Protein AF-A0A803M7Q8-F1 (afdb_monomer)

InterPro domains:
  IPR001441 Decaprenyl diphosphate synthase-like [MF_01139] (688-940)
  IPR001441 Decaprenyl diphosphate synthase-like [PF01255] (695-935)
  IPR001441 Decaprenyl diphosphate synthase-like [TIGR00055] (688-836)
  IPR001441 Decaprenyl diphosphate synthase-like [cd00475] (691-933)
  IPR005123 Oxoglutarate/iron-dependent dioxygenase domain [PS51471] (189-289)
  IPR005123 Oxoglutarate/iron-dependent dioxygenase domain [PS51471] (523-618)
  IPR018520 Di-trans-poly-cis-decaprenylcistransferase-like, conserved site [PS01066] (885-902)
  IPR026992 Non-haem dioxygenase, N-terminal domain [PF14226] (37-145)
  IPR026992 Non-haem dioxygenase, N-terminal domain [PF14226] (371-480)
  IPR027443 Isopenicillin N synthase-like superfamily [G3DSA:2.60.120.330] (3-326)
  IPR027443 Isopenicillin N synthase-like superfamily [G3DSA:2.60.120.330] (332-654)
  IPR036424 Decaprenyl diphosphate synthase-like superfamily [G3DSA:3.40.1180.10] (655-933)
  IPR036424 Decaprenyl diphosphate synthase-like superfamily [SSF64005] (685-934)
  IPR044861 Isopenicillin N synthase-like, Fe(2+) 2OG dioxygenase domain [PF03171] (192-289)
  IPR044861 Isopenicillin N synthase-like, Fe(2+) 2OG dioxygenase domain [PF03171] (525-618)
  IPR050295 Plant 2-oxoglutarate-dependent oxidoreductases [PTHR47991] (31-316)

Nearest PDB structures (foldseek):
  8cvc-assembly1_A  TM=9.267E-01  e=3.039E-37  Atropa belladonna
  8cv8-assembly1_A  TM=9.254E-01  e=3.594E-37  Atropa belladonna
  8x7c-assembly2_A  TM=8.999E-01  e=3.831E-28  Zea mays
  5o9w-assembly1_A  TM=8.622E-01  e=1.120E-28  Papaver somniferum
  6w2l-assembly1_A  TM=9.285E-01  e=3.058E-23  Homo sapiens

Foldseek 3Di:
DQVFACLRPPDLDDDDPQQFDPPVQFPADPDFAADPQAEAECVCCVDPCVVVRLVSLLVSLQQFLKHKYAPLPQDPVLLVVQQVQLVQVSVDHCVLQVVQDALDPPQQWHKGFQHSPVVPRSHGAQKIKIKHWPPVPVVTLVSDRCPVVCNSVSVNSVLVSVLVSVLVSVQSNCVSLVHDGCPCPDFQQRIKMKMKMKGFADSDLRRHFNWGKFFALHAKKKKDWDQDWWKWWQGPNGTHTHHDDPNMIMMGGGPLNCFQLLNSGDRTIMTTTHHRPDMIIMMMMGGHGDQQDKGHHNPSNADDPHDRQFAIDGSVVLVVLCVVPRVPHNPVSRVVGTDPDDPPLADDDPLQFDPPVQFPAPDDFDADPPAAEAECVQCDDPSVVVRLVSLLVSQAQFLKHKYDPLPDDLVLLVVQVVQVVQVVVDDVVLVVVQDALQPVQQKHKDFQDSPSVPRSHGAQKIKIKGWCVVPVVRLVRDRCPVVCNSVSVNSVQVSVLVSVLVVVQSNCVSLVHDGCPCPDQFFRTKMKMKIKRDAHQDLRGGFNWGKDFDLFQKKWKQWFQDWWKWWQHPNDTHTHHHDRPMTMMRGHDALSSGDRTIITGTHHNPDMIMMMMMGGGGHQADWDFHDPSQDDPVRHGLDDTDGRVCSRVVCCVQPVPPPDDPPASVCRVVVVVVVLLVLLVVLVVFDFWLEEEEDQFCLVVVCVVSVHPDCVSVVLLVVLVLQVVVSCVSSQRAEYEYELAELVNVVDDPVSVVSSLVVLLVVLVVCPDCPHPCNVSLEQEAEFADLVPHDPSSSVSRVVSNVSSVPRRSHYYYYYHNDFLVVQQVQLVVVLLVVLVVVVVVCVVVPVPPPPPDDDPDPPPVVVSDRDPVSSCVRGSCVVDAQGQEYEYEQQDDDPRRPCPVSCPNHHYHYYNHRSSPDHDVSVSVRSVVSSVVVVVVPD

Mean predicted aligned error: 19.52 Å

pLDDT: mean 84.94, std 14.08, range [25.78, 98.69]

Organism: Chenopodium quinoa (NCBI:txid63459)

Structure (mmCIF, N/CA/C/O backbone):
data_AF-A0A803M7Q8-F1
#
_entry.id   AF-A0A803M7Q8-F1
#
loop_
_atom_site.group_PDB
_atom_site.id
_atom_site.type_symbol
_atom_site.label_atom_id
_atom_site.label_alt_id
_atom_site.label_comp_id
_atom_site.label_asym_id
_atom_site.label_entity_id
_atom_site.label_seq_id
_atom_site.pdbx_PDB_ins_code
_atom_site.Cartn_x
_atom_site.Cartn_y
_atom_site.Cartn_z
_atom_site.occupancy
_atom_site.B_iso_or_equiv
_atom_site.auth_seq_id
_atom_site.auth_comp_id
_atom_site.auth_asym_id
_atom_site.auth_atom_id
_atom_site.pdbx_PDB_model_num
ATOM 1 N N . MET A 1 1 ? 32.923 -6.312 -6.133 1.00 54.25 1 MET A N 1
ATOM 2 C CA . MET A 1 1 ? 31.967 -5.897 -7.184 1.00 54.25 1 MET A CA 1
ATOM 3 C C . MET A 1 1 ? 32.131 -6.717 -8.457 1.00 54.25 1 MET A C 1
ATOM 5 O O . MET A 1 1 ? 31.116 -7.124 -8.995 1.00 54.25 1 MET A O 1
ATOM 9 N N . GLU A 1 2 ? 33.354 -7.052 -8.882 1.00 54.78 2 GLU A N 1
ATOM 10 C CA . GLU A 1 2 ? 33.611 -7.921 -10.050 1.00 54.78 2 GLU A CA 1
ATOM 11 C C . GLU A 1 2 ? 32.810 -9.237 -10.033 1.00 54.78 2 GLU A C 1
ATOM 13 O O . GLU A 1 2 ? 32.186 -9.596 -11.022 1.00 54.78 2 GLU A O 1
ATOM 18 N N . LYS A 1 3 ? 32.696 -9.885 -8.862 1.00 64.06 3 LYS A N 1
ATOM 19 C CA . LYS A 1 3 ? 31.884 -11.101 -8.646 1.00 64.06 3 LYS A CA 1
ATOM 20 C C . LYS A 1 3 ? 30.356 -10.919 -8.770 1.00 64.06 3 LYS A C 1
ATOM 22 O O . LYS A 1 3 ? 29.634 -11.883 -8.545 1.00 64.06 3 LYS A O 1
ATOM 27 N N . LYS A 1 4 ? 29.851 -9.708 -9.044 1.00 74.44 4 LYS A N 1
ATOM 28 C CA . LYS A 1 4 ? 28.411 -9.443 -9.234 1.00 74.44 4 LYS A CA 1
ATOM 29 C C . LYS A 1 4 ? 28.019 -9.404 -10.718 1.00 74.44 4 LYS A C 1
ATOM 31 O O . LYS A 1 4 ? 27.004 -9.986 -11.078 1.00 74.44 4 LYS A O 1
ATOM 36 N N . ILE A 1 5 ? 28.830 -8.795 -11.586 1.00 84.81 5 ILE A N 1
ATOM 37 C CA . ILE A 1 5 ? 28.529 -8.667 -13.027 1.00 84.81 5 ILE A CA 1
ATOM 38 C C . ILE A 1 5 ? 28.652 -10.028 -13.712 1.00 84.81 5 ILE A C 1
ATOM 40 O O . ILE A 1 5 ? 29.758 -10.562 -13.800 1.00 84.81 5 ILE A O 1
ATOM 44 N N . VAL A 1 6 ? 27.543 -10.586 -14.202 1.00 87.31 6 VAL A N 1
ATOM 45 C CA . VAL A 1 6 ? 27.484 -11.971 -14.711 1.00 87.31 6 VAL A CA 1
ATOM 46 C C . VAL A 1 6 ? 28.498 -12.176 -15.834 1.00 87.31 6 VAL A C 1
ATOM 48 O O . VAL A 1 6 ? 29.240 -13.159 -15.822 1.00 87.31 6 VAL A O 1
ATOM 51 N N . SER A 1 7 ? 28.611 -11.218 -16.754 1.00 85.62 7 SER A N 1
ATOM 52 C CA . SER A 1 7 ? 29.546 -11.261 -17.881 1.00 85.62 7 SER A CA 1
ATOM 53 C C . SER A 1 7 ? 31.020 -11.283 -17.464 1.00 85.62 7 SER A C 1
ATOM 55 O O . SER A 1 7 ? 31.861 -11.649 -18.274 1.00 85.62 7 SER A O 1
ATOM 57 N N . SER A 1 8 ? 31.351 -10.858 -16.240 1.00 83.44 8 SER A N 1
ATOM 58 C CA . SER A 1 8 ? 32.738 -10.727 -15.769 1.00 83.44 8 SER A CA 1
ATOM 59 C C . SER A 1 8 ? 33.269 -11.971 -15.053 1.00 83.44 8 SER A C 1
ATOM 61 O O . SER A 1 8 ? 34.474 -12.191 -15.063 1.00 83.44 8 SER A O 1
ATOM 63 N N . TRP A 1 9 ? 32.411 -12.799 -14.446 1.00 83.62 9 TRP A N 1
ATOM 64 C CA . TRP A 1 9 ? 32.848 -13.992 -13.694 1.00 83.62 9 TRP A CA 1
ATOM 65 C C . TRP A 1 9 ? 32.319 -15.319 -14.248 1.00 83.62 9 TRP A C 1
ATOM 67 O O . TRP A 1 9 ? 32.753 -16.387 -13.802 1.00 83.62 9 TRP A O 1
ATOM 77 N N . PHE A 1 10 ? 31.377 -15.292 -15.193 1.00 81.00 10 PHE A N 1
ATOM 78 C CA . PHE A 1 10 ? 30.800 -16.506 -15.753 1.00 81.00 10 PHE A CA 1
ATOM 79 C C . PHE A 1 10 ? 31.849 -17.400 -16.438 1.00 81.00 10 PHE A C 1
ATOM 81 O O . PHE A 1 10 ? 32.621 -16.946 -17.276 1.00 81.00 10 PHE A O 1
ATOM 88 N N . ASN A 1 11 ? 31.844 -18.700 -16.117 1.00 76.31 11 ASN A N 1
ATOM 89 C CA . ASN A 1 11 ? 32.848 -19.663 -16.590 1.00 76.31 11 ASN A CA 1
ATOM 90 C C . ASN A 1 11 ? 32.276 -20.896 -17.320 1.00 76.31 11 ASN A C 1
ATOM 92 O O . ASN A 1 11 ? 33.004 -21.867 -17.527 1.00 76.31 11 ASN A O 1
ATOM 96 N N . GLY A 1 12 ? 30.984 -20.910 -17.664 1.00 73.19 12 GLY A N 1
ATOM 97 C CA . GLY A 1 12 ? 30.380 -22.010 -18.431 1.00 73.19 12 GLY A CA 1
ATOM 98 C C . GLY A 1 12 ? 29.966 -23.257 -17.646 1.00 73.19 12 GLY A C 1
ATOM 99 O O . GLY A 1 12 ? 29.289 -24.106 -18.215 1.00 73.19 12 GLY A O 1
ATOM 100 N N . LYS A 1 13 ? 30.351 -23.411 -16.371 1.00 77.69 13 LYS A N 1
ATOM 101 C CA . LYS A 1 13 ? 30.309 -24.731 -15.706 1.00 77.69 13 LYS A CA 1
ATOM 102 C C . LYS A 1 13 ? 28.999 -25.065 -14.993 1.00 77.69 13 LYS A C 1
ATOM 104 O O . LYS A 1 13 ? 28.551 -26.204 -15.059 1.00 77.69 13 LYS A O 1
ATOM 109 N N . SER A 1 14 ? 28.404 -24.112 -14.278 1.00 82.94 14 SER A N 1
ATOM 110 C CA . SER A 1 14 ? 27.200 -24.363 -13.472 1.00 82.94 14 SER A CA 1
ATOM 111 C C . SER A 1 14 ? 26.464 -23.075 -13.125 1.00 82.94 14 SER A C 1
ATOM 113 O O . SER A 1 14 ? 27.099 -22.044 -12.903 1.00 82.94 14 SER A O 1
ATOM 115 N N . LEU A 1 15 ? 25.138 -23.157 -13.015 1.00 88.62 15 LEU A N 1
ATOM 116 C CA . LEU A 1 15 ? 24.295 -22.057 -12.557 1.00 88.62 15 LEU A CA 1
ATOM 117 C C . LEU A 1 15 ? 24.351 -21.952 -11.015 1.00 88.62 15 LEU A C 1
ATOM 119 O O . LEU A 1 15 ? 24.063 -22.948 -10.345 1.00 88.62 15 LEU A O 1
ATOM 123 N N . PRO A 1 16 ? 24.726 -20.802 -10.419 1.00 90.69 16 PRO A N 1
ATOM 124 C CA . PRO A 1 16 ? 24.736 -20.648 -8.963 1.00 90.69 16 PRO A CA 1
ATOM 125 C C . PRO A 1 16 ? 23.325 -20.746 -8.365 1.00 90.69 16 PRO A C 1
ATOM 127 O O . PRO A 1 16 ? 22.347 -20.380 -9.011 1.00 90.69 16 PRO A O 1
ATOM 130 N N . LYS A 1 17 ? 23.212 -21.207 -7.109 1.00 90.06 17 LYS A N 1
ATOM 131 C CA . LYS A 1 17 ? 21.913 -21.467 -6.452 1.00 90.06 17 LYS A CA 1
ATOM 132 C C . LYS A 1 17 ? 20.976 -20.256 -6.441 1.00 90.06 17 LYS A C 1
ATOM 134 O O . LYS A 1 17 ? 19.788 -20.417 -6.672 1.00 90.06 17 LYS A O 1
ATOM 139 N N . ASN A 1 18 ? 21.518 -19.062 -6.225 1.00 90.44 18 ASN A N 1
ATOM 140 C CA . ASN A 1 18 ? 20.781 -17.799 -6.224 1.00 90.44 18 ASN A CA 1
ATOM 141 C C . ASN A 1 18 ? 20.334 -17.329 -7.619 1.00 90.44 18 ASN A C 1
ATOM 143 O O . ASN A 1 18 ? 19.663 -16.317 -7.703 1.00 90.44 18 ASN A O 1
ATOM 147 N N . TYR A 1 19 ? 20.659 -18.041 -8.702 1.00 92.25 19 TYR A N 1
ATOM 148 C CA . TYR A 1 19 ? 20.106 -17.803 -10.045 1.00 92.25 19 TYR A CA 1
ATOM 149 C C . TYR A 1 19 ? 19.089 -18.880 -10.462 1.00 92.25 19 TYR A C 1
ATOM 151 O O . TYR A 1 19 ? 18.541 -18.818 -11.566 1.00 92.25 19 TYR A O 1
ATOM 159 N N . ILE A 1 20 ? 18.846 -19.882 -9.605 1.00 93.12 20 ILE A N 1
ATOM 160 C CA . ILE A 1 20 ? 17.886 -20.962 -9.848 1.00 93.12 20 ILE A CA 1
ATOM 161 C C . ILE A 1 20 ? 16.509 -20.515 -9.360 1.00 93.12 20 ILE A C 1
ATOM 163 O O . ILE A 1 20 ? 16.257 -20.410 -8.163 1.00 93.12 20 ILE A O 1
ATOM 167 N N . ILE A 1 21 ? 15.594 -20.314 -10.301 1.00 91.44 21 ILE A N 1
ATOM 168 C CA . ILE A 1 21 ? 14.206 -19.937 -10.037 1.00 91.44 21 ILE A CA 1
ATOM 169 C C . ILE A 1 21 ? 13.440 -21.142 -9.437 1.00 91.44 21 ILE A C 1
ATOM 171 O O . ILE A 1 21 ? 13.696 -22.288 -9.831 1.00 91.44 21 ILE A O 1
ATOM 175 N N . PRO A 1 22 ? 12.499 -20.933 -8.497 1.00 88.44 22 PRO A N 1
ATOM 176 C CA . PRO A 1 22 ? 11.612 -21.961 -7.958 1.00 88.44 22 PRO A CA 1
ATOM 177 C C . PRO A 1 22 ? 10.813 -22.690 -9.046 1.00 88.44 22 PRO A C 1
ATOM 179 O O . PRO A 1 22 ? 10.448 -22.057 -10.040 1.00 88.44 22 PRO A O 1
ATOM 182 N N . PRO A 1 23 ? 10.538 -24.002 -8.896 1.00 86.81 23 PRO A N 1
ATOM 183 C CA . PRO A 1 23 ? 9.892 -24.828 -9.920 1.00 86.81 23 PRO A CA 1
ATOM 184 C C . PRO A 1 23 ? 8.658 -24.201 -10.584 1.00 86.81 23 PRO A C 1
ATOM 186 O O . PRO A 1 23 ? 8.547 -24.229 -11.805 1.00 86.81 23 PRO A O 1
ATOM 189 N N . GLU A 1 24 ? 7.783 -23.586 -9.797 1.00 82.56 24 GLU A N 1
ATOM 190 C CA . GLU A 1 24 ? 6.523 -22.965 -10.210 1.00 82.56 24 GLU A CA 1
ATOM 191 C C . GLU A 1 24 ? 6.688 -21.658 -11.005 1.00 82.56 24 GLU A C 1
ATOM 193 O O . GLU A 1 24 ? 5.774 -21.252 -11.720 1.00 82.56 24 GLU A O 1
ATOM 198 N N . LYS A 1 25 ? 7.856 -21.007 -10.918 1.00 82.12 25 LYS A N 1
ATOM 199 C CA . LYS A 1 25 ? 8.185 -19.759 -11.635 1.00 82.12 25 LYS A CA 1
ATOM 200 C C . LYS A 1 25 ? 9.162 -19.974 -12.795 1.00 82.12 25 LYS A C 1
ATOM 202 O O . LYS A 1 25 ? 9.469 -19.024 -13.520 1.00 82.12 25 LYS A O 1
ATOM 207 N N . ARG A 1 26 ? 9.688 -21.192 -12.968 1.00 87.56 26 ARG A N 1
ATOM 208 C CA . ARG A 1 26 ? 10.638 -21.506 -14.044 1.00 87.56 26 ARG A CA 1
ATOM 209 C C . ARG A 1 26 ? 9.991 -21.290 -15.409 1.00 87.56 26 ARG A C 1
ATOM 211 O O . ARG A 1 26 ? 8.787 -21.491 -15.555 1.00 87.56 26 ARG A O 1
ATOM 218 N N . PRO A 1 27 ? 10.785 -20.939 -16.436 1.00 79.88 27 PRO A N 1
ATOM 219 C CA . PRO A 1 27 ? 10.273 -20.883 -17.794 1.00 79.88 27 PRO A CA 1
ATOM 220 C C . PRO A 1 27 ? 9.604 -22.204 -18.201 1.00 79.88 27 PRO A C 1
ATOM 222 O O . PRO A 1 27 ? 8.525 -22.159 -18.786 1.00 79.88 27 PRO A O 1
ATOM 225 N N . GLY A 1 28 ? 10.178 -23.345 -17.800 1.00 69.50 28 GLY A N 1
ATOM 226 C CA . GLY A 1 28 ? 9.691 -24.679 -18.146 1.00 69.50 28 GLY A CA 1
ATOM 227 C C . GLY A 1 28 ? 10.482 -25.258 -19.318 1.00 69.50 28 GLY A C 1
ATOM 228 O O . GLY A 1 28 ? 11.701 -25.414 -19.219 1.00 69.50 28 GLY A O 1
ATOM 229 N N . GLU A 1 29 ? 9.796 -25.589 -20.416 1.00 63.00 29 GLU A N 1
ATOM 230 C CA . GLU A 1 29 ? 10.398 -26.149 -21.635 1.00 63.00 29 GLU A CA 1
ATOM 231 C C . GLU A 1 29 ? 11.389 -25.177 -22.307 1.00 63.00 29 GLU A C 1
ATOM 233 O O . GLU A 1 29 ? 11.318 -23.964 -22.123 1.00 63.00 29 GLU A O 1
ATOM 238 N N . ILE A 1 30 ? 12.338 -25.713 -23.087 1.00 58.66 30 ILE A N 1
ATOM 239 C CA . ILE A 1 30 ? 13.309 -24.920 -23.875 1.00 58.66 30 ILE A CA 1
ATOM 240 C C . ILE A 1 30 ? 12.688 -24.462 -25.208 1.00 58.66 30 ILE A C 1
ATOM 242 O O . ILE A 1 30 ? 13.087 -23.441 -25.766 1.00 58.66 30 ILE A O 1
ATOM 246 N N . SER A 1 31 ? 11.710 -25.211 -25.724 1.00 64.75 31 SER A N 1
ATOM 247 C CA . SER A 1 31 ? 11.050 -24.929 -26.997 1.00 64.75 31 SER A CA 1
ATOM 248 C C . SER A 1 31 ? 9.697 -24.283 -26.742 1.00 64.75 31 SER A C 1
ATOM 250 O O . SER A 1 31 ? 8.859 -24.852 -26.056 1.00 64.75 31 SER A O 1
ATOM 252 N N . TYR A 1 32 ? 9.492 -23.091 -27.295 1.00 70.50 32 TYR A N 1
ATOM 253 C CA . TYR A 1 32 ? 8.205 -22.404 -27.256 1.00 70.50 32 TYR A CA 1
ATOM 254 C C . TYR A 1 32 ? 7.696 -22.238 -28.678 1.00 70.50 32 TYR A C 1
ATOM 256 O O . TYR A 1 32 ? 8.505 -21.998 -29.585 1.00 70.50 32 TYR A O 1
ATOM 264 N N . PRO A 1 33 ? 6.372 -22.307 -28.888 1.00 75.94 33 PRO A N 1
ATOM 265 C CA . PRO A 1 33 ? 5.798 -21.949 -30.169 1.00 75.94 33 PRO A CA 1
ATOM 266 C C . PRO A 1 33 ? 6.206 -20.517 -30.529 1.00 75.94 33 PRO A C 1
ATOM 268 O O . PRO A 1 33 ? 6.230 -19.609 -29.689 1.00 75.94 33 PRO A O 1
ATOM 271 N N . ALA A 1 34 ? 6.569 -20.331 -31.794 1.00 78.62 34 ALA A N 1
ATOM 272 C CA . ALA A 1 34 ? 6.925 -19.023 -32.306 1.00 78.62 34 ALA A CA 1
ATOM 273 C C . ALA A 1 34 ? 5.702 -18.099 -32.298 1.00 78.62 34 ALA A C 1
ATOM 275 O O . ALA A 1 34 ? 4.632 -18.476 -32.773 1.00 78.62 34 ALA A O 1
ATOM 276 N N . CYS A 1 35 ? 5.884 -16.881 -31.797 1.00 75.88 35 CYS A N 1
ATOM 277 C CA . CYS A 1 35 ? 4.942 -15.791 -31.968 1.00 75.88 35 CYS A CA 1
ATOM 278 C C . CYS A 1 35 ? 5.242 -15.082 -33.287 1.00 75.88 35 CYS A C 1
ATOM 280 O O . CYS A 1 35 ? 6.312 -14.487 -33.444 1.00 75.88 35 CYS A O 1
ATOM 282 N N . GLU A 1 36 ? 4.294 -15.102 -34.216 1.00 80.00 36 GLU A N 1
ATOM 283 C CA . GLU A 1 36 ? 4.310 -14.208 -35.373 1.00 80.00 36 GLU A CA 1
ATOM 284 C C . GLU A 1 36 ? 3.542 -12.936 -35.016 1.00 80.00 36 GLU A C 1
ATOM 286 O O . GLU A 1 36 ? 2.417 -12.716 -35.464 1.00 80.00 36 GLU A O 1
ATOM 291 N N . ILE A 1 37 ? 4.141 -12.105 -34.151 1.00 90.69 37 ILE A N 1
ATOM 292 C CA . ILE A 1 37 ? 3.615 -10.753 -33.936 1.00 90.69 37 ILE A CA 1
ATOM 293 C C . ILE A 1 37 ? 3.635 -9.985 -35.269 1.00 90.69 37 ILE A C 1
ATOM 295 O O . ILE A 1 37 ? 4.550 -10.200 -36.074 1.00 90.69 37 ILE A O 1
ATOM 299 N N . PRO A 1 38 ? 2.665 -9.088 -35.524 1.00 95.25 38 PRO A N 1
ATOM 300 C CA . PRO A 1 38 ? 2.561 -8.399 -36.807 1.00 95.25 38 PRO A CA 1
ATOM 301 C C . PRO A 1 38 ? 3.842 -7.642 -37.174 1.00 95.25 38 PRO A C 1
ATOM 303 O O . PRO A 1 38 ? 4.389 -6.927 -36.339 1.00 95.25 38 PRO A O 1
ATOM 306 N N . VAL A 1 39 ? 4.300 -7.775 -38.422 1.00 97.12 39 VAL A N 1
ATOM 307 C CA . VAL A 1 39 ? 5.398 -6.977 -38.992 1.00 97.12 39 VAL A CA 1
ATOM 308 C C . VAL A 1 39 ? 4.788 -5.896 -39.880 1.00 97.12 39 VAL A C 1
ATOM 310 O O . VAL A 1 39 ? 4.078 -6.204 -40.836 1.00 97.12 39 VAL A O 1
ATOM 313 N N . ILE A 1 40 ? 5.043 -4.636 -39.547 1.00 97.94 40 ILE A N 1
ATOM 314 C CA . ILE A 1 40 ? 4.397 -3.469 -40.146 1.00 97.94 40 ILE A CA 1
ATOM 315 C C . ILE A 1 40 ? 5.429 -2.656 -40.927 1.00 97.94 40 ILE A C 1
ATOM 317 O O . ILE A 1 40 ? 6.457 -2.236 -40.397 1.00 97.94 40 ILE A O 1
ATOM 321 N N . ASP A 1 41 ? 5.138 -2.417 -42.202 1.00 97.31 41 ASP A N 1
ATOM 322 C CA . ASP A 1 41 ? 5.958 -1.597 -43.090 1.00 97.31 41 ASP A CA 1
ATOM 323 C C . ASP A 1 41 ? 5.577 -0.118 -42.955 1.00 97.31 41 ASP A C 1
ATOM 325 O O . ASP A 1 41 ? 4.555 0.331 -43.483 1.00 97.31 41 ASP A O 1
ATOM 329 N N . LEU A 1 42 ? 6.403 0.651 -42.241 1.00 97.00 42 LEU A N 1
ATOM 330 C CA . LEU A 1 42 ? 6.129 2.064 -41.974 1.00 97.00 42 LEU A CA 1
ATOM 331 C C . LEU A 1 42 ? 6.390 2.978 -43.173 1.00 97.00 42 LEU A C 1
ATOM 333 O O . LEU A 1 42 ? 5.973 4.139 -43.136 1.00 97.00 42 LEU A O 1
ATOM 337 N N . PHE A 1 43 ? 7.033 2.511 -44.245 1.00 94.69 43 PHE A N 1
ATOM 338 C CA . PHE A 1 43 ? 7.175 3.323 -45.456 1.00 94.69 43 PHE A CA 1
ATOM 339 C C . PHE A 1 43 ? 5.810 3.578 -46.105 1.00 94.69 43 PHE A C 1
ATOM 341 O O . PHE A 1 43 ? 5.528 4.686 -46.563 1.00 94.69 43 PHE A O 1
ATOM 348 N N . LYS A 1 44 ? 4.911 2.588 -46.042 1.00 93.25 44 LYS A N 1
ATOM 349 C CA . LYS A 1 44 ? 3.541 2.678 -46.572 1.00 93.25 44 LYS A CA 1
ATOM 350 C C . LYS A 1 44 ? 2.689 3.748 -45.883 1.00 93.25 44 LYS A C 1
ATOM 352 O O . LYS A 1 44 ? 1.754 4.264 -46.490 1.00 93.25 44 LYS A O 1
ATOM 357 N N . ALA A 1 45 ? 3.052 4.155 -44.663 1.00 92.00 45 ALA A N 1
ATOM 358 C CA . ALA A 1 45 ? 2.372 5.234 -43.944 1.00 92.00 45 ALA A CA 1
ATOM 359 C C . ALA A 1 45 ? 2.604 6.637 -44.538 1.00 92.00 45 ALA A C 1
ATOM 361 O O . ALA A 1 45 ? 1.934 7.588 -44.129 1.00 92.00 45 ALA A O 1
ATOM 362 N N . ASN A 1 46 ? 3.542 6.774 -45.484 1.00 88.19 46 ASN A N 1
ATOM 363 C CA . ASN A 1 46 ? 3.845 8.033 -46.173 1.00 88.19 46 ASN A CA 1
ATOM 364 C C . ASN A 1 46 ? 3.030 8.236 -47.463 1.00 88.19 46 ASN A C 1
ATOM 366 O O . ASN A 1 46 ? 3.154 9.281 -48.094 1.00 88.19 46 ASN A O 1
ATOM 370 N N . GLY A 1 47 ? 2.237 7.244 -47.880 1.00 85.12 47 GLY A N 1
ATOM 371 C CA . GLY A 1 47 ? 1.457 7.281 -49.119 1.00 85.12 47 GLY A CA 1
ATOM 372 C C . GLY A 1 47 ? -0.029 6.997 -48.903 1.00 85.12 47 GLY A C 1
ATOM 373 O O . GLY A 1 47 ? -0.561 7.156 -47.806 1.00 85.12 47 GLY A O 1
ATOM 374 N N . ASN A 1 48 ? -0.700 6.527 -49.958 1.00 86.38 48 ASN A N 1
ATOM 375 C CA . ASN A 1 48 ? -2.145 6.257 -49.949 1.00 86.38 48 ASN A CA 1
ATOM 376 C C . ASN A 1 48 ? -2.564 5.127 -48.984 1.00 86.38 48 ASN A C 1
ATOM 378 O O . ASN A 1 48 ? -3.734 5.037 -48.621 1.00 86.38 48 ASN A O 1
ATOM 382 N N . ASP A 1 49 ? -1.615 4.303 -48.532 1.00 92.69 49 ASP A N 1
ATOM 383 C CA . ASP A 1 49 ? -1.859 3.166 -47.637 1.00 92.69 49 ASP A CA 1
ATOM 384 C C . ASP A 1 49 ? -1.824 3.541 -46.144 1.00 92.69 49 ASP A C 1
ATOM 386 O O . ASP A 1 49 ? -1.934 2.665 -45.284 1.00 92.69 49 ASP A O 1
ATOM 390 N N . ARG A 1 50 ? -1.694 4.831 -45.797 1.00 95.38 50 ARG A N 1
ATOM 391 C CA . ARG A 1 50 ? -1.571 5.291 -44.402 1.00 95.38 50 ARG A CA 1
ATOM 392 C C . ARG A 1 50 ? -2.644 4.730 -43.476 1.00 95.38 50 ARG A C 1
ATOM 394 O O . ARG A 1 50 ? -2.306 4.183 -42.430 1.00 95.38 50 ARG A O 1
ATOM 401 N N . LYS A 1 51 ? -3.912 4.791 -43.886 1.00 94.62 51 LYS A N 1
ATOM 402 C CA . LYS A 1 51 ? -5.033 4.265 -43.096 1.00 94.62 51 LYS A CA 1
ATOM 403 C C . LYS A 1 51 ? -4.889 2.765 -42.815 1.00 94.62 51 LYS A C 1
ATOM 405 O O . LYS A 1 51 ? -5.118 2.327 -41.695 1.00 94.62 51 LYS A O 1
ATOM 410 N N . VAL A 1 52 ? -4.441 1.990 -43.806 1.00 96.62 52 VAL A N 1
ATOM 411 C CA . VAL A 1 52 ? -4.209 0.544 -43.654 1.00 96.62 52 VAL A CA 1
ATOM 412 C C . VAL A 1 52 ? -3.109 0.281 -42.626 1.00 96.62 52 VAL A C 1
ATOM 414 O O . VAL A 1 52 ? -3.249 -0.617 -41.798 1.00 96.62 52 VAL A O 1
ATOM 417 N N . VAL A 1 53 ? -2.032 1.071 -42.648 1.00 97.69 53 VAL A N 1
ATOM 418 C CA . VAL A 1 53 ? -0.945 0.956 -41.665 1.00 97.69 53 VAL A CA 1
ATOM 419 C C . VAL A 1 53 ? -1.427 1.320 -40.258 1.00 97.69 53 VAL A C 1
ATOM 421 O O . VAL A 1 53 ? -1.137 0.589 -39.313 1.00 97.69 53 VAL A O 1
ATOM 424 N N . VAL A 1 54 ? -2.199 2.399 -40.112 1.00 97.81 54 VAL A N 1
ATOM 425 C CA . VAL A 1 54 ? -2.803 2.801 -38.829 1.00 97.81 54 VAL A CA 1
ATOM 426 C C . VAL A 1 54 ? -3.696 1.686 -38.272 1.00 97.81 54 VAL A C 1
ATOM 428 O O . VAL A 1 54 ? -3.525 1.275 -37.123 1.00 97.81 54 VAL A O 1
ATOM 431 N N . ASP A 1 55 ? -4.570 1.110 -39.100 1.00 97.44 55 ASP A N 1
ATOM 432 C CA . ASP A 1 55 ? -5.442 -0.001 -38.704 1.00 97.44 55 ASP A CA 1
ATOM 433 C C . ASP A 1 55 ? -4.638 -1.244 -38.280 1.00 97.44 55 ASP A C 1
ATOM 435 O O . ASP A 1 55 ? -4.984 -1.917 -37.302 1.00 97.44 55 ASP A O 1
ATOM 439 N N . GLN A 1 56 ? -3.536 -1.548 -38.978 1.00 98.06 56 GLN A N 1
ATOM 440 C CA . GLN A 1 56 ? -2.624 -2.637 -38.610 1.00 98.06 56 GLN A CA 1
ATOM 441 C C . GLN A 1 56 ? -1.970 -2.403 -37.246 1.00 98.06 56 GLN A C 1
ATOM 443 O O . GLN A 1 56 ? -1.933 -3.332 -36.436 1.00 98.06 56 GLN A O 1
ATOM 448 N N . ILE A 1 57 ? -1.503 -1.180 -36.975 1.00 98.31 57 ILE A N 1
ATOM 449 C CA . ILE A 1 57 ? -0.902 -0.803 -35.688 1.00 98.31 57 ILE A CA 1
ATOM 450 C C . ILE A 1 57 ? -1.926 -0.982 -34.566 1.00 98.31 57 ILE A C 1
ATOM 452 O O . ILE A 1 57 ? -1.668 -1.713 -33.609 1.00 98.31 57 ILE A O 1
ATOM 456 N N . ILE A 1 58 ? -3.121 -0.397 -34.697 1.00 97.94 58 ILE A N 1
ATOM 457 C CA . ILE A 1 58 ? -4.165 -0.490 -33.665 1.00 97.94 58 ILE A CA 1
ATOM 458 C C . ILE A 1 58 ? -4.586 -1.939 -33.423 1.00 97.94 58 ILE A C 1
ATOM 460 O O . ILE A 1 58 ? -4.753 -2.355 -32.273 1.00 97.94 58 ILE A O 1
ATOM 464 N N . LYS A 1 59 ? -4.729 -2.739 -34.485 1.00 97.31 59 LYS A N 1
ATOM 465 C CA . LYS A 1 59 ? -5.054 -4.165 -34.366 1.00 97.31 59 LYS A CA 1
ATOM 466 C C . LYS A 1 59 ? -3.952 -4.938 -33.642 1.00 97.31 59 LYS A C 1
ATOM 468 O O . LYS A 1 59 ? -4.262 -5.780 -32.799 1.00 97.31 59 LYS A O 1
ATOM 473 N N . ALA A 1 60 ? -2.685 -4.651 -33.928 1.00 96.81 60 ALA A N 1
ATOM 474 C CA . ALA A 1 60 ? -1.567 -5.289 -33.244 1.00 96.81 60 ALA A CA 1
ATOM 475 C C . ALA A 1 60 ? -1.511 -4.909 -31.755 1.00 96.81 60 ALA A C 1
ATOM 477 O O . ALA A 1 60 ? -1.411 -5.793 -30.902 1.00 96.81 60 ALA A O 1
ATOM 478 N N . CYS A 1 61 ? -1.690 -3.626 -31.427 1.00 96.69 61 CYS A N 1
ATOM 479 C CA . CYS A 1 61 ? -1.757 -3.138 -30.046 1.00 96.69 61 CYS A CA 1
ATOM 480 C C . CYS A 1 61 ? -2.921 -3.755 -29.248 1.00 96.69 61 CYS A C 1
ATOM 482 O O . CYS A 1 61 ? -2.764 -4.056 -28.067 1.00 96.69 61 CYS A O 1
ATOM 484 N N . LYS A 1 62 ? -4.082 -3.977 -29.877 1.00 94.69 62 LYS A N 1
ATOM 485 C CA . LYS A 1 62 ? -5.252 -4.629 -29.254 1.00 94.69 62 LYS A CA 1
ATOM 486 C C . LYS A 1 62 ? -5.046 -6.119 -29.004 1.00 94.69 62 LYS A C 1
ATOM 488 O O . LYS A 1 62 ? -5.419 -6.631 -27.950 1.00 94.69 62 LYS A O 1
ATOM 493 N N . ASN A 1 63 ? -4.495 -6.818 -29.991 1.00 91.44 63 ASN A N 1
ATOM 494 C CA . ASN A 1 63 ? -4.439 -8.277 -29.968 1.00 91.44 63 ASN A CA 1
ATOM 495 C C . ASN A 1 63 ? -3.221 -8.792 -29.201 1.00 91.44 63 ASN A C 1
ATOM 497 O O . ASN A 1 63 ? -3.344 -9.741 -28.434 1.00 91.44 63 ASN A O 1
ATOM 501 N N . PHE A 1 64 ? -2.070 -8.149 -29.393 1.00 92.44 64 PHE A N 1
ATOM 502 C CA . PHE A 1 64 ? -0.786 -8.612 -28.872 1.00 92.44 64 PHE A CA 1
ATOM 503 C C . PHE A 1 64 ? -0.150 -7.636 -27.883 1.00 92.44 64 PHE A C 1
ATOM 505 O O . PHE A 1 64 ? 0.704 -8.049 -27.111 1.00 92.44 64 PHE A O 1
ATOM 512 N N . GLY A 1 65 ? -0.483 -6.341 -27.950 1.00 94.62 65 GLY A N 1
ATOM 513 C CA . GLY A 1 65 ? 0.287 -5.288 -27.269 1.00 94.62 65 GLY A CA 1
ATOM 514 C C . GLY A 1 65 ? 1.707 -5.101 -27.829 1.00 94.62 65 GLY A C 1
ATOM 515 O O . GLY A 1 65 ? 2.471 -4.297 -27.301 1.00 94.62 65 GLY A O 1
ATOM 516 N N . PHE A 1 66 ? 2.046 -5.835 -28.897 1.00 96.25 66 PHE A N 1
ATOM 517 C CA . PHE A 1 66 ? 3.362 -5.934 -29.526 1.00 96.25 66 PHE A CA 1
ATOM 518 C C . PHE A 1 66 ? 3.235 -5.969 -31.054 1.00 96.25 66 PHE A C 1
ATOM 520 O O . PHE A 1 66 ? 2.307 -6.569 -31.602 1.00 96.25 66 PHE A O 1
ATOM 527 N N . PHE A 1 67 ? 4.212 -5.391 -31.747 1.00 97.44 67 PHE A N 1
ATOM 528 C CA . PHE A 1 67 ? 4.424 -5.545 -33.189 1.00 97.44 67 PHE A CA 1
ATOM 529 C C . PHE A 1 67 ? 5.889 -5.291 -33.545 1.00 97.44 67 PHE A C 1
ATOM 531 O O . PHE A 1 67 ? 6.674 -4.844 -32.714 1.00 97.44 67 PHE A O 1
ATOM 538 N N . GLN A 1 68 ? 6.274 -5.595 -34.778 1.00 97.75 68 GLN A N 1
ATOM 539 C CA . GLN A 1 68 ? 7.563 -5.221 -35.350 1.00 97.75 68 GLN A CA 1
ATOM 540 C C . GLN A 1 68 ? 7.356 -4.164 -36.423 1.00 97.75 68 GLN A C 1
ATOM 542 O O . GLN A 1 68 ? 6.351 -4.194 -37.132 1.00 97.75 68 GLN A O 1
ATOM 547 N N . VAL A 1 69 ? 8.311 -3.253 -36.567 1.00 98.25 69 VAL A N 1
ATOM 548 C CA . VAL A 1 69 ? 8.311 -2.253 -37.639 1.00 98.25 69 VAL A CA 1
ATOM 549 C C . VAL A 1 69 ? 9.543 -2.406 -38.512 1.00 98.25 69 VAL A C 1
ATOM 551 O O . VAL A 1 69 ? 10.644 -2.549 -37.990 1.00 98.25 69 VAL A O 1
ATOM 554 N N . ILE A 1 70 ? 9.346 -2.346 -39.828 1.00 97.50 70 ILE A N 1
ATOM 555 C CA . ILE A 1 70 ? 10.391 -2.307 -40.863 1.00 97.50 70 ILE A CA 1
ATOM 556 C C . ILE A 1 70 ? 10.228 -1.044 -41.709 1.00 97.50 70 ILE A C 1
ATOM 558 O O . ILE A 1 70 ? 9.182 -0.389 -41.662 1.00 97.50 70 ILE A O 1
ATOM 562 N N . ASN A 1 71 ? 11.266 -0.690 -42.472 1.00 96.88 71 ASN A N 1
ATOM 563 C CA . ASN A 1 71 ? 11.312 0.540 -43.276 1.00 96.88 71 ASN A CA 1
ATOM 564 C C . ASN A 1 71 ? 10.903 1.784 -42.459 1.00 96.88 71 ASN A C 1
ATOM 566 O O . ASN A 1 71 ? 10.178 2.671 -42.913 1.00 96.88 71 ASN A O 1
ATOM 570 N N . HIS A 1 72 ? 11.343 1.816 -41.203 1.00 97.06 72 HIS A N 1
ATOM 571 C CA . HIS A 1 72 ? 10.913 2.778 -40.190 1.00 97.06 72 HIS A CA 1
ATOM 572 C C . HIS A 1 72 ? 11.600 4.147 -40.309 1.00 97.06 72 HIS A C 1
ATOM 574 O O . HIS A 1 72 ? 11.133 5.110 -39.706 1.00 97.06 72 HIS A O 1
ATOM 580 N N . GLY A 1 73 ? 12.659 4.254 -41.118 1.00 95.38 73 GLY A N 1
ATOM 581 C CA . GLY A 1 73 ? 13.369 5.509 -41.400 1.00 95.38 73 GLY A CA 1
ATOM 582 C C . GLY A 1 73 ? 14.617 5.758 -40.546 1.00 95.38 73 GLY A C 1
ATOM 583 O O . GLY A 1 73 ? 15.324 6.728 -40.789 1.00 95.38 73 GLY A O 1
ATOM 584 N N . VAL A 1 74 ? 14.928 4.868 -39.598 1.00 97.69 74 VAL A N 1
ATOM 585 C CA . VAL A 1 74 ? 16.220 4.872 -38.886 1.00 97.69 74 VAL A CA 1
ATOM 586 C C . VAL A 1 74 ? 17.239 4.172 -39.779 1.00 97.69 74 VAL A C 1
ATOM 588 O O . VAL A 1 74 ? 16.965 3.073 -40.264 1.00 97.69 74 VAL A O 1
ATOM 591 N N . ALA A 1 75 ? 18.386 4.806 -40.017 1.00 96.56 75 ALA A N 1
ATOM 592 C CA . ALA A 1 75 ? 19.402 4.267 -40.918 1.00 96.56 75 ALA A CA 1
ATOM 593 C C . ALA A 1 75 ? 19.990 2.954 -40.376 1.00 96.56 75 ALA A C 1
ATOM 595 O O . ALA A 1 75 ? 20.303 2.845 -39.186 1.00 96.56 75 ALA A O 1
ATOM 596 N N . LYS A 1 76 ? 20.178 1.967 -41.258 1.00 95.62 76 LYS A N 1
ATOM 597 C CA . LYS A 1 76 ? 20.691 0.640 -40.891 1.00 95.62 76 LYS A CA 1
ATOM 598 C C . LYS A 1 76 ? 22.059 0.729 -40.220 1.00 95.62 76 LYS A C 1
ATOM 600 O O . LYS A 1 76 ? 22.278 0.119 -39.178 1.00 95.62 76 LYS A O 1
ATOM 605 N N . GLU A 1 77 ? 22.935 1.572 -40.755 1.00 97.00 77 GLU A N 1
ATOM 606 C CA . GLU A 1 77 ? 24.284 1.784 -40.234 1.00 97.00 77 GLU A CA 1
ATOM 607 C C . GLU A 1 77 ? 24.250 2.340 -38.803 1.00 97.00 77 GLU A C 1
ATOM 609 O O . GLU A 1 77 ? 25.102 2.004 -37.990 1.00 97.00 77 GLU A O 1
ATOM 614 N N . VAL A 1 78 ? 23.239 3.150 -38.457 1.00 97.75 78 VAL A N 1
ATOM 615 C CA . VAL A 1 78 ? 23.067 3.694 -37.097 1.00 97.75 78 VAL A CA 1
ATOM 616 C C . VAL A 1 78 ? 22.684 2.595 -36.108 1.00 97.75 78 VAL A C 1
ATOM 618 O O . VAL A 1 78 ? 23.196 2.575 -34.991 1.00 97.75 78 VAL A O 1
ATOM 621 N N . MET A 1 79 ? 21.807 1.671 -36.506 1.00 97.56 79 MET A N 1
ATOM 622 C CA . MET A 1 79 ? 21.431 0.517 -35.681 1.00 97.56 79 MET A CA 1
ATOM 623 C C . MET A 1 79 ? 22.599 -0.455 -35.495 1.00 97.56 79 MET A C 1
ATOM 625 O O . MET A 1 79 ? 22.832 -0.931 -34.382 1.00 97.56 79 MET A O 1
ATOM 629 N N . GLU A 1 80 ? 23.337 -0.738 -36.569 1.00 96.88 80 GLU A N 1
ATOM 630 C CA . GLU A 1 80 ? 24.503 -1.623 -36.549 1.00 96.88 80 GLU A CA 1
ATOM 631 C C . GLU A 1 80 ? 25.636 -1.048 -35.691 1.00 96.88 80 GLU A C 1
ATOM 633 O O . GLU A 1 80 ? 26.134 -1.747 -34.804 1.00 96.88 80 GLU A O 1
ATOM 638 N N . ASP A 1 81 ? 25.988 0.229 -35.883 1.00 97.88 81 ASP A N 1
ATOM 639 C CA . ASP A 1 81 ? 27.000 0.918 -35.074 1.00 97.88 81 ASP A CA 1
ATOM 640 C C . ASP A 1 81 ? 26.586 0.968 -33.597 1.00 97.88 81 ASP A C 1
ATOM 642 O O . ASP A 1 81 ? 27.409 0.692 -32.721 1.00 97.88 81 ASP A O 1
ATOM 646 N N . ALA A 1 82 ? 25.312 1.261 -33.299 1.00 97.62 82 ALA A N 1
ATOM 647 C CA . ALA A 1 82 ? 24.805 1.254 -31.929 1.00 97.62 82 ALA A CA 1
ATOM 648 C C . ALA A 1 82 ? 24.935 -0.137 -31.296 1.00 97.62 82 ALA A C 1
ATOM 650 O O . ALA A 1 82 ? 25.503 -0.282 -30.214 1.00 97.62 82 ALA A O 1
ATOM 651 N N . MET A 1 83 ? 24.480 -1.194 -31.974 1.00 97.38 83 MET A N 1
ATOM 652 C CA . MET A 1 83 ? 24.622 -2.550 -31.437 1.00 97.38 83 MET A CA 1
ATOM 653 C C . MET A 1 83 ? 26.071 -2.975 -31.257 1.00 97.38 83 MET A C 1
ATOM 655 O O . MET A 1 83 ? 26.391 -3.635 -30.265 1.00 97.38 83 MET A O 1
ATOM 659 N N . LYS A 1 84 ? 26.953 -2.577 -32.171 1.00 97.12 84 LYS A N 1
ATOM 660 C CA . LYS A 1 84 ? 28.387 -2.821 -32.055 1.00 97.12 84 LYS A CA 1
ATOM 661 C C . LYS A 1 84 ? 28.971 -2.136 -30.819 1.00 97.12 84 LYS A C 1
ATOM 663 O O . LYS A 1 84 ? 29.571 -2.818 -29.995 1.00 97.12 84 LYS A O 1
ATOM 668 N N . VAL A 1 85 ? 28.727 -0.838 -30.635 1.00 97.81 85 VAL A N 1
ATOM 669 C CA . VAL A 1 85 ? 29.305 -0.069 -29.518 1.00 97.81 85 VAL A CA 1
ATOM 670 C C . VAL A 1 85 ? 28.771 -0.521 -28.155 1.00 97.81 85 VAL A C 1
ATOM 672 O O . VAL A 1 85 ? 29.495 -0.531 -27.161 1.00 97.81 85 VAL A O 1
ATOM 675 N N . PHE A 1 86 ? 27.514 -0.970 -28.105 1.00 97.31 86 PHE A N 1
ATOM 676 C CA . PHE A 1 86 ? 26.943 -1.586 -26.911 1.00 97.31 86 PHE A CA 1
ATOM 677 C C . PHE A 1 86 ? 27.616 -2.921 -26.568 1.00 97.31 86 PHE A C 1
ATOM 679 O O . PHE A 1 86 ? 27.899 -3.161 -25.398 1.00 97.31 86 PHE A O 1
ATOM 686 N N . ARG A 1 87 ? 27.901 -3.785 -27.554 1.00 95.31 87 ARG A N 1
ATOM 687 C CA . ARG A 1 87 ? 28.650 -5.036 -27.319 1.00 95.31 87 ARG A CA 1
ATOM 688 C C . ARG A 1 87 ? 30.074 -4.751 -26.852 1.00 95.31 87 ARG A C 1
ATOM 690 O O . ARG A 1 87 ? 30.472 -5.296 -25.829 1.00 95.31 87 ARG A O 1
ATOM 697 N N . GLU A 1 88 ? 30.772 -3.836 -27.526 1.00 96.06 88 GLU A N 1
ATOM 698 C CA . GLU A 1 88 ? 32.120 -3.395 -27.144 1.00 96.06 88 GLU A CA 1
ATOM 699 C C . GLU A 1 88 ? 32.163 -2.937 -25.678 1.00 96.06 88 GLU A C 1
ATOM 701 O O . GLU A 1 88 ? 33.056 -3.338 -24.940 1.00 96.06 88 GLU A O 1
ATOM 706 N N . PHE A 1 89 ? 31.164 -2.173 -25.213 1.00 96.31 89 PHE A N 1
ATOM 707 C CA . PHE A 1 89 ? 31.063 -1.774 -23.805 1.00 96.31 89 PHE A CA 1
ATOM 708 C C . PHE A 1 89 ? 30.992 -2.970 -22.839 1.00 96.31 89 PHE A C 1
ATOM 710 O O . PHE A 1 89 ? 31.667 -2.976 -21.808 1.00 96.31 89 PHE A O 1
ATOM 717 N N . PHE A 1 90 ? 30.177 -3.988 -23.137 1.00 94.06 90 PHE A N 1
ATOM 718 C CA . PHE A 1 90 ? 30.065 -5.167 -22.269 1.00 94.06 90 PHE A CA 1
ATOM 719 C C . PHE A 1 90 ? 31.298 -6.077 -22.336 1.00 94.06 90 PHE A C 1
ATOM 721 O O . PHE A 1 90 ? 31.581 -6.759 -21.351 1.00 94.06 90 PHE A O 1
ATOM 728 N N . GLU A 1 91 ? 32.059 -6.034 -23.428 1.00 92.19 91 GLU A N 1
ATOM 729 C CA . GLU A 1 91 ? 33.337 -6.740 -23.591 1.00 92.19 91 GLU A CA 1
ATOM 730 C C . GLU A 1 91 ? 34.506 -6.066 -22.852 1.00 92.19 91 GLU A C 1
ATOM 732 O O . GLU A 1 91 ? 35.527 -6.715 -22.622 1.00 92.19 91 GLU A O 1
ATOM 737 N N . LEU A 1 92 ? 34.365 -4.802 -22.423 1.00 92.88 92 LEU A N 1
ATOM 738 C CA . LEU A 1 92 ? 35.401 -4.115 -21.644 1.00 92.88 92 LEU A CA 1
ATOM 739 C C . LEU A 1 92 ? 35.733 -4.859 -20.334 1.00 92.88 92 LEU A C 1
ATOM 741 O O . LEU A 1 92 ? 34.818 -5.399 -19.683 1.00 92.88 92 LEU A O 1
ATOM 745 N N . PRO A 1 93 ? 37.010 -4.812 -19.891 1.00 89.88 93 PRO A N 1
ATOM 746 C CA . PRO A 1 93 ? 37.417 -5.280 -18.570 1.00 89.88 93 PRO A CA 1
ATOM 747 C C . PRO A 1 93 ? 36.559 -4.667 -17.461 1.00 89.88 93 PRO A C 1
ATOM 749 O O . PRO A 1 93 ? 36.077 -3.535 -17.574 1.00 89.88 93 PRO A O 1
ATOM 752 N N . PHE A 1 94 ? 36.358 -5.414 -16.373 1.00 85.81 94 PHE A N 1
ATOM 753 C CA . PHE A 1 94 ? 35.508 -4.964 -15.270 1.00 85.81 94 PHE A CA 1
ATOM 754 C C . PHE A 1 94 ? 35.981 -3.620 -14.705 1.00 85.81 94 PHE A C 1
ATOM 756 O O . PHE A 1 94 ? 35.157 -2.749 -14.437 1.00 85.81 94 PHE A O 1
ATOM 763 N N . GLU A 1 95 ? 37.291 -3.424 -14.586 1.00 87.44 95 GLU A N 1
ATOM 764 C CA . GLU A 1 95 ? 37.933 -2.222 -14.057 1.00 87.44 95 GLU A CA 1
ATOM 765 C C . GLU A 1 95 ? 37.470 -0.967 -14.802 1.00 87.44 95 GLU A C 1
ATOM 767 O O . GLU A 1 95 ? 37.116 0.028 -14.166 1.00 87.44 95 GLU A O 1
ATOM 772 N N . GLU A 1 96 ? 37.368 -1.038 -16.132 1.00 87.94 96 GLU A N 1
ATOM 773 C CA . GLU A 1 96 ? 36.980 0.094 -16.977 1.00 87.94 96 GLU A CA 1
ATOM 774 C C . GLU A 1 96 ? 35.511 0.486 -16.824 1.00 87.94 96 GLU A C 1
ATOM 776 O O . GLU A 1 96 ? 35.180 1.666 -16.916 1.00 87.94 96 GLU A O 1
ATOM 781 N N . LYS A 1 97 ? 34.623 -0.472 -16.542 1.00 89.94 97 LYS A N 1
ATOM 782 C CA . LYS A 1 97 ? 33.178 -0.227 -16.376 1.00 89.94 97 LYS A CA 1
ATOM 783 C C . LYS A 1 97 ? 32.712 -0.183 -14.916 1.00 89.94 97 LYS A C 1
ATOM 785 O O . LYS A 1 97 ? 31.573 0.195 -14.649 1.00 89.94 97 LYS A O 1
ATOM 790 N N . SER A 1 98 ? 33.588 -0.511 -13.965 1.00 87.56 98 SER A N 1
ATOM 791 C CA . SER A 1 98 ? 33.281 -0.613 -12.530 1.00 87.56 98 SER A CA 1
ATOM 792 C C . SER A 1 98 ? 32.760 0.689 -11.920 1.00 87.56 98 SER A C 1
ATOM 794 O O . SER A 1 98 ? 31.852 0.656 -11.095 1.00 87.56 98 SER A O 1
ATOM 796 N N . HIS A 1 99 ? 33.274 1.836 -12.372 1.00 89.00 99 HIS A N 1
ATOM 797 C CA . HIS A 1 99 ? 32.872 3.165 -11.900 1.00 89.00 99 HIS A CA 1
ATOM 798 C C . HIS A 1 99 ? 31.416 3.530 -12.236 1.00 89.00 99 HIS A C 1
ATOM 800 O O . HIS A 1 99 ? 30.863 4.447 -11.636 1.00 89.00 99 HIS A O 1
ATOM 806 N N . LEU A 1 100 ? 30.794 2.823 -13.188 1.00 90.69 100 LEU A N 1
ATOM 807 C CA . LEU A 1 100 ? 29.380 2.983 -13.531 1.00 90.69 100 LEU A CA 1
ATOM 808 C C . LEU A 1 100 ? 28.478 2.048 -12.722 1.00 90.69 100 LEU A C 1
ATOM 810 O O . LEU A 1 100 ? 27.257 2.177 -12.808 1.00 90.69 100 LEU A O 1
ATOM 814 N N . TYR A 1 101 ? 29.037 1.090 -11.976 1.00 90.50 101 TYR A N 1
ATOM 815 C CA . TYR A 1 101 ? 28.231 0.139 -11.224 1.00 90.50 101 TYR A CA 1
ATOM 816 C C . TYR A 1 101 ? 27.490 0.843 -10.082 1.00 90.50 101 TYR A C 1
ATOM 818 O O . TYR A 1 101 ? 28.116 1.446 -9.212 1.00 90.50 101 TYR A O 1
ATOM 826 N N . SER A 1 102 ? 26.159 0.745 -10.058 1.00 87.75 102 SER A N 1
ATOM 827 C CA . SER A 1 102 ? 25.349 1.283 -8.964 1.00 87.75 102 SER A CA 1
ATOM 828 C C . SER A 1 102 ? 24.001 0.575 -8.834 1.00 87.75 102 SER A C 1
ATOM 830 O O . SER A 1 102 ? 23.294 0.360 -9.820 1.00 87.75 102 SER A O 1
ATOM 832 N N . GLU A 1 103 ? 23.629 0.270 -7.590 1.00 81.75 103 GLU A N 1
ATOM 833 C CA . GLU A 1 103 ? 22.310 -0.254 -7.203 1.00 81.75 103 GLU A CA 1
ATOM 834 C C . GLU A 1 103 ? 21.320 0.902 -6.901 1.00 81.75 103 GLU A C 1
ATOM 836 O O . GLU A 1 103 ? 20.105 0.718 -6.861 1.00 81.75 103 GLU A O 1
ATOM 841 N N . GLU A 1 104 ? 21.799 2.149 -6.799 1.00 78.44 104 GLU A N 1
ATOM 842 C CA . GLU A 1 104 ? 20.950 3.309 -6.511 1.00 78.44 104 GLU A CA 1
ATOM 843 C C . GLU A 1 104 ? 20.106 3.738 -7.727 1.00 78.44 104 GLU A C 1
ATOM 845 O O . GLU A 1 104 ? 20.571 3.817 -8.870 1.00 78.44 104 GLU A O 1
ATOM 850 N N . SER A 1 105 ? 18.820 4.030 -7.493 1.00 70.81 105 SER A N 1
ATOM 851 C CA . SER A 1 105 ? 17.846 4.333 -8.561 1.00 70.81 105 SER A CA 1
ATOM 852 C C . SER A 1 105 ? 17.855 5.771 -9.087 1.00 70.81 105 SER A C 1
ATOM 854 O O . SER A 1 105 ? 17.243 6.042 -10.119 1.00 70.81 105 SER A O 1
ATOM 856 N N . ASN A 1 106 ? 18.547 6.682 -8.407 1.00 75.62 106 ASN A N 1
ATOM 857 C CA . ASN A 1 106 ? 18.687 8.101 -8.758 1.00 75.62 106 ASN A CA 1
ATOM 858 C C . ASN A 1 106 ? 19.909 8.398 -9.653 1.00 75.62 106 ASN A C 1
ATOM 860 O O . ASN A 1 106 ? 20.048 9.527 -10.123 1.00 75.62 106 ASN A O 1
ATOM 864 N N . VAL A 1 107 ? 20.780 7.417 -9.912 1.00 83.88 107 VAL A N 1
ATOM 865 C CA . VAL A 1 107 ? 21.975 7.596 -10.751 1.00 83.88 107 VAL A CA 1
ATOM 866 C C . VAL A 1 107 ? 21.592 7.667 -12.236 1.00 83.88 107 VAL A C 1
ATOM 868 O O . VAL A 1 107 ? 20.940 6.766 -12.764 1.00 83.88 107 VAL A O 1
ATOM 871 N N . LYS A 1 108 ? 22.019 8.743 -12.918 1.00 85.31 108 LYS A N 1
ATOM 872 C CA . LYS A 1 108 ? 21.646 9.065 -14.314 1.00 85.31 108 LYS A CA 1
ATOM 873 C C . LYS A 1 108 ? 22.139 8.053 -15.355 1.00 85.31 108 LYS A C 1
ATOM 875 O O . LYS A 1 108 ? 21.444 7.824 -16.342 1.00 85.31 108 LYS A O 1
ATOM 880 N N . CYS A 1 109 ? 23.324 7.482 -15.150 1.00 93.62 109 CYS A N 1
ATOM 881 C CA . CYS A 1 109 ? 23.921 6.445 -15.987 1.00 93.62 109 CYS A CA 1
ATOM 882 C C . CYS A 1 109 ? 24.508 5.370 -15.080 1.00 93.62 109 CYS A C 1
ATOM 884 O O . CYS A 1 109 ? 25.393 5.665 -14.280 1.00 93.62 109 CYS A O 1
ATOM 886 N N . ARG A 1 110 ? 24.005 4.142 -15.182 1.00 93.31 110 ARG A N 1
ATOM 887 C CA . ARG A 1 110 ? 24.370 3.065 -14.262 1.00 93.31 110 ARG A CA 1
ATOM 888 C C . ARG A 1 110 ? 24.440 1.706 -14.935 1.00 93.31 110 ARG A C 1
ATOM 890 O O . ARG A 1 110 ? 23.601 1.367 -15.770 1.00 93.31 110 ARG A O 1
ATOM 897 N N . LEU A 1 111 ? 25.416 0.928 -14.501 1.00 94.25 111 LEU A N 1
ATOM 898 C CA . LEU A 1 111 ? 25.581 -0.489 -14.772 1.00 94.25 111 LEU A CA 1
ATOM 899 C C . LEU A 1 111 ? 25.087 -1.276 -13.552 1.00 94.25 111 LEU A C 1
ATOM 901 O O . LEU A 1 111 ? 25.426 -0.951 -12.419 1.00 94.25 111 LEU A O 1
ATOM 905 N N . TYR A 1 112 ? 24.280 -2.303 -13.764 1.00 92.81 112 TYR A N 1
ATOM 906 C CA . TYR A 1 112 ? 23.844 -3.218 -12.709 1.00 92.81 112 TYR A CA 1
ATOM 907 C C . TYR A 1 112 ? 23.646 -4.622 -13.284 1.00 92.81 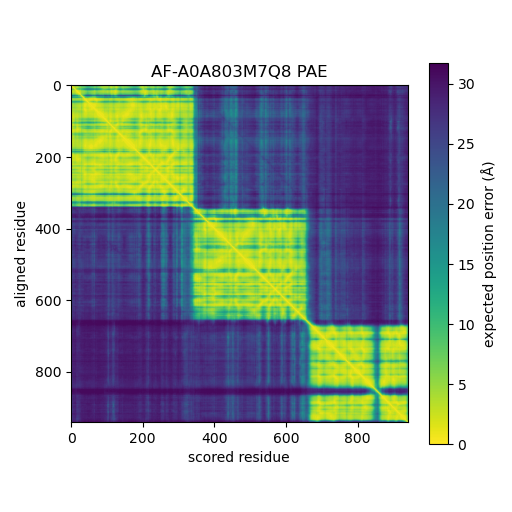112 TYR A C 1
ATOM 909 O O . TYR A 1 112 ? 23.625 -4.808 -14.500 1.00 92.81 112 TYR A O 1
ATOM 917 N N . THR A 1 113 ? 23.514 -5.610 -12.409 1.00 92.12 113 THR A N 1
ATOM 918 C CA . THR A 1 113 ? 23.282 -7.020 -12.755 1.00 92.12 113 THR A CA 1
ATOM 919 C C . THR A 1 113 ? 21.912 -7.445 -12.235 1.00 92.12 113 THR A C 1
ATOM 921 O O . THR A 1 113 ? 21.454 -6.887 -11.242 1.00 92.12 113 THR A O 1
ATOM 924 N N . SER A 1 114 ? 21.244 -8.396 -12.889 1.00 91.56 114 SER A N 1
ATOM 925 C CA . SER A 1 114 ? 19.885 -8.844 -12.548 1.00 91.56 114 SER A CA 1
ATOM 926 C C . SER A 1 114 ? 18.839 -7.711 -12.590 1.00 91.56 114 SER A C 1
ATOM 928 O O . SER A 1 114 ? 18.323 -7.383 -13.671 1.00 91.56 114 SER A O 1
ATOM 930 N N . SER A 1 115 ? 18.536 -7.084 -11.449 1.00 86.06 115 SER A N 1
ATOM 931 C CA . SER A 1 115 ? 17.748 -5.859 -11.314 1.00 86.06 115 SER A CA 1
ATOM 932 C C . SER A 1 115 ? 18.491 -4.796 -10.493 1.00 86.06 115 SER A C 1
ATOM 934 O O . SER A 1 115 ? 19.610 -4.983 -10.022 1.00 86.06 115 SER A O 1
ATOM 936 N N . PHE A 1 116 ? 17.870 -3.628 -10.338 1.00 75.25 116 PHE A N 1
ATOM 937 C CA . PHE A 1 116 ? 18.449 -2.556 -9.533 1.00 75.25 116 PHE A CA 1
ATOM 938 C C . PHE A 1 116 ? 18.457 -2.856 -8.028 1.00 75.25 116 PHE A C 1
ATOM 940 O O . PHE A 1 116 ? 19.126 -2.137 -7.298 1.00 75.25 116 PHE A O 1
ATOM 947 N N . ASP A 1 117 ? 17.735 -3.883 -7.574 1.00 78.44 117 ASP A N 1
ATOM 948 C CA . ASP A 1 117 ? 17.612 -4.263 -6.163 1.00 78.44 117 ASP A CA 1
ATOM 949 C C . ASP A 1 117 ? 18.358 -5.570 -5.845 1.00 78.44 117 ASP A C 1
ATOM 951 O O . ASP A 1 117 ? 17.920 -6.389 -5.041 1.00 78.44 117 ASP A O 1
ATOM 955 N N . TYR A 1 118 ? 19.506 -5.780 -6.502 1.00 84.12 118 TYR A N 1
ATOM 956 C CA . TYR A 1 118 ? 20.297 -7.013 -6.417 1.00 84.12 118 TYR A CA 1
ATOM 957 C C . TYR A 1 118 ? 20.518 -7.508 -4.977 1.00 84.12 118 TYR A C 1
ATOM 959 O O . TYR A 1 118 ? 20.512 -8.709 -4.732 1.00 84.12 118 TYR A O 1
ATOM 967 N N . ALA A 1 119 ? 20.727 -6.605 -4.012 1.00 81.25 119 ALA A N 1
ATOM 968 C CA . ALA A 1 119 ? 20.998 -6.970 -2.621 1.00 81.25 119 ALA A CA 1
ATOM 969 C C . ALA A 1 119 ? 19.800 -7.600 -1.886 1.00 81.25 119 ALA A C 1
ATOM 971 O O . ALA A 1 119 ? 20.021 -8.398 -0.975 1.00 81.25 119 ALA A O 1
ATOM 972 N N . ASN A 1 120 ? 18.567 -7.256 -2.270 1.00 80.88 120 ASN A N 1
ATOM 973 C CA . ASN A 1 120 ? 17.339 -7.748 -1.636 1.00 80.88 120 ASN A CA 1
ATOM 974 C C . ASN A 1 120 ? 16.620 -8.815 -2.479 1.00 80.88 120 ASN A C 1
ATOM 976 O O . ASN A 1 120 ? 15.581 -9.336 -2.074 1.00 80.88 120 ASN A O 1
ATOM 980 N N . GLU A 1 121 ? 17.162 -9.158 -3.648 1.00 84.44 121 GLU A N 1
ATOM 981 C CA . GLU A 1 121 ? 16.651 -10.237 -4.483 1.00 84.44 121 GLU A CA 1
ATOM 982 C C . GLU A 1 121 ? 16.854 -11.601 -3.822 1.00 84.44 121 GLU A C 1
ATOM 984 O O . GLU A 1 121 ? 17.977 -12.035 -3.568 1.00 84.44 121 GLU A O 1
ATOM 989 N N . GLU A 1 122 ? 15.755 -12.330 -3.637 1.00 83.81 122 GLU A N 1
ATOM 990 C CA . GLU A 1 122 ? 15.811 -13.746 -3.270 1.00 83.81 122 GLU A CA 1
ATOM 991 C C . GLU A 1 122 ? 16.459 -14.586 -4.388 1.00 83.81 122 GLU A C 1
ATOM 993 O O . GLU A 1 122 ? 17.192 -15.541 -4.121 1.00 83.81 122 GLU A O 1
ATOM 998 N N . ILE A 1 123 ? 16.199 -14.213 -5.650 1.00 88.56 123 ILE A N 1
ATOM 999 C CA . ILE A 1 123 ? 16.709 -14.870 -6.858 1.00 88.56 123 ILE A CA 1
ATOM 1000 C C . ILE A 1 123 ? 17.171 -13.806 -7.856 1.00 88.56 123 ILE A C 1
ATOM 1002 O O . ILE A 1 123 ? 16.412 -12.897 -8.195 1.00 88.56 123 ILE A O 1
ATOM 1006 N N . HIS A 1 124 ? 18.382 -13.971 -8.376 1.00 92.69 124 HIS A N 1
ATOM 1007 C CA . HIS A 1 124 ? 18.964 -13.136 -9.417 1.00 92.69 124 HIS A CA 1
ATOM 1008 C C . HIS A 1 124 ? 18.630 -13.643 -10.824 1.00 92.69 124 HIS A C 1
ATOM 1010 O O . HIS A 1 124 ? 18.523 -14.843 -11.091 1.00 92.69 124 HIS A O 1
ATOM 1016 N N . TYR A 1 125 ? 18.541 -12.702 -11.755 1.00 93.75 125 TYR A N 1
ATOM 1017 C CA . TYR A 1 125 ? 18.304 -12.914 -13.173 1.00 93.75 125 TYR A CA 1
ATOM 1018 C C . TYR A 1 125 ? 19.605 -12.844 -13.974 1.00 93.75 125 TYR A C 1
ATOM 1020 O O . TYR A 1 125 ? 20.513 -12.064 -13.687 1.00 93.75 125 TYR A O 1
ATOM 1028 N N . TRP A 1 126 ? 19.693 -13.669 -15.013 1.00 95.06 126 TRP A N 1
ATOM 1029 C CA . TRP A 1 126 ? 20.900 -13.915 -15.800 1.00 95.06 126 TRP A CA 1
ATOM 1030 C C . TRP A 1 126 ? 21.156 -12.819 -16.846 1.00 95.06 126 TRP A C 1
ATOM 1032 O O . TRP A 1 126 ? 21.053 -13.053 -18.055 1.00 95.06 126 TRP A O 1
ATOM 1042 N N . ARG A 1 127 ? 21.443 -11.597 -16.383 1.00 94.81 127 ARG A N 1
ATOM 1043 C CA . ARG A 1 127 ? 21.737 -10.437 -17.236 1.00 94.81 127 ARG A CA 1
ATOM 1044 C C . ARG A 1 127 ? 22.601 -9.391 -16.548 1.00 94.81 127 ARG A C 1
ATOM 1046 O O . ARG A 1 127 ? 22.496 -9.198 -15.342 1.00 94.81 127 ARG A O 1
ATOM 1053 N N . ASP A 1 128 ? 23.300 -8.617 -17.365 1.00 95.31 128 ASP A N 1
ATOM 1054 C CA . ASP A 1 128 ? 23.840 -7.310 -17.005 1.00 95.31 128 ASP A CA 1
ATOM 1055 C C . ASP A 1 128 ? 23.104 -6.212 -17.783 1.00 95.31 128 ASP A C 1
ATOM 1057 O O . ASP A 1 128 ? 22.603 -6.432 -18.890 1.00 95.31 128 ASP A O 1
ATOM 1061 N N . CYS A 1 129 ? 23.000 -5.020 -17.201 1.00 96.12 129 CYS A N 1
ATOM 1062 C CA . CYS A 1 129 ? 22.253 -3.911 -17.773 1.00 96.12 129 CYS A CA 1
ATOM 1063 C C . CYS A 1 129 ? 22.981 -2.580 -17.601 1.00 96.12 129 CYS A C 1
ATOM 1065 O O . CYS A 1 129 ? 23.239 -2.149 -16.479 1.00 96.12 129 CYS A O 1
ATOM 1067 N N . LEU A 1 130 ? 23.197 -1.874 -18.709 1.00 96.62 130 LEU A N 1
ATOM 1068 C CA . LEU A 1 130 ? 23.583 -0.468 -18.725 1.00 96.62 130 LEU A CA 1
ATOM 1069 C C . LEU A 1 130 ? 22.335 0.372 -19.002 1.00 96.62 130 LEU A C 1
ATOM 1071 O O . LEU A 1 130 ? 21.694 0.218 -20.039 1.00 96.62 130 LEU A O 1
ATOM 1075 N N . LYS A 1 131 ? 21.972 1.256 -18.076 1.00 96.19 131 LYS A N 1
ATOM 1076 C CA . LYS A 1 131 ? 20.821 2.153 -18.207 1.00 96.19 131 LYS A CA 1
ATOM 1077 C C . LYS A 1 131 ? 21.270 3.600 -18.100 1.00 96.19 131 LYS A C 1
ATOM 1079 O O . LYS A 1 131 ? 21.923 3.956 -17.121 1.00 96.19 131 LYS A O 1
ATOM 1084 N N . HIS A 1 132 ? 20.857 4.439 -19.044 1.00 95.75 132 HIS A N 1
ATOM 1085 C CA . HIS A 1 132 ? 21.071 5.881 -18.956 1.00 95.75 132 HIS A CA 1
ATOM 1086 C C . HIS A 1 132 ? 19.962 6.687 -19.633 1.00 95.75 132 HIS A C 1
ATOM 1088 O O . HIS A 1 132 ? 19.378 6.257 -20.630 1.00 95.75 132 HIS A O 1
ATOM 1094 N N . ASN A 1 133 ? 19.686 7.877 -19.099 1.00 93.94 133 ASN A N 1
ATOM 1095 C CA . ASN A 1 133 ? 18.780 8.834 -19.738 1.00 93.94 133 ASN A CA 1
ATOM 1096 C C . ASN A 1 133 ? 19.331 9.275 -21.101 1.00 93.94 133 ASN A C 1
ATOM 1098 O O . ASN A 1 133 ? 20.545 9.243 -21.325 1.00 93.94 133 ASN A O 1
ATOM 1102 N N . CYS A 1 134 ? 18.442 9.659 -22.015 1.00 92.31 134 CYS A N 1
ATOM 1103 C CA . CYS A 1 134 ? 18.818 10.053 -23.373 1.00 92.31 134 CYS A CA 1
ATOM 1104 C C . CYS A 1 134 ? 17.984 11.160 -24.020 1.00 92.31 134 CYS A C 1
ATOM 1106 O O . CYS A 1 134 ? 18.328 11.592 -25.117 1.00 92.31 134 CYS A O 1
ATOM 1108 N N . ALA A 1 135 ? 16.940 11.638 -23.345 1.00 88.44 135 ALA A N 1
ATOM 1109 C CA . ALA A 1 135 ? 16.229 12.852 -23.719 1.00 88.44 135 ALA A CA 1
ATOM 1110 C C . ALA A 1 135 ? 15.853 13.638 -22.445 1.00 88.44 135 ALA A C 1
ATOM 1112 O O . ALA A 1 135 ? 15.369 12.994 -21.503 1.00 88.44 135 ALA A O 1
ATOM 1113 N N . PRO A 1 136 ? 16.059 14.972 -22.413 1.00 87.00 136 PRO A N 1
ATOM 1114 C CA . PRO A 1 136 ? 16.788 15.784 -23.405 1.00 87.00 136 PRO A CA 1
ATOM 1115 C C . PRO A 1 136 ? 18.268 15.375 -23.518 1.00 87.00 136 PRO A C 1
ATOM 1117 O O . PRO A 1 136 ? 18.879 14.947 -22.537 1.00 87.00 136 PRO A O 1
ATOM 1120 N N . LEU A 1 137 ? 18.835 15.411 -24.726 1.00 89.06 137 LEU A N 1
ATOM 1121 C CA . LEU A 1 137 ? 20.152 14.822 -25.008 1.00 89.06 137 LEU A CA 1
ATOM 1122 C C . LEU A 1 137 ? 21.283 15.623 -24.344 1.00 89.06 137 LEU A C 1
ATOM 1124 O O . LEU A 1 137 ? 22.207 15.047 -23.763 1.00 89.06 137 LEU A O 1
ATOM 1128 N N . GLU A 1 138 ? 21.164 16.944 -24.401 1.00 87.94 138 GLU A N 1
ATOM 1129 C CA . GLU A 1 138 ? 22.056 17.951 -23.830 1.00 87.94 138 GLU A CA 1
ATOM 1130 C C . GLU A 1 138 ? 22.294 17.756 -22.325 1.00 87.94 138 GLU A C 1
ATOM 1132 O O . GLU A 1 138 ? 23.419 17.903 -21.856 1.00 87.94 138 GLU A O 1
ATOM 1137 N N . ASP A 1 139 ? 21.278 17.307 -21.586 1.00 87.12 139 ASP A N 1
ATOM 1138 C CA . ASP A 1 139 ? 21.346 17.102 -20.133 1.00 87.12 139 ASP A CA 1
ATOM 1139 C C . ASP A 1 139 ? 21.958 15.749 -19.731 1.00 87.12 139 ASP A C 1
ATOM 1141 O O . ASP A 1 139 ? 22.214 15.482 -18.544 1.00 87.12 139 ASP A O 1
ATOM 1145 N N . CYS A 1 140 ? 22.128 14.855 -20.708 1.00 89.69 140 CYS A N 1
ATOM 1146 C CA . CYS A 1 140 ? 22.401 13.441 -20.477 1.00 89.69 140 CYS A CA 1
ATOM 1147 C C . CYS A 1 140 ? 23.778 13.003 -20.979 1.00 89.69 140 CYS A C 1
ATOM 1149 O O . CYS A 1 140 ? 24.431 12.205 -20.298 1.00 89.69 140 CYS A O 1
ATOM 1151 N N . ILE A 1 141 ? 24.222 13.508 -22.135 1.00 92.56 141 ILE A N 1
ATOM 1152 C CA . ILE A 1 141 ? 25.370 12.970 -22.887 1.00 92.56 141 ILE A CA 1
ATOM 1153 C C . ILE A 1 141 ? 26.673 12.917 -22.074 1.00 92.56 141 ILE A C 1
ATOM 1155 O O . ILE A 1 141 ? 27.460 11.977 -22.204 1.00 92.56 141 ILE A O 1
ATOM 1159 N N . ASP A 1 142 ? 26.877 13.873 -21.168 1.00 91.25 142 ASP A N 1
ATOM 1160 C CA . ASP A 1 142 ? 28.082 13.946 -20.339 1.00 91.25 142 ASP A CA 1
ATOM 1161 C C . ASP A 1 142 ? 28.169 12.862 -19.268 1.00 91.25 142 ASP A C 1
ATOM 1163 O O . ASP A 1 142 ? 29.273 12.515 -18.837 1.00 91.25 142 ASP A O 1
ATOM 1167 N N . SER A 1 143 ? 27.029 12.291 -18.877 1.00 91.12 143 SER A N 1
ATOM 1168 C CA . SER A 1 143 ? 26.958 11.202 -17.897 1.00 91.12 143 SER A CA 1
ATOM 1169 C C . SER A 1 143 ? 27.220 9.819 -18.498 1.00 91.12 143 SER A C 1
ATOM 1171 O O . SER A 1 143 ? 27.426 8.863 -17.757 1.00 91.12 143 SER A O 1
ATOM 1173 N N . TRP A 1 144 ? 27.209 9.693 -19.827 1.00 94.94 144 TRP A N 1
ATOM 1174 C CA . TRP A 1 144 ? 27.335 8.412 -20.522 1.00 94.94 144 TRP A CA 1
ATOM 1175 C C . TRP A 1 144 ? 28.774 7.871 -20.518 1.00 94.94 144 TRP A C 1
ATOM 1177 O O . TRP A 1 144 ? 29.720 8.655 -20.347 1.00 94.94 144 TRP A O 1
ATOM 1187 N N . PRO A 1 145 ? 28.973 6.562 -20.781 1.00 95.12 145 PRO A N 1
ATOM 1188 C CA . PRO A 1 145 ? 30.301 5.973 -20.923 1.00 95.12 145 PRO A CA 1
ATOM 1189 C C . PRO A 1 145 ? 31.201 6.764 -21.878 1.00 95.12 145 PRO A C 1
ATOM 1191 O O . PRO A 1 145 ? 30.763 7.238 -22.928 1.00 95.12 145 PRO A O 1
ATOM 1194 N N . ARG A 1 146 ? 32.471 6.918 -21.492 1.00 91.94 146 ARG A N 1
ATOM 1195 C CA . ARG A 1 146 ? 33.528 7.455 -22.369 1.00 91.94 146 ARG A CA 1
ATOM 1196 C C . ARG A 1 146 ? 34.221 6.362 -23.175 1.00 91.94 146 ARG A C 1
ATOM 1198 O O . ARG A 1 146 ? 34.688 6.639 -24.271 1.00 91.94 146 ARG A O 1
ATOM 1205 N N . ASN A 1 147 ? 34.257 5.148 -22.630 1.00 93.00 147 ASN A N 1
ATOM 1206 C CA . ASN A 1 147 ? 34.761 3.959 -23.298 1.00 93.00 147 ASN A CA 1
ATOM 1207 C C . ASN A 1 147 ? 33.576 3.037 -23.614 1.00 93.00 147 ASN A C 1
ATOM 1209 O O . ASN A 1 147 ? 32.737 2.831 -22.731 1.00 93.00 147 ASN A O 1
ATOM 1213 N N . PRO A 1 148 ? 33.491 2.488 -24.835 1.00 96.00 148 PRO A N 1
ATOM 1214 C CA . PRO A 1 148 ? 34.388 2.714 -25.981 1.00 96.00 148 PRO A CA 1
ATOM 1215 C C . PRO A 1 148 ? 34.336 4.170 -26.524 1.00 96.00 148 PRO A C 1
ATOM 1217 O O . PRO A 1 148 ? 33.300 4.820 -26.394 1.00 96.00 148 PRO A O 1
ATOM 1220 N N . PRO A 1 149 ? 35.410 4.704 -27.153 1.00 94.06 149 PRO A N 1
ATOM 1221 C CA . PRO A 1 149 ? 35.528 6.135 -27.494 1.00 94.06 149 PRO A CA 1
ATOM 1222 C C . PRO A 1 149 ? 34.395 6.716 -28.352 1.00 94.06 149 PRO A C 1
ATOM 1224 O O . PRO A 1 149 ? 34.053 7.889 -28.224 1.00 94.06 149 PRO A O 1
ATOM 1227 N N . ARG A 1 150 ? 33.787 5.893 -29.219 1.00 96.19 150 ARG A N 1
ATOM 1228 C CA . ARG A 1 150 ? 32.673 6.295 -30.096 1.00 96.19 150 ARG A CA 1
ATOM 1229 C C . ARG A 1 150 ? 31.293 6.175 -29.436 1.00 96.19 150 ARG A C 1
ATOM 1231 O O . ARG A 1 150 ? 30.302 6.510 -30.079 1.00 96.19 150 ARG A O 1
ATOM 1238 N N . TYR A 1 151 ? 31.204 5.728 -28.177 1.00 97.25 151 TYR A N 1
ATOM 1239 C CA . TYR A 1 151 ? 29.928 5.459 -27.498 1.00 97.25 151 TYR A CA 1
ATOM 1240 C C . TYR A 1 151 ? 28.990 6.664 -27.550 1.00 97.25 151 TYR A C 1
ATOM 1242 O O . TYR A 1 151 ? 27.864 6.550 -28.022 1.00 97.25 151 TYR A O 1
ATOM 1250 N N . ARG A 1 152 ? 29.453 7.840 -27.113 1.00 96.62 152 ARG A N 1
ATOM 1251 C CA . ARG A 1 152 ? 28.591 9.027 -27.010 1.00 96.62 152 ARG A CA 1
ATOM 1252 C C . ARG A 1 152 ? 28.082 9.505 -28.362 1.00 96.62 152 ARG A C 1
ATOM 1254 O O . ARG A 1 152 ? 26.895 9.772 -28.493 1.00 96.62 152 ARG A O 1
ATOM 1261 N N . GLU A 1 153 ? 28.962 9.569 -29.357 1.00 96.38 153 GLU A N 1
ATOM 1262 C CA . GLU A 1 153 ? 28.625 9.986 -30.721 1.00 96.38 153 GLU A CA 1
ATOM 1263 C C . GLU A 1 153 ? 27.573 9.056 -31.344 1.00 96.38 153 GLU A C 1
ATOM 1265 O O . GLU A 1 153 ? 26.519 9.503 -31.802 1.00 96.38 153 GLU A O 1
ATOM 1270 N N . VAL A 1 154 ? 27.835 7.747 -31.308 1.00 97.94 154 VAL A N 1
ATOM 1271 C CA . VAL A 1 154 ? 26.969 6.730 -31.915 1.00 97.94 154 VAL A CA 1
ATOM 1272 C C . VAL A 1 154 ? 25.623 6.657 -31.197 1.00 97.94 154 VAL A C 1
ATOM 1274 O O . VAL A 1 154 ? 24.572 6.688 -31.840 1.00 97.94 154 VAL A O 1
ATOM 1277 N N . VAL A 1 155 ? 25.633 6.604 -29.862 1.00 97.75 155 VAL A N 1
ATOM 1278 C CA . VAL A 1 155 ? 24.409 6.466 -29.061 1.00 97.75 155 VAL A CA 1
ATOM 1279 C C . VAL A 1 155 ? 23.570 7.743 -29.093 1.00 97.75 155 VAL A C 1
ATOM 1281 O O . VAL A 1 155 ? 22.344 7.647 -29.055 1.00 97.75 155 VAL A O 1
ATOM 1284 N N . ALA A 1 156 ? 24.175 8.926 -29.246 1.00 97.06 156 ALA A N 1
ATOM 1285 C CA . ALA A 1 156 ? 23.445 10.179 -29.450 1.00 97.06 156 ALA A CA 1
ATOM 1286 C C . ALA A 1 156 ? 22.681 10.171 -30.780 1.00 97.06 156 ALA A C 1
ATOM 1288 O O . ALA A 1 156 ? 21.479 10.455 -30.811 1.00 97.06 156 ALA A O 1
ATOM 1289 N N . LYS A 1 157 ? 23.351 9.773 -31.871 1.00 97.38 157 LYS A N 1
ATOM 1290 C CA . LYS A 1 157 ? 22.728 9.655 -33.197 1.00 97.38 157 LYS A CA 1
ATOM 1291 C C . LYS A 1 157 ? 21.597 8.626 -33.200 1.00 97.38 157 LYS A C 1
ATOM 1293 O O . LYS A 1 157 ? 20.510 8.915 -33.696 1.00 97.38 157 LYS A O 1
ATOM 1298 N N . TYR A 1 158 ? 21.831 7.462 -32.593 1.00 98.06 158 TYR A N 1
ATOM 1299 C CA . TYR A 1 158 ? 20.817 6.423 -32.409 1.00 98.06 158 TYR A CA 1
ATOM 1300 C C . TYR A 1 158 ? 19.615 6.930 -31.604 1.00 98.06 158 TYR A C 1
ATOM 1302 O O . TYR A 1 158 ? 18.482 6.836 -32.065 1.00 98.06 158 TYR A O 1
ATOM 1310 N N . SER A 1 159 ? 19.856 7.525 -30.432 1.00 96.81 159 SER A N 1
ATOM 1311 C CA . SER A 1 159 ? 18.793 7.995 -29.535 1.00 96.81 159 SER A CA 1
ATOM 1312 C C . SER A 1 159 ? 17.918 9.066 -30.183 1.00 96.81 159 SER A C 1
ATOM 1314 O O . SER A 1 159 ? 16.710 9.071 -29.968 1.00 96.81 159 SER A O 1
ATOM 1316 N N . THR A 1 160 ? 18.512 9.937 -31.005 1.00 95.81 160 THR A N 1
ATOM 1317 C CA . THR A 1 160 ? 17.787 10.986 -31.738 1.00 95.81 160 THR A CA 1
ATOM 1318 C C . THR A 1 160 ? 16.837 10.379 -32.772 1.00 95.81 160 THR A C 1
ATOM 1320 O O . THR A 1 160 ? 15.636 10.632 -32.723 1.00 95.81 160 THR A O 1
ATOM 1323 N N . GLN A 1 161 ? 17.336 9.499 -33.649 1.00 97.69 161 GLN A N 1
ATOM 1324 C CA . GLN A 1 161 ? 16.504 8.889 -34.698 1.00 97.69 161 GLN A CA 1
ATOM 1325 C C . GLN A 1 161 ? 15.429 7.950 -34.130 1.00 97.69 161 GLN A C 1
ATOM 1327 O O . GLN A 1 161 ? 14.312 7.890 -34.643 1.00 97.69 161 GLN A O 1
ATOM 1332 N N . VAL A 1 162 ? 15.732 7.219 -33.051 1.00 97.81 162 VAL A N 1
ATOM 1333 C CA . VAL A 1 162 ? 14.744 6.348 -32.394 1.00 97.81 162 VAL A CA 1
ATOM 1334 C C . VAL A 1 162 ? 13.678 7.165 -31.666 1.00 97.81 162 VAL A C 1
ATOM 1336 O O . VAL A 1 162 ? 12.514 6.762 -31.666 1.00 97.81 162 VAL A O 1
ATOM 1339 N N . ARG A 1 163 ? 14.027 8.335 -31.110 1.00 95.75 163 ARG A N 1
ATOM 1340 C CA . ARG A 1 163 ? 13.033 9.260 -30.554 1.00 95.75 163 ARG A CA 1
ATOM 1341 C C . ARG A 1 163 ? 12.056 9.728 -31.626 1.00 95.75 163 ARG A C 1
ATOM 1343 O O . ARG A 1 163 ? 10.852 9.632 -31.415 1.00 95.75 163 ARG A O 1
ATOM 1350 N N . GLU A 1 164 ? 12.562 10.184 -32.769 1.00 96.00 164 GLU A N 1
ATOM 1351 C CA . GLU A 1 164 ? 11.734 10.618 -33.903 1.00 96.00 164 GLU A CA 1
ATOM 1352 C C . GLU A 1 164 ? 10.793 9.501 -34.377 1.00 96.00 164 GLU A C 1
ATOM 1354 O O . GLU A 1 164 ? 9.601 9.736 -34.589 1.00 96.00 164 GLU A O 1
ATOM 1359 N N . LEU A 1 165 ? 11.295 8.264 -34.466 1.00 97.88 165 LEU A N 1
ATOM 1360 C CA . LEU A 1 165 ? 10.472 7.093 -34.773 1.00 97.88 165 LEU A CA 1
ATOM 1361 C C . LEU A 1 165 ? 9.377 6.862 -33.719 1.00 97.88 165 LEU A C 1
ATOM 1363 O O . LEU A 1 165 ? 8.225 6.617 -34.075 1.00 97.88 165 LEU A O 1
ATOM 1367 N N . GLY A 1 166 ? 9.719 6.939 -32.432 1.00 97.00 166 GLY A N 1
ATOM 1368 C CA . GLY A 1 166 ? 8.762 6.766 -31.341 1.00 97.00 166 GLY A CA 1
ATOM 1369 C C . GLY A 1 166 ? 7.646 7.812 -31.361 1.00 97.00 166 GLY A C 1
ATOM 1370 O O . GLY A 1 166 ? 6.480 7.449 -31.234 1.00 97.00 166 GLY A O 1
ATOM 1371 N N . LEU A 1 167 ? 7.978 9.082 -31.609 1.00 95.44 167 LEU A N 1
ATOM 1372 C CA . LEU A 1 167 ? 6.992 10.160 -31.755 1.00 95.44 167 LEU A CA 1
ATOM 1373 C C . LEU A 1 167 ? 6.081 9.943 -32.967 1.00 95.44 167 LEU A C 1
ATOM 1375 O O . LEU A 1 167 ? 4.861 10.010 -32.840 1.00 95.44 167 LEU A O 1
ATOM 1379 N N . ARG A 1 168 ? 6.650 9.565 -34.118 1.00 96.25 168 ARG A N 1
ATOM 1380 C CA . ARG A 1 168 ? 5.872 9.234 -35.322 1.00 96.25 168 ARG A CA 1
ATOM 1381 C C . ARG A 1 168 ? 4.903 8.070 -35.087 1.00 96.25 168 ARG A C 1
ATOM 1383 O O . ARG A 1 168 ? 3.796 8.076 -35.621 1.00 96.25 168 ARG A O 1
ATOM 1390 N N . LEU A 1 169 ? 5.304 7.063 -34.310 1.00 97.69 169 LEU A N 1
ATOM 1391 C CA . LEU A 1 169 ? 4.429 5.952 -33.926 1.00 97.69 169 LEU A CA 1
ATOM 1392 C C . LEU A 1 169 ? 3.308 6.401 -32.985 1.00 97.69 169 LEU A C 1
ATOM 1394 O O . LEU A 1 169 ? 2.174 5.965 -33.165 1.00 97.69 169 LEU A O 1
ATOM 1398 N N . LEU A 1 170 ? 3.601 7.277 -32.020 1.00 97.19 170 LEU A N 1
ATOM 1399 C CA . LEU A 1 170 ? 2.583 7.858 -31.143 1.00 97.19 170 LEU A CA 1
ATOM 1400 C C . LEU A 1 170 ? 1.543 8.654 -31.941 1.00 97.19 170 LEU A C 1
ATOM 1402 O O . LEU A 1 170 ? 0.355 8.480 -31.692 1.00 97.19 170 LEU A O 1
ATOM 1406 N N . ASP A 1 171 ? 1.955 9.424 -32.951 1.00 95.25 171 ASP A N 1
ATOM 1407 C CA . ASP A 1 171 ? 1.028 10.143 -33.838 1.00 95.25 171 ASP A CA 1
ATOM 1408 C C . ASP A 1 171 ? 0.125 9.194 -34.643 1.00 95.25 171 ASP A C 1
ATOM 1410 O O . ASP A 1 171 ? -1.079 9.424 -34.753 1.00 95.25 171 ASP A O 1
ATOM 1414 N N . LEU A 1 172 ? 0.672 8.093 -35.171 1.00 96.88 172 LEU A N 1
ATOM 1415 C CA . LEU A 1 172 ? -0.122 7.069 -35.867 1.00 96.88 172 LEU A CA 1
ATOM 1416 C C . LEU A 1 172 ? -1.110 6.364 -34.922 1.00 96.88 172 LEU A C 1
ATOM 1418 O O . LEU A 1 172 ? -2.223 6.029 -35.326 1.00 96.88 172 LEU A O 1
ATOM 1422 N N . ILE A 1 173 ? -0.721 6.142 -33.662 1.00 96.81 173 ILE A N 1
ATOM 1423 C CA . ILE A 1 173 ? -1.604 5.576 -32.634 1.00 96.81 173 ILE A CA 1
ATOM 1424 C C . ILE A 1 173 ? -2.702 6.578 -32.256 1.00 96.81 173 ILE A C 1
ATOM 1426 O O . ILE A 1 173 ? -3.853 6.168 -32.127 1.00 96.81 173 ILE A O 1
ATOM 1430 N N . CYS A 1 174 ? -2.385 7.870 -32.125 1.00 95.56 174 CYS A N 1
ATOM 1431 C CA . CYS A 1 174 ? -3.382 8.926 -31.924 1.00 95.56 174 CYS A CA 1
ATOM 1432 C C . CYS A 1 174 ? -4.415 8.930 -33.047 1.00 95.56 174 CYS A C 1
ATOM 1434 O O . CYS A 1 174 ? -5.608 8.887 -32.764 1.00 95.56 174 CYS A O 1
ATOM 1436 N N . GLU A 1 175 ? -3.960 8.910 -34.303 1.00 95.31 175 GLU A N 1
ATOM 1437 C CA . GLU A 1 175 ? -4.834 8.855 -35.480 1.00 95.31 175 GLU A CA 1
ATOM 1438 C C . GLU A 1 175 ? -5.769 7.641 -35.420 1.00 95.31 175 GLU A C 1
ATOM 1440 O O . GLU A 1 175 ? -6.979 7.780 -35.574 1.00 95.31 175 GLU A O 1
ATOM 1445 N N . GLY A 1 176 ? -5.232 6.457 -35.115 1.00 95.81 176 GLY A N 1
ATOM 1446 C CA . GLY A 1 176 ? -6.022 5.228 -35.019 1.00 95.81 176 GLY A CA 1
ATOM 1447 C C . GLY A 1 176 ? -6.936 5.131 -33.792 1.00 95.81 176 GLY A C 1
ATOM 1448 O O . GLY A 1 176 ? -7.842 4.296 -33.762 1.00 95.81 176 GLY A O 1
ATOM 1449 N N . LEU A 1 177 ? -6.707 5.961 -32.773 1.00 95.44 177 LEU A N 1
ATOM 1450 C CA . LEU A 1 177 ? -7.593 6.132 -31.621 1.00 95.44 177 LEU A CA 1
ATOM 1451 C C . LEU A 1 177 ? -8.555 7.315 -31.788 1.00 95.44 177 LEU A C 1
ATOM 1453 O O . LEU A 1 177 ? -9.374 7.525 -30.899 1.00 95.44 177 LEU A O 1
ATOM 1457 N N . GLU A 1 178 ? -8.479 8.062 -32.892 1.00 94.25 178 GLU A N 1
ATOM 1458 C CA . GLU A 1 178 ? -9.249 9.294 -33.115 1.00 94.25 178 GLU A CA 1
ATOM 1459 C C . GLU A 1 178 ? -8.975 10.371 -32.042 1.00 94.25 178 GLU A C 1
ATOM 1461 O O . GLU A 1 178 ? -9.853 11.139 -31.652 1.00 94.25 178 GLU A O 1
ATOM 1466 N N . LEU A 1 179 ? -7.737 10.422 -31.541 1.00 93.56 179 LEU A N 1
ATOM 1467 C CA . LEU A 1 179 ? -7.250 11.482 -30.658 1.00 93.56 179 LEU A CA 1
ATOM 1468 C C . LEU A 1 179 ? -6.711 12.666 -31.468 1.00 93.56 179 LEU A C 1
ATOM 1470 O O . LEU A 1 179 ? -6.287 12.520 -32.615 1.00 93.56 179 LEU A O 1
ATOM 1474 N N . GLU A 1 180 ? -6.684 13.846 -30.847 1.00 89.94 180 GLU A N 1
ATOM 1475 C CA . GLU A 1 180 ? -6.080 15.035 -31.451 1.00 89.94 180 GLU A CA 1
ATOM 1476 C C . GLU A 1 180 ? -4.586 14.819 -31.749 1.00 89.94 180 GLU A C 1
ATOM 1478 O O . GLU A 1 180 ? -3.851 14.192 -30.979 1.00 89.94 180 GLU A O 1
ATOM 1483 N N . SER A 1 181 ? -4.122 15.358 -32.879 1.00 86.38 181 SER A N 1
ATOM 1484 C CA . SER A 1 181 ? -2.707 15.312 -33.256 1.00 86.38 181 SER A CA 1
ATOM 1485 C C . SER A 1 181 ? -1.844 15.953 -32.167 1.00 86.38 181 SER A C 1
ATOM 1487 O O . SER A 1 181 ? -2.164 17.036 -31.680 1.00 86.38 181 SER A O 1
ATOM 1489 N N . GLY A 1 182 ? -0.735 15.307 -31.801 1.00 85.25 182 GLY A N 1
ATOM 1490 C CA . GLY A 1 182 ? 0.133 15.789 -30.726 1.00 85.25 182 GLY A CA 1
ATOM 1491 C C . GLY A 1 182 ? -0.415 15.579 -29.308 1.00 85.25 182 GLY A C 1
ATOM 1492 O O . GLY A 1 182 ? 0.128 16.164 -28.376 1.00 85.25 182 GLY A O 1
ATOM 1493 N N . PHE A 1 183 ? -1.443 14.738 -29.110 1.00 91.19 183 PHE A N 1
ATOM 1494 C CA . PHE A 1 183 ? -2.000 14.423 -27.782 1.00 91.19 183 PHE A CA 1
ATOM 1495 C C . PHE A 1 183 ? -0.941 14.000 -26.749 1.00 91.19 183 PHE A C 1
ATOM 1497 O O . PHE A 1 183 ? -1.014 14.414 -25.596 1.00 91.19 183 PHE A O 1
ATOM 1504 N N . PHE A 1 184 ? 0.046 13.190 -27.155 1.00 89.94 184 PHE A N 1
ATOM 1505 C CA . PHE A 1 184 ? 1.141 12.753 -26.276 1.00 89.94 184 PHE A CA 1
ATOM 1506 C C . PHE A 1 184 ? 2.221 13.825 -26.052 1.00 89.94 184 PHE A C 1
ATOM 1508 O O . PHE A 1 184 ? 3.165 13.587 -25.303 1.00 89.94 184 PHE A O 1
ATOM 1515 N N . GLY A 1 185 ? 2.081 15.009 -26.651 1.00 77.75 185 GLY A N 1
ATOM 1516 C CA . GLY A 1 185 ? 2.785 16.200 -26.185 1.00 77.75 185 GLY A CA 1
ATOM 1517 C C . GLY A 1 185 ? 2.272 16.645 -24.808 1.00 77.75 185 GLY A C 1
ATOM 1518 O O . GLY A 1 185 ? 1.337 16.071 -24.253 1.00 77.75 185 GLY A O 1
ATOM 1519 N N . ASN A 1 186 ? 2.859 17.700 -24.237 1.00 71.62 186 ASN A N 1
ATOM 1520 C CA . ASN A 1 186 ? 2.477 18.248 -22.921 1.00 71.62 186 ASN A CA 1
ATOM 1521 C C . ASN A 1 186 ? 2.739 17.303 -21.733 1.00 71.62 186 ASN A C 1
ATOM 1523 O O . ASN A 1 186 ? 1.926 17.189 -20.813 1.00 71.62 186 ASN A O 1
ATOM 1527 N N . GLY A 1 187 ? 3.888 16.631 -21.739 1.00 83.00 187 GLY A N 1
ATOM 1528 C CA . GLY A 1 187 ? 4.372 15.906 -20.570 1.00 83.00 187 GLY A CA 1
ATOM 1529 C C . GLY A 1 187 ? 4.323 14.390 -20.662 1.00 83.00 187 GLY A C 1
ATOM 1530 O O . GLY A 1 187 ? 4.934 13.768 -19.804 1.00 83.00 187 GLY A O 1
ATOM 1531 N N . TYR A 1 188 ? 3.680 13.770 -21.660 1.00 86.31 188 TYR A N 1
ATOM 1532 C CA . TYR A 1 188 ? 3.679 12.300 -21.795 1.00 86.31 188 TYR A CA 1
ATOM 1533 C C . TYR A 1 188 ? 4.949 11.738 -22.451 1.00 86.31 188 TYR A C 1
ATOM 1535 O O . TYR A 1 188 ? 5.248 10.555 -22.279 1.00 86.31 188 TYR A O 1
ATOM 1543 N N . ASP A 1 189 ? 5.703 12.567 -23.170 1.00 84.94 189 ASP A N 1
ATOM 1544 C CA . ASP A 1 189 ? 6.870 12.168 -23.959 1.00 84.94 189 ASP A CA 1
ATOM 1545 C C . ASP A 1 189 ? 8.168 12.919 -23.594 1.00 84.94 189 ASP A C 1
ATOM 1547 O O . ASP A 1 189 ? 9.163 12.810 -24.314 1.00 84.94 189 ASP A O 1
ATOM 1551 N N . GLU A 1 190 ? 8.169 13.670 -22.485 1.00 84.44 190 GLU A N 1
ATOM 1552 C CA . GLU A 1 190 ? 9.263 14.574 -22.088 1.00 84.44 190 GLU A CA 1
ATOM 1553 C C . GLU A 1 190 ? 10.570 13.855 -21.739 1.00 84.44 190 GLU A C 1
ATOM 1555 O O . GLU A 1 190 ? 11.651 14.409 -21.932 1.00 84.44 190 GLU A O 1
ATOM 1560 N N . ASN A 1 191 ? 10.492 12.637 -21.196 1.00 90.25 191 ASN A N 1
ATOM 1561 C CA . ASN A 1 191 ? 11.666 11.909 -20.727 1.00 90.25 191 ASN A CA 1
ATOM 1562 C C . ASN A 1 191 ? 11.877 10.643 -21.547 1.00 90.25 191 ASN A C 1
ATOM 1564 O O . ASN A 1 191 ? 10.934 9.930 -21.896 1.00 90.25 191 ASN A O 1
ATOM 1568 N N . SER A 1 192 ? 13.136 10.309 -21.821 1.00 94.62 192 SER A N 1
ATOM 1569 C CA . SER A 1 192 ? 13.479 9.021 -22.423 1.00 94.62 192 SER A CA 1
ATOM 1570 C C . SER A 1 192 ? 14.776 8.460 -21.867 1.00 94.62 192 SER A C 1
ATOM 1572 O O . SER A 1 192 ? 15.709 9.200 -21.544 1.00 94.62 192 SER A O 1
ATOM 1574 N N . PHE A 1 193 ? 14.864 7.137 -21.775 1.00 95.69 193 PHE A N 1
ATOM 1575 C CA . PHE A 1 193 ? 16.101 6.444 -21.418 1.00 95.69 193 PHE A CA 1
ATOM 1576 C C . PHE A 1 193 ? 16.315 5.213 -22.290 1.00 95.69 193 PHE A C 1
ATOM 1578 O O . PHE A 1 193 ? 15.362 4.609 -22.785 1.00 95.69 193 PHE A O 1
ATOM 1585 N N . VAL A 1 194 ? 17.580 4.816 -22.419 1.00 97.31 194 VAL A N 1
ATOM 1586 C CA . VAL A 1 194 ? 17.973 3.548 -23.032 1.00 97.31 194 VAL A CA 1
ATOM 1587 C C . VAL A 1 194 ? 18.345 2.562 -21.931 1.00 97.31 194 VAL A C 1
ATOM 1589 O O . VAL A 1 194 ? 19.062 2.902 -20.987 1.00 97.31 194 VAL A O 1
ATOM 1592 N N . SER A 1 195 ? 17.845 1.334 -22.045 1.00 97.38 195 SER A N 1
ATOM 1593 C CA . SER A 1 195 ? 18.273 0.183 -21.251 1.00 97.38 195 SER A CA 1
ATOM 1594 C C . SER A 1 195 ? 18.910 -0.842 -22.178 1.00 97.38 195 SER A C 1
ATOM 1596 O O . SER A 1 195 ? 18.226 -1.496 -22.968 1.00 97.38 195 SER A O 1
ATOM 1598 N N . VAL A 1 196 ? 20.225 -0.983 -22.078 1.00 98.12 196 VAL A N 1
ATOM 1599 C CA . VAL A 1 196 ? 21.006 -1.949 -22.841 1.00 98.12 196 VAL A CA 1
ATOM 1600 C C . VAL A 1 196 ? 21.202 -3.187 -21.983 1.00 98.12 196 VAL A C 1
ATOM 1602 O O . VAL A 1 196 ? 21.835 -3.120 -20.933 1.00 98.12 196 VAL A O 1
ATOM 1605 N N . ASN A 1 197 ? 20.650 -4.310 -22.423 1.00 97.69 197 ASN A N 1
ATOM 1606 C CA . ASN A 1 197 ? 20.713 -5.577 -21.704 1.00 97.69 197 ASN A CA 1
ATOM 1607 C C . ASN A 1 197 ? 21.669 -6.524 -22.408 1.00 97.69 197 ASN A C 1
ATOM 1609 O O . ASN A 1 197 ? 21.547 -6.722 -23.619 1.00 97.69 197 ASN A O 1
ATOM 1613 N N . HIS A 1 198 ? 22.560 -7.137 -21.640 1.00 96.56 198 HIS A N 1
ATOM 1614 C CA . HIS A 1 198 ? 23.464 -8.173 -22.101 1.00 96.56 198 HIS A CA 1
ATOM 1615 C C . HIS A 1 198 ? 23.200 -9.465 -21.331 1.00 96.56 198 HIS A C 1
ATOM 1617 O O . HIS A 1 198 ? 23.218 -9.491 -20.102 1.00 96.56 198 HIS A O 1
ATOM 1623 N N . TYR A 1 199 ? 22.936 -10.535 -22.069 1.00 95.81 199 TYR A N 1
ATOM 1624 C CA . TYR A 1 199 ? 22.638 -11.861 -21.543 1.00 95.81 199 TYR A CA 1
ATOM 1625 C C . TYR A 1 199 ? 23.770 -12.802 -21.967 1.00 95.81 199 TYR A C 1
ATOM 1627 O O . TYR A 1 199 ? 23.770 -13.249 -23.119 1.00 95.81 199 TYR A O 1
ATOM 1635 N N . PRO A 1 200 ? 24.744 -13.099 -21.090 1.00 93.75 200 PRO A N 1
ATOM 1636 C CA . PRO A 1 200 ? 25.784 -14.082 -21.379 1.00 93.75 200 PRO A CA 1
ATOM 1637 C C . PRO A 1 200 ? 25.191 -15.483 -21.614 1.00 93.75 200 PRO A C 1
ATOM 1639 O O . PRO A 1 200 ? 24.083 -15.762 -21.136 1.00 93.75 200 PRO A O 1
ATOM 1642 N N . PRO A 1 201 ? 25.913 -16.401 -22.289 1.00 93.25 201 PRO A N 1
ATOM 1643 C CA . PRO A 1 201 ? 25.506 -17.801 -22.367 1.00 93.25 201 PRO A CA 1
ATOM 1644 C C . PRO A 1 201 ? 25.221 -18.369 -20.969 1.00 93.25 201 PRO A C 1
ATOM 1646 O O . PRO A 1 201 ? 25.928 -18.073 -20.009 1.00 93.25 201 PRO A O 1
ATOM 1649 N N . CYS A 1 202 ? 24.162 -19.160 -20.833 1.00 92.88 202 CYS A N 1
ATOM 1650 C CA . CYS A 1 202 ? 23.707 -19.716 -19.562 1.00 92.88 202 CYS A CA 1
ATOM 1651 C C . CYS A 1 202 ? 23.929 -21.238 -19.530 1.00 92.88 202 CYS A C 1
ATOM 1653 O O . CYS A 1 202 ? 23.494 -21.901 -20.467 1.00 92.88 202 CYS A O 1
ATOM 1655 N N . PRO A 1 203 ? 24.528 -21.836 -18.478 1.00 91.62 203 PRO A N 1
ATOM 1656 C CA . PRO A 1 203 ? 24.753 -23.285 -18.416 1.00 91.62 203 PRO A CA 1
ATOM 1657 C C . PRO A 1 203 ? 23.463 -24.101 -18.446 1.00 91.62 203 PRO A C 1
ATOM 1659 O O . PRO A 1 203 ? 23.436 -25.187 -19.019 1.00 91.62 203 PRO A O 1
ATOM 1662 N N . ASP A 1 204 ? 22.399 -23.580 -17.829 1.00 91.56 204 ASP A N 1
ATOM 1663 C CA . ASP A 1 204 ? 21.086 -24.216 -17.827 1.00 91.56 204 ASP A CA 1
ATOM 1664 C C . ASP A 1 204 ? 19.958 -23.167 -17.913 1.00 91.56 204 ASP A C 1
ATOM 1666 O O . ASP A 1 204 ? 19.456 -22.697 -16.886 1.00 91.56 204 ASP A O 1
ATOM 1670 N N . PRO A 1 205 ? 19.528 -22.791 -19.132 1.00 91.88 205 PRO A N 1
ATOM 1671 C CA . PRO A 1 205 ? 18.494 -21.777 -19.338 1.00 91.88 205 PRO A CA 1
ATOM 1672 C C . PRO A 1 205 ? 17.094 -22.222 -18.884 1.00 91.88 205 PRO A C 1
ATOM 1674 O O . PRO A 1 205 ? 16.185 -21.400 -18.841 1.00 91.88 205 PRO A O 1
ATOM 1677 N N . ARG A 1 206 ? 16.890 -23.498 -18.518 1.00 91.06 206 ARG A N 1
ATOM 1678 C CA . ARG A 1 206 ? 15.604 -23.981 -17.972 1.00 91.06 206 ARG A CA 1
ATOM 1679 C C . ARG A 1 206 ? 15.367 -23.515 -16.540 1.00 91.06 206 ARG A C 1
ATOM 1681 O O . ARG A 1 206 ? 14.233 -23.510 -16.065 1.00 91.06 206 ARG A O 1
ATOM 1688 N N . LEU A 1 207 ? 16.448 -23.194 -15.832 1.00 92.56 207 LEU A N 1
ATOM 1689 C CA . LEU A 1 207 ? 16.435 -22.913 -14.401 1.00 92.56 207 LEU A CA 1
ATOM 1690 C C . LEU A 1 207 ? 16.461 -21.418 -14.080 1.00 92.56 207 LEU A C 1
ATOM 1692 O O . LEU A 1 207 ? 16.278 -21.064 -12.922 1.00 92.56 207 LEU A O 1
ATOM 1696 N N . THR A 1 208 ? 16.671 -20.546 -15.067 1.00 93.25 208 THR A N 1
ATOM 1697 C CA . THR A 1 208 ? 16.800 -19.098 -14.858 1.00 93.25 208 THR A CA 1
ATOM 1698 C C . THR A 1 208 ? 16.079 -18.300 -15.943 1.00 93.25 208 THR A C 1
ATOM 1700 O O . THR A 1 208 ? 15.581 -18.854 -16.921 1.00 93.25 208 THR A O 1
ATOM 1703 N N . LEU A 1 209 ? 16.024 -16.983 -15.770 1.00 94.19 209 LEU A N 1
ATOM 1704 C CA . LEU A 1 209 ? 15.508 -16.028 -16.744 1.00 94.19 209 LEU A CA 1
ATOM 1705 C C . LEU A 1 209 ? 16.496 -14.876 -16.877 1.00 94.19 209 LEU A C 1
ATOM 1707 O O . LEU A 1 209 ? 17.171 -14.516 -15.918 1.00 94.19 209 LEU A O 1
ATOM 1711 N N . GLY A 1 210 ? 16.546 -14.272 -18.060 1.00 94.31 210 GLY A N 1
ATOM 1712 C CA . GLY A 1 210 ? 17.236 -13.004 -18.255 1.00 94.31 210 GLY A CA 1
ATOM 1713 C C . GLY A 1 210 ? 16.443 -11.852 -17.642 1.00 94.31 210 GLY A C 1
ATOM 1714 O O . GLY A 1 210 ? 17.015 -10.992 -16.993 1.00 94.31 210 GLY A O 1
ATOM 1715 N N . LEU A 1 211 ? 15.123 -11.842 -17.825 1.00 93.00 211 LEU A N 1
ATOM 1716 C CA . LEU A 1 211 ? 14.194 -10.896 -17.201 1.00 93.00 211 LEU A CA 1
ATOM 1717 C C . LEU A 1 211 ? 12.930 -11.649 -16.771 1.00 93.00 211 LEU A C 1
ATOM 1719 O O . LEU A 1 211 ? 12.454 -12.480 -17.557 1.00 93.00 211 LEU A O 1
ATOM 1723 N N . PRO A 1 212 ? 12.367 -11.364 -15.583 1.00 91.25 212 PRO A N 1
ATOM 1724 C CA . PRO A 1 212 ? 11.103 -11.952 -15.159 1.00 91.25 212 PRO A CA 1
ATOM 1725 C C . PRO A 1 212 ? 9.933 -11.459 -16.014 1.00 91.25 212 PRO A C 1
ATOM 1727 O O . PRO A 1 212 ? 10.066 -10.531 -16.818 1.00 91.25 212 PRO A O 1
ATOM 1730 N N . LYS A 1 213 ? 8.766 -12.083 -15.816 1.00 90.12 213 LYS A N 1
ATOM 1731 C CA . LYS A 1 213 ? 7.514 -11.562 -16.368 1.00 90.12 213 LYS A CA 1
ATOM 1732 C C . LYS A 1 213 ? 7.233 -10.167 -15.808 1.00 90.12 213 LYS A C 1
ATOM 1734 O O . LYS A 1 213 ? 7.340 -9.961 -14.602 1.00 90.12 213 LYS A O 1
ATOM 1739 N N . HIS A 1 214 ? 6.906 -9.225 -16.680 1.00 91.56 214 HIS A N 1
ATOM 1740 C CA . HIS A 1 214 ? 6.542 -7.862 -16.314 1.00 91.56 214 HIS A CA 1
ATOM 1741 C C . HIS A 1 214 ? 5.772 -7.188 -17.451 1.00 91.56 214 HIS A C 1
ATOM 1743 O O . HIS A 1 214 ? 5.737 -7.688 -18.576 1.00 91.56 214 HIS A O 1
ATOM 1749 N N . CYS A 1 215 ? 5.206 -6.027 -17.140 1.00 93.00 215 CYS A N 1
ATOM 1750 C CA . CYS A 1 215 ? 4.746 -5.050 -18.113 1.00 93.00 215 CYS A CA 1
ATOM 1751 C C . CYS A 1 215 ? 5.553 -3.762 -17.949 1.00 93.00 215 CYS A C 1
ATOM 1753 O O . CYS A 1 215 ? 6.070 -3.454 -16.870 1.00 93.00 215 CYS A O 1
ATOM 1755 N N . ASP A 1 216 ? 5.628 -3.002 -19.028 1.00 94.69 216 ASP A N 1
ATOM 1756 C CA . ASP A 1 216 ? 6.432 -1.793 -19.107 1.00 94.69 216 ASP A CA 1
ATOM 1757 C C . ASP A 1 216 ? 5.723 -0.602 -18.432 1.00 94.69 216 ASP A C 1
ATOM 1759 O O . ASP A 1 216 ? 4.535 -0.386 -18.673 1.00 94.69 216 ASP A O 1
ATOM 1763 N N . PRO A 1 217 ? 6.395 0.204 -17.584 1.00 94.00 217 PRO A N 1
ATOM 1764 C CA . PRO A 1 217 ? 5.746 1.285 -16.834 1.00 94.00 217 PRO A CA 1
ATOM 1765 C C . PRO A 1 217 ? 5.514 2.566 -17.649 1.00 94.00 217 PRO A C 1
ATOM 1767 O O . PRO A 1 217 ? 4.913 3.505 -17.139 1.00 94.00 217 PRO A O 1
ATOM 1770 N N . ASN A 1 218 ? 6.023 2.638 -18.875 1.00 95.12 218 ASN A N 1
ATOM 1771 C CA . ASN A 1 218 ? 6.096 3.825 -19.731 1.00 95.12 218 ASN A CA 1
ATOM 1772 C C . ASN A 1 218 ? 4.919 3.930 -20.725 1.00 95.12 218 ASN A C 1
ATOM 1774 O O . ASN A 1 218 ? 3.931 3.205 -20.609 1.00 95.12 218 ASN A O 1
ATOM 1778 N N . VAL A 1 219 ? 4.996 4.861 -21.685 1.00 96.69 219 VAL A N 1
ATOM 1779 C CA . VAL A 1 219 ? 3.988 5.002 -22.755 1.00 96.69 219 VAL A CA 1
ATOM 1780 C C . VAL A 1 219 ? 4.232 3.965 -23.852 1.00 96.69 219 VAL A C 1
ATOM 1782 O O . VAL A 1 219 ? 3.378 3.123 -24.120 1.00 96.69 219 VAL A O 1
ATOM 1785 N N . ILE A 1 220 ? 5.417 4.009 -24.463 1.00 98.00 220 ILE A N 1
ATOM 1786 C CA . ILE A 1 220 ? 5.812 3.151 -25.587 1.00 98.00 220 ILE A CA 1
ATOM 1787 C C . ILE A 1 220 ? 7.291 2.770 -25.480 1.00 98.00 220 ILE A C 1
ATOM 1789 O O . ILE A 1 220 ? 8.118 3.588 -25.054 1.00 98.00 220 ILE A O 1
ATOM 1793 N N . THR A 1 221 ? 7.609 1.531 -25.848 1.00 98.56 221 THR A N 1
ATOM 1794 C CA . THR A 1 221 ? 8.967 0.975 -25.869 1.00 98.56 221 THR A CA 1
ATOM 1795 C C . THR A 1 221 ? 9.344 0.586 -27.295 1.00 98.56 221 THR A C 1
ATOM 1797 O O . THR A 1 221 ? 8.542 -0.019 -28.007 1.00 98.56 221 THR A O 1
ATOM 1800 N N . LEU A 1 222 ? 10.568 0.924 -27.709 1.00 98.69 222 LEU A N 1
ATOM 1801 C CA . LEU A 1 222 ? 11.170 0.520 -28.979 1.00 98.69 222 LEU A CA 1
ATOM 1802 C C . LEU A 1 222 ? 12.424 -0.306 -28.691 1.00 98.69 222 LEU A C 1
ATOM 1804 O O . LEU A 1 222 ? 13.418 0.200 -28.172 1.00 98.69 222 LEU A O 1
ATOM 1808 N N . LEU A 1 223 ? 12.380 -1.591 -29.015 1.00 98.50 223 LEU A N 1
ATOM 1809 C CA . LEU A 1 223 ? 13.434 -2.555 -28.738 1.00 98.50 223 LEU A CA 1
ATOM 1810 C C . LEU A 1 223 ? 14.205 -2.889 -30.016 1.00 98.50 223 LEU A C 1
ATOM 1812 O O . LEU A 1 223 ? 13.683 -3.548 -30.919 1.00 98.50 223 LEU A O 1
ATOM 1816 N N . LEU A 1 224 ? 15.481 -2.506 -30.037 1.00 98.12 224 LEU A N 1
ATOM 1817 C CA . LEU A 1 224 ? 16.477 -3.061 -30.946 1.00 98.12 224 LEU A CA 1
ATOM 1818 C C . LEU A 1 224 ? 17.040 -4.345 -30.331 1.00 98.12 224 LEU A C 1
ATOM 1820 O O . LEU A 1 224 ? 17.481 -4.347 -29.177 1.00 98.12 224 LEU A O 1
ATOM 1824 N N . GLN A 1 225 ? 17.036 -5.445 -31.080 1.00 93.25 225 GLN A N 1
ATOM 1825 C CA . GLN A 1 225 ? 17.495 -6.740 -30.579 1.00 93.25 225 GLN A CA 1
ATOM 1826 C C . GLN A 1 225 ? 18.421 -7.466 -31.550 1.00 93.25 225 GLN A C 1
ATOM 1828 O O . GLN A 1 225 ? 18.362 -7.263 -32.759 1.00 93.25 225 GLN A O 1
ATOM 1833 N N . ASP A 1 226 ? 19.253 -8.345 -30.992 1.00 86.88 226 ASP A N 1
ATOM 1834 C CA . ASP A 1 226 ? 20.071 -9.276 -31.763 1.00 86.88 226 ASP A CA 1
ATOM 1835 C C . ASP A 1 226 ? 19.225 -10.264 -32.588 1.00 86.88 226 ASP A C 1
ATOM 1837 O O . ASP A 1 226 ? 18.049 -10.514 -32.317 1.00 86.88 226 ASP A O 1
ATOM 1841 N N . THR A 1 227 ? 19.883 -10.923 -33.537 1.00 88.19 227 THR A N 1
ATOM 1842 C CA . THR A 1 227 ? 19.363 -12.071 -34.298 1.00 88.19 227 THR A CA 1
ATOM 1843 C C . THR A 1 227 ? 19.090 -13.301 -33.424 1.00 88.19 227 THR A C 1
ATOM 1845 O O . THR A 1 227 ? 18.418 -14.238 -33.854 1.00 88.19 227 THR A O 1
ATOM 1848 N N . ILE A 1 228 ? 19.596 -13.308 -32.186 1.00 91.06 228 ILE A N 1
ATOM 1849 C CA . ILE A 1 228 ? 19.374 -14.372 -31.207 1.00 91.06 228 ILE A CA 1
ATOM 1850 C C . ILE A 1 228 ? 18.011 -14.166 -30.521 1.00 91.06 228 ILE A C 1
ATOM 1852 O O . ILE A 1 228 ? 17.813 -13.142 -29.854 1.00 91.06 228 ILE A O 1
ATOM 1856 N N . PRO A 1 229 ? 17.065 -15.119 -30.635 1.00 90.06 229 PRO A N 1
ATOM 1857 C CA . PRO A 1 229 ? 15.764 -15.005 -29.987 1.00 90.06 229 PRO A CA 1
ATOM 1858 C C . PRO A 1 229 ? 15.895 -15.105 -28.461 1.00 90.06 229 PRO A C 1
ATOM 1860 O O . PRO A 1 229 ? 16.832 -15.701 -27.931 1.00 90.06 229 PRO A O 1
ATOM 1863 N N . GLY A 1 230 ? 14.931 -14.528 -27.745 1.00 92.88 230 GLY A N 1
ATOM 1864 C CA . GLY A 1 230 ? 14.900 -14.588 -26.280 1.00 92.88 230 GLY A CA 1
ATOM 1865 C C . GLY A 1 230 ? 13.730 -13.841 -25.645 1.00 92.88 230 GLY A C 1
ATOM 1866 O O . GLY A 1 230 ? 13.308 -14.193 -24.549 1.00 92.88 230 GLY A O 1
ATOM 1867 N N . LEU A 1 231 ? 13.169 -12.843 -26.334 1.00 95.44 231 LEU A N 1
ATOM 1868 C CA . LEU A 1 231 ? 11.944 -12.174 -25.901 1.00 95.44 231 LEU A CA 1
ATOM 1869 C C . LEU A 1 231 ? 10.745 -13.124 -26.017 1.00 95.44 231 LEU A C 1
ATOM 1871 O O . LEU A 1 231 ? 10.519 -13.719 -27.072 1.00 95.44 231 LEU A O 1
ATOM 1875 N N . GLN A 1 232 ? 9.961 -13.225 -24.948 1.00 94.19 232 GLN A N 1
ATOM 1876 C CA . GLN A 1 232 ? 8.688 -13.934 -24.936 1.00 94.19 232 GLN A CA 1
ATOM 1877 C C . GLN A 1 232 ? 7.565 -12.994 -24.523 1.00 94.19 232 GLN A C 1
ATOM 1879 O O . GLN A 1 232 ? 7.714 -12.259 -23.550 1.00 94.19 232 GLN A O 1
ATOM 1884 N N . VAL A 1 233 ? 6.440 -13.069 -25.227 1.00 93.38 233 VAL A N 1
ATOM 1885 C CA . VAL A 1 233 ? 5.206 -12.340 -24.913 1.00 93.38 233 VAL A CA 1
ATOM 1886 C C . VAL A 1 233 ? 4.140 -13.330 -24.450 1.00 93.38 233 VAL A C 1
ATOM 1888 O O . VAL A 1 233 ? 4.055 -14.442 -24.976 1.00 93.38 233 VAL A O 1
ATOM 1891 N N . CYS A 1 234 ? 3.357 -12.952 -23.446 1.00 90.44 234 CYS A N 1
ATOM 1892 C CA . CYS A 1 234 ? 2.217 -13.725 -22.976 1.00 90.44 234 CYS A CA 1
ATOM 1893 C C . CYS A 1 234 ? 0.966 -13.306 -23.757 1.00 90.44 234 CYS A C 1
ATOM 1895 O O . CYS A 1 234 ? 0.511 -12.169 -23.652 1.00 90.44 234 CYS A O 1
ATOM 1897 N N . VAL A 1 235 ? 0.412 -14.222 -24.550 1.00 86.69 235 VAL A N 1
ATOM 1898 C CA . VAL A 1 235 ? -0.827 -14.019 -25.315 1.00 86.69 235 VAL A CA 1
ATOM 1899 C C . VAL A 1 235 ? -1.789 -15.133 -24.930 1.00 86.69 235 VAL A C 1
ATOM 1901 O O . VAL A 1 235 ? -1.426 -16.305 -25.006 1.00 86.69 235 VAL A O 1
ATOM 1904 N N . ASP A 1 236 ? -2.992 -14.778 -24.476 1.00 84.00 236 ASP A N 1
ATOM 1905 C CA . ASP A 1 236 ? -4.017 -15.724 -24.010 1.00 84.00 236 ASP A CA 1
ATOM 1906 C C . ASP A 1 236 ? -3.471 -16.756 -23.000 1.00 84.00 236 ASP A C 1
ATOM 1908 O O . ASP A 1 236 ? -3.676 -17.965 -23.131 1.00 84.00 236 ASP A O 1
ATOM 1912 N N . ASN A 1 237 ? -2.725 -16.266 -22.001 1.00 83.69 237 ASN A N 1
ATOM 1913 C CA . ASN A 1 237 ? -2.051 -17.057 -20.960 1.00 83.69 237 ASN A CA 1
ATOM 1914 C C . ASN A 1 237 ? -1.001 -18.058 -21.481 1.00 83.69 237 ASN A C 1
ATOM 1916 O O . ASN A 1 237 ? -0.625 -18.997 -20.774 1.00 83.69 237 ASN A O 1
ATOM 1920 N N . LYS A 1 238 ? -0.501 -17.868 -22.707 1.00 86.88 238 LYS A N 1
ATOM 1921 C CA . LYS A 1 238 ? 0.562 -18.684 -23.304 1.00 86.88 238 LYS A CA 1
ATOM 1922 C C . LYS A 1 238 ? 1.786 -17.836 -23.611 1.00 86.88 238 LYS A C 1
ATOM 1924 O O . LYS A 1 238 ? 1.695 -16.798 -24.259 1.00 86.88 238 LYS A O 1
ATOM 1929 N N . TRP A 1 239 ? 2.951 -18.325 -23.198 1.00 90.50 239 TRP A N 1
ATOM 1930 C CA . TRP A 1 239 ? 4.238 -17.718 -23.525 1.00 90.50 239 TRP A CA 1
ATOM 1931 C C . TRP A 1 239 ? 4.656 -18.084 -24.949 1.00 90.50 239 TRP A C 1
ATOM 1933 O O . TRP A 1 239 ? 4.860 -19.258 -25.256 1.00 90.50 239 TRP A O 1
ATOM 1943 N N . LEU A 1 240 ? 4.805 -17.078 -25.809 1.00 89.88 240 LEU A N 1
ATOM 1944 C CA . LEU A 1 240 ? 5.185 -17.236 -27.211 1.00 89.88 240 LEU A CA 1
ATOM 1945 C C . LEU A 1 240 ? 6.527 -16.545 -27.478 1.00 89.88 240 LEU A C 1
ATOM 1947 O O . LEU A 1 240 ? 6.749 -15.415 -27.042 1.00 89.88 240 LEU A O 1
ATOM 1951 N N . LEU A 1 241 ? 7.428 -17.207 -28.209 1.00 92.12 241 LEU A N 1
ATOM 1952 C CA . LEU A 1 241 ? 8.763 -16.677 -28.514 1.00 92.12 241 LEU A CA 1
ATOM 1953 C C . LEU A 1 241 ? 8.712 -15.709 -29.699 1.00 92.12 241 LEU A C 1
ATOM 1955 O O . LEU A 1 241 ? 8.365 -16.112 -30.808 1.00 92.12 241 LEU A O 1
ATOM 1959 N N . VAL A 1 242 ? 9.107 -14.454 -29.497 1.00 93.06 242 VAL A N 1
ATOM 1960 C CA . VAL A 1 242 ? 9.160 -13.455 -30.573 1.00 93.06 242 VAL A CA 1
ATOM 1961 C C . VAL A 1 242 ? 10.369 -13.733 -31.465 1.00 93.06 242 VAL A C 1
ATOM 1963 O O . VAL A 1 242 ? 11.514 -13.673 -31.011 1.00 93.06 242 VAL A O 1
ATOM 1966 N N . LYS A 1 243 ? 10.121 -14.038 -32.743 1.00 91.12 243 LYS A N 1
ATOM 1967 C CA . LYS A 1 243 ? 11.181 -14.219 -33.746 1.00 91.12 243 LYS A CA 1
ATOM 1968 C C . LYS A 1 243 ? 11.775 -12.857 -34.137 1.00 91.12 243 LYS A C 1
ATOM 1970 O O . LYS A 1 243 ? 11.013 -12.003 -34.597 1.00 91.12 243 LYS A O 1
ATOM 1975 N N . PRO A 1 244 ? 13.100 -12.651 -34.005 1.00 91.00 244 PRO A N 1
ATOM 1976 C CA . PRO A 1 244 ? 13.746 -11.434 -34.484 1.00 91.00 244 PRO A CA 1
ATOM 1977 C C . PRO A 1 244 ? 13.554 -11.257 -35.995 1.00 91.00 244 PRO A C 1
ATOM 1979 O O . PRO A 1 244 ? 13.873 -12.161 -36.770 1.00 91.00 244 PRO A O 1
ATOM 1982 N N . CYS A 1 245 ? 13.048 -10.097 -36.411 1.00 92.62 245 CYS A N 1
ATOM 1983 C CA . CYS A 1 245 ? 13.044 -9.668 -37.806 1.00 92.62 245 CYS A CA 1
ATOM 1984 C C . CYS A 1 245 ? 14.310 -8.836 -38.091 1.00 92.62 245 CYS A C 1
ATOM 1986 O O . CYS A 1 245 ? 14.616 -7.934 -37.307 1.00 92.62 245 CYS A O 1
ATOM 1988 N N . PRO A 1 246 ? 15.056 -9.111 -39.179 1.00 91.50 246 PRO A N 1
ATOM 1989 C CA . PRO A 1 246 ? 16.171 -8.263 -39.594 1.00 91.50 246 PRO A CA 1
ATOM 1990 C C . PRO A 1 246 ? 15.729 -6.818 -39.824 1.00 91.50 246 PRO A C 1
ATOM 1992 O O . PRO A 1 246 ? 14.620 -6.586 -40.304 1.00 91.50 246 PRO A O 1
ATOM 1995 N N . ASP A 1 247 ? 16.616 -5.873 -39.503 1.00 93.50 247 ASP A N 1
ATOM 1996 C CA . ASP A 1 247 ? 16.429 -4.438 -39.743 1.00 93.50 247 ASP A CA 1
ATOM 1997 C C . ASP A 1 247 ? 15.092 -3.890 -39.189 1.00 93.50 247 ASP A C 1
ATOM 1999 O O . ASP A 1 247 ? 14.457 -3.032 -39.798 1.00 93.50 247 ASP A O 1
ATOM 2003 N N . ALA A 1 248 ? 14.650 -4.422 -38.042 1.00 96.94 248 ALA A N 1
ATOM 2004 C CA . ALA A 1 248 ? 13.379 -4.082 -37.415 1.00 96.94 248 ALA A CA 1
ATOM 2005 C C . ALA A 1 248 ? 13.536 -3.660 -35.949 1.00 96.94 248 ALA A C 1
ATOM 2007 O O . ALA A 1 248 ? 14.427 -4.129 -35.235 1.00 96.94 248 ALA A O 1
ATOM 2008 N N . PHE A 1 249 ? 12.586 -2.853 -35.475 1.00 98.50 249 PHE A N 1
ATOM 2009 C CA . PHE A 1 249 ? 12.347 -2.644 -34.045 1.00 98.50 249 PHE A CA 1
ATOM 2010 C C . PHE A 1 249 ? 11.126 -3.447 -33.605 1.00 98.50 249 PHE A C 1
ATOM 2012 O O . PHE A 1 249 ? 10.112 -3.466 -34.304 1.00 98.50 249 PHE A O 1
ATOM 2019 N N . VAL A 1 250 ? 11.193 -4.064 -32.426 1.00 98.19 250 VAL A N 1
ATOM 2020 C CA . VAL A 1 250 ? 9.987 -4.526 -31.724 1.00 98.19 250 VAL A CA 1
ATOM 2021 C C . VAL A 1 250 ? 9.412 -3.342 -30.958 1.00 98.19 250 VAL A C 1
ATOM 2023 O O . VAL A 1 250 ? 10.144 -2.641 -30.267 1.00 98.19 250 VAL A O 1
ATOM 2026 N N . VAL A 1 251 ? 8.111 -3.121 -31.072 1.00 98.50 251 VAL A N 1
ATOM 2027 C CA . VAL A 1 251 ? 7.389 -2.039 -30.408 1.00 98.50 251 VAL A CA 1
ATOM 2028 C C . VAL A 1 251 ? 6.351 -2.641 -29.475 1.00 98.50 251 VAL A C 1
ATOM 2030 O O . VAL A 1 251 ? 5.611 -3.539 -29.884 1.00 98.50 251 VAL A O 1
ATOM 2033 N N . ASN A 1 252 ? 6.269 -2.135 -28.246 1.00 97.75 252 ASN A N 1
ATOM 2034 C CA . ASN A 1 252 ? 5.226 -2.520 -27.300 1.00 97.75 252 ASN A CA 1
ATOM 2035 C C . ASN A 1 252 ? 4.696 -1.345 -26.490 1.00 97.75 252 ASN A C 1
ATOM 2037 O O . ASN A 1 252 ? 5.381 -0.341 -26.274 1.00 97.75 252 ASN A O 1
ATOM 2041 N N . MET A 1 253 ? 3.442 -1.484 -26.070 1.00 96.44 253 MET A N 1
ATOM 2042 C CA . MET A 1 253 ? 2.757 -0.495 -25.245 1.00 96.44 253 MET A CA 1
ATOM 2043 C C . MET A 1 253 ? 3.071 -0.757 -23.774 1.00 96.44 253 MET A C 1
ATOM 2045 O O . MET A 1 253 ? 3.095 -1.911 -23.344 1.00 96.44 253 MET A O 1
ATOM 2049 N N . GLY A 1 254 ? 3.301 0.310 -23.011 1.00 95.62 254 GLY A N 1
ATOM 2050 C CA . GLY A 1 254 ? 3.391 0.228 -21.557 1.00 95.62 254 GLY A CA 1
ATOM 2051 C C . GLY A 1 254 ? 2.059 0.545 -20.874 1.00 95.62 254 GLY A C 1
ATOM 2052 O O . GLY A 1 254 ? 1.053 0.869 -21.516 1.00 95.62 254 GLY A O 1
ATOM 2053 N N . TYR A 1 255 ? 2.052 0.475 -19.545 1.00 95.69 255 TYR A N 1
ATOM 2054 C CA . TYR A 1 255 ? 0.868 0.700 -18.720 1.00 95.69 255 TYR A CA 1
ATOM 2055 C C . TYR A 1 255 ? 0.221 2.063 -18.957 1.00 95.69 255 TYR A C 1
ATOM 2057 O O . TYR A 1 255 ? -1.005 2.148 -18.985 1.00 95.69 255 TYR A O 1
ATOM 2065 N N . GLN A 1 256 ? 1.012 3.111 -19.206 1.00 95.94 256 GLN A N 1
ATOM 2066 C CA . GLN A 1 256 ? 0.448 4.448 -19.405 1.00 95.94 256 GLN A CA 1
ATOM 2067 C C . GLN A 1 256 ? -0.426 4.493 -20.660 1.00 95.94 256 GLN A C 1
ATOM 2069 O O . GLN A 1 256 ? -1.509 5.063 -20.627 1.00 95.94 256 GLN A O 1
ATOM 2074 N N . MET A 1 257 ? -0.020 3.825 -21.743 1.00 96.50 257 MET A N 1
ATOM 2075 C CA . MET A 1 257 ? -0.832 3.744 -22.960 1.00 96.50 257 MET A CA 1
ATOM 2076 C C . MET A 1 257 ? -2.128 2.953 -22.737 1.00 96.50 257 MET A C 1
ATOM 2078 O O . MET A 1 257 ? -3.186 3.345 -23.233 1.00 96.50 257 MET A O 1
ATOM 2082 N N . GLN A 1 258 ? -2.085 1.859 -21.972 1.00 95.88 258 GLN A N 1
ATOM 2083 C CA . GLN A 1 258 ? -3.298 1.106 -21.635 1.00 95.88 258 GLN A CA 1
ATOM 2084 C C . GLN A 1 258 ? -4.290 1.965 -20.841 1.00 95.88 258 GLN A C 1
ATOM 2086 O O . GLN A 1 258 ? -5.478 1.992 -21.165 1.00 95.88 258 GLN A O 1
ATOM 2091 N N . ILE A 1 259 ? -3.800 2.724 -19.863 1.00 95.06 259 ILE A N 1
ATOM 2092 C CA . ILE A 1 259 ? -4.623 3.610 -19.033 1.00 95.06 259 ILE A CA 1
ATOM 2093 C C . ILE A 1 259 ? -5.202 4.758 -19.865 1.00 95.06 259 ILE A C 1
ATOM 2095 O O . ILE A 1 259 ? -6.414 4.971 -19.867 1.00 95.06 259 ILE A O 1
ATOM 2099 N N . ILE A 1 260 ? -4.361 5.449 -20.639 1.00 95.50 260 ILE A N 1
ATOM 2100 C CA . ILE A 1 260 ? -4.764 6.561 -21.517 1.00 95.50 260 ILE A CA 1
ATOM 2101 C C . ILE A 1 260 ? -5.799 6.099 -22.543 1.00 95.50 260 ILE A C 1
ATOM 2103 O O . ILE A 1 260 ? -6.784 6.792 -22.793 1.00 95.50 260 ILE A O 1
ATOM 2107 N N . SER A 1 261 ? -5.623 4.903 -23.106 1.00 95.12 261 SER A N 1
ATOM 2108 C CA . SER A 1 261 ? -6.567 4.328 -24.065 1.00 95.12 261 SER A CA 1
ATOM 2109 C C . SER A 1 261 ? -7.841 3.760 -23.426 1.00 95.12 261 SER A C 1
ATOM 2111 O O . SER A 1 261 ? -8.685 3.217 -24.141 1.00 95.12 261 SER A O 1
ATOM 2113 N N . ASN A 1 262 ? -8.000 3.886 -22.103 1.00 93.00 262 ASN A N 1
ATOM 2114 C CA . ASN A 1 262 ? -9.098 3.321 -21.321 1.00 93.00 262 ASN A CA 1
ATOM 2115 C C . ASN A 1 262 ? -9.270 1.809 -21.561 1.00 93.00 262 ASN A C 1
ATOM 2117 O O . ASN A 1 262 ? -10.369 1.335 -21.839 1.00 93.00 262 ASN A O 1
ATOM 2121 N N . GLY A 1 263 ? -8.160 1.065 -21.565 1.00 91.50 263 GLY A N 1
ATOM 2122 C CA . GLY A 1 263 ? -8.131 -0.386 -21.770 1.00 91.50 263 GLY A CA 1
ATOM 2123 C C . GLY A 1 263 ? -8.258 -0.832 -23.230 1.00 91.50 263 GLY A C 1
ATOM 2124 O O . GLY A 1 263 ? -8.219 -2.030 -23.508 1.00 91.50 263 GLY A O 1
ATOM 2125 N N . LYS A 1 264 ? -8.392 0.097 -24.190 1.00 93.38 264 LYS A N 1
ATOM 2126 C CA . LYS A 1 264 ? -8.514 -0.253 -25.616 1.00 93.38 264 LYS A CA 1
ATOM 2127 C C . LYS A 1 264 ? -7.228 -0.844 -26.186 1.00 93.38 264 LYS A C 1
ATOM 2129 O O . LYS A 1 264 ? -7.322 -1.685 -27.074 1.00 93.38 264 LYS A O 1
ATOM 2134 N N . LEU A 1 265 ? -6.053 -0.398 -25.743 1.00 95.44 265 LEU A N 1
ATOM 2135 C CA . LEU A 1 265 ? -4.754 -0.953 -26.136 1.00 95.44 265 LEU A CA 1
ATOM 2136 C C . LEU A 1 265 ? -4.143 -1.710 -24.955 1.00 95.44 265 LEU A C 1
ATOM 2138 O O . LEU A 1 265 ? -4.257 -1.263 -23.816 1.00 95.44 265 LEU A O 1
ATOM 2142 N N . LYS A 1 266 ? -3.490 -2.848 -25.215 1.00 90.88 266 LYS A N 1
ATOM 2143 C CA . LYS A 1 266 ? -2.969 -3.721 -24.155 1.00 90.88 266 LYS A CA 1
ATOM 2144 C C . LYS A 1 266 ? -1.494 -3.453 -23.871 1.00 90.88 266 LYS A C 1
ATOM 2146 O O . LYS A 1 266 ? -0.685 -3.436 -24.795 1.00 90.88 266 LYS A O 1
ATOM 2151 N N . SER A 1 267 ? -1.151 -3.336 -22.593 1.00 94.19 267 SER A N 1
ATOM 2152 C CA . SER A 1 267 ? 0.207 -3.501 -22.073 1.00 94.19 267 SER A CA 1
ATOM 2153 C C . SER A 1 267 ? 0.423 -4.988 -21.805 1.00 94.19 267 SER A C 1
ATOM 2155 O O . SER A 1 267 ? -0.164 -5.550 -20.881 1.00 94.19 267 SER A O 1
ATOM 2157 N N . ALA A 1 268 ? 1.178 -5.657 -22.673 1.00 91.88 268 ALA A N 1
ATOM 2158 C CA . ALA A 1 268 ? 1.301 -7.109 -22.625 1.00 91.88 268 ALA A CA 1
ATOM 2159 C C . ALA A 1 268 ? 2.445 -7.570 -21.713 1.00 91.88 268 ALA A C 1
ATOM 2161 O O . ALA A 1 268 ? 3.574 -7.068 -21.787 1.00 91.88 268 ALA A O 1
ATOM 2162 N N . GLU A 1 269 ? 2.151 -8.586 -20.895 1.00 92.94 269 GLU A N 1
ATOM 2163 C CA . GLU A 1 269 ? 3.156 -9.254 -20.076 1.00 92.94 269 GLU A CA 1
ATOM 2164 C C . GLU A 1 269 ? 4.207 -9.909 -20.971 1.00 92.94 269 GLU A C 1
ATOM 2166 O O . GLU A 1 269 ? 3.898 -10.652 -21.908 1.00 92.94 269 GLU A O 1
ATOM 2171 N N . HIS A 1 270 ? 5.473 -9.663 -20.663 1.00 94.19 270 HIS A N 1
ATOM 2172 C CA . HIS A 1 270 ? 6.594 -10.213 -21.406 1.00 94.19 270 HIS A CA 1
ATOM 2173 C C . HIS A 1 270 ? 7.756 -10.576 -20.470 1.00 94.19 270 HIS A C 1
ATOM 2175 O O . HIS A 1 270 ? 7.854 -10.096 -19.341 1.00 94.19 270 HIS A O 1
ATOM 2181 N N . ARG A 1 271 ? 8.630 -11.482 -20.918 1.00 94.00 271 ARG A N 1
ATOM 2182 C CA . ARG A 1 271 ? 9.822 -11.948 -20.186 1.00 94.00 271 ARG A CA 1
ATOM 2183 C C . ARG A 1 271 ? 10.972 -12.223 -21.150 1.00 94.00 271 ARG A C 1
ATOM 2185 O O . ARG A 1 271 ? 10.768 -12.260 -22.365 1.00 94.00 271 ARG A O 1
ATOM 2192 N N . VAL A 1 272 ? 12.177 -12.459 -20.630 1.00 94.94 272 VAL A N 1
ATOM 2193 C CA . VAL A 1 272 ? 13.334 -12.825 -21.468 1.00 94.94 272 VAL A CA 1
ATOM 2194 C C . VAL A 1 272 ? 13.949 -14.132 -20.993 1.00 94.94 272 VAL A C 1
ATOM 2196 O O . VAL A 1 272 ? 14.393 -14.234 -19.850 1.00 94.94 272 VAL A O 1
ATOM 2199 N N . VAL A 1 273 ? 14.007 -15.118 -21.886 1.00 94.00 273 VAL A N 1
ATOM 2200 C CA . VAL A 1 273 ? 14.721 -16.386 -21.677 1.00 94.00 273 VAL A CA 1
ATOM 2201 C C . VAL A 1 273 ? 16.165 -16.286 -22.171 1.00 94.00 273 VAL A C 1
ATOM 2203 O O . VAL A 1 273 ? 16.489 -15.464 -23.030 1.00 94.00 273 VAL A O 1
ATOM 2206 N N . THR A 1 274 ? 17.042 -17.123 -21.620 1.00 92.00 274 THR A N 1
ATOM 2207 C CA . THR A 1 274 ? 18.457 -17.209 -22.014 1.00 92.00 274 THR A CA 1
ATOM 2208 C C . THR A 1 274 ? 18.723 -18.461 -22.851 1.00 92.00 274 THR A C 1
ATOM 2210 O O . THR A 1 274 ? 17.817 -19.243 -23.137 1.00 92.00 274 THR A O 1
ATOM 2213 N N . ASN A 1 275 ? 19.965 -18.649 -23.302 1.00 91.12 275 ASN A N 1
ATOM 2214 C CA . ASN A 1 275 ? 20.368 -19.815 -24.087 1.00 91.12 275 ASN A CA 1
ATOM 2215 C C . ASN A 1 275 ? 21.792 -20.261 -23.713 1.00 91.12 275 ASN A C 1
ATOM 2217 O O . ASN A 1 275 ? 22.541 -19.495 -23.113 1.00 91.12 275 ASN A O 1
ATOM 2221 N N . THR A 1 276 ? 22.167 -21.488 -24.081 1.00 90.56 276 THR A N 1
ATOM 2222 C CA . THR A 1 276 ? 23.463 -22.086 -23.714 1.00 90.56 276 THR A CA 1
ATOM 2223 C C . THR A 1 276 ? 24.637 -21.689 -24.604 1.00 90.56 276 THR A C 1
ATOM 2225 O O . THR A 1 276 ? 25.779 -21.910 -24.214 1.00 90.56 276 THR A O 1
ATOM 2228 N N . GLN A 1 277 ? 24.397 -21.139 -25.798 1.00 88.81 277 GLN A N 1
ATOM 2229 C CA . GLN A 1 277 ? 25.416 -21.087 -26.854 1.00 88.81 277 GLN A CA 1
ATOM 2230 C C . GLN A 1 277 ? 25.965 -19.687 -27.121 1.00 88.81 277 GLN A C 1
ATOM 2232 O O . GLN A 1 277 ? 27.161 -19.532 -27.352 1.00 88.81 277 GLN A O 1
ATOM 2237 N N . LYS A 1 278 ? 25.099 -18.672 -27.154 1.00 91.31 278 LYS A N 1
ATOM 2238 C CA . LYS A 1 278 ? 25.438 -17.333 -27.644 1.00 91.31 278 LYS A CA 1
ATOM 2239 C C . LYS A 1 278 ? 24.967 -16.262 -26.675 1.00 91.31 278 LYS A C 1
ATOM 2241 O O . LYS A 1 278 ? 23.846 -16.322 -26.170 1.00 91.31 278 LYS A O 1
ATOM 2246 N N . ALA A 1 279 ? 25.813 -15.258 -26.468 1.00 92.88 279 ALA A N 1
ATOM 2247 C CA . ALA A 1 279 ? 25.393 -14.044 -25.792 1.00 92.88 279 ALA A CA 1
ATOM 2248 C C . ALA A 1 279 ? 24.318 -13.326 -26.623 1.00 92.88 279 ALA A C 1
ATOM 2250 O O . ALA A 1 279 ? 24.310 -13.414 -27.853 1.00 92.88 279 ALA A O 1
ATOM 2251 N N . ARG A 1 280 ? 23.416 -12.609 -25.954 1.00 95.19 280 ARG A N 1
ATOM 2252 C CA . ARG A 1 280 ? 22.390 -11.778 -26.594 1.00 95.19 280 ARG A CA 1
ATOM 2253 C C . ARG A 1 280 ? 22.488 -10.361 -26.051 1.00 95.19 280 ARG A C 1
ATOM 2255 O O . ARG A 1 280 ? 22.509 -10.184 -24.838 1.00 95.19 280 ARG A O 1
ATOM 2262 N N . THR A 1 281 ? 22.485 -9.364 -26.932 1.00 96.62 281 THR A N 1
ATOM 2263 C CA . THR A 1 281 ? 22.421 -7.947 -26.542 1.00 96.62 281 THR A CA 1
ATOM 2264 C C . THR A 1 281 ? 21.158 -7.305 -27.107 1.00 96.62 281 THR A C 1
ATOM 2266 O O . THR A 1 281 ? 20.733 -7.615 -28.219 1.00 96.62 281 THR A O 1
ATOM 2269 N N . THR A 1 282 ? 20.535 -6.417 -26.339 1.00 97.88 282 THR A N 1
ATOM 2270 C CA . THR A 1 282 ? 19.386 -5.617 -26.789 1.00 97.88 282 THR A CA 1
ATOM 2271 C C . THR A 1 282 ? 19.482 -4.194 -26.277 1.00 97.88 282 THR A C 1
ATOM 2273 O O . THR A 1 282 ? 19.966 -4.000 -25.165 1.00 97.88 282 THR A O 1
ATOM 2276 N N . ALA A 1 283 ? 18.933 -3.231 -27.009 1.00 98.31 283 ALA A N 1
ATOM 2277 C CA . ALA A 1 283 ? 18.774 -1.852 -26.564 1.00 98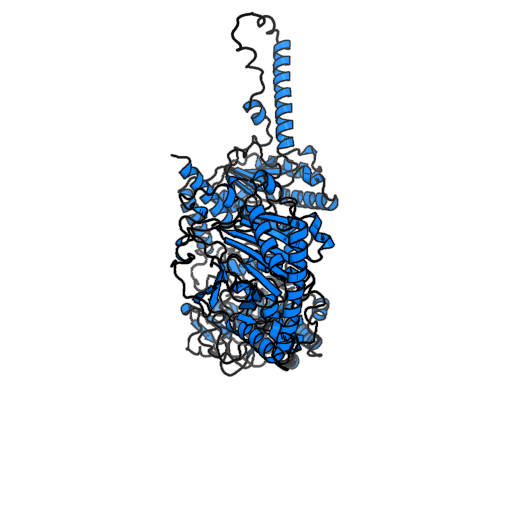.31 283 ALA A CA 1
ATOM 2278 C C . ALA A 1 283 ? 17.292 -1.459 -26.608 1.00 98.31 283 ALA A C 1
ATOM 2280 O O . ALA A 1 283 ? 16.712 -1.312 -27.682 1.00 98.31 283 ALA A O 1
ATOM 2281 N N . ALA A 1 284 ? 16.681 -1.305 -25.434 1.00 98.25 284 ALA A N 1
ATOM 2282 C CA . ALA A 1 284 ? 15.305 -0.843 -25.292 1.00 98.25 284 ALA A CA 1
ATOM 2283 C C . ALA A 1 284 ? 15.284 0.671 -25.055 1.00 98.25 284 ALA A C 1
ATOM 2285 O O . ALA A 1 284 ? 15.910 1.157 -24.110 1.00 98.25 284 ALA A O 1
ATOM 2286 N N . TYR A 1 285 ? 14.582 1.403 -25.915 1.00 98.44 285 TYR A N 1
ATOM 2287 C CA . TYR A 1 285 ? 14.344 2.839 -25.811 1.00 98.44 285 TYR A CA 1
ATOM 2288 C C . TYR A 1 285 ? 12.940 3.076 -25.253 1.00 98.44 285 TYR A C 1
ATOM 2290 O O . TYR A 1 285 ? 11.958 2.620 -25.838 1.00 98.44 285 TYR A O 1
ATOM 2298 N N . PHE A 1 286 ? 12.840 3.789 -24.134 1.00 98.00 286 PHE A N 1
ATOM 2299 C CA . PHE A 1 286 ? 11.579 4.023 -23.430 1.00 98.00 286 PHE A CA 1
ATOM 2300 C C . PHE A 1 286 ? 11.188 5.495 -23.515 1.00 98.00 286 PHE A C 1
ATOM 2302 O O . PHE A 1 286 ? 11.998 6.346 -23.152 1.00 98.00 286 PHE A O 1
ATOM 2309 N N . ILE A 1 287 ? 9.948 5.785 -23.921 1.00 97.19 287 ILE A N 1
ATOM 2310 C CA . ILE A 1 287 ? 9.354 7.132 -23.861 1.00 97.19 287 ILE A CA 1
ATOM 2311 C C . ILE A 1 287 ? 8.417 7.204 -22.659 1.00 97.19 287 ILE A C 1
ATOM 2313 O O . ILE A 1 287 ? 7.469 6.416 -22.563 1.00 97.19 287 ILE A O 1
ATOM 2317 N N . LEU A 1 288 ? 8.699 8.121 -21.732 1.00 94.62 288 LEU A N 1
ATOM 2318 C CA . LEU A 1 288 ? 8.038 8.206 -20.433 1.00 94.62 288 LEU A CA 1
ATOM 2319 C C . LEU A 1 288 ? 7.420 9.583 -20.193 1.00 94.62 288 LEU A C 1
ATOM 2321 O O . LEU A 1 288 ? 8.015 10.596 -20.581 1.00 94.62 288 LEU A O 1
ATOM 2325 N N . PRO A 1 289 ? 6.323 9.630 -19.418 1.00 95.44 289 PRO A N 1
ATOM 2326 C CA . PRO A 1 289 ? 5.800 10.888 -18.934 1.00 95.44 289 PRO A CA 1
ATOM 2327 C C . PRO A 1 289 ? 6.767 11.580 -17.967 1.00 95.44 289 PRO A C 1
ATOM 2329 O O . PRO A 1 289 ? 7.621 10.957 -17.322 1.00 95.44 289 PRO A O 1
ATOM 2332 N N . SER A 1 290 ? 6.607 12.888 -17.822 1.00 92.75 290 SER A N 1
ATOM 2333 C CA . SER A 1 290 ? 7.205 13.664 -16.747 1.00 92.75 290 SER A CA 1
ATOM 2334 C C . SER A 1 290 ? 6.613 13.244 -15.405 1.00 92.75 290 SER A C 1
ATOM 2336 O O . SER A 1 290 ? 5.476 12.786 -15.317 1.00 92.75 290 SER A O 1
ATOM 2338 N N . LYS A 1 291 ? 7.382 13.383 -14.320 1.00 88.50 291 LYS A N 1
ATOM 2339 C CA . LYS A 1 291 ? 6.933 12.960 -12.980 1.00 88.50 291 LYS A CA 1
ATOM 2340 C C . LYS A 1 291 ? 5.627 13.633 -12.545 1.00 88.50 291 LYS A C 1
ATOM 2342 O O . LYS A 1 291 ? 4.823 13.009 -11.862 1.00 88.50 291 LYS A O 1
ATOM 2347 N N . ASN A 1 292 ? 5.427 14.879 -12.969 1.00 89.62 292 ASN A N 1
ATOM 2348 C CA . ASN A 1 292 ? 4.251 15.679 -12.636 1.00 89.62 292 ASN A CA 1
ATOM 2349 C C . ASN A 1 292 ? 3.121 15.519 -13.666 1.00 89.62 292 ASN A C 1
ATOM 2351 O O . ASN A 1 292 ? 2.066 16.128 -13.500 1.00 89.62 292 ASN A O 1
ATOM 2355 N N . CYS A 1 293 ? 3.338 14.741 -14.733 1.00 92.06 293 CYS A N 1
ATOM 2356 C CA . CYS A 1 293 ? 2.317 14.473 -15.733 1.00 92.06 293 CYS A CA 1
ATOM 2357 C C . CYS A 1 293 ? 1.133 13.763 -15.073 1.00 92.06 293 CYS A C 1
ATOM 2359 O O . CYS A 1 293 ? 1.304 12.812 -14.302 1.00 92.06 293 CYS A O 1
ATOM 2361 N N . ILE A 1 294 ? -0.067 14.253 -15.373 1.00 91.12 294 ILE A N 1
ATOM 2362 C CA . ILE A 1 294 ? -1.307 13.669 -14.889 1.00 91.12 294 ILE A CA 1
ATOM 2363 C C . ILE A 1 294 ? -1.772 12.616 -15.884 1.00 91.12 294 ILE A C 1
ATOM 2365 O O . ILE A 1 294 ? -2.159 12.950 -17.002 1.00 91.12 294 ILE A O 1
ATOM 2369 N N . ILE A 1 295 ? -1.769 11.359 -15.456 1.00 94.50 295 ILE A N 1
ATOM 2370 C CA . ILE A 1 295 ? -2.217 10.226 -16.255 1.00 94.50 295 ILE A CA 1
ATOM 2371 C C . ILE A 1 295 ? -3.698 9.980 -15.979 1.00 94.50 295 ILE A C 1
ATOM 2373 O O . ILE A 1 295 ? -4.140 9.976 -14.830 1.00 94.50 295 ILE A O 1
ATOM 2377 N N . GLN A 1 296 ? -4.469 9.797 -17.048 1.00 92.00 296 GLN A N 1
ATOM 2378 C CA . GLN A 1 296 ? -5.895 9.481 -17.002 1.00 92.00 296 GLN A CA 1
ATOM 2379 C C . GLN A 1 296 ? -6.359 8.925 -18.355 1.00 92.00 296 GLN A C 1
ATOM 2381 O O . GLN A 1 296 ? -5.716 9.205 -19.374 1.00 92.00 296 GLN A O 1
ATOM 2386 N N . PRO A 1 297 ? -7.499 8.214 -18.403 1.00 93.50 297 PRO A N 1
ATOM 2387 C CA . PRO A 1 297 ? -8.182 7.914 -19.655 1.00 93.50 297 PRO A CA 1
ATOM 2388 C C . PRO A 1 297 ? -8.426 9.173 -20.493 1.00 93.50 297 PRO A C 1
ATOM 2390 O O . PRO A 1 297 ? -8.949 10.177 -20.000 1.00 93.50 297 PRO A O 1
ATOM 2393 N N . ALA A 1 298 ? -8.061 9.128 -21.774 1.00 91.94 298 ALA A N 1
ATOM 2394 C CA . ALA A 1 298 ? -8.324 10.226 -22.690 1.00 91.94 298 ALA A CA 1
ATOM 2395 C C . ALA A 1 298 ? -9.839 10.418 -22.823 1.00 91.94 298 ALA A C 1
ATOM 2397 O O . ALA A 1 298 ? -10.568 9.481 -23.149 1.00 91.94 298 ALA A O 1
ATOM 2398 N N . LYS A 1 299 ? -10.315 11.647 -22.594 1.00 87.56 299 LYS A N 1
ATOM 2399 C CA . LYS A 1 299 ? -11.754 11.958 -22.538 1.00 87.56 299 LYS A CA 1
ATOM 2400 C C . LYS A 1 299 ? -12.509 11.518 -23.794 1.00 87.56 299 LYS A C 1
ATOM 2402 O O . LYS A 1 299 ? -13.603 10.989 -23.678 1.00 87.56 299 LYS A O 1
ATOM 2407 N N . ALA A 1 300 ? -11.900 11.669 -24.971 1.00 88.56 300 ALA A N 1
ATOM 2408 C CA . ALA A 1 300 ? -12.478 11.246 -26.248 1.00 88.56 300 ALA A CA 1
ATOM 2409 C C . ALA A 1 300 ? -12.681 9.719 -26.365 1.00 88.56 300 ALA A C 1
ATOM 2411 O O . ALA A 1 300 ? -13.455 9.253 -27.196 1.00 88.56 300 ALA A O 1
ATOM 2412 N N . LEU A 1 301 ? -12.001 8.920 -25.534 1.00 87.62 301 LEU A N 1
ATOM 2413 C CA . LEU A 1 301 ? -12.071 7.457 -25.563 1.00 87.62 301 LEU A CA 1
ATOM 2414 C C . LEU A 1 301 ? -13.053 6.869 -24.550 1.00 87.62 301 LEU A C 1
ATOM 2416 O O . LEU A 1 301 ? -13.334 5.669 -24.642 1.00 87.62 301 LEU A O 1
ATOM 2420 N N . VAL A 1 302 ? -13.580 7.691 -23.641 1.00 83.12 302 VAL A N 1
ATOM 2421 C CA . VAL A 1 302 ? -14.636 7.337 -22.687 1.00 83.12 302 VAL A CA 1
ATOM 2422 C C . VAL A 1 302 ? -15.978 7.735 -23.304 1.00 83.12 302 VAL A C 1
ATOM 2424 O O . VAL A 1 302 ? -16.160 8.884 -23.701 1.00 83.12 302 VAL A O 1
ATOM 2427 N N . LYS A 1 303 ? -16.917 6.791 -23.444 1.00 73.06 303 LYS A N 1
ATOM 2428 C CA . LYS A 1 303 ? -18.222 7.104 -24.045 1.00 73.06 303 LYS A CA 1
ATOM 2429 C C . LYS A 1 303 ? -19.033 8.001 -23.113 1.00 73.06 303 LYS A C 1
ATOM 2431 O O . LYS A 1 303 ? -18.918 7.922 -21.893 1.00 73.06 303 LYS A O 1
ATOM 2436 N N . MET A 1 304 ? -19.894 8.830 -23.696 1.00 53.78 304 MET A N 1
ATOM 2437 C CA . MET A 1 304 ? -20.794 9.692 -22.935 1.00 53.78 304 MET A CA 1
ATOM 2438 C C . MET A 1 304 ? -21.743 8.835 -22.080 1.00 53.78 304 MET A C 1
ATOM 2440 O O . MET A 1 304 ? -22.535 8.072 -22.627 1.00 53.78 304 MET A O 1
ATOM 2444 N N . GLY A 1 305 ? -21.641 8.957 -20.754 1.00 47.97 305 GLY A N 1
ATOM 2445 C CA . GLY A 1 305 ? -22.410 8.163 -19.787 1.00 47.97 305 GLY A CA 1
ATOM 2446 C C . GLY A 1 305 ? -21.673 6.949 -19.205 1.00 47.97 305 GLY A C 1
ATOM 2447 O O . GLY A 1 305 ? -22.124 6.421 -18.191 1.00 47.97 305 GLY A O 1
ATOM 2448 N N . ASP A 1 306 ? -20.528 6.548 -19.770 1.00 57.41 306 ASP A N 1
ATOM 2449 C CA . ASP A 1 306 ? -19.694 5.480 -19.208 1.00 57.41 306 ASP A CA 1
ATOM 2450 C C . ASP A 1 306 ? -18.738 6.044 -18.146 1.00 57.41 306 ASP A C 1
ATOM 2452 O O . ASP A 1 306 ? -18.178 7.133 -18.292 1.00 57.41 306 ASP A O 1
ATOM 2456 N N . SER A 1 307 ? -18.498 5.272 -17.084 1.00 65.81 307 SER A N 1
ATOM 2457 C CA . SER A 1 307 ? -17.403 5.561 -16.152 1.00 65.81 307 SER A CA 1
ATOM 2458 C C . SER A 1 307 ? -16.063 5.115 -16.761 1.00 65.81 307 SER A C 1
ATOM 2460 O O . SER A 1 307 ? -16.005 4.039 -17.363 1.00 65.81 307 SER A O 1
ATOM 2462 N N . PRO A 1 308 ? -14.977 5.898 -16.616 1.00 78.75 308 PRO A N 1
ATOM 2463 C CA . PRO A 1 308 ? -13.652 5.461 -17.048 1.00 78.75 308 PRO A CA 1
ATOM 2464 C C . PRO A 1 308 ? -13.237 4.184 -16.302 1.00 78.75 308 PRO A C 1
ATOM 2466 O O . PRO A 1 308 ? -13.582 4.037 -15.134 1.00 78.75 308 PRO A O 1
ATOM 2469 N N . LEU A 1 309 ? -12.462 3.298 -16.934 1.00 81.38 309 LEU A N 1
ATOM 2470 C CA . LEU A 1 309 ? -11.931 2.088 -16.287 1.00 81.38 309 LEU A CA 1
ATOM 2471 C C . LEU A 1 309 ? -10.833 2.416 -15.269 1.00 81.38 309 LEU A C 1
ATOM 2473 O O . LEU A 1 309 ? -10.613 1.654 -14.340 1.00 81.38 309 LEU A O 1
ATOM 2477 N N . TYR A 1 310 ? -10.138 3.543 -15.445 1.00 85.69 310 TYR A N 1
ATOM 2478 C CA . TYR A 1 310 ? -8.993 3.941 -14.625 1.00 85.69 310 TYR A CA 1
ATOM 2479 C C . TYR A 1 310 ? -9.178 5.336 -14.025 1.00 85.69 310 TYR A C 1
ATOM 2481 O O . TYR A 1 310 ? -9.753 6.230 -14.657 1.00 85.69 310 TYR A O 1
ATOM 2489 N N . LYS A 1 311 ? -8.664 5.535 -12.809 1.00 85.25 311 LYS A N 1
ATOM 2490 C CA . LYS A 1 311 ? -8.670 6.826 -12.113 1.00 85.25 311 LYS A CA 1
ATOM 2491 C C . LYS A 1 311 ? -7.579 7.757 -12.643 1.00 85.25 311 LYS A C 1
ATOM 2493 O O . LYS A 1 311 ? -6.646 7.336 -13.323 1.00 85.25 311 LYS A O 1
ATOM 2498 N N . GLN A 1 312 ? -7.696 9.038 -12.312 1.00 87.25 312 GLN A N 1
ATOM 2499 C CA . GLN A 1 312 ? -6.665 10.041 -12.578 1.00 87.25 312 GLN A CA 1
ATOM 2500 C C . GLN A 1 312 ? -5.598 10.020 -11.470 1.00 87.25 312 GLN A C 1
ATOM 2502 O O . GLN A 1 312 ? -5.951 9.961 -10.293 1.00 87.25 312 GLN A O 1
ATOM 2507 N N . PHE A 1 313 ? -4.313 10.106 -11.828 1.00 89.56 313 PHE A N 1
ATOM 2508 C CA . PHE A 1 313 ? -3.190 10.111 -10.872 1.00 89.56 313 PHE A CA 1
ATOM 2509 C C . PHE A 1 313 ? -1.942 10.810 -11.440 1.00 89.56 313 PHE A C 1
ATOM 2511 O O . PHE A 1 313 ? -1.861 11.092 -12.638 1.00 89.56 313 PHE A O 1
ATOM 2518 N N . GLN A 1 314 ? -0.952 11.103 -10.590 1.00 91.50 314 GLN A N 1
ATOM 2519 C CA . GLN A 1 314 ? 0.348 11.625 -11.042 1.00 91.50 314 GLN A CA 1
ATOM 2520 C C . GLN A 1 314 ? 1.291 10.486 -11.441 1.00 91.50 314 GLN A C 1
ATOM 2522 O O . GLN A 1 314 ? 1.386 9.481 -10.741 1.00 91.50 314 GLN A O 1
ATOM 2527 N N . TYR A 1 315 ? 2.075 10.651 -12.508 1.00 93.81 315 TYR A N 1
ATOM 2528 C CA . TYR A 1 315 ? 3.018 9.607 -12.928 1.00 93.81 315 TYR A CA 1
ATOM 2529 C C . TYR A 1 315 ? 4.065 9.257 -11.849 1.00 93.81 315 TYR A C 1
ATOM 2531 O O . TYR A 1 315 ? 4.493 8.107 -11.745 1.00 93.81 315 TYR A O 1
ATOM 2539 N N . ALA A 1 316 ? 4.451 10.211 -10.993 1.00 90.56 316 ALA A N 1
ATOM 2540 C CA . ALA A 1 316 ? 5.304 9.941 -9.834 1.00 90.56 316 ALA A CA 1
ATOM 2541 C C . ALA A 1 316 ? 4.699 8.900 -8.871 1.00 90.56 316 ALA A C 1
ATOM 2543 O O . ALA A 1 316 ? 5.401 7.970 -8.473 1.00 90.56 316 ALA A O 1
ATOM 2544 N N . GLU A 1 317 ? 3.402 9.012 -8.568 1.00 89.62 317 GLU A N 1
ATOM 2545 C CA . GLU A 1 317 ? 2.651 8.075 -7.716 1.00 89.62 317 GLU A CA 1
ATOM 2546 C C . GLU A 1 317 ? 2.621 6.670 -8.333 1.00 89.62 317 GLU A C 1
ATOM 2548 O O . GLU A 1 317 ? 2.846 5.663 -7.652 1.00 89.62 317 GLU A O 1
ATOM 2553 N N . PHE A 1 318 ? 2.431 6.602 -9.655 1.00 92.12 318 PHE A N 1
ATOM 2554 C CA . PHE A 1 318 ? 2.495 5.345 -10.392 1.00 92.12 318 PHE A CA 1
ATOM 2555 C C . PHE A 1 318 ? 3.863 4.681 -10.264 1.00 92.12 318 PHE A C 1
ATOM 2557 O O . PHE A 1 318 ? 3.949 3.486 -10.002 1.00 92.12 318 PHE A O 1
ATOM 2564 N N . ILE A 1 319 ? 4.949 5.440 -10.422 1.00 89.62 319 ILE A N 1
ATOM 2565 C CA . ILE A 1 319 ? 6.308 4.892 -10.360 1.00 89.62 319 ILE A CA 1
ATOM 2566 C C . ILE A 1 319 ? 6.672 4.414 -8.954 1.00 89.62 319 ILE A C 1
ATOM 2568 O O . ILE A 1 319 ? 7.371 3.408 -8.824 1.00 89.62 319 ILE A O 1
ATOM 2572 N N . GLU A 1 320 ? 6.212 5.097 -7.908 1.00 86.38 320 GLU A N 1
ATOM 2573 C CA . GLU A 1 320 ? 6.370 4.634 -6.525 1.00 86.38 320 GLU A CA 1
ATOM 2574 C C . GLU A 1 320 ? 5.637 3.308 -6.299 1.00 86.38 320 GLU A C 1
ATOM 2576 O O . GLU A 1 320 ? 6.234 2.345 -5.812 1.00 86.38 320 GLU A O 1
ATOM 2581 N N . THR A 1 321 ? 4.390 3.218 -6.763 1.00 84.12 321 THR A N 1
ATOM 2582 C CA . THR A 1 321 ? 3.573 1.999 -6.680 1.00 84.12 321 THR A CA 1
ATOM 2583 C C . THR A 1 321 ? 4.175 0.849 -7.486 1.00 84.12 321 THR A C 1
ATOM 2585 O O . THR A 1 321 ? 4.298 -0.266 -6.974 1.00 84.12 321 THR A O 1
ATOM 2588 N N . PHE A 1 322 ? 4.611 1.124 -8.719 1.00 85.75 322 PHE A N 1
ATOM 2589 C CA . PHE A 1 322 ? 5.272 0.164 -9.597 1.00 85.75 322 PHE A CA 1
ATOM 2590 C C . PHE A 1 322 ? 6.523 -0.395 -8.920 1.00 85.75 322 PHE A C 1
ATOM 2592 O O . PHE A 1 322 ? 6.663 -1.605 -8.826 1.00 85.75 322 PHE A O 1
ATOM 2599 N N . LYS A 1 323 ? 7.393 0.452 -8.357 1.00 80.56 323 LYS A N 1
ATOM 2600 C CA . LYS A 1 323 ? 8.601 -0.011 -7.649 1.00 80.56 323 LYS A CA 1
ATOM 2601 C C . LYS A 1 323 ? 8.296 -0.897 -6.441 1.00 80.56 323 LYS A C 1
ATOM 2603 O O . LYS A 1 323 ? 9.082 -1.795 -6.161 1.00 80.56 323 LYS A O 1
ATOM 2608 N N . ALA A 1 324 ? 7.193 -0.647 -5.738 1.00 74.69 324 ALA A N 1
ATOM 2609 C CA . ALA A 1 324 ? 6.808 -1.428 -4.566 1.00 74.69 324 ALA A CA 1
ATOM 2610 C C . ALA A 1 324 ? 6.222 -2.812 -4.917 1.00 74.69 324 ALA A C 1
ATOM 2612 O O . ALA A 1 324 ? 6.398 -3.746 -4.140 1.00 74.69 324 ALA A O 1
ATOM 2613 N N . HIS A 1 325 ? 5.562 -2.963 -6.075 1.00 70.38 325 HIS A N 1
ATOM 2614 C CA . HIS A 1 325 ? 4.760 -4.162 -6.383 1.00 70.38 325 HIS A CA 1
ATOM 2615 C C . HIS A 1 325 ? 5.173 -4.916 -7.660 1.00 70.38 325 HIS A C 1
ATOM 2617 O O . HIS A 1 325 ? 4.881 -6.107 -7.780 1.00 70.38 325 HIS A O 1
ATOM 2623 N N . SER A 1 326 ? 5.869 -4.284 -8.615 1.00 62.19 326 SER A N 1
ATOM 2624 C CA . SER A 1 326 ? 6.107 -4.850 -9.958 1.00 62.19 326 SER A CA 1
ATOM 2625 C C . SER A 1 326 ? 6.928 -6.138 -9.961 1.00 62.19 326 SER A C 1
ATOM 2627 O O . SER A 1 326 ? 6.846 -6.919 -10.903 1.00 62.19 326 SER A O 1
ATOM 2629 N N . THR A 1 327 ? 7.762 -6.345 -8.944 1.00 56.12 327 THR A N 1
ATOM 2630 C CA . THR A 1 327 ? 8.640 -7.516 -8.814 1.00 56.12 327 THR A CA 1
ATOM 2631 C C . THR A 1 327 ? 7.912 -8.758 -8.301 1.00 56.12 327 THR A C 1
ATOM 2633 O O . THR A 1 327 ? 8.369 -9.870 -8.565 1.00 56.12 327 THR A O 1
ATOM 2636 N N . TRP A 1 328 ? 6.772 -8.592 -7.623 1.00 54.47 328 TRP A N 1
ATOM 2637 C CA . TRP A 1 328 ? 6.065 -9.686 -6.950 1.00 54.47 328 TRP A CA 1
ATOM 2638 C C . TRP A 1 328 ? 4.668 -9.923 -7.529 1.00 54.47 328 TRP A C 1
ATOM 2640 O O . TRP A 1 328 ? 4.283 -11.075 -7.728 1.00 54.47 328 TRP A O 1
ATOM 2650 N N . GLU A 1 329 ? 3.933 -8.856 -7.860 1.00 64.12 329 GLU A N 1
ATOM 2651 C CA . GLU A 1 329 ? 2.527 -8.918 -8.277 1.00 64.12 329 GLU A CA 1
ATOM 2652 C C . GLU A 1 329 ? 2.218 -7.879 -9.380 1.00 64.12 329 GLU A C 1
ATOM 2654 O O . GLU A 1 329 ? 1.554 -6.875 -9.120 1.00 64.12 329 GLU A O 1
ATOM 2659 N N . PRO A 1 330 ? 2.664 -8.098 -10.638 1.00 62.19 330 PRO A N 1
ATOM 2660 C CA . PRO A 1 330 ? 2.426 -7.158 -11.739 1.00 62.19 330 PRO A CA 1
ATOM 2661 C C . PRO A 1 330 ? 0.950 -6.802 -11.958 1.00 62.19 330 PRO A C 1
ATOM 2663 O O . PRO A 1 330 ? 0.666 -5.667 -12.335 1.00 62.19 330 PRO A O 1
ATOM 2666 N N . ALA A 1 331 ? 0.034 -7.742 -11.690 1.00 64.62 331 ALA A N 1
ATOM 2667 C CA . ALA A 1 331 ? -1.411 -7.554 -11.844 1.00 64.62 331 ALA A CA 1
ATOM 2668 C C . ALA A 1 331 ? -1.957 -6.467 -10.898 1.00 64.62 331 ALA A C 1
ATOM 2670 O O . ALA A 1 331 ? -2.683 -5.578 -11.335 1.00 64.62 331 ALA A O 1
ATOM 2671 N N . LYS A 1 332 ? -1.481 -6.446 -9.643 1.00 68.94 332 LYS A N 1
ATOM 2672 C CA . LYS A 1 332 ? -1.901 -5.459 -8.637 1.00 68.94 332 LYS A CA 1
ATOM 2673 C C . LYS A 1 332 ? -1.508 -4.029 -8.982 1.00 68.94 332 LYS A C 1
ATOM 2675 O O . LYS A 1 332 ? -2.127 -3.088 -8.497 1.00 68.94 332 LYS A O 1
ATOM 2680 N N . VAL A 1 333 ? -0.476 -3.843 -9.813 1.00 78.25 333 VAL A N 1
ATOM 2681 C CA . VAL A 1 333 ? -0.036 -2.499 -10.203 1.00 78.25 333 VAL A CA 1
ATOM 2682 C C . VAL A 1 333 ? -1.164 -1.751 -10.903 1.00 78.25 333 VAL A C 1
ATOM 2684 O O . VAL A 1 333 ? -1.371 -0.593 -10.576 1.00 78.25 333 VAL A O 1
ATOM 2687 N N . LEU A 1 334 ? -1.881 -2.380 -11.842 1.00 81.81 334 LEU A N 1
ATOM 2688 C CA . LEU A 1 334 ? -2.986 -1.724 -12.549 1.00 81.81 334 LEU A CA 1
ATOM 2689 C C . LEU A 1 334 ? -4.248 -1.620 -11.696 1.00 81.81 334 LEU A C 1
ATOM 2691 O O . LEU A 1 334 ? -4.874 -0.565 -11.725 1.00 81.81 334 LEU A O 1
ATOM 2695 N N . GLU A 1 335 ? -4.577 -2.656 -10.919 1.00 79.81 335 GLU A N 1
ATOM 2696 C CA . GLU A 1 335 ? -5.767 -2.698 -10.050 1.00 79.81 335 GLU A CA 1
ATOM 2697 C C . GLU A 1 335 ? -5.843 -1.477 -9.120 1.00 79.81 335 GLU A C 1
ATOM 2699 O O . GLU A 1 335 ? -6.898 -0.868 -8.960 1.00 79.81 335 GLU A O 1
ATOM 2704 N N . LEU A 1 336 ? -4.703 -1.036 -8.575 1.00 77.62 336 LEU A N 1
ATOM 2705 C CA . LEU A 1 336 ? -4.635 0.153 -7.718 1.00 77.62 336 LEU A CA 1
ATOM 2706 C C . LEU A 1 336 ? -5.027 1.454 -8.433 1.00 77.62 336 LEU A C 1
ATOM 2708 O O . LEU A 1 336 ? -5.376 2.433 -7.768 1.00 77.62 336 LEU A O 1
ATOM 2712 N N . PHE A 1 337 ? -4.972 1.488 -9.763 1.00 83.31 337 PHE A N 1
ATOM 2713 C CA . PHE A 1 337 ? -5.351 2.634 -10.590 1.00 83.31 337 PHE A CA 1
ATOM 2714 C C . PHE A 1 337 ? -6.652 2.416 -11.364 1.00 83.31 337 PHE A C 1
ATOM 2716 O O . PHE A 1 337 ? -7.064 3.312 -12.102 1.00 83.31 337 PHE A O 1
ATOM 2723 N N . GLU A 1 338 ? -7.325 1.281 -11.192 1.00 80.44 338 GLU A N 1
ATOM 2724 C CA . GLU A 1 338 ? -8.664 1.064 -11.732 1.00 80.44 338 GLU A CA 1
ATOM 2725 C C . GLU A 1 338 ? -9.690 1.902 -10.956 1.00 80.44 338 GLU A C 1
ATOM 2727 O O . GLU A 1 338 ? -9.590 2.115 -9.745 1.00 80.44 338 GLU A O 1
ATOM 2732 N N . ASN A 1 339 ? -10.682 2.435 -11.668 1.00 66.44 339 ASN A N 1
ATOM 2733 C CA . ASN A 1 339 ? -11.878 2.942 -11.018 1.00 66.44 339 ASN A CA 1
ATOM 2734 C C . ASN A 1 339 ? -12.651 1.728 -10.525 1.00 66.44 339 ASN A C 1
ATOM 2736 O O . ASN A 1 339 ? -12.993 0.848 -11.311 1.00 66.44 339 ASN A O 1
ATOM 2740 N N . GLN A 1 340 ? -12.935 1.696 -9.226 1.00 57.22 340 GLN A N 1
ATOM 2741 C CA . GLN A 1 340 ? -13.751 0.658 -8.615 1.00 57.22 340 GLN A CA 1
ATOM 2742 C C . GLN A 1 340 ? -15.122 0.646 -9.308 1.00 57.22 340 GLN A C 1
ATOM 2744 O O . GLN A 1 340 ? -15.969 1.515 -9.079 1.00 57.22 340 GLN A O 1
ATOM 2749 N N . HIS A 1 341 ? -15.318 -0.297 -10.232 1.00 47.12 341 HIS A N 1
ATOM 2750 C CA . HIS A 1 341 ? -16.602 -0.475 -10.881 1.00 47.12 341 HIS A CA 1
ATOM 2751 C C . HIS A 1 341 ? -17.604 -0.939 -9.829 1.00 47.12 341 HIS A C 1
ATOM 2753 O O . HIS A 1 341 ? -17.436 -1.979 -9.196 1.00 47.12 341 HIS A O 1
ATOM 2759 N N . TRP A 1 342 ? -18.682 -0.163 -9.687 1.00 44.72 342 TRP A N 1
ATOM 2760 C CA . TRP A 1 342 ? -19.949 -0.699 -9.205 1.00 44.72 342 TRP A CA 1
ATOM 2761 C C . TRP A 1 342 ? -20.240 -1.962 -10.007 1.00 44.72 342 TRP A C 1
ATOM 2763 O O . TRP A 1 342 ? -20.131 -1.936 -11.235 1.00 44.72 342 TRP A O 1
ATOM 2773 N N . SER A 1 343 ? -20.633 -3.035 -9.324 1.00 46.22 343 SER A N 1
ATOM 2774 C CA . SER A 1 343 ? -21.244 -4.181 -9.983 1.00 46.22 343 SER A CA 1
ATOM 2775 C C . SER A 1 343 ? -22.274 -3.682 -10.996 1.00 46.22 343 SER A C 1
ATOM 2777 O O . SER A 1 343 ? -23.102 -2.834 -10.654 1.00 46.22 343 SER A O 1
ATOM 2779 N N . ASP A 1 344 ? -22.284 -4.238 -12.200 1.00 49.34 344 ASP A N 1
ATOM 2780 C CA . ASP A 1 344 ? -23.311 -3.978 -13.218 1.00 49.34 344 ASP A CA 1
ATOM 2781 C C . ASP A 1 344 ? -24.723 -4.457 -12.804 1.00 49.34 344 ASP A C 1
ATOM 2783 O O . ASP A 1 344 ? -25.655 -4.437 -13.604 1.00 49.34 344 ASP A O 1
ATOM 2787 N N . GLY A 1 345 ? -24.885 -4.901 -11.551 1.00 53.59 345 GLY A N 1
ATOM 2788 C CA . GLY A 1 345 ? -26.120 -5.417 -10.977 1.00 53.59 345 GLY A CA 1
ATOM 2789 C C . GLY A 1 345 ? -26.474 -6.824 -11.454 1.00 53.59 345 GLY A C 1
ATOM 2790 O O . GLY A 1 345 ? -27.511 -7.346 -11.052 1.00 53.59 345 GLY A O 1
ATOM 2791 N N . THR A 1 346 ? -25.643 -7.460 -12.288 1.00 57.66 346 THR A N 1
ATOM 2792 C CA . THR A 1 346 ? -25.959 -8.765 -12.891 1.00 57.66 346 THR A CA 1
ATOM 2793 C C . THR A 1 346 ? -25.186 -9.921 -12.271 1.00 57.66 346 THR A C 1
ATOM 2795 O O . THR A 1 346 ? -25.695 -11.042 -12.227 1.00 57.66 346 THR A O 1
ATOM 2798 N N . THR A 1 347 ? -23.986 -9.666 -11.742 1.00 66.00 347 THR A N 1
ATOM 2799 C CA . THR A 1 347 ? -23.145 -10.687 -11.102 1.00 66.00 347 THR A CA 1
ATOM 2800 C C . THR A 1 347 ? -22.487 -10.166 -9.826 1.00 66.00 347 THR A C 1
ATOM 2802 O O . THR A 1 347 ? -22.159 -8.987 -9.706 1.00 66.00 347 THR A O 1
ATOM 2805 N N . LEU A 1 348 ? -22.338 -11.054 -8.837 1.00 77.00 348 LEU A N 1
ATOM 2806 C CA . LEU A 1 348 ? -21.645 -10.763 -7.583 1.00 77.00 348 LEU A CA 1
ATOM 2807 C C . LEU A 1 348 ? -20.133 -10.992 -7.791 1.00 77.00 348 LEU A C 1
ATOM 2809 O O . LEU A 1 348 ? -19.759 -12.132 -8.084 1.00 77.00 348 LEU A O 1
ATOM 2813 N N . PRO A 1 349 ? -19.264 -9.970 -7.655 1.00 78.56 349 PRO A N 1
ATOM 2814 C CA . PRO A 1 349 ? -17.820 -10.152 -7.800 1.00 78.56 349 PRO A CA 1
ATOM 2815 C C . PRO A 1 349 ? -17.263 -11.090 -6.723 1.00 78.56 349 PRO A C 1
ATOM 2817 O O . PRO A 1 349 ? -17.762 -11.111 -5.597 1.00 78.56 349 PRO A O 1
ATOM 2820 N N . GLU A 1 350 ? -16.201 -11.833 -7.044 1.00 79.62 350 GLU A N 1
ATOM 2821 C CA . GLU A 1 350 ? -15.607 -12.826 -6.133 1.00 79.62 350 GLU A CA 1
ATOM 2822 C C . GLU A 1 350 ? -15.153 -12.207 -4.800 1.00 79.62 350 GLU A C 1
ATOM 2824 O O . GLU A 1 350 ? -15.360 -12.804 -3.746 1.00 79.62 350 GLU A O 1
ATOM 2829 N N . SER A 1 351 ? -14.670 -10.960 -4.821 1.00 80.00 351 SER A N 1
ATOM 2830 C CA . SER A 1 351 ? -14.283 -10.197 -3.625 1.00 80.00 351 SER A CA 1
ATOM 2831 C C . SER A 1 351 ? -15.442 -9.866 -2.672 1.00 80.00 351 SER A C 1
ATOM 2833 O O . SER A 1 351 ? -15.200 -9.455 -1.543 1.00 80.00 351 SER A O 1
ATOM 2835 N N . TYR A 1 352 ? -16.699 -10.069 -3.075 1.00 84.44 352 TYR A N 1
ATOM 2836 C CA . TYR A 1 352 ? -17.886 -9.910 -2.222 1.00 84.44 352 TYR A CA 1
ATOM 2837 C C . TYR A 1 352 ? -18.503 -11.254 -1.804 1.00 84.44 352 TYR A C 1
ATOM 2839 O O . TYR A 1 352 ? -19.494 -11.276 -1.065 1.00 84.44 352 TYR A O 1
ATOM 2847 N N . VAL A 1 353 ? -17.949 -12.383 -2.258 1.00 88.19 353 VAL A N 1
ATOM 2848 C CA . VAL A 1 353 ? -18.441 -13.725 -1.928 1.00 88.19 353 VAL A CA 1
ATOM 2849 C C . VAL A 1 353 ? -17.815 -14.191 -0.615 1.00 88.19 353 VAL A C 1
ATOM 2851 O O . VAL A 1 353 ? -16.627 -14.489 -0.531 1.00 88.19 353 VAL A O 1
ATOM 2854 N N . PHE A 1 354 ? -18.634 -14.328 0.426 1.00 85.81 354 PHE A N 1
ATOM 2855 C CA . PHE A 1 354 ? -18.178 -14.842 1.717 1.00 85.81 354 PHE A CA 1
ATOM 2856 C C . PHE A 1 354 ? -17.876 -16.349 1.626 1.00 85.81 354 PHE A C 1
ATOM 2858 O O . PHE A 1 354 ? -18.531 -17.061 0.858 1.00 85.81 354 PHE A O 1
ATOM 2865 N N . PRO A 1 355 ? -16.929 -16.895 2.409 1.00 84.81 355 PRO A N 1
ATOM 2866 C CA . PRO A 1 355 ? -16.673 -18.325 2.452 1.00 84.81 355 PRO A CA 1
ATOM 2867 C C . PRO A 1 355 ? -17.868 -19.064 3.074 1.00 84.81 355 PRO A C 1
ATOM 2869 O O . PRO A 1 355 ? -18.614 -18.465 3.860 1.00 84.81 355 PRO A O 1
ATOM 2872 N N . PRO A 1 356 ? -18.101 -20.338 2.700 1.00 84.75 356 PRO A N 1
ATOM 2873 C CA . PRO A 1 356 ? -19.340 -21.063 2.990 1.00 84.75 356 PRO A CA 1
ATOM 2874 C C . PRO A 1 356 ? -19.821 -20.987 4.444 1.00 84.75 356 PRO A C 1
ATOM 2876 O O . PRO A 1 356 ? -21.012 -20.807 4.682 1.00 84.75 356 PRO A O 1
ATOM 2879 N N . GLU A 1 357 ? -18.909 -21.064 5.407 1.00 81.56 357 GLU A N 1
ATOM 2880 C CA . GLU A 1 357 ? -19.181 -21.039 6.846 1.00 81.56 357 GLU A CA 1
ATOM 2881 C C . GLU A 1 357 ? -19.592 -19.662 7.393 1.00 81.56 357 GLU A C 1
ATOM 2883 O O . GLU A 1 357 ? -20.160 -19.578 8.481 1.00 81.56 357 GLU A O 1
ATOM 2888 N N . LYS A 1 358 ? -19.336 -18.581 6.646 1.00 83.19 358 LYS A N 1
ATOM 2889 C CA . LYS A 1 358 ? -19.696 -17.201 7.019 1.00 83.19 358 LYS A CA 1
ATOM 2890 C C . LYS A 1 358 ? -20.888 -16.648 6.232 1.00 83.19 358 LYS A C 1
ATOM 2892 O O . LYS A 1 358 ? -21.341 -15.540 6.524 1.00 83.19 358 LYS A O 1
ATOM 2897 N N . ARG A 1 359 ? -21.398 -17.390 5.243 1.00 87.00 359 ARG A N 1
ATOM 2898 C CA . ARG A 1 359 ? -22.534 -16.970 4.410 1.00 87.00 359 ARG A CA 1
ATOM 2899 C C . ARG A 1 359 ? -23.826 -16.874 5.228 1.00 87.00 359 ARG A C 1
ATOM 2901 O O . ARG A 1 359 ? -24.026 -17.649 6.165 1.00 87.00 359 ARG A O 1
ATOM 2908 N N . PRO A 1 360 ? -24.757 -15.977 4.862 1.00 82.44 360 PRO A N 1
ATOM 2909 C CA . PRO A 1 360 ? -26.102 -15.995 5.432 1.00 82.44 360 PRO A CA 1
ATOM 2910 C C . PRO A 1 360 ? -26.886 -17.257 5.038 1.00 82.44 360 PRO A C 1
ATOM 2912 O O . PRO A 1 360 ? -27.755 -17.680 5.798 1.00 82.44 360 PRO A O 1
ATOM 2915 N N . GLY A 1 361 ? -26.551 -17.882 3.901 1.00 75.81 361 GLY A N 1
ATOM 2916 C CA . GLY A 1 361 ? -27.251 -19.048 3.363 1.00 75.81 361 GLY A CA 1
ATOM 2917 C C . GLY A 1 361 ? -28.556 -18.675 2.648 1.00 75.81 361 GLY A C 1
ATOM 2918 O O . GLY A 1 361 ? -28.945 -17.514 2.594 1.00 75.81 361 GLY A O 1
ATOM 2919 N N . LYS A 1 362 ? -29.248 -19.670 2.074 1.00 66.25 362 LYS A N 1
ATOM 2920 C CA . LYS A 1 362 ? -30.533 -19.470 1.363 1.00 66.25 362 LYS A CA 1
ATOM 2921 C C . LYS A 1 362 ? -31.742 -19.325 2.296 1.00 66.25 362 LYS A C 1
ATOM 2923 O O . LYS A 1 362 ? -32.861 -19.133 1.830 1.00 66.25 362 LYS A O 1
ATOM 2928 N N . GLN A 1 363 ? -31.543 -19.501 3.599 1.00 59.03 363 GLN A N 1
ATOM 2929 C CA . GLN A 1 363 ? -32.632 -19.547 4.561 1.00 59.03 363 GLN A CA 1
ATOM 2930 C C . GLN A 1 363 ? -33.014 -18.119 4.957 1.00 59.03 363 GLN A C 1
ATOM 2932 O O . GLN A 1 363 ? -32.229 -17.409 5.583 1.00 59.03 363 GLN A O 1
ATOM 2937 N N . VAL A 1 364 ? -34.222 -17.695 4.584 1.00 66.00 364 VAL A N 1
ATOM 2938 C CA . VAL A 1 364 ? -34.791 -16.429 5.056 1.00 66.00 364 VAL A CA 1
ATOM 2939 C C . VAL A 1 364 ? -34.954 -16.541 6.569 1.00 66.00 364 VAL A C 1
ATOM 2941 O O . VAL A 1 364 ? -35.730 -17.366 7.050 1.00 66.00 364 VAL A O 1
ATOM 2944 N N . VAL A 1 365 ? -34.192 -15.747 7.321 1.00 73.69 365 VAL A N 1
ATOM 2945 C CA . VAL A 1 365 ? -34.366 -15.637 8.771 1.00 73.69 365 VAL A CA 1
ATOM 2946 C C . VAL A 1 365 ? -35.663 -14.858 8.999 1.00 73.69 365 VAL A C 1
ATOM 2948 O O . VAL A 1 365 ? -35.715 -13.687 8.615 1.00 73.69 365 VAL A O 1
ATOM 2951 N N . PRO A 1 366 ? -36.713 -15.468 9.575 1.00 68.69 366 PRO A N 1
ATOM 2952 C CA . PRO A 1 366 ? -37.962 -14.762 9.811 1.00 68.69 366 PRO A CA 1
ATOM 2953 C C . PRO A 1 366 ? -37.725 -13.582 10.759 1.00 68.69 366 PRO A C 1
ATOM 2955 O O . PRO A 1 366 ? -36.980 -13.686 11.741 1.00 68.69 366 PRO A O 1
ATOM 2958 N N . THR A 1 367 ? -38.358 -12.451 10.455 1.00 68.44 367 THR A N 1
ATOM 2959 C CA . THR A 1 367 ? -38.443 -11.325 11.385 1.00 68.44 367 THR A CA 1
ATOM 2960 C C . THR A 1 367 ? -39.243 -11.763 12.601 1.00 68.44 367 THR A C 1
ATOM 2962 O O . THR A 1 367 ? -40.315 -12.352 12.466 1.00 68.44 367 THR A O 1
ATOM 2965 N N . SER A 1 368 ? -38.706 -11.509 13.788 1.00 68.44 368 SER A N 1
ATOM 2966 C CA . SER A 1 368 ? -39.366 -11.839 15.042 1.00 68.44 368 SER A CA 1
ATOM 2967 C C . SER A 1 368 ? -39.857 -10.570 15.717 1.00 68.44 368 SER A C 1
ATOM 2969 O O . SER A 1 368 ? -39.080 -9.641 15.937 1.00 68.44 368 SER A O 1
ATOM 2971 N N . SER A 1 369 ? -41.122 -10.578 16.131 1.00 61.84 369 SER A N 1
ATOM 2972 C CA . SER A 1 369 ? -41.716 -9.558 16.999 1.00 61.84 369 SER A CA 1
ATOM 2973 C C . SER A 1 369 ? -41.213 -9.642 18.449 1.00 61.84 369 SER A C 1
ATOM 2975 O O . SER A 1 369 ? -41.691 -8.912 19.309 1.00 61.84 369 SER A O 1
ATOM 2977 N N . ASN A 1 370 ? -40.279 -10.553 18.752 1.00 74.69 370 ASN A N 1
ATOM 2978 C CA . ASN A 1 370 ? -39.811 -10.806 20.116 1.00 74.69 370 ASN A CA 1
ATOM 2979 C C . ASN A 1 370 ? -38.751 -9.807 20.602 1.00 74.69 370 ASN A C 1
ATOM 2981 O O . ASN A 1 370 ? -38.360 -9.891 21.762 1.00 74.69 370 ASN A O 1
ATOM 2985 N N . VAL A 1 371 ? -38.251 -8.902 19.751 1.00 86.06 371 VAL A N 1
ATOM 2986 C CA . VAL A 1 371 ? -37.353 -7.833 20.217 1.00 86.06 371 VAL A CA 1
ATOM 2987 C C . VAL A 1 371 ? -38.170 -6.861 21.080 1.00 86.06 371 VAL A C 1
ATOM 2989 O O . VAL A 1 371 ? -39.155 -6.321 20.572 1.00 86.06 371 VAL A O 1
ATOM 2992 N N . PRO A 1 372 ? -37.794 -6.621 22.352 1.00 92.19 372 PRO A N 1
ATOM 2993 C CA . PRO A 1 372 ? -38.592 -5.806 23.266 1.00 92.19 372 PRO A CA 1
ATOM 2994 C C . PRO A 1 372 ? -38.848 -4.396 22.729 1.00 92.19 372 PRO A C 1
ATOM 2996 O O . PRO A 1 372 ? -37.944 -3.766 22.184 1.00 92.19 372 PRO A O 1
ATOM 2999 N N . VAL A 1 373 ? -40.069 -3.889 22.914 1.00 93.88 373 VAL A N 1
ATOM 3000 C CA . VAL A 1 373 ? -40.466 -2.524 22.536 1.00 93.88 373 VAL A CA 1
ATOM 3001 C C . VAL A 1 373 ? -40.761 -1.724 23.799 1.00 93.88 373 VAL A C 1
ATOM 3003 O O . VAL A 1 373 ? -41.603 -2.115 24.608 1.00 93.88 373 VAL A O 1
ATOM 3006 N N . ILE A 1 374 ? -40.071 -0.600 23.968 1.00 94.69 374 ILE A N 1
ATOM 3007 C CA . ILE A 1 374 ? -40.110 0.242 25.163 1.00 94.69 374 ILE A CA 1
ATOM 3008 C C . ILE A 1 374 ? -40.693 1.608 24.805 1.00 94.69 374 ILE A C 1
ATOM 3010 O O . ILE A 1 374 ? -40.215 2.305 23.912 1.00 94.69 374 ILE A O 1
ATOM 3014 N N . ASP A 1 375 ? -41.738 1.994 25.528 1.00 93.00 375 ASP A N 1
ATOM 3015 C CA . ASP A 1 375 ? -42.396 3.290 25.395 1.00 93.00 375 ASP A CA 1
ATOM 3016 C C . ASP A 1 375 ? -41.741 4.312 26.330 1.00 93.00 375 ASP A C 1
ATOM 3018 O O . ASP A 1 375 ? -42.000 4.316 27.536 1.00 93.00 375 ASP A O 1
ATOM 3022 N N . LEU A 1 376 ? -40.890 5.181 25.776 1.00 91.88 376 LEU A N 1
ATOM 3023 C CA . LEU A 1 376 ? -40.189 6.205 26.558 1.00 91.88 376 LEU A CA 1
ATOM 3024 C C . LEU A 1 376 ? -41.097 7.371 26.970 1.00 91.88 376 LEU A C 1
ATOM 3026 O O . LEU A 1 376 ? -40.749 8.098 27.898 1.00 91.88 376 LEU A O 1
ATOM 3030 N N . GLY A 1 377 ? -42.292 7.504 26.383 1.00 85.44 377 GLY A N 1
ATOM 3031 C CA . GLY A 1 377 ? -43.298 8.475 26.827 1.00 85.44 377 GLY A CA 1
ATOM 3032 C C . GLY A 1 377 ? -43.818 8.201 28.244 1.00 85.44 377 GLY A C 1
ATOM 3033 O O . GLY A 1 377 ? -44.451 9.062 28.848 1.00 85.44 377 GLY A O 1
ATOM 3034 N N . LYS A 1 378 ? -43.532 7.013 28.796 1.00 78.12 378 LYS A N 1
ATOM 3035 C CA . LYS A 1 378 ? -43.840 6.610 30.179 1.00 78.12 378 LYS A CA 1
ATOM 3036 C C . LYS A 1 378 ? -42.629 6.688 31.122 1.00 78.12 378 LYS A C 1
ATOM 3038 O O . LYS A 1 378 ? -42.715 6.230 32.258 1.00 78.12 378 LYS A O 1
ATOM 3043 N N . GLY A 1 379 ? -41.510 7.261 30.673 1.00 67.50 379 GLY A N 1
ATOM 3044 C CA . GLY A 1 379 ? -40.256 7.367 31.433 1.00 67.50 379 GLY A CA 1
ATOM 3045 C C . GLY A 1 379 ? -40.239 8.427 32.545 1.00 67.50 379 GLY A C 1
ATOM 3046 O O . GLY A 1 379 ? -39.227 8.579 33.232 1.00 67.50 379 GLY A O 1
ATOM 3047 N N . GLU A 1 380 ? -41.342 9.149 32.747 1.00 69.38 380 GLU A N 1
ATOM 3048 C CA . GLU A 1 380 ? -41.493 10.199 33.758 1.00 69.38 380 GLU A CA 1
ATOM 3049 C C . GLU A 1 380 ? -42.609 9.861 34.766 1.00 69.38 380 GLU A C 1
ATOM 3051 O O . GLU A 1 380 ? -43.526 9.085 34.482 1.00 69.38 380 GLU A O 1
ATOM 3056 N N . GLY A 1 381 ? -42.540 10.446 35.968 1.00 74.81 381 GLY A N 1
ATOM 3057 C CA . GLY A 1 381 ? -43.567 10.281 37.005 1.00 74.81 381 GLY A CA 1
ATOM 3058 C C . GLY A 1 381 ? -43.658 8.859 37.579 1.00 74.81 381 GLY A C 1
ATOM 3059 O O . GLY A 1 381 ? -42.644 8.196 37.795 1.00 74.81 381 GLY A O 1
ATOM 3060 N N . GLU A 1 382 ? -44.880 8.388 37.853 1.00 72.81 382 GLU A N 1
ATOM 3061 C CA . GLU A 1 382 ? -45.139 7.112 38.549 1.00 72.81 382 GLU A CA 1
ATOM 3062 C C . GLU A 1 382 ? -44.643 5.868 37.779 1.00 72.81 382 GLU A C 1
ATOM 3064 O O . GLU A 1 382 ? -44.305 4.859 38.396 1.00 72.81 382 GLU A O 1
ATOM 3069 N N . ASN A 1 383 ? -44.511 5.953 36.448 1.00 85.19 383 ASN A N 1
ATOM 3070 C CA . ASN A 1 383 ? -44.126 4.832 35.576 1.00 85.19 383 ASN A CA 1
ATOM 3071 C C . ASN A 1 383 ? -42.611 4.732 35.304 1.00 85.19 383 ASN A C 1
ATOM 3073 O O . ASN A 1 383 ? -42.158 3.793 34.637 1.00 85.19 383 ASN A O 1
ATOM 3077 N N . ARG A 1 384 ? -41.798 5.666 35.825 1.00 89.75 384 ARG A N 1
ATOM 3078 C CA . ARG A 1 384 ? -40.345 5.708 35.577 1.00 89.75 384 ARG A CA 1
ATOM 3079 C C . ARG A 1 384 ? -39.645 4.412 35.989 1.00 89.75 384 ARG A C 1
ATOM 3081 O O . ARG A 1 384 ? -38.887 3.852 35.203 1.00 89.75 384 ARG A O 1
ATOM 3088 N N . LYS A 1 385 ? -39.947 3.898 37.188 1.00 88.38 385 LYS A N 1
ATOM 3089 C CA . LYS A 1 385 ? -39.343 2.659 37.712 1.00 88.38 385 LYS A CA 1
ATOM 3090 C C . LYS A 1 385 ? -39.644 1.442 36.836 1.00 88.38 385 LYS A C 1
ATOM 3092 O O . LYS A 1 385 ? -38.751 0.645 36.576 1.00 88.38 385 LYS A O 1
ATOM 3097 N N . GLU A 1 386 ? -40.881 1.316 36.355 1.00 90.31 386 GLU A N 1
ATOM 3098 C CA . GLU A 1 386 ? -41.278 0.223 35.458 1.00 90.31 386 GLU A CA 1
ATOM 3099 C C . GLU A 1 386 ? -40.554 0.322 34.107 1.00 90.31 386 GLU A C 1
ATOM 3101 O O . GLU A 1 386 ? -40.099 -0.683 33.562 1.00 90.31 386 GLU A O 1
ATOM 3106 N N . THR A 1 387 ? -40.406 1.538 33.578 1.00 92.00 387 THR A N 1
ATOM 3107 C CA . THR A 1 387 ? -39.686 1.784 32.320 1.00 92.00 387 THR A CA 1
ATOM 3108 C C . THR A 1 387 ? -38.204 1.428 32.446 1.00 92.00 387 THR A C 1
ATOM 3110 O O . THR A 1 387 ? -37.677 0.724 31.587 1.00 92.00 387 THR A O 1
ATOM 3113 N N . ILE A 1 388 ? -37.546 1.842 33.535 1.00 92.81 388 ILE A N 1
ATOM 3114 C CA . ILE A 1 388 ? -36.148 1.485 33.829 1.00 92.81 388 ILE A CA 1
ATOM 3115 C C . ILE A 1 388 ? -35.988 -0.033 33.914 1.00 92.81 388 ILE A C 1
ATOM 3117 O O . ILE A 1 388 ? -35.088 -0.587 33.285 1.00 92.81 388 ILE A O 1
ATOM 3121 N N . GLN A 1 389 ? -36.889 -0.715 34.626 1.00 92.56 389 GLN A N 1
ATOM 3122 C CA . GLN A 1 389 ? -36.847 -2.169 34.754 1.00 92.56 389 GLN A CA 1
ATOM 3123 C C . GLN A 1 389 ? -36.910 -2.859 33.383 1.00 92.56 389 GLN A C 1
ATOM 3125 O O . GLN A 1 389 ? -36.072 -3.709 33.088 1.00 92.56 389 GLN A O 1
ATOM 3130 N N . LYS A 1 390 ? -37.824 -2.429 32.501 1.00 94.06 390 LYS A N 1
ATOM 3131 C CA . LYS A 1 390 ? -37.928 -2.954 31.127 1.00 94.06 390 LYS A CA 1
ATOM 3132 C C . LYS A 1 390 ? -36.668 -2.707 30.300 1.00 94.06 390 LYS A C 1
ATOM 3134 O O . LYS A 1 390 ? -36.278 -3.576 29.524 1.00 94.06 390 LYS A O 1
ATOM 3139 N N . ILE A 1 391 ? -36.032 -1.541 30.454 1.00 93.75 391 ILE A N 1
ATOM 3140 C CA . ILE A 1 391 ? -34.773 -1.218 29.765 1.00 93.75 391 ILE A CA 1
ATOM 3141 C C . ILE A 1 391 ? -33.671 -2.174 30.214 1.00 93.75 391 ILE A C 1
ATOM 3143 O O . ILE A 1 391 ? -33.011 -2.769 29.364 1.00 93.75 391 ILE A O 1
ATOM 3147 N N . ILE A 1 392 ? -33.485 -2.358 31.523 1.00 92.56 392 ILE A N 1
ATOM 3148 C CA . ILE A 1 392 ? -32.437 -3.234 32.062 1.00 92.56 392 ILE A CA 1
ATOM 3149 C C . ILE A 1 392 ? -32.691 -4.697 31.683 1.00 92.56 392 ILE A C 1
ATOM 3151 O O . ILE A 1 392 ? -31.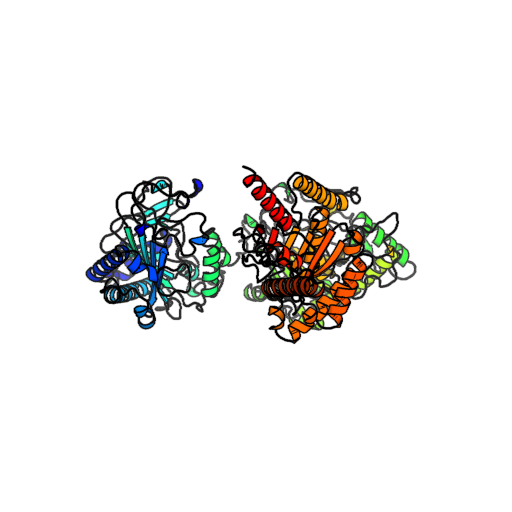768 -5.373 31.234 1.00 92.56 392 ILE A O 1
ATOM 3155 N N . GLU A 1 393 ? -33.930 -5.181 31.777 1.00 91.75 393 GLU A N 1
ATOM 3156 C CA . GLU A 1 393 ? -34.297 -6.544 31.367 1.00 91.75 393 GLU A CA 1
ATOM 3157 C C . GLU A 1 393 ? -34.017 -6.790 29.882 1.00 91.75 393 GLU A C 1
ATOM 3159 O O . GLU A 1 393 ? -33.331 -7.753 29.536 1.00 91.75 393 GLU A O 1
ATOM 3164 N N . ALA A 1 394 ? -34.466 -5.890 29.003 1.00 92.25 394 ALA A N 1
ATOM 3165 C CA . ALA A 1 394 ? -34.226 -6.015 27.570 1.00 92.25 394 ALA A CA 1
ATOM 3166 C C . ALA A 1 394 ? -32.729 -5.931 27.221 1.00 92.25 394 ALA A C 1
ATOM 3168 O O . ALA A 1 394 ? -32.232 -6.696 26.391 1.00 92.25 394 ALA A O 1
ATOM 3169 N N . SER A 1 395 ? -31.994 -5.042 27.892 1.00 91.06 395 SER A N 1
ATOM 3170 C CA . SER A 1 395 ? -30.544 -4.889 27.730 1.00 91.06 395 SER A CA 1
ATOM 3171 C C . SER A 1 395 ? -29.773 -6.127 28.198 1.00 91.06 395 SER A C 1
ATOM 3173 O O . SER A 1 395 ? -28.778 -6.496 27.582 1.00 91.06 395 SER A O 1
ATOM 3175 N N . ASN A 1 396 ? -30.235 -6.801 29.252 1.00 87.62 396 ASN A N 1
ATOM 3176 C CA . ASN A 1 396 ? -29.627 -8.036 29.750 1.00 87.62 396 ASN A CA 1
ATOM 3177 C C . ASN A 1 396 ? -29.936 -9.231 28.851 1.00 87.62 396 ASN A C 1
ATOM 3179 O O . ASN A 1 396 ? -29.043 -9.996 28.498 1.00 87.62 396 ASN A O 1
ATOM 3183 N N . GLU A 1 397 ? -31.200 -9.405 28.475 1.00 86.06 397 GLU A N 1
ATOM 3184 C CA . GLU A 1 397 ? -31.638 -10.603 27.763 1.00 86.06 397 GLU A CA 1
ATOM 3185 C C . GLU A 1 397 ? -31.254 -10.561 26.276 1.00 86.06 397 GLU A C 1
ATOM 3187 O O . GLU A 1 397 ? -30.799 -11.557 25.701 1.00 86.06 397 GLU A O 1
ATOM 3192 N N . PHE A 1 398 ? -31.418 -9.403 25.635 1.00 86.06 398 PHE A N 1
ATOM 3193 C CA . PHE A 1 398 ? -31.200 -9.246 24.198 1.00 86.06 398 PHE A CA 1
ATOM 3194 C C . PHE A 1 398 ? -29.967 -8.414 23.856 1.00 86.06 398 PHE A C 1
ATOM 3196 O O . PHE A 1 398 ? -29.411 -8.617 22.782 1.00 86.06 398 PHE A O 1
ATOM 3203 N N . GLY A 1 399 ? -29.574 -7.453 24.698 1.00 88.44 399 GLY A N 1
ATOM 3204 C CA . GLY A 1 399 ? -28.631 -6.390 24.309 1.00 88.44 399 GLY A CA 1
ATOM 3205 C C . GLY A 1 399 ? -29.200 -5.404 23.278 1.00 88.44 399 GLY A C 1
ATOM 3206 O O . GLY A 1 399 ? -28.545 -4.433 22.911 1.00 88.44 399 GLY A O 1
ATOM 3207 N N . PHE A 1 400 ? -30.438 -5.645 22.838 1.00 90.19 400 PHE A N 1
ATOM 3208 C CA . PHE A 1 400 ? -31.174 -4.886 21.839 1.00 90.19 400 PHE A CA 1
ATOM 3209 C C . PHE A 1 400 ? -32.616 -4.671 22.289 1.00 90.19 400 PHE A C 1
ATOM 3211 O O . PHE A 1 400 ? -33.259 -5.581 22.814 1.00 90.19 400 PHE A O 1
ATOM 3218 N N . PHE A 1 401 ? -33.160 -3.499 21.993 1.00 93.94 401 PHE A N 1
ATOM 3219 C CA . PHE A 1 401 ? -34.588 -3.206 22.118 1.00 93.94 401 PHE A CA 1
ATOM 3220 C C . PHE A 1 401 ? -34.994 -2.116 21.131 1.00 93.94 401 PHE A C 1
ATOM 3222 O O . PHE A 1 401 ? -34.150 -1.479 20.510 1.00 93.94 401 PHE A O 1
ATOM 3229 N N . GLN A 1 402 ? -36.290 -1.902 20.954 1.00 94.62 402 GLN A N 1
ATOM 3230 C CA . GLN A 1 402 ? -36.832 -0.794 20.177 1.00 94.62 402 GLN A CA 1
ATOM 3231 C C . GLN A 1 402 ? -37.436 0.240 21.116 1.00 94.62 402 GLN A C 1
ATOM 3233 O O . GLN A 1 402 ? -38.106 -0.126 22.077 1.00 94.62 402 GLN A O 1
ATOM 3238 N N . VAL A 1 403 ? -37.234 1.524 20.835 1.00 95.81 403 VAL A N 1
ATOM 3239 C CA . VAL A 1 403 ? -37.874 2.617 21.577 1.00 95.81 403 VAL A CA 1
ATOM 3240 C C . VAL A 1 403 ? -38.897 3.333 20.709 1.00 95.81 403 VAL A C 1
ATOM 3242 O O . VAL A 1 403 ? -38.621 3.665 19.556 1.00 95.81 403 VAL A O 1
ATOM 3245 N N . ILE A 1 404 ? -40.069 3.592 21.283 1.00 94.31 404 ILE A N 1
ATOM 3246 C CA . ILE A 1 404 ? -41.147 4.404 20.705 1.00 94.31 404 ILE A CA 1
ATOM 3247 C C . ILE A 1 404 ? -41.448 5.590 21.624 1.00 94.31 404 ILE A C 1
ATOM 3249 O O . ILE A 1 404 ? -41.041 5.600 22.786 1.00 94.31 404 ILE A O 1
ATOM 3253 N N . ASN A 1 405 ? -42.149 6.599 21.096 1.00 93.06 405 ASN A N 1
ATOM 3254 C CA . ASN A 1 405 ? -42.470 7.840 21.819 1.00 93.06 405 ASN A CA 1
ATOM 3255 C C . ASN A 1 405 ? -41.229 8.505 22.452 1.00 93.06 405 ASN A C 1
ATOM 3257 O O . ASN A 1 405 ? -41.286 9.096 23.523 1.00 93.06 405 ASN A O 1
ATOM 3261 N N . HIS A 1 406 ? -40.093 8.414 21.763 1.00 93.44 406 HIS A N 1
ATOM 3262 C CA . HIS A 1 406 ? -38.760 8.823 22.216 1.00 93.44 406 HIS A CA 1
ATOM 3263 C C . HIS A 1 406 ? -38.481 10.336 22.071 1.00 93.44 406 HIS A C 1
ATOM 3265 O O . HIS A 1 406 ? -37.329 10.757 22.054 1.00 93.44 406 HIS A O 1
ATOM 3271 N N . GLY A 1 407 ? -39.505 11.165 21.859 1.00 91.31 407 GLY A N 1
ATOM 3272 C CA . GLY A 1 407 ? -39.380 12.629 21.755 1.00 91.31 407 GLY A CA 1
ATOM 3273 C C . GLY A 1 407 ? -38.845 13.186 20.424 1.00 91.31 407 GLY A C 1
ATOM 3274 O O . GLY A 1 407 ? -39.201 14.302 20.059 1.00 91.31 407 GLY A O 1
ATOM 3275 N N . VAL A 1 408 ? -38.061 12.427 19.651 1.00 94.50 408 VAL A N 1
ATOM 3276 C CA . VAL A 1 408 ? -37.610 12.859 18.307 1.00 94.50 408 VAL A CA 1
ATOM 3277 C C . VAL A 1 408 ? -38.791 12.900 17.325 1.00 94.50 408 VAL A C 1
ATOM 3279 O O . VAL A 1 408 ? -39.497 11.909 17.136 1.00 94.50 408 VAL A O 1
ATOM 3282 N N . SER A 1 409 ? -38.997 14.051 16.680 1.00 94.12 409 SER A N 1
ATOM 3283 C CA . SER A 1 409 ? -40.109 14.273 15.749 1.00 94.12 409 SER A CA 1
ATOM 3284 C C . SER A 1 409 ? -40.036 13.368 14.517 1.00 94.12 409 SER A C 1
ATOM 3286 O O . SER A 1 409 ? -39.009 13.307 13.838 1.00 94.12 409 SER A O 1
ATOM 3288 N N . ARG A 1 410 ? -41.176 12.768 14.151 1.00 92.19 410 ARG A N 1
ATOM 3289 C CA . ARG A 1 410 ? -41.321 11.959 12.931 1.00 92.19 410 ARG A CA 1
ATOM 3290 C C . ARG A 1 410 ? -40.888 12.700 11.670 1.00 92.19 410 ARG A C 1
ATOM 3292 O O . ARG A 1 410 ? -40.261 12.113 10.798 1.00 92.19 410 ARG A O 1
ATOM 3299 N N . LYS A 1 411 ? -41.159 14.006 11.605 1.00 93.94 411 LYS A N 1
ATOM 3300 C CA . LYS A 1 411 ? -40.741 14.850 10.481 1.00 93.94 411 LYS A CA 1
ATOM 3301 C C . LYS A 1 411 ? -39.218 14.836 10.299 1.00 93.94 411 LYS A C 1
ATOM 3303 O O . LYS A 1 411 ? -38.750 14.664 9.185 1.00 93.94 411 LYS A O 1
ATOM 3308 N N . VAL A 1 412 ? -38.454 14.973 11.385 1.00 94.56 412 VAL A N 1
ATOM 3309 C CA . VAL A 1 412 ? -36.979 14.992 11.344 1.00 94.56 412 VAL A CA 1
ATOM 3310 C C . VAL A 1 412 ? -36.428 13.627 10.926 1.00 94.56 412 VAL A C 1
ATOM 3312 O O . VAL A 1 412 ? -35.489 13.552 10.135 1.00 94.56 412 VAL A O 1
ATOM 3315 N N . VAL A 1 413 ? -37.035 12.547 11.425 1.00 93.00 413 VAL A N 1
ATOM 3316 C CA . VAL A 1 413 ? -36.677 11.161 11.085 1.00 93.00 413 VAL A CA 1
ATOM 3317 C C . VAL A 1 413 ? -36.897 10.880 9.595 1.00 93.00 413 VAL A C 1
ATOM 3319 O O . VAL A 1 413 ? -35.986 10.396 8.918 1.00 93.00 413 VAL A O 1
ATOM 3322 N N . ASP A 1 414 ? -38.081 11.211 9.079 1.00 92.19 414 ASP A N 1
ATOM 3323 C CA . ASP A 1 414 ? -38.454 10.967 7.684 1.00 92.19 414 ASP A CA 1
ATOM 3324 C C . ASP A 1 414 ? -37.616 11.841 6.729 1.00 92.19 414 ASP A C 1
ATOM 3326 O O . ASP A 1 414 ? -37.005 11.312 5.797 1.00 92.19 414 ASP A O 1
ATOM 3330 N N . GLU A 1 415 ? -37.455 13.140 7.015 1.00 94.50 415 GLU A N 1
ATOM 3331 C CA . GLU A 1 415 ? -36.621 14.039 6.199 1.00 94.50 415 GLU A CA 1
ATOM 3332 C C . GLU A 1 415 ? -35.139 13.625 6.185 1.00 94.50 415 GLU A C 1
ATOM 3334 O O . GLU A 1 415 ? -34.466 13.776 5.165 1.00 94.50 415 GLU A O 1
ATOM 3339 N N . THR A 1 416 ? -34.610 13.083 7.289 1.00 94.12 416 THR A N 1
ATOM 3340 C CA . THR A 1 416 ? -33.221 12.588 7.342 1.00 94.12 416 THR A CA 1
ATOM 3341 C C . THR A 1 416 ? -33.025 11.386 6.424 1.00 94.12 416 THR A C 1
ATOM 3343 O O . THR A 1 416 ? -32.025 11.317 5.710 1.00 94.12 416 THR A O 1
ATOM 3346 N N . ARG A 1 417 ? -33.977 10.444 6.395 1.00 90.56 417 ARG A N 1
ATOM 3347 C CA . ARG A 1 417 ? -33.918 9.291 5.481 1.00 90.56 417 ARG A CA 1
ATOM 3348 C C . ARG A 1 417 ? -33.954 9.732 4.022 1.00 90.56 417 ARG A C 1
ATOM 3350 O O . ARG A 1 417 ? -33.150 9.249 3.229 1.00 90.56 417 ARG A O 1
ATOM 3357 N N . GLU A 1 418 ? -34.848 10.658 3.683 1.00 92.00 418 GLU A N 1
ATOM 3358 C CA . GLU A 1 418 ? -34.927 11.220 2.332 1.00 92.00 418 GLU A CA 1
ATOM 3359 C C . GLU A 1 418 ? -33.623 11.907 1.921 1.00 92.00 418 GLU A C 1
ATOM 3361 O O . GLU A 1 418 ? -33.158 11.698 0.806 1.00 92.00 418 GLU A O 1
ATOM 3366 N N . ILE A 1 419 ? -32.991 12.663 2.827 1.00 95.00 419 ILE A N 1
ATOM 3367 C CA . ILE A 1 419 ? -31.710 13.324 2.555 1.00 95.00 419 ILE A CA 1
ATOM 3368 C C . ILE A 1 419 ? -30.635 12.343 2.117 1.00 95.00 419 ILE A C 1
ATOM 3370 O O . ILE A 1 419 ? -29.913 12.617 1.160 1.00 95.00 419 ILE A O 1
ATOM 3374 N N . PHE A 1 420 ? -30.502 11.218 2.814 1.00 92.06 420 PHE A N 1
ATOM 3375 C CA . PHE A 1 420 ? -29.477 10.252 2.451 1.00 92.06 420 PHE A CA 1
ATOM 3376 C C . PHE A 1 420 ? -29.852 9.457 1.208 1.00 92.06 420 PHE A C 1
ATOM 3378 O O . PHE A 1 420 ? -28.961 9.156 0.422 1.00 92.06 420 PHE A O 1
ATOM 3385 N N . LYS A 1 421 ? -31.143 9.204 0.965 1.00 89.69 421 LYS A N 1
ATOM 3386 C CA . LYS A 1 421 ? -31.587 8.652 -0.317 1.00 89.69 421 LYS A CA 1
ATOM 3387 C C . LYS A 1 421 ? -31.178 9.566 -1.479 1.00 89.69 421 LYS A C 1
ATOM 3389 O O . LYS A 1 421 ? -30.459 9.130 -2.368 1.00 89.69 421 LYS A O 1
ATOM 3394 N N . GLU A 1 422 ? -31.527 10.850 -1.403 1.00 93.31 422 GLU A N 1
ATOM 3395 C CA . GLU A 1 422 ? -31.128 11.858 -2.394 1.00 93.31 422 GLU A CA 1
ATOM 3396 C C . GLU A 1 422 ? -29.598 11.975 -2.515 1.00 93.31 422 GLU A C 1
ATOM 3398 O O . GLU A 1 422 ? -29.082 12.168 -3.611 1.00 93.31 422 GLU A O 1
ATOM 3403 N N . PHE A 1 423 ? -28.857 11.862 -1.405 1.00 93.19 423 PHE A N 1
ATOM 3404 C CA . PHE A 1 423 ? -27.391 11.900 -1.403 1.00 93.19 423 PHE A CA 1
ATOM 3405 C C . PHE A 1 423 ? -26.775 10.740 -2.193 1.00 93.19 423 PHE A C 1
ATOM 3407 O O . PHE A 1 423 ? -25.874 10.977 -2.993 1.00 93.19 423 PHE A O 1
ATOM 3414 N N . PHE A 1 424 ? -27.250 9.507 -1.986 1.00 89.06 424 PHE A N 1
ATOM 3415 C CA . PHE A 1 424 ? -26.755 8.329 -2.709 1.00 89.06 424 PHE A CA 1
ATOM 3416 C C . PHE A 1 424 ? -27.229 8.283 -4.175 1.00 89.06 424 PHE A C 1
ATOM 3418 O O . PHE A 1 424 ? -26.607 7.609 -4.991 1.00 89.06 424 PHE A O 1
ATOM 3425 N N . GLU A 1 425 ? -28.265 9.048 -4.533 1.00 87.94 425 GLU A N 1
ATOM 3426 C CA . GLU A 1 425 ? -28.715 9.266 -5.918 1.00 87.94 425 GLU A CA 1
ATOM 3427 C C . GLU A 1 425 ? -27.940 10.382 -6.654 1.00 87.94 425 GLU A C 1
ATOM 3429 O O . GLU A 1 425 ? -28.139 10.586 -7.856 1.00 87.94 425 GLU A O 1
ATOM 3434 N N . LEU A 1 426 ? -27.058 11.128 -5.972 1.00 85.44 426 LEU A N 1
ATOM 3435 C CA . LEU A 1 426 ? -26.254 12.174 -6.613 1.00 85.44 426 LEU A CA 1
ATOM 3436 C C . LEU A 1 426 ? -25.308 11.594 -7.684 1.00 85.44 426 LEU A C 1
ATOM 3438 O O . LEU A 1 426 ? -24.860 10.450 -7.576 1.00 85.44 426 LEU A O 1
ATOM 3442 N N . PRO A 1 427 ? -24.915 12.403 -8.692 1.00 81.75 427 PRO A N 1
ATOM 3443 C CA . PRO A 1 427 ? -23.871 12.013 -9.633 1.00 81.75 427 PRO A CA 1
ATOM 3444 C C . PRO A 1 427 ? -22.606 11.564 -8.899 1.00 81.75 427 PRO A C 1
ATOM 3446 O O . PRO A 1 427 ? -22.197 12.184 -7.910 1.00 81.75 427 PRO A O 1
ATOM 3449 N N . LYS A 1 428 ? -21.955 10.508 -9.397 1.00 70.38 428 LYS A N 1
ATOM 3450 C CA . LYS A 1 428 ? -20.786 9.913 -8.731 1.00 70.38 428 LYS A CA 1
ATOM 3451 C C . LYS A 1 428 ? -19.656 10.920 -8.534 1.00 70.38 428 LYS A C 1
ATOM 3453 O O . LYS A 1 428 ? -18.926 10.816 -7.556 1.00 70.38 428 LYS A O 1
ATOM 3458 N N . GLU A 1 429 ? -19.542 11.927 -9.396 1.00 71.38 429 GLU A N 1
ATOM 3459 C CA . GLU A 1 429 ? -18.572 13.020 -9.281 1.00 71.38 429 GLU A CA 1
ATOM 3460 C C . GLU A 1 429 ? -18.801 13.910 -8.048 1.00 71.38 429 GLU A C 1
ATOM 3462 O O . GLU A 1 429 ? -17.873 14.558 -7.568 1.00 71.38 429 GLU A O 1
ATOM 3467 N N . GLU A 1 430 ? -20.031 13.980 -7.537 1.00 80.56 430 GLU A N 1
ATOM 3468 C CA . GLU A 1 430 ? -20.356 14.704 -6.304 1.00 80.56 430 GLU A CA 1
ATOM 3469 C C . GLU A 1 430 ? -20.016 13.868 -5.069 1.00 80.56 430 GLU A C 1
ATOM 3471 O O . GLU A 1 430 ? -19.440 14.391 -4.115 1.00 80.56 430 GLU A O 1
ATOM 3476 N N . ILE A 1 431 ? -20.316 12.567 -5.104 1.00 80.19 431 ILE A N 1
ATOM 3477 C CA . ILE A 1 431 ? -20.045 11.642 -3.995 1.00 80.19 431 ILE A CA 1
ATOM 3478 C C . ILE A 1 431 ? -18.534 11.359 -3.880 1.00 80.19 431 ILE A C 1
ATOM 3480 O O . ILE A 1 431 ? -17.994 11.337 -2.771 1.00 80.19 431 ILE A O 1
ATOM 3484 N N . SER A 1 432 ? -17.822 11.230 -5.011 1.00 76.75 432 SER A N 1
ATOM 3485 C CA . SER A 1 432 ? -16.380 10.925 -5.089 1.00 76.75 432 SER A CA 1
ATOM 3486 C C . SER A 1 432 ? -15.504 11.902 -4.300 1.00 76.75 432 SER A C 1
ATOM 3488 O O . SER A 1 432 ? -14.479 11.511 -3.745 1.00 76.75 432 SER A O 1
ATOM 3490 N N . LYS A 1 433 ? -15.947 13.157 -4.148 1.00 82.06 433 LYS A N 1
ATOM 3491 C CA . LYS A 1 433 ? -15.274 14.205 -3.357 1.00 82.06 433 LYS A CA 1
ATOM 3492 C C . LYS A 1 433 ? -15.080 13.825 -1.889 1.00 82.06 433 LYS A C 1
ATOM 3494 O O . LYS A 1 433 ? -14.178 14.345 -1.231 1.00 82.06 433 LYS A O 1
ATOM 3499 N N . PHE A 1 434 ? -15.926 12.939 -1.373 1.00 82.31 434 PHE A N 1
ATOM 3500 C CA . PHE A 1 434 ? -15.909 12.500 0.017 1.00 82.31 434 PHE A CA 1
ATOM 3501 C C . PHE A 1 434 ? -15.233 11.138 0.206 1.00 82.31 434 PHE A C 1
ATOM 3503 O O . PHE A 1 434 ? -15.040 10.726 1.350 1.00 82.31 434 PHE A O 1
ATOM 3510 N N . TYR A 1 435 ? -14.821 10.456 -0.870 1.00 80.62 435 TYR A N 1
ATOM 3511 C CA . TYR A 1 435 ? -14.113 9.185 -0.747 1.00 80.62 435 TYR A CA 1
ATOM 3512 C C . TYR A 1 435 ? -12.755 9.372 -0.076 1.00 80.62 435 TYR A C 1
ATOM 3514 O O . TYR A 1 435 ? -11.954 10.241 -0.439 1.00 80.62 435 TYR A O 1
ATOM 3522 N N . SER A 1 436 ? -12.501 8.576 0.962 1.00 73.94 436 SER A N 1
ATOM 3523 C CA . SER A 1 436 ? -11.231 8.612 1.679 1.00 73.94 436 SER A CA 1
ATOM 3524 C C . SER A 1 436 ? -11.066 7.421 2.615 1.00 73.94 436 SER A C 1
ATOM 3526 O O . SER A 1 436 ? -11.990 7.065 3.333 1.00 73.94 436 SER A O 1
ATOM 3528 N N . SER A 1 437 ? -9.844 6.907 2.721 1.00 66.75 437 SER A N 1
ATOM 3529 C CA . SER A 1 437 ? -9.426 6.026 3.821 1.00 66.75 437 SER A CA 1
ATOM 3530 C C . SER A 1 437 ? -8.896 6.797 5.046 1.00 66.75 437 SER A C 1
ATOM 3532 O O . SER A 1 437 ? -8.551 6.203 6.064 1.00 66.75 437 SER A O 1
ATOM 3534 N N . ASP A 1 438 ? -8.834 8.136 4.982 1.00 69.00 438 ASP A N 1
ATOM 3535 C CA . ASP A 1 438 ? -8.343 8.987 6.071 1.00 69.00 438 ASP A CA 1
ATOM 3536 C C . ASP A 1 438 ? -9.436 9.208 7.128 1.00 69.00 438 ASP A C 1
ATOM 3538 O O . ASP A 1 438 ? -10.271 10.107 7.005 1.00 69.00 438 ASP A O 1
ATOM 3542 N N . ILE A 1 439 ? -9.395 8.409 8.199 1.00 68.38 439 ILE A N 1
ATOM 3543 C CA . ILE A 1 439 ? -10.327 8.468 9.339 1.00 68.38 439 ILE A CA 1
ATOM 3544 C C . ILE A 1 439 ? -10.327 9.803 10.102 1.00 68.38 439 ILE A C 1
ATOM 3546 O O . ILE A 1 439 ? -11.188 10.007 10.960 1.00 68.38 439 ILE A O 1
ATOM 3550 N N . SER A 1 440 ? -9.369 10.702 9.839 1.00 69.94 440 SER A N 1
ATOM 3551 C CA . SER A 1 440 ? -9.363 12.051 10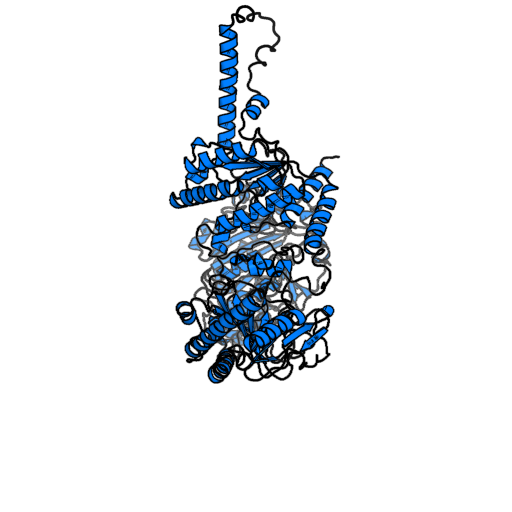.419 1.00 69.94 440 SER A CA 1
ATOM 3552 C C . SER A 1 440 ? -10.347 12.999 9.731 1.00 69.94 440 SER A C 1
ATOM 3554 O O . SER A 1 440 ? -10.711 14.028 10.305 1.00 69.94 440 SER A O 1
ATOM 3556 N N . LYS A 1 441 ? -10.823 12.667 8.522 1.00 77.06 441 LYS A N 1
ATOM 3557 C CA . LYS A 1 441 ? -11.830 13.478 7.834 1.00 77.06 441 LYS A CA 1
ATOM 3558 C C . LYS A 1 441 ? -13.175 13.417 8.561 1.00 77.06 441 LYS A C 1
ATOM 3560 O O . LYS A 1 441 ? -13.635 12.371 9.013 1.00 77.06 441 LYS A O 1
ATOM 3565 N N . LYS A 1 442 ? -13.839 14.572 8.615 1.00 88.44 442 LYS A N 1
ATOM 3566 C CA . LYS A 1 442 ? -15.150 14.756 9.261 1.00 88.44 442 LYS A CA 1
ATOM 3567 C C . LYS A 1 442 ? -16.320 14.181 8.462 1.00 88.44 442 LYS A C 1
ATOM 3569 O O . LYS A 1 442 ? -17.370 13.930 9.040 1.00 88.44 442 LYS A O 1
ATOM 3574 N N . CYS A 1 443 ? -16.137 13.990 7.158 1.00 91.19 443 CYS A N 1
ATOM 3575 C CA . CYS A 1 443 ? -17.070 13.320 6.262 1.00 91.19 443 CYS A CA 1
ATOM 3576 C C . CYS A 1 443 ? -16.269 12.355 5.388 1.00 91.19 443 CYS A C 1
ATOM 3578 O O . CYS A 1 443 ? -15.278 12.765 4.777 1.00 91.19 443 CYS A O 1
ATOM 3580 N N . ILE A 1 444 ? -16.671 11.089 5.371 1.00 86.69 444 ILE A N 1
ATOM 3581 C CA . ILE A 1 444 ? -16.013 10.028 4.611 1.00 86.69 444 ILE A CA 1
ATOM 3582 C C . ILE A 1 444 ? -17.084 9.209 3.913 1.00 86.69 444 ILE A C 1
ATOM 3584 O O . ILE A 1 444 ? -18.017 8.753 4.569 1.00 86.69 444 ILE A O 1
ATOM 3588 N N . VAL A 1 445 ? -16.913 8.976 2.618 1.00 87.44 445 VAL A N 1
ATOM 3589 C CA . VAL A 1 445 ? -17.644 7.944 1.882 1.00 87.44 445 VAL A CA 1
ATOM 3590 C C . VAL A 1 445 ? -16.710 6.765 1.627 1.00 87.44 445 VAL A C 1
ATOM 3592 O O . VAL A 1 445 ? -15.526 6.947 1.338 1.00 87.44 445 VAL A O 1
ATOM 3595 N N . ASN A 1 446 ? -17.226 5.553 1.780 1.00 81.31 446 ASN A N 1
ATOM 3596 C CA . ASN A 1 446 ? -16.543 4.326 1.400 1.00 81.31 446 ASN A CA 1
ATOM 3597 C C . ASN A 1 446 ? -17.541 3.300 0.867 1.00 81.31 446 ASN A C 1
ATOM 3599 O O . ASN A 1 446 ? -18.746 3.394 1.103 1.00 81.31 446 ASN A O 1
ATOM 3603 N N . THR A 1 447 ? -16.997 2.300 0.190 1.00 80.38 447 THR A N 1
ATOM 3604 C CA . THR A 1 447 ? -17.703 1.076 -0.171 1.00 80.38 447 THR A CA 1
ATOM 3605 C C . THR A 1 447 ? -17.180 -0.030 0.748 1.00 80.38 447 THR A C 1
ATOM 3607 O O . THR A 1 447 ? -15.996 -0.057 1.073 1.00 80.38 447 THR A O 1
ATOM 3610 N N . SER A 1 448 ? -18.053 -0.911 1.237 1.00 82.81 448 SER A N 1
ATOM 3611 C CA . SER A 1 448 ? -17.777 -1.863 2.327 1.00 82.81 448 SER A CA 1
ATOM 3612 C C . SER A 1 448 ? -17.381 -1.205 3.663 1.00 82.81 448 SER A C 1
ATOM 3614 O O . SER A 1 448 ? -18.261 -0.842 4.454 1.00 82.81 448 SER A O 1
ATOM 3616 N N . ASN A 1 449 ? -16.079 -1.106 3.949 1.00 74.81 449 ASN A N 1
ATOM 3617 C CA . ASN A 1 449 ? -15.498 -0.505 5.146 1.00 74.81 449 ASN A CA 1
ATOM 3618 C C . ASN A 1 449 ? -14.375 0.464 4.753 1.00 74.81 449 ASN A C 1
ATOM 3620 O O . ASN A 1 449 ? -13.900 0.483 3.623 1.00 74.81 449 ASN A O 1
ATOM 3624 N N . ILE A 1 450 ? -13.920 1.264 5.722 1.00 63.34 450 ILE A N 1
ATOM 3625 C CA . ILE A 1 450 ? -12.907 2.310 5.501 1.00 63.34 450 ILE A CA 1
ATOM 3626 C C . ILE A 1 450 ? -11.569 1.737 4.992 1.00 63.34 450 ILE A C 1
ATOM 3628 O O . ILE A 1 450 ? -10.897 2.381 4.191 1.00 63.34 450 ILE A O 1
ATOM 3632 N N . ASP A 1 451 ? -11.195 0.530 5.424 1.00 61.06 451 ASP A N 1
ATOM 3633 C CA . ASP A 1 451 ? -9.971 -0.170 5.014 1.00 61.06 451 ASP A CA 1
ATOM 3634 C C . ASP A 1 451 ? -10.210 -1.119 3.826 1.00 61.06 451 ASP A C 1
ATOM 3636 O O . ASP A 1 451 ? -9.690 -2.232 3.831 1.00 61.06 451 ASP A O 1
ATOM 3640 N N . PHE A 1 452 ? -11.003 -0.701 2.832 1.00 65.12 452 PHE A N 1
ATOM 3641 C CA . PHE A 1 452 ? -11.384 -1.514 1.666 1.00 65.12 452 PHE A CA 1
ATOM 3642 C C . PHE A 1 452 ? -10.213 -2.332 1.096 1.00 65.12 452 PHE A C 1
ATOM 3644 O O . PHE A 1 452 ? -10.307 -3.549 1.001 1.00 65.12 452 PHE A O 1
ATOM 3651 N N . ASP A 1 453 ? -9.065 -1.696 0.844 1.00 51.84 453 ASP A N 1
ATOM 3652 C CA . ASP A 1 453 ? -7.893 -2.333 0.219 1.00 51.84 453 ASP A CA 1
ATOM 3653 C C . ASP A 1 453 ? -7.213 -3.422 1.075 1.00 51.84 453 ASP A C 1
ATOM 3655 O O . ASP A 1 453 ? -6.359 -4.159 0.585 1.00 51.84 453 ASP A O 1
ATOM 3659 N N . LYS A 1 454 ? -7.536 -3.509 2.370 1.00 59.69 454 LYS A N 1
ATOM 3660 C CA . LYS A 1 454 ? -6.988 -4.518 3.295 1.00 59.69 454 LYS A CA 1
ATOM 3661 C C . LYS A 1 454 ? -7.965 -5.660 3.559 1.00 59.69 454 LYS A C 1
ATOM 3663 O O . LYS A 1 454 ? -7.662 -6.538 4.366 1.00 59.69 454 LYS A O 1
ATOM 3668 N N . GLU A 1 455 ? -9.160 -5.611 2.981 1.00 64.56 455 GLU A N 1
ATOM 3669 C CA . GLU A 1 455 ? -10.167 -6.636 3.201 1.00 64.56 455 GLU A CA 1
ATOM 3670 C C . GLU A 1 455 ? -9.961 -7.802 2.247 1.00 64.56 455 GLU A C 1
ATOM 3672 O O . GLU A 1 455 ? -9.954 -7.626 1.035 1.00 64.56 455 GLU A O 1
ATOM 3677 N N . ASP A 1 456 ? -9.903 -9.011 2.799 1.00 71.88 456 ASP A N 1
ATOM 3678 C CA . ASP A 1 456 ? -9.956 -10.222 1.979 1.00 71.88 456 ASP A CA 1
ATOM 3679 C C . ASP A 1 456 ? -11.324 -10.364 1.284 1.00 71.88 456 ASP A C 1
ATOM 3681 O O . ASP A 1 456 ? -11.424 -10.958 0.214 1.00 71.88 456 ASP A O 1
ATOM 3685 N N . ILE A 1 457 ? -12.394 -9.870 1.931 1.00 80.12 457 ILE A N 1
ATOM 3686 C CA . ILE A 1 457 ? -13.786 -9.958 1.467 1.00 80.12 457 ILE A CA 1
ATOM 3687 C C . ILE A 1 457 ? -14.550 -8.694 1.870 1.00 80.12 457 ILE A C 1
ATOM 3689 O O . ILE A 1 457 ? -14.607 -8.345 3.056 1.00 80.12 457 ILE A O 1
ATOM 3693 N N . HIS A 1 458 ? -15.197 -8.064 0.896 1.00 86.12 458 HIS A N 1
ATOM 3694 C CA . HIS A 1 458 ? -15.962 -6.833 1.043 1.00 86.12 458 HIS A CA 1
ATOM 3695 C C . HIS A 1 458 ? -17.423 -7.083 1.440 1.00 86.12 458 HIS A C 1
ATOM 3697 O O . HIS A 1 458 ? -18.054 -8.067 1.051 1.00 86.12 458 HIS A O 1
ATOM 3703 N N . ASN A 1 459 ? -17.993 -6.145 2.196 1.00 88.75 459 ASN A N 1
ATOM 3704 C CA . ASN A 1 459 ? -19.421 -6.073 2.475 1.00 88.75 459 ASN A CA 1
ATOM 3705 C C . ASN A 1 459 ? -20.166 -5.356 1.342 1.00 88.75 459 ASN A C 1
ATOM 3707 O O . ASN A 1 459 ? -19.716 -4.330 0.834 1.00 88.75 459 ASN A O 1
ATOM 3711 N N . TRP A 1 460 ? -21.359 -5.842 1.015 1.00 90.50 460 TRP A N 1
ATOM 3712 C CA . TRP A 1 460 ? -22.235 -5.289 -0.017 1.00 90.50 460 TRP A CA 1
ATOM 3713 C C . TRP A 1 460 ? -23.011 -4.062 0.484 1.00 90.50 460 TRP A C 1
ATOM 3715 O O . TRP A 1 460 ? -24.207 -4.131 0.783 1.00 90.50 460 TRP A O 1
ATOM 3725 N N . ARG A 1 461 ? -22.303 -2.942 0.650 1.00 90.50 461 ARG A N 1
ATOM 3726 C CA . ARG A 1 461 ? -22.878 -1.646 1.029 1.00 90.50 461 ARG A CA 1
ATOM 3727 C C . ARG A 1 461 ? -21.996 -0.481 0.602 1.00 90.50 461 ARG A C 1
ATOM 3729 O O . ARG A 1 461 ? -20.774 -0.620 0.563 1.00 90.50 461 ARG A O 1
ATOM 3736 N N . ASP A 1 462 ? -22.614 0.677 0.452 1.00 88.81 462 ASP A N 1
ATOM 3737 C CA . ASP A 1 462 ? -21.951 1.975 0.501 1.00 88.81 462 ASP A CA 1
ATOM 3738 C C . ASP A 1 462 ? -22.238 2.641 1.846 1.00 88.81 462 ASP A C 1
ATOM 3740 O O . ASP A 1 462 ? -23.301 2.450 2.445 1.00 88.81 462 ASP A O 1
ATOM 3744 N N . SER A 1 463 ? -21.277 3.403 2.361 1.00 91.56 463 SER A N 1
ATOM 3745 C CA . SER A 1 463 ? -21.426 4.084 3.644 1.00 91.56 463 SER A CA 1
ATOM 3746 C C . SER A 1 463 ? -20.937 5.519 3.584 1.00 91.56 463 SER A C 1
ATOM 3748 O O . SER A 1 463 ? -19.863 5.797 3.058 1.00 91.56 463 SER A O 1
ATOM 3750 N N . VAL A 1 464 ? -21.680 6.418 4.225 1.00 93.00 464 VAL A N 1
ATOM 3751 C CA . VAL A 1 464 ? -21.197 7.754 4.584 1.00 93.00 464 VAL A CA 1
ATOM 3752 C C . VAL A 1 464 ? -21.064 7.853 6.097 1.00 93.00 464 VAL A C 1
ATOM 3754 O O . VAL A 1 464 ? -21.998 7.546 6.835 1.00 93.00 464 VAL A O 1
ATOM 3757 N N . ARG A 1 465 ? -19.890 8.266 6.571 1.00 93.31 465 ARG A N 1
ATOM 3758 C CA . ARG A 1 465 ? -19.579 8.501 7.982 1.00 93.31 465 ARG A CA 1
ATOM 3759 C C . ARG A 1 465 ? -19.400 9.993 8.223 1.00 93.31 465 ARG A C 1
ATOM 3761 O O . ARG A 1 465 ? -18.574 10.630 7.570 1.00 93.31 465 ARG A O 1
ATOM 3768 N N . LEU A 1 466 ? -20.123 10.522 9.202 1.00 94.06 466 LEU A N 1
ATOM 3769 C CA . LEU A 1 466 ? -20.088 11.910 9.640 1.00 94.06 466 LEU A CA 1
ATOM 3770 C C . LEU A 1 466 ? -19.623 11.969 11.099 1.00 94.06 466 LEU A C 1
ATOM 3772 O O . LEU A 1 466 ? -20.206 11.330 11.974 1.00 94.06 466 LEU A O 1
ATOM 3776 N N . LEU A 1 467 ? -18.579 12.750 11.373 1.00 91.25 467 LEU A N 1
ATOM 3777 C CA . LEU A 1 467 ? -18.311 13.208 12.737 1.00 91.25 467 LEU A CA 1
ATOM 3778 C C . LEU A 1 467 ? -19.361 14.256 13.108 1.00 91.25 467 LEU A C 1
ATOM 3780 O O . LEU A 1 467 ? -19.674 15.114 12.278 1.00 91.25 467 LEU A O 1
ATOM 3784 N N . CYS A 1 468 ? -19.895 14.187 14.327 1.00 92.38 468 CYS A N 1
ATOM 3785 C CA . CYS A 1 468 ? -20.976 15.060 14.783 1.00 92.38 468 CYS A CA 1
ATOM 3786 C C . CYS A 1 468 ? -20.610 15.934 15.988 1.00 92.38 468 CYS A C 1
ATOM 3788 O O . CYS A 1 468 ? -21.377 16.842 16.296 1.00 92.38 468 CYS A O 1
ATOM 3790 N N . THR A 1 469 ? -19.439 15.740 16.607 1.00 86.69 469 THR A N 1
ATOM 3791 C CA . THR A 1 469 ? -18.969 16.557 17.740 1.00 86.69 469 THR A CA 1
ATOM 3792 C C . THR A 1 469 ? -17.595 17.191 17.464 1.00 86.69 469 THR A C 1
ATOM 3794 O O . THR A 1 469 ? -16.676 16.469 17.075 1.00 86.69 469 THR A O 1
ATOM 3797 N N . PRO A 1 470 ? -17.407 18.505 17.718 1.00 88.19 470 PRO A N 1
ATOM 3798 C CA . PRO A 1 470 ? -18.442 19.516 17.968 1.00 88.19 470 PRO A CA 1
ATOM 3799 C C . PRO A 1 470 ? -19.279 19.772 16.705 1.00 88.19 470 PRO A C 1
ATOM 3801 O O . PRO A 1 470 ? -18.729 19.891 15.604 1.00 88.19 470 PRO A O 1
ATOM 3804 N N . LEU A 1 471 ? -20.605 19.858 16.843 1.00 89.69 471 LEU A N 1
ATOM 3805 C CA . LEU A 1 471 ? -21.526 19.890 15.700 1.00 89.69 471 LEU A CA 1
ATOM 3806 C C . LEU A 1 471 ? -21.316 21.121 14.815 1.00 89.69 471 LEU A C 1
ATOM 3808 O O . LEU A 1 471 ? -21.271 21.011 13.589 1.00 89.69 471 LEU A O 1
ATOM 3812 N N . GLU A 1 472 ? -21.128 22.285 15.430 1.00 89.38 472 GLU A N 1
ATOM 3813 C CA . GLU A 1 472 ? -20.946 23.579 14.766 1.00 89.38 472 GLU A CA 1
ATOM 3814 C C . GLU A 1 472 ? -19.702 23.601 13.870 1.00 89.38 472 GLU A C 1
ATOM 3816 O O . GLU A 1 472 ? -19.643 24.325 12.871 1.00 89.38 472 GLU A O 1
ATOM 3821 N N . GLU A 1 473 ? -18.698 22.801 14.218 1.00 90.00 473 GLU A N 1
ATOM 3822 C CA . GLU A 1 473 ? -17.469 22.662 13.451 1.00 90.00 473 GLU A CA 1
ATOM 3823 C C . GLU A 1 473 ? -17.592 21.573 12.381 1.00 90.00 473 GLU A C 1
ATOM 3825 O O . GLU A 1 473 ? -17.145 21.755 11.243 1.00 90.00 473 GLU A O 1
ATOM 3830 N N . CYS A 1 474 ? -18.208 20.444 12.729 1.00 91.44 474 CYS A N 1
ATOM 3831 C CA . CYS A 1 474 ? -18.320 19.290 11.847 1.00 91.44 474 CYS A CA 1
ATOM 3832 C C . CYS A 1 474 ? -19.254 19.537 10.661 1.00 91.44 474 CYS A C 1
ATOM 3834 O O . CYS A 1 474 ? -18.904 19.194 9.529 1.00 91.44 474 CYS A O 1
ATOM 3836 N N . ILE A 1 475 ? -20.380 20.217 10.890 1.00 93.75 475 ILE A N 1
ATOM 3837 C CA . ILE A 1 475 ? -21.408 20.496 9.876 1.00 93.75 475 ILE A CA 1
ATOM 3838 C C . ILE A 1 475 ? -20.861 21.232 8.644 1.00 93.75 475 ILE A C 1
ATOM 3840 O O . ILE A 1 475 ? -21.350 21.043 7.532 1.00 93.75 475 ILE A O 1
ATOM 3844 N N . LYS A 1 476 ? -19.799 22.031 8.815 1.00 91.75 476 LYS A N 1
ATOM 3845 C CA . LYS A 1 476 ? -19.128 22.763 7.726 1.00 91.75 476 LYS A CA 1
ATOM 3846 C C . LYS A 1 476 ? -18.418 21.834 6.739 1.00 91.75 476 LYS A C 1
ATOM 3848 O O . LYS A 1 476 ? -18.185 22.222 5.602 1.00 91.75 476 LYS A O 1
ATOM 3853 N N . SER A 1 477 ? -18.063 20.627 7.176 1.00 90.94 477 SER A N 1
ATOM 3854 C CA . SER A 1 477 ? -17.375 19.612 6.366 1.00 90.94 477 SER A CA 1
ATOM 3855 C C . SER A 1 477 ? -18.328 18.573 5.765 1.00 90.94 477 SER A C 1
ATOM 3857 O O . SER A 1 477 ? -17.892 17.715 5.002 1.00 90.94 477 SER A O 1
ATOM 3859 N N . TRP A 1 478 ? -19.614 18.616 6.119 1.00 94.00 478 TRP A N 1
ATOM 3860 C CA . TRP A 1 478 ? -20.632 17.715 5.579 1.00 94.00 478 TRP A CA 1
ATOM 3861 C C . TRP A 1 478 ? -21.072 18.132 4.165 1.00 94.00 478 TRP A C 1
ATOM 3863 O O . TRP A 1 478 ? -20.865 19.296 3.787 1.00 94.00 478 TRP A O 1
ATOM 3873 N N . PRO A 1 479 ? -21.711 17.223 3.399 1.00 91.38 479 PRO A N 1
ATOM 3874 C CA . PRO A 1 479 ? -22.167 17.501 2.040 1.00 91.38 479 PRO A CA 1
ATOM 3875 C C . PRO A 1 479 ? -23.083 18.727 1.940 1.00 91.38 479 PRO A C 1
ATOM 3877 O O . PRO A 1 479 ? -23.993 18.916 2.747 1.00 91.38 479 PRO A O 1
ATOM 3880 N N . GLU A 1 480 ? -22.843 19.560 0.923 1.00 88.69 480 GLU A N 1
ATOM 3881 C CA . GLU A 1 480 ? -23.715 20.697 0.577 1.00 88.69 480 GLU A CA 1
ATOM 3882 C C . GLU A 1 480 ? -24.938 20.276 -0.219 1.00 88.69 480 GLU A C 1
ATOM 3884 O O . GLU A 1 480 ? -25.947 20.974 -0.214 1.00 88.69 480 GLU A O 1
ATOM 3889 N N . LYS A 1 481 ? -24.835 19.140 -0.909 1.00 90.19 481 LYS A N 1
ATOM 3890 C CA . LYS A 1 481 ? -25.932 18.504 -1.619 1.00 90.19 481 LYS A CA 1
ATOM 3891 C C . LYS A 1 481 ? -26.338 17.236 -0.859 1.00 90.19 481 LYS A C 1
ATOM 3893 O O . LYS A 1 481 ? -25.448 16.488 -0.454 1.00 90.19 481 LYS A O 1
ATOM 3898 N N . PRO A 1 482 ? -27.641 16.984 -0.683 1.00 94.25 482 PRO A N 1
ATOM 3899 C CA . PRO A 1 482 ? -28.751 17.881 -1.026 1.00 94.25 482 PRO A CA 1
ATOM 3900 C C . PRO A 1 482 ? -28.735 19.181 -0.200 1.00 94.25 482 PRO A C 1
ATOM 3902 O O . PRO A 1 482 ? -28.225 19.195 0.917 1.00 94.25 482 PRO A O 1
ATOM 3905 N N . SER A 1 483 ? -29.288 20.284 -0.721 1.00 91.19 483 SER A N 1
ATOM 3906 C CA . SER A 1 483 ? -29.148 21.635 -0.122 1.00 91.19 483 SER A CA 1
ATOM 3907 C C . SER A 1 483 ? -29.652 21.743 1.323 1.00 91.19 483 SER A C 1
ATOM 3909 O O . SER A 1 483 ? -29.173 22.572 2.100 1.00 91.19 483 SER A O 1
ATOM 3911 N N . ARG A 1 484 ? -30.599 20.879 1.707 1.00 94.62 484 ARG A N 1
ATOM 3912 C CA . ARG A 1 484 ? -31.160 20.785 3.064 1.00 94.62 484 ARG A CA 1
ATOM 3913 C C . ARG A 1 484 ? -30.367 19.862 4.010 1.00 94.62 484 ARG A C 1
ATOM 3915 O O . ARG A 1 484 ? -30.687 19.832 5.196 1.00 94.62 484 ARG A O 1
ATOM 3922 N N . CYS A 1 485 ? -29.321 19.173 3.530 1.00 94.19 485 CYS A N 1
ATOM 3923 C CA . CYS A 1 485 ? -28.567 18.132 4.250 1.00 94.19 485 CYS A CA 1
ATOM 3924 C C . CYS A 1 485 ? -28.061 18.621 5.608 1.00 94.19 485 CYS A C 1
ATOM 3926 O O . CYS A 1 485 ? -28.493 18.130 6.647 1.00 94.19 485 CYS A O 1
ATOM 3928 N N . ARG A 1 486 ? -27.219 19.662 5.611 1.00 95.50 486 ARG A N 1
ATOM 3929 C CA . ARG A 1 486 ? -26.629 20.223 6.837 1.00 95.50 486 ARG A CA 1
ATOM 3930 C C . ARG A 1 486 ? -27.693 20.586 7.879 1.00 95.50 486 ARG A C 1
ATOM 3932 O O . ARG A 1 486 ? -27.542 20.255 9.051 1.00 95.50 486 ARG A O 1
ATOM 3939 N N . LYS A 1 487 ? -28.784 21.231 7.454 1.00 95.25 487 LYS A N 1
ATOM 3940 C CA . LYS A 1 487 ? -29.856 21.682 8.351 1.00 95.25 487 LYS A CA 1
ATOM 3941 C C . LYS A 1 487 ? -30.609 20.505 8.978 1.00 95.25 487 LYS A C 1
ATOM 3943 O O . LYS A 1 487 ? -30.695 20.444 10.200 1.00 95.25 487 LYS A O 1
ATOM 3948 N N . VAL A 1 488 ? -31.132 19.601 8.149 1.00 95.88 488 VAL A N 1
ATOM 3949 C CA . VAL A 1 488 ? -31.970 18.471 8.588 1.00 95.88 488 VAL A CA 1
ATOM 3950 C C . VAL A 1 488 ? -31.149 17.478 9.408 1.00 95.88 488 VAL A C 1
ATOM 3952 O O . VAL A 1 488 ? -31.527 17.140 10.527 1.00 95.88 488 VAL A O 1
ATOM 3955 N N . VAL A 1 489 ? -29.976 17.075 8.908 1.00 96.06 489 VAL A N 1
ATOM 3956 C CA . VAL A 1 489 ? -29.097 16.123 9.605 1.00 96.06 489 VAL A CA 1
ATOM 3957 C C . VAL A 1 489 ? -28.574 16.725 10.912 1.00 96.06 489 VAL A C 1
ATOM 3959 O O . VAL A 1 489 ? -28.495 16.030 11.918 1.00 96.06 489 VAL A O 1
ATOM 3962 N N . GLY A 1 490 ? -28.282 18.030 10.949 1.00 96.25 490 GLY A N 1
ATOM 3963 C CA . GLY A 1 490 ? -27.876 18.716 12.180 1.00 96.25 490 GLY A CA 1
ATOM 3964 C C . GLY A 1 490 ? -28.995 18.848 13.224 1.00 96.25 490 GLY A C 1
ATOM 3965 O O . GLY A 1 490 ? -28.716 18.944 14.420 1.00 96.25 490 GLY A O 1
ATOM 3966 N N . GLU A 1 491 ? -30.263 18.872 12.809 1.00 96.56 491 GLU A N 1
ATOM 3967 C CA . GLU A 1 491 ? -31.414 18.774 13.718 1.00 96.56 491 GLU A CA 1
ATOM 3968 C C . GLU A 1 491 ? -31.556 17.346 14.254 1.00 96.56 491 GLU A C 1
ATOM 3970 O O . GLU A 1 491 ? -31.594 17.157 15.468 1.00 96.56 491 GLU A O 1
ATOM 3975 N N . TYR A 1 492 ? -31.500 16.342 13.376 1.00 96.44 492 TYR A N 1
ATOM 3976 C CA . TYR A 1 492 ? -31.522 14.926 13.755 1.00 96.44 492 TYR A CA 1
ATOM 3977 C C . TYR A 1 492 ? -30.427 14.570 14.764 1.00 96.44 492 TYR A C 1
ATOM 3979 O O . TYR A 1 492 ? -30.709 13.965 15.795 1.00 96.44 492 TYR A O 1
ATOM 3987 N N . VAL A 1 493 ? -29.186 14.989 14.507 1.00 95.88 493 VAL A N 1
ATOM 3988 C CA . VAL A 1 493 ? -28.041 14.747 15.397 1.00 95.88 493 VAL A CA 1
ATOM 3989 C C . VAL A 1 493 ? -28.286 15.324 16.793 1.00 95.88 493 VAL A C 1
ATOM 3991 O O . VAL A 1 493 ? -28.038 14.638 17.780 1.00 95.88 493 VAL A O 1
ATOM 3994 N N . ARG A 1 494 ? -28.835 16.542 16.897 1.00 94.56 494 ARG A N 1
ATOM 3995 C CA . ARG A 1 494 ? -29.165 17.153 18.196 1.00 94.56 494 ARG A CA 1
ATOM 3996 C C . ARG A 1 494 ? -30.261 16.399 18.934 1.00 94.56 494 ARG A C 1
ATOM 3998 O O . ARG A 1 494 ? -30.127 16.167 20.132 1.00 94.56 494 ARG A O 1
ATOM 4005 N N . GLU A 1 495 ? -31.331 16.027 18.241 1.00 95.75 495 GLU A N 1
ATOM 4006 C CA . GLU A 1 495 ? -32.457 15.325 18.861 1.00 95.75 495 GLU A CA 1
ATOM 4007 C C . GLU A 1 495 ? -32.076 13.902 19.298 1.00 95.75 495 GLU A C 1
ATOM 4009 O O . GLU A 1 495 ? -32.422 13.485 20.403 1.00 95.75 495 GLU A O 1
ATOM 4014 N N . VAL A 1 496 ? -31.284 13.180 18.497 1.00 95.19 496 VAL A N 1
ATOM 4015 C CA . VAL A 1 496 ? -30.760 11.858 18.879 1.00 95.19 496 VAL A CA 1
ATOM 4016 C C . VAL A 1 496 ? -29.721 11.963 19.997 1.00 95.19 496 VAL A C 1
ATOM 4018 O O . VAL A 1 496 ? -29.712 11.116 20.883 1.00 95.19 496 VAL A O 1
ATOM 4021 N N . GLY A 1 497 ? -28.895 13.014 20.019 1.00 92.06 497 GLY A N 1
ATOM 4022 C CA . GLY A 1 497 ? -27.982 13.280 21.134 1.00 92.06 497 GLY A CA 1
ATOM 4023 C C . GLY A 1 497 ? -28.724 13.461 22.463 1.00 92.06 497 GLY A C 1
ATOM 4024 O O . GLY A 1 497 ? -28.372 12.821 23.452 1.00 92.06 497 GLY A O 1
ATOM 4025 N N . LYS A 1 498 ? -29.813 14.249 22.475 1.00 91.94 498 LYS A N 1
ATOM 4026 C CA . LYS A 1 498 ? -30.688 14.411 23.655 1.00 91.94 498 LYS A CA 1
ATOM 4027 C C . LYS A 1 498 ? -31.319 13.089 24.091 1.00 91.94 498 LYS A C 1
ATOM 4029 O O . LYS A 1 498 ? -31.311 12.776 25.280 1.00 91.94 498 LYS A O 1
ATOM 4034 N N . LEU A 1 499 ? -31.841 12.313 23.136 1.00 93.81 499 LEU A N 1
ATOM 4035 C CA . LEU A 1 499 ? -32.387 10.979 23.398 1.00 93.81 499 LEU A CA 1
ATOM 4036 C C . LEU A 1 499 ? -31.329 10.060 24.027 1.00 93.81 499 LEU A C 1
ATOM 4038 O O . LEU A 1 499 ? -31.612 9.368 25.002 1.00 93.81 499 LEU A O 1
ATOM 4042 N N . GLY A 1 500 ? -30.104 10.096 23.506 1.00 91.75 500 GLY A N 1
ATOM 4043 C CA . GLY A 1 500 ? -28.953 9.380 24.038 1.00 91.75 500 GLY A CA 1
ATOM 4044 C C . GLY A 1 500 ? -28.649 9.706 25.490 1.00 91.75 500 GLY A C 1
ATOM 4045 O O . GLY A 1 500 ? -28.564 8.797 26.313 1.00 91.75 500 GLY A O 1
ATOM 4046 N N . SER A 1 501 ? -28.540 10.994 25.819 1.00 88.62 501 SER A N 1
ATOM 4047 C CA . SER A 1 501 ? -28.308 11.438 27.196 1.00 88.62 501 SER A CA 1
ATOM 4048 C C . SER A 1 501 ? -29.424 10.986 28.141 1.00 88.62 501 SER A C 1
ATOM 4050 O O . SER A 1 501 ? -29.128 10.434 29.198 1.00 88.62 501 SER A O 1
ATOM 4052 N N . GLY A 1 502 ? -30.692 11.147 27.745 1.00 89.88 502 GLY A N 1
ATOM 4053 C CA . GLY A 1 502 ? -31.832 10.727 28.567 1.00 89.88 502 GLY A CA 1
ATOM 4054 C C . GLY A 1 502 ? -31.885 9.212 28.791 1.00 89.88 502 GLY A C 1
ATOM 4055 O O . GLY A 1 502 ? -32.164 8.752 29.896 1.00 89.88 502 GLY A O 1
ATOM 4056 N N . LEU A 1 503 ? -31.563 8.413 27.771 1.00 91.50 503 LEU A N 1
ATOM 4057 C CA . LEU A 1 503 ? -31.557 6.956 27.900 1.00 91.50 503 LEU A CA 1
ATOM 4058 C C . LEU A 1 503 ? -30.374 6.452 28.745 1.00 91.50 503 LEU A C 1
ATOM 4060 O O . LEU A 1 503 ? -30.551 5.547 29.557 1.00 91.50 503 LEU A O 1
ATOM 4064 N N . LEU A 1 504 ? -29.191 7.065 28.619 1.00 90.50 504 LEU A N 1
ATOM 4065 C CA . LEU A 1 504 ? -28.032 6.771 29.472 1.00 90.50 504 LEU A CA 1
ATOM 4066 C C . LEU A 1 504 ? -28.272 7.141 30.943 1.00 90.50 504 LEU A C 1
ATOM 4068 O O . LEU A 1 504 ? -27.728 6.480 31.829 1.00 90.50 504 LEU A O 1
ATOM 4072 N N . GLU A 1 505 ? -29.102 8.148 31.220 1.00 89.19 505 GLU A N 1
ATOM 4073 C CA . GLU A 1 505 ? -29.538 8.487 32.578 1.00 89.19 505 GLU A CA 1
ATOM 4074 C C . GLU A 1 505 ? -30.439 7.390 33.168 1.00 89.19 505 GLU A C 1
ATOM 4076 O O . GLU A 1 505 ? -30.176 6.913 34.272 1.00 89.19 505 GLU A O 1
ATOM 4081 N N . LEU A 1 506 ? -31.434 6.914 32.408 1.00 90.88 506 LEU A N 1
ATOM 4082 C CA . LEU A 1 506 ? -32.293 5.793 32.821 1.00 90.88 506 LEU A CA 1
ATOM 4083 C C . LEU A 1 506 ? -31.488 4.504 33.051 1.00 90.88 506 LEU A C 1
ATOM 4085 O O . LEU A 1 506 ? -31.752 3.771 34.003 1.00 90.88 506 LEU A O 1
ATOM 4089 N N . ILE A 1 507 ? -30.493 4.235 32.199 1.00 90.06 507 ILE A N 1
ATOM 4090 C CA . ILE A 1 507 ? -29.596 3.080 32.347 1.00 90.06 507 ILE A CA 1
ATOM 4091 C C . ILE A 1 507 ? -28.707 3.234 33.587 1.00 90.06 507 ILE A C 1
ATOM 4093 O O . ILE A 1 507 ? -28.558 2.274 34.337 1.00 90.06 507 ILE A O 1
ATOM 4097 N N . SER A 1 508 ? -28.151 4.426 33.835 1.00 88.81 508 SER A N 1
ATOM 4098 C CA . SER A 1 508 ? -27.386 4.710 35.061 1.00 88.81 508 SER A CA 1
ATOM 4099 C C . SER A 1 508 ? -28.214 4.408 36.308 1.00 88.81 508 SER A C 1
ATOM 4101 O O . SER A 1 508 ? -27.762 3.664 37.175 1.00 88.81 508 SER A O 1
ATOM 4103 N N . GLU A 1 509 ? -29.451 4.911 36.361 1.00 89.75 509 GLU A N 1
ATOM 4104 C CA . GLU A 1 509 ? -30.369 4.688 37.483 1.00 89.75 509 GLU A CA 1
ATOM 4105 C C . GLU A 1 509 ? -30.703 3.198 37.657 1.00 89.75 509 GLU A C 1
ATOM 4107 O O . GLU A 1 509 ? -30.633 2.673 38.768 1.00 89.75 509 GLU A O 1
ATOM 4112 N N . GLY A 1 510 ? -30.989 2.486 36.562 1.00 89.12 510 GLY A N 1
ATOM 4113 C CA . GLY A 1 510 ? -31.273 1.048 36.591 1.00 89.12 510 GLY A CA 1
ATOM 4114 C C . GLY A 1 510 ? -30.087 0.175 37.006 1.00 89.12 510 GLY A C 1
ATOM 4115 O O . GLY A 1 510 ? -30.282 -0.910 37.551 1.00 89.12 510 GLY A O 1
ATOM 4116 N N . LEU A 1 511 ? -28.862 0.654 36.791 1.00 88.06 511 LEU A N 1
ATOM 4117 C CA . LEU A 1 511 ? -27.630 0.008 37.242 1.00 88.06 511 LEU A CA 1
ATOM 4118 C C . LEU A 1 511 ? -27.211 0.420 38.665 1.00 88.06 511 LEU A C 1
ATOM 4120 O O . LEU A 1 511 ? -26.208 -0.089 39.164 1.00 88.06 511 LEU A O 1
ATOM 4124 N N . GLY A 1 512 ? -27.951 1.321 39.321 1.00 87.06 512 GLY A N 1
ATOM 4125 C CA . GLY A 1 512 ? -27.596 1.852 40.641 1.00 87.06 512 GLY A CA 1
ATOM 4126 C C . GLY A 1 512 ? -26.366 2.765 40.624 1.00 87.06 512 GLY A C 1
ATOM 4127 O O . GLY A 1 512 ? -25.662 2.865 41.627 1.00 87.06 512 GLY A O 1
ATOM 4128 N N . LEU A 1 513 ? -26.077 3.390 39.482 1.00 86.88 513 LEU A N 1
ATOM 4129 C CA . LEU A 1 513 ? -25.000 4.363 39.320 1.00 86.88 513 LEU A CA 1
ATOM 4130 C C . LEU A 1 513 ? -25.482 5.772 39.664 1.00 86.88 513 LEU A C 1
ATOM 4132 O O . LEU A 1 513 ? -26.660 6.097 39.521 1.00 86.88 513 LEU A O 1
ATOM 4136 N N . GLU A 1 514 ? -24.540 6.628 40.060 1.00 81.62 514 GLU A N 1
ATOM 4137 C CA . GLU A 1 514 ? -24.818 8.048 40.267 1.00 81.62 514 GLU A CA 1
ATOM 4138 C C . GLU A 1 514 ? -25.359 8.696 38.976 1.00 81.62 514 GLU A C 1
ATOM 4140 O O . GLU A 1 514 ? -24.851 8.409 37.879 1.00 81.62 514 GLU A O 1
ATOM 4145 N N . PRO A 1 515 ? -26.364 9.587 39.071 1.00 75.38 515 PRO A N 1
ATOM 4146 C CA . PRO A 1 515 ? -26.877 10.317 37.919 1.00 75.38 515 PRO A CA 1
ATOM 4147 C C . PRO A 1 515 ? -25.754 11.021 37.149 1.00 75.38 515 PRO A C 1
ATOM 4149 O O . PRO A 1 515 ? -24.907 11.701 37.727 1.00 75.38 515 PRO A O 1
ATOM 4152 N N . GLY A 1 516 ? -25.739 10.856 35.824 1.00 70.56 516 GLY A N 1
ATOM 4153 C CA . GLY A 1 516 ? -24.709 11.447 34.968 1.00 70.56 516 GLY A CA 1
ATOM 4154 C C . GLY A 1 516 ? -23.368 10.702 34.950 1.00 70.56 516 GLY A C 1
ATOM 4155 O O . GLY A 1 516 ? -22.410 11.232 34.394 1.00 70.56 516 GLY A O 1
ATOM 4156 N N . CYS A 1 517 ? -23.275 9.475 35.479 1.00 76.88 517 CYS A N 1
ATOM 4157 C CA . CYS A 1 517 ? -22.044 8.668 35.433 1.00 76.88 517 CYS A CA 1
ATOM 4158 C C . CYS A 1 517 ? -21.485 8.475 34.008 1.00 76.88 517 CYS A C 1
ATOM 4160 O O . CYS A 1 517 ? -20.273 8.389 33.834 1.00 76.88 517 CYS A O 1
ATOM 4162 N N . PHE A 1 518 ? -22.348 8.419 32.989 1.00 78.75 518 PHE A N 1
ATOM 4163 C CA . PHE A 1 518 ? -21.944 8.324 31.579 1.00 78.75 518 PHE A CA 1
ATOM 4164 C C . PHE A 1 518 ? -21.832 9.684 30.870 1.00 78.75 518 PHE A C 1
ATOM 4166 O O . PHE A 1 518 ? -21.595 9.722 29.664 1.00 78.75 518 PHE A O 1
ATOM 4173 N N . ALA A 1 519 ? -22.036 10.803 31.569 1.00 73.25 519 ALA A N 1
ATOM 4174 C CA . ALA A 1 519 ? -22.006 12.137 30.975 1.00 73.25 519 ALA A CA 1
ATOM 4175 C C . ALA A 1 519 ? -20.575 12.592 30.631 1.00 73.25 519 ALA A C 1
ATOM 4177 O O . ALA A 1 519 ? -19.582 11.933 30.946 1.00 73.25 519 ALA A O 1
ATOM 4178 N N . ASN A 1 520 ? -20.473 13.770 30.011 1.00 77.19 520 ASN A N 1
ATOM 4179 C CA . ASN A 1 520 ? -19.212 14.405 29.630 1.00 77.19 520 ASN A CA 1
ATOM 4180 C C . ASN A 1 520 ? -18.399 13.527 28.669 1.00 77.19 520 ASN A C 1
ATOM 4182 O O . ASN A 1 520 ? -18.922 13.042 27.671 1.00 77.19 520 ASN A O 1
ATOM 4186 N N . GLU A 1 521 ? -17.115 13.336 28.955 1.00 69.44 521 GLU A N 1
ATOM 4187 C CA . GLU A 1 521 ? -16.161 12.668 28.081 1.00 69.44 521 GLU A CA 1
ATOM 4188 C C . GLU A 1 521 ? -16.571 11.246 27.681 1.00 69.44 521 GLU A C 1
ATOM 4190 O O . GLU A 1 521 ? -16.194 10.810 26.605 1.00 69.44 521 GLU A O 1
ATOM 4195 N N . LEU A 1 522 ? -17.383 10.534 28.466 1.00 71.75 522 LEU A N 1
ATOM 4196 C CA . LEU A 1 522 ? -17.814 9.175 28.121 1.00 71.75 522 LEU A CA 1
ATOM 4197 C C . LEU A 1 522 ? -18.908 9.125 27.040 1.00 71.75 522 LEU A C 1
ATOM 4199 O O . LEU A 1 522 ? -19.011 8.120 26.346 1.00 71.75 522 LEU A O 1
ATOM 4203 N N . SER A 1 523 ? -19.687 10.195 26.852 1.00 77.19 523 SER A N 1
ATOM 4204 C CA . SER A 1 523 ? -20.779 10.267 25.861 1.00 77.19 523 SER A CA 1
ATOM 4205 C C . SER A 1 523 ? -20.726 11.504 24.959 1.00 77.19 523 SER A C 1
ATOM 4207 O O . SER A 1 523 ? -21.656 11.761 24.195 1.00 77.19 523 SER A O 1
ATOM 4209 N N . ALA A 1 524 ? -19.649 12.289 25.020 1.00 79.94 524 ALA A N 1
ATOM 4210 C CA . ALA A 1 524 ? -19.542 13.530 24.259 1.00 79.94 524 ALA A CA 1
ATOM 4211 C C . ALA A 1 524 ? -19.283 13.305 22.761 1.00 79.94 524 ALA A C 1
ATOM 4213 O O . ALA A 1 524 ? -19.594 14.186 21.957 1.00 79.94 524 ALA A O 1
ATOM 4214 N N . ASN A 1 525 ? -18.729 12.161 22.348 1.00 85.56 525 ASN A N 1
ATOM 4215 C CA . ASN A 1 525 ? -18.452 11.912 20.938 1.00 85.56 525 ASN A CA 1
ATOM 4216 C C . ASN A 1 525 ? -19.667 11.276 20.246 1.00 85.56 525 ASN A C 1
ATOM 4218 O O . ASN A 1 525 ? -20.023 10.134 20.523 1.00 85.56 525 ASN A O 1
ATOM 4222 N N . HIS A 1 526 ? -20.281 11.999 19.308 1.00 91.31 526 HIS A N 1
ATOM 4223 C CA . HIS A 1 526 ? -21.339 11.474 18.444 1.00 91.31 526 HIS A CA 1
ATOM 4224 C C . HIS A 1 526 ? -20.776 11.261 17.038 1.00 91.31 526 HIS A C 1
ATOM 4226 O O . HIS A 1 526 ? -20.216 12.170 16.417 1.00 91.31 526 HIS A O 1
ATOM 4232 N N . VAL A 1 527 ? -20.926 10.042 16.528 1.00 91.62 527 VAL A N 1
ATOM 4233 C CA . VAL A 1 527 ? -20.602 9.675 15.149 1.00 91.62 527 VAL A CA 1
ATOM 4234 C C . VAL A 1 527 ? -21.860 9.146 14.478 1.00 91.62 527 VAL A C 1
ATOM 4236 O O . VAL A 1 527 ? -22.561 8.307 15.035 1.00 91.62 527 VAL A O 1
ATOM 4239 N N . MET A 1 528 ? -22.142 9.603 13.265 1.00 94.56 528 MET A N 1
ATOM 4240 C CA . MET A 1 528 ? -23.250 9.100 12.461 1.00 94.56 528 MET A CA 1
ATOM 4241 C C . MET A 1 528 ? -22.702 8.319 11.269 1.00 94.56 528 MET A C 1
ATOM 4243 O O . MET A 1 528 ? -21.784 8.778 10.589 1.00 94.56 528 MET A O 1
ATOM 4247 N N . ALA A 1 529 ? -23.257 7.145 10.996 1.00 93.75 529 ALA A N 1
ATOM 4248 C CA . ALA A 1 529 ? -23.006 6.394 9.774 1.00 93.75 529 ALA A CA 1
ATOM 4249 C C . ALA A 1 529 ? -24.324 6.113 9.064 1.00 93.75 529 ALA A C 1
ATOM 4251 O O . ALA A 1 529 ? -25.316 5.757 9.695 1.00 93.75 529 ALA A O 1
ATOM 4252 N N . VAL A 1 530 ? -24.342 6.252 7.746 1.00 94.56 530 VAL A N 1
ATOM 4253 C CA . VAL A 1 530 ? -25.491 5.871 6.930 1.00 94.56 530 VAL A CA 1
ATOM 4254 C C . VAL A 1 530 ? -25.046 4.845 5.921 1.00 94.56 530 VAL A C 1
ATOM 4256 O O . VAL A 1 530 ? -24.109 5.090 5.167 1.00 94.56 530 VAL A O 1
ATOM 4259 N N . HIS A 1 531 ? -25.719 3.703 5.936 1.00 94.25 531 HIS A N 1
ATOM 4260 C CA . HIS A 1 531 ? -25.437 2.574 5.067 1.00 94.25 531 HIS A CA 1
ATOM 4261 C C . HIS A 1 531 ? -26.530 2.453 4.009 1.00 94.25 531 HIS A C 1
ATOM 4263 O O . HIS A 1 531 ? -27.713 2.353 4.353 1.00 94.25 531 HIS A O 1
ATOM 4269 N N . HIS A 1 532 ? -26.119 2.436 2.746 1.00 92.50 532 HIS A N 1
ATOM 4270 C CA . HIS A 1 532 ? -26.940 2.094 1.591 1.00 92.50 532 HIS A CA 1
ATOM 4271 C C . HIS A 1 532 ? -26.581 0.685 1.131 1.00 92.50 532 HIS A C 1
ATOM 4273 O O . HIS A 1 532 ? -25.426 0.381 0.846 1.00 92.50 532 HIS A O 1
ATOM 4279 N N . TYR A 1 533 ? -27.576 -0.191 1.098 1.00 91.38 533 TYR A N 1
ATOM 4280 C CA . TYR A 1 533 ? -27.453 -1.561 0.625 1.00 91.38 533 TYR A CA 1
ATOM 4281 C C . TYR A 1 533 ? -28.187 -1.649 -0.716 1.00 91.38 533 TYR A C 1
ATOM 4283 O O . TYR A 1 533 ? -29.422 -1.716 -0.711 1.00 91.38 533 TYR A O 1
ATOM 4291 N N . PRO A 1 534 ? -27.472 -1.620 -1.851 1.00 88.31 534 PRO A N 1
ATOM 4292 C CA . PRO A 1 534 ? -28.108 -1.759 -3.153 1.00 88.31 534 PRO A CA 1
ATOM 4293 C C . PRO A 1 534 ? -28.658 -3.184 -3.348 1.00 88.31 534 PRO A C 1
ATOM 4295 O O . PRO A 1 534 ? -28.200 -4.114 -2.667 1.00 88.31 534 PRO A O 1
ATOM 4298 N N . PRO A 1 535 ? -29.594 -3.385 -4.296 1.00 88.81 535 PRO A N 1
ATOM 4299 C CA . PRO A 1 535 ? -30.073 -4.714 -4.662 1.00 88.81 535 PRO A CA 1
ATOM 4300 C C . PRO A 1 535 ? -28.900 -5.643 -5.003 1.00 88.81 535 PRO A C 1
ATOM 4302 O O . PRO A 1 535 ? -27.944 -5.248 -5.673 1.00 88.81 535 PRO A O 1
ATOM 4305 N N . CYS A 1 536 ? -28.936 -6.869 -4.491 1.00 87.19 536 CYS A N 1
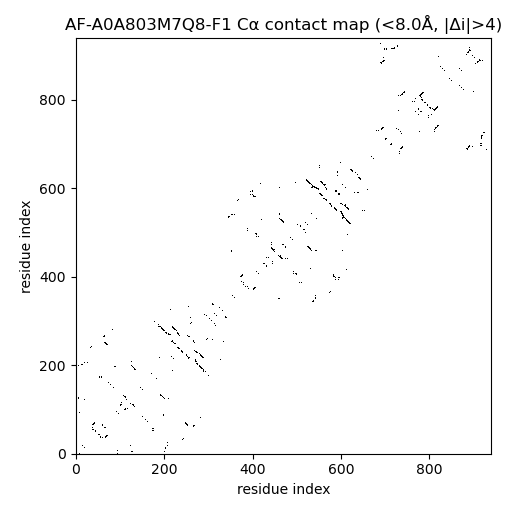ATOM 4306 C CA . CYS A 1 536 ? -27.836 -7.822 -4.580 1.00 87.19 536 CYS A CA 1
ATOM 4307 C C . CYS A 1 536 ? -28.201 -9.004 -5.497 1.00 87.19 536 CYS A C 1
ATOM 4309 O O . CYS A 1 536 ? -29.203 -9.668 -5.236 1.00 87.19 536 CYS A O 1
ATOM 4311 N N . PRO A 1 537 ? -27.387 -9.354 -6.514 1.00 86.00 537 PRO A N 1
ATOM 4312 C CA . PRO A 1 537 ? -27.706 -10.448 -7.441 1.00 86.00 537 PRO A CA 1
ATOM 4313 C C . PRO A 1 537 ? -27.924 -11.806 -6.754 1.00 86.00 537 PRO A C 1
ATOM 4315 O O . PRO A 1 537 ? -28.805 -12.575 -7.148 1.00 86.00 537 PRO A O 1
ATOM 4318 N N . ASP A 1 538 ? -27.137 -12.085 -5.707 1.00 89.06 538 ASP A N 1
ATOM 4319 C CA . ASP A 1 538 ? -27.267 -13.279 -4.871 1.00 89.06 538 ASP A CA 1
ATOM 4320 C C . ASP A 1 538 ? -27.015 -12.952 -3.383 1.00 89.06 538 ASP A C 1
ATOM 4322 O O . ASP A 1 538 ? -25.888 -13.079 -2.884 1.00 89.06 538 ASP A O 1
ATOM 4326 N N . PRO A 1 539 ? -28.068 -12.576 -2.632 1.00 89.62 539 PRO A N 1
ATOM 4327 C CA . PRO A 1 539 ? -27.963 -12.276 -1.205 1.00 89.62 539 PRO A CA 1
ATOM 4328 C C . PRO A 1 539 ? -27.538 -13.473 -0.343 1.00 89.62 539 PRO A C 1
ATOM 4330 O O . PRO A 1 539 ? -27.200 -13.296 0.824 1.00 89.62 539 PRO A O 1
ATOM 4333 N N . SER A 1 540 ? -27.555 -14.702 -0.878 1.00 89.81 540 SER A N 1
ATOM 4334 C CA . SER A 1 540 ? -27.153 -15.895 -0.122 1.00 89.81 540 SER A CA 1
ATOM 4335 C C . SER A 1 540 ? -25.634 -16.033 0.021 1.00 89.81 540 SER A C 1
ATOM 4337 O O . SER A 1 540 ? -25.161 -16.789 0.877 1.00 89.81 540 SER A O 1
ATOM 4339 N N . LEU A 1 541 ? -24.871 -15.298 -0.797 1.00 90.62 541 LEU A N 1
ATOM 4340 C CA . LEU A 1 541 ? -23.413 -15.380 -0.889 1.00 90.62 541 LEU A CA 1
ATOM 4341 C C . LEU A 1 541 ? -22.678 -14.212 -0.221 1.00 90.62 541 LEU A C 1
ATOM 4343 O O . LEU A 1 541 ? -21.483 -14.340 0.038 1.00 90.62 541 LEU A O 1
ATOM 4347 N N . THR A 1 542 ? -23.359 -13.106 0.081 1.00 91.31 542 THR A N 1
ATOM 4348 C CA . THR A 1 542 ? -22.738 -11.891 0.632 1.00 91.31 542 THR A CA 1
ATOM 4349 C C . THR A 1 542 ? -23.497 -11.336 1.835 1.00 91.31 542 THR A C 1
ATOM 4351 O O . THR A 1 542 ? -24.589 -11.789 2.168 1.00 91.31 542 THR A O 1
ATOM 4354 N N . LEU A 1 543 ? -22.905 -10.359 2.517 1.00 91.94 543 LEU A N 1
ATOM 4355 C CA . LEU A 1 543 ? -23.516 -9.629 3.623 1.00 91.94 543 LEU A CA 1
ATOM 4356 C C . LEU A 1 543 ? -23.348 -8.133 3.396 1.00 91.94 543 LEU A C 1
ATOM 4358 O O . LEU A 1 543 ? -22.292 -7.674 2.969 1.00 91.94 543 LEU A O 1
ATOM 4362 N N . GLY A 1 544 ? -24.369 -7.363 3.759 1.00 89.94 544 GLY A N 1
ATOM 4363 C CA . GLY A 1 544 ? -24.263 -5.910 3.800 1.00 89.94 544 GLY A CA 1
ATOM 4364 C C . GLY A 1 544 ? -23.405 -5.450 4.975 1.00 89.94 544 GLY A C 1
ATOM 4365 O O . GLY A 1 544 ? -22.722 -4.434 4.915 1.00 89.94 544 GLY A O 1
ATOM 4366 N N . THR A 1 545 ? -23.420 -6.185 6.081 1.00 89.38 545 THR A N 1
ATOM 4367 C CA . THR A 1 545 ? -22.505 -5.965 7.203 1.00 89.38 545 THR A CA 1
ATOM 4368 C C . THR A 1 545 ? -22.231 -7.291 7.871 1.00 89.38 545 THR A C 1
ATOM 4370 O O . THR A 1 545 ? -23.164 -7.968 8.306 1.00 89.38 545 THR A O 1
ATOM 4373 N N . ARG A 1 546 ? -20.954 -7.665 7.953 1.00 88.81 546 ARG A N 1
ATOM 4374 C CA . ARG A 1 546 ? -20.516 -8.869 8.658 1.00 88.81 546 ARG A CA 1
ATOM 4375 C C . ARG A 1 546 ? -20.883 -8.843 10.145 1.00 88.81 546 ARG A C 1
ATOM 4377 O O . ARG A 1 546 ? -21.162 -7.800 10.732 1.00 88.81 546 ARG A O 1
ATOM 4384 N N . LYS A 1 547 ? -20.846 -10.029 10.746 1.00 88.06 547 LYS A N 1
ATOM 4385 C CA . LYS A 1 547 ? -21.020 -10.244 12.184 1.00 88.06 547 LYS A CA 1
ATOM 4386 C C . LYS A 1 547 ? -20.054 -9.361 12.995 1.00 88.06 547 LYS A C 1
ATOM 4388 O O . LYS A 1 547 ? -18.849 -9.433 12.762 1.00 88.06 547 LYS A O 1
ATOM 4393 N N . HIS A 1 548 ? -20.582 -8.558 13.918 1.00 86.19 548 HIS A N 1
ATOM 4394 C CA . HIS A 1 548 ? -19.814 -7.723 14.852 1.00 86.19 548 HIS A CA 1
ATOM 4395 C C . HIS A 1 548 ? -20.661 -7.317 16.073 1.00 86.19 548 HIS A C 1
ATOM 4397 O O . HIS A 1 548 ? -21.870 -7.538 16.090 1.00 86.19 548 HIS A O 1
ATOM 4403 N N . SER A 1 549 ? -20.023 -6.710 17.073 1.00 85.94 549 SER A N 1
ATOM 4404 C CA . SER A 1 549 ? -20.655 -5.921 18.138 1.00 85.94 549 SER A CA 1
ATOM 4405 C C . SER A 1 549 ? -20.150 -4.474 18.066 1.00 85.94 549 SER A C 1
ATOM 4407 O O . SER A 1 549 ? -19.079 -4.218 17.501 1.00 85.94 549 SER A O 1
ATOM 4409 N N . ASP A 1 550 ? -20.915 -3.528 18.609 1.00 84.81 550 ASP A N 1
ATOM 4410 C CA . ASP A 1 550 ? -20.547 -2.111 18.568 1.00 84.81 550 ASP A CA 1
ATOM 4411 C C . ASP A 1 550 ? -19.576 -1.752 19.700 1.00 84.81 550 ASP A C 1
ATOM 4413 O O . ASP A 1 550 ? -19.801 -2.149 20.843 1.00 84.81 550 ASP A O 1
ATOM 4417 N N . PRO A 1 551 ? -18.535 -0.945 19.423 1.00 71.50 551 PRO A N 1
ATOM 4418 C CA . PRO A 1 551 ? -17.592 -0.493 20.437 1.00 71.50 551 PRO A CA 1
ATOM 4419 C C . PRO A 1 551 ? -18.093 0.725 21.233 1.00 71.50 551 PRO A C 1
ATOM 4421 O O . PRO A 1 551 ? -17.347 1.212 22.064 1.00 71.50 551 PRO A O 1
ATOM 4424 N N . GLY A 1 552 ? -19.275 1.287 20.951 1.00 75.62 552 GLY A N 1
ATOM 4425 C CA . GLY A 1 552 ? -19.787 2.499 21.613 1.00 75.62 552 GLY A CA 1
ATOM 4426 C C . GLY A 1 552 ? -20.422 2.242 22.985 1.00 75.62 552 GLY A C 1
ATOM 4427 O O . GLY A 1 552 ? -20.509 1.099 23.423 1.00 75.62 552 GLY A O 1
ATOM 4428 N N . LEU A 1 553 ? -20.887 3.297 23.672 1.00 83.19 553 LEU A N 1
ATOM 4429 C CA . LEU A 1 553 ? -21.715 3.146 24.883 1.00 83.19 553 LEU A CA 1
ATOM 4430 C C . LEU A 1 553 ? -23.145 2.746 24.528 1.00 83.19 553 LEU A C 1
ATOM 4432 O O . LEU A 1 553 ? -23.745 1.893 25.180 1.00 83.19 553 LEU A O 1
ATOM 4436 N N . ILE A 1 554 ? -23.696 3.399 23.509 1.00 90.69 554 ILE A N 1
ATOM 4437 C CA . ILE A 1 554 ? -25.052 3.166 23.036 1.00 90.69 554 ILE A CA 1
ATOM 4438 C C . ILE A 1 554 ? -25.143 3.531 21.557 1.00 90.69 554 ILE A C 1
ATOM 4440 O O . ILE A 1 554 ? -24.612 4.558 21.119 1.00 90.69 554 ILE A O 1
ATOM 4444 N N . THR A 1 555 ? -25.827 2.687 20.793 1.00 94.12 555 THR A N 1
ATOM 4445 C CA . THR A 1 555 ? -26.052 2.898 19.363 1.00 94.12 555 THR A CA 1
ATOM 4446 C C . THR A 1 555 ? -27.543 3.012 19.089 1.00 94.12 555 THR A C 1
ATOM 4448 O O . THR A 1 555 ? -28.327 2.169 19.523 1.00 94.12 555 THR A O 1
ATOM 4451 N N . PHE A 1 556 ? -27.933 4.020 18.312 1.00 95.56 556 PHE A N 1
ATOM 4452 C CA . PHE A 1 556 ? -29.289 4.183 17.793 1.00 95.56 556 PHE A CA 1
ATOM 4453 C C . PHE A 1 556 ? -29.314 3.847 16.308 1.00 95.56 556 PHE A C 1
ATOM 4455 O O . PHE A 1 556 ? -28.637 4.488 15.505 1.00 95.56 556 PHE A O 1
ATOM 4462 N N . VAL A 1 557 ? -30.122 2.864 15.935 1.00 94.69 557 VAL A N 1
ATOM 4463 C CA . VAL A 1 557 ? -30.289 2.399 14.563 1.00 94.69 557 VAL A CA 1
ATOM 4464 C C . VAL A 1 557 ? -31.704 2.719 14.099 1.00 94.69 557 VAL A C 1
ATOM 4466 O O . VAL A 1 557 ? -32.694 2.163 14.577 1.00 94.69 557 VAL A O 1
ATOM 4469 N N . LEU A 1 558 ? -31.794 3.598 13.113 1.00 93.50 558 LEU A N 1
ATOM 4470 C CA . LEU A 1 558 ? -33.012 3.876 12.374 1.00 93.50 558 LEU A CA 1
ATOM 4471 C C . LEU A 1 558 ? -33.045 2.984 11.128 1.00 93.50 558 LEU A C 1
ATOM 4473 O O . LEU A 1 558 ? -32.322 3.209 10.152 1.00 93.50 558 LEU A O 1
ATOM 4477 N N . GLN A 1 559 ? -33.889 1.955 11.169 1.00 88.94 559 GLN A N 1
ATOM 4478 C CA . GLN A 1 559 ? -34.022 0.981 10.081 1.00 88.94 559 GLN A CA 1
ATOM 4479 C C . GLN A 1 559 ? -34.793 1.556 8.887 1.00 88.94 559 GLN A C 1
ATOM 4481 O O . GLN A 1 559 ? -35.668 2.389 9.074 1.00 88.94 559 GLN A O 1
ATOM 4486 N N . GLY A 1 560 ? -34.509 1.116 7.661 1.00 82.31 560 GLY A N 1
ATOM 4487 C CA . GLY A 1 560 ? -35.385 1.362 6.509 1.00 82.31 560 GLY A CA 1
ATOM 4488 C C . GLY A 1 560 ? -36.644 0.483 6.525 1.00 82.31 560 GLY A C 1
ATOM 4489 O O . GLY A 1 560 ? -36.829 -0.334 7.423 1.00 82.31 560 GLY A O 1
ATOM 4490 N N . ASN A 1 561 ? -37.489 0.619 5.499 1.00 81.00 561 ASN A N 1
ATOM 4491 C CA . ASN A 1 561 ? -38.705 -0.198 5.349 1.00 81.00 561 ASN A CA 1
ATOM 4492 C C . ASN A 1 561 ? -38.408 -1.652 4.943 1.00 81.00 561 ASN A C 1
ATOM 4494 O O . ASN A 1 561 ? -39.253 -2.525 5.113 1.00 81.00 561 ASN A O 1
ATOM 4498 N N . VAL A 1 562 ? -37.212 -1.907 4.407 1.00 86.06 562 VAL A N 1
ATOM 4499 C CA . VAL A 1 562 ? -36.760 -3.247 4.032 1.00 86.06 562 VAL A CA 1
ATOM 4500 C C . VAL A 1 562 ? -36.047 -3.883 5.234 1.00 86.06 562 VAL A C 1
ATOM 4502 O O . VAL A 1 562 ? -35.048 -3.324 5.715 1.00 86.06 562 VAL A O 1
ATOM 4505 N N . PRO A 1 563 ? -36.527 -5.033 5.744 1.00 83.00 563 PRO A N 1
ATOM 4506 C CA . PRO A 1 563 ? -35.885 -5.724 6.853 1.00 83.00 563 PRO A CA 1
ATOM 4507 C C . PRO A 1 563 ? -34.501 -6.234 6.441 1.00 83.00 563 PRO A C 1
ATOM 4509 O O . PRO A 1 563 ? -34.250 -6.559 5.283 1.00 83.00 563 PRO A O 1
ATOM 4512 N N . GLY A 1 564 ? -33.582 -6.311 7.401 1.00 88.31 564 GLY A N 1
ATOM 4513 C CA . GLY A 1 564 ? -32.228 -6.797 7.120 1.00 88.31 564 GLY A CA 1
ATOM 4514 C C . GLY A 1 564 ? -31.287 -6.824 8.316 1.00 88.31 564 GLY A C 1
ATOM 4515 O O . GLY A 1 564 ? -30.260 -7.496 8.256 1.00 88.31 564 GLY A O 1
ATOM 4516 N N . LEU A 1 565 ? -31.625 -6.140 9.414 1.00 92.00 565 LEU A N 1
ATOM 4517 C CA . LEU A 1 565 ? -30.884 -6.257 10.665 1.00 92.00 565 LEU A CA 1
ATOM 4518 C C . LEU A 1 565 ? -31.190 -7.609 11.314 1.00 92.00 565 LEU A C 1
ATOM 4520 O O . LEU A 1 565 ? -32.354 -7.967 11.501 1.00 92.00 565 LEU A O 1
ATOM 4524 N N . GLN A 1 566 ? -30.141 -8.346 11.659 1.00 91.56 566 GLN A N 1
ATOM 4525 C CA . GLN A 1 566 ? -30.238 -9.609 12.378 1.00 91.56 566 GLN A CA 1
ATOM 4526 C C . GLN A 1 566 ? -29.373 -9.552 13.631 1.00 91.56 566 GLN A C 1
ATOM 4528 O O . GLN A 1 566 ? -28.209 -9.164 13.559 1.00 91.56 566 GLN A O 1
ATOM 4533 N N . VAL A 1 567 ? -29.933 -9.982 14.756 1.00 89.88 567 VAL A N 1
ATOM 4534 C CA . VAL A 1 567 ? -29.252 -10.073 16.053 1.00 89.88 567 VAL A CA 1
ATOM 4535 C C . VAL A 1 567 ? -29.053 -11.546 16.390 1.00 89.88 567 VAL A C 1
ATOM 4537 O O . VAL A 1 567 ? -29.927 -12.374 16.117 1.00 89.88 567 VAL A O 1
ATOM 4540 N N . LEU A 1 568 ? -27.893 -11.895 16.938 1.00 87.19 568 LEU A N 1
ATOM 4541 C CA . LEU A 1 568 ? -27.595 -13.247 17.386 1.00 87.19 568 LEU A CA 1
ATOM 4542 C C . LEU A 1 568 ? -28.084 -13.424 18.827 1.00 87.19 568 LEU A C 1
ATOM 4544 O O . LEU A 1 568 ? -27.573 -12.784 19.741 1.00 87.19 568 LEU A O 1
ATOM 4548 N N . LYS A 1 569 ? -29.047 -14.324 19.033 1.00 85.12 569 LYS A N 1
ATOM 4549 C CA . LYS A 1 569 ? -29.552 -14.710 20.356 1.00 85.12 569 LYS A CA 1
ATOM 4550 C C . LYS A 1 569 ? -29.537 -16.229 20.483 1.00 85.12 569 LYS A C 1
ATOM 4552 O O . LYS A 1 569 ? -30.028 -16.933 19.604 1.00 85.12 569 LYS A O 1
ATOM 4557 N N . ASP A 1 570 ? -28.940 -16.731 21.559 1.00 83.75 570 ASP A N 1
ATOM 4558 C CA . ASP A 1 570 ? -28.859 -18.163 21.888 1.00 83.75 570 ASP A CA 1
ATOM 4559 C C . ASP A 1 570 ? -28.309 -19.019 20.727 1.00 83.75 570 ASP A C 1
ATOM 4561 O O . ASP A 1 570 ? -28.802 -20.105 20.417 1.00 83.75 570 ASP A O 1
ATOM 4565 N N . GLY A 1 571 ? -27.300 -18.486 20.023 1.00 82.88 571 GLY A N 1
ATOM 4566 C CA . GLY A 1 571 ? -26.675 -19.117 18.853 1.00 82.88 571 GLY A CA 1
ATOM 4567 C C . GLY A 1 571 ? -27.510 -19.079 17.566 1.00 82.88 571 GLY A C 1
ATOM 4568 O O . GLY A 1 571 ? -27.099 -19.652 16.558 1.00 82.88 571 GLY A O 1
ATOM 4569 N N . LYS A 1 572 ? -28.668 -18.408 17.565 1.00 85.94 572 LYS A N 1
ATOM 4570 C CA . LYS A 1 572 ? -29.560 -18.281 16.405 1.00 85.94 572 LYS A CA 1
ATOM 4571 C C . LYS A 1 572 ? -29.699 -16.829 15.969 1.00 85.94 572 LYS A C 1
ATOM 4573 O O . LYS A 1 572 ? -29.852 -15.924 16.782 1.00 85.94 572 LYS A O 1
ATOM 4578 N N . TRP A 1 573 ? -29.667 -16.612 14.659 1.00 88.56 573 TRP A N 1
ATOM 4579 C CA . TRP A 1 573 ? -29.963 -15.306 14.079 1.00 88.56 573 TRP A CA 1
ATOM 4580 C C . TRP A 1 573 ? -31.464 -15.038 14.128 1.00 88.56 573 TRP A C 1
ATOM 4582 O O . TRP A 1 573 ? -32.258 -15.891 13.732 1.00 88.56 573 TRP A O 1
ATOM 4592 N N . ILE A 1 574 ? -31.838 -13.846 14.580 1.00 88.31 574 ILE A N 1
ATOM 4593 C CA . ILE A 1 574 ? -33.219 -13.368 14.639 1.00 88.31 574 ILE A CA 1
ATOM 4594 C C . ILE A 1 574 ? -33.300 -12.053 13.864 1.00 88.31 574 ILE A C 1
ATOM 4596 O O . ILE A 1 574 ? -32.510 -11.144 14.113 1.00 88.31 574 ILE A O 1
ATOM 4600 N N . GLY A 1 575 ? -34.235 -11.945 12.916 1.00 88.69 575 GLY A N 1
ATOM 4601 C CA . GLY A 1 575 ? -34.481 -10.694 12.196 1.00 88.69 575 GLY A CA 1
ATOM 4602 C C . GLY A 1 575 ? -35.229 -9.688 13.070 1.00 88.69 575 GLY A C 1
ATOM 4603 O O . GLY A 1 575 ? -36.198 -10.059 13.732 1.00 88.69 575 GLY A O 1
ATOM 4604 N N . VAL A 1 576 ? -34.808 -8.424 13.053 1.00 89.06 576 VAL A N 1
ATOM 4605 C CA . VAL A 1 576 ? -35.473 -7.339 13.790 1.00 89.06 576 VAL A CA 1
ATOM 4606 C C . VAL A 1 576 ? -36.540 -6.705 12.902 1.00 89.06 576 VAL A C 1
ATOM 4608 O O . VAL A 1 576 ? -36.220 -6.117 11.868 1.00 89.06 576 VAL A O 1
ATOM 4611 N N . GLU A 1 577 ? -37.807 -6.813 13.298 1.00 86.94 577 GLU A N 1
ATOM 4612 C CA . GLU A 1 577 ? -38.913 -6.146 12.606 1.00 86.94 577 GLU A CA 1
ATOM 4613 C C . GLU A 1 577 ? -38.800 -4.620 12.748 1.00 86.94 577 GLU A C 1
ATOM 4615 O O . GLU A 1 577 ? -38.567 -4.105 13.842 1.00 86.94 577 GLU A O 1
ATOM 4620 N N . ALA A 1 578 ? -38.943 -3.893 11.638 1.00 85.44 578 ALA A N 1
ATOM 4621 C CA . ALA A 1 578 ? -38.860 -2.439 11.631 1.00 85.44 578 ALA A CA 1
ATOM 4622 C C . ALA A 1 578 ? -40.193 -1.819 12.073 1.00 85.44 578 ALA A C 1
ATOM 4624 O O . ALA A 1 578 ? -41.192 -1.912 11.361 1.00 85.44 578 ALA A O 1
ATOM 4625 N N . ILE A 1 579 ? -40.198 -1.136 13.220 1.00 88.69 579 ILE A N 1
ATOM 4626 C CA . ILE A 1 579 ? -41.357 -0.359 13.674 1.00 88.69 579 ILE A CA 1
ATOM 4627 C C . ILE A 1 579 ? -41.257 1.074 13.117 1.00 88.69 579 ILE A C 1
ATOM 4629 O O . ILE A 1 579 ? -40.219 1.728 13.276 1.00 88.69 579 ILE A O 1
ATOM 4633 N N . PRO A 1 580 ? -42.311 1.603 12.463 1.00 85.06 580 PRO A N 1
ATOM 4634 C CA . PRO A 1 580 ? -42.312 2.976 11.972 1.00 85.06 580 PRO A CA 1
ATOM 4635 C C . PRO A 1 580 ? -42.030 3.983 13.090 1.00 85.06 580 PRO A C 1
ATOM 4637 O O . PRO A 1 580 ? -42.674 3.952 14.135 1.00 85.06 580 PRO A O 1
ATOM 4640 N N . ASN A 1 581 ? -41.096 4.906 12.845 1.00 86.94 581 ASN A N 1
ATOM 4641 C CA . ASN A 1 581 ? -40.676 5.924 13.813 1.00 86.94 581 ASN A CA 1
ATOM 4642 C C . ASN A 1 581 ? -40.173 5.349 15.155 1.00 86.94 581 ASN A C 1
ATOM 4644 O O . ASN A 1 581 ? -40.351 5.978 16.191 1.00 86.94 581 ASN A O 1
ATOM 4648 N N . ALA A 1 582 ? -39.582 4.154 15.148 1.00 92.75 582 ALA A N 1
ATOM 4649 C CA . ALA A 1 582 ? -38.848 3.620 16.287 1.00 92.75 582 ALA A CA 1
ATOM 4650 C C . ALA A 1 582 ? -37.340 3.641 16.014 1.00 92.75 582 ALA A C 1
ATOM 4652 O O . ALA A 1 582 ? -36.900 3.504 14.867 1.00 92.75 582 ALA A O 1
ATOM 4653 N N . PHE A 1 583 ? -36.553 3.742 17.082 1.00 95.31 583 PHE A N 1
ATOM 4654 C CA . PHE A 1 583 ? -35.122 3.449 17.037 1.00 95.31 583 PHE A CA 1
ATOM 4655 C C . PHE A 1 583 ? -34.874 2.069 17.621 1.00 95.31 583 PHE A C 1
ATOM 4657 O O . PHE A 1 583 ? -35.349 1.764 18.713 1.00 95.31 583 PHE A O 1
ATOM 4664 N N . VAL A 1 584 ? -34.094 1.253 16.922 1.00 94.81 584 VAL A N 1
ATOM 4665 C CA . VAL A 1 584 ? -33.463 0.086 17.534 1.00 94.81 584 VAL A CA 1
ATOM 4666 C C . VAL A 1 584 ? -32.271 0.597 18.339 1.00 94.81 584 VAL A C 1
ATOM 4668 O O . VAL A 1 584 ? -31.435 1.326 17.812 1.00 94.81 584 VAL A O 1
ATOM 4671 N N . VAL A 1 585 ? -32.199 0.235 19.608 1.00 94.94 585 VAL A N 1
ATOM 4672 C CA . VAL A 1 585 ? -31.115 0.587 20.519 1.00 94.94 585 VAL A CA 1
ATOM 4673 C C . VAL A 1 585 ? -30.260 -0.649 20.742 1.00 94.94 585 VAL A C 1
ATOM 4675 O O . VAL A 1 585 ? -30.791 -1.699 21.101 1.00 94.94 585 VAL A O 1
ATOM 4678 N N . ASN A 1 586 ? -28.954 -0.514 20.528 1.00 91.62 586 ASN A N 1
ATOM 4679 C CA . ASN A 1 586 ? -27.950 -1.501 20.912 1.00 91.62 586 ASN A CA 1
ATOM 4680 C C . ASN A 1 586 ? -27.171 -0.965 22.112 1.00 91.62 586 ASN A C 1
ATOM 4682 O O . ASN A 1 586 ? -26.730 0.191 22.099 1.00 91.62 586 ASN A O 1
ATOM 4686 N N . ILE A 1 587 ? -27.005 -1.797 23.134 1.00 86.88 587 ILE A N 1
ATOM 4687 C CA . ILE A 1 587 ? -26.263 -1.430 24.333 1.00 86.88 587 ILE A CA 1
ATOM 4688 C C . ILE A 1 587 ? -24.807 -1.858 24.212 1.00 86.88 587 ILE A C 1
ATOM 4690 O O . ILE A 1 587 ? -24.466 -2.983 23.846 1.00 86.88 587 ILE A O 1
ATOM 4694 N N . GLY A 1 588 ? -23.945 -0.909 24.547 1.00 75.94 588 GLY A N 1
ATOM 4695 C CA . GLY A 1 588 ? -22.518 -1.099 24.627 1.00 75.94 588 GLY A CA 1
ATOM 4696 C C . GLY A 1 588 ? -22.059 -1.690 25.954 1.00 75.94 588 GLY A C 1
ATOM 4697 O O . GLY A 1 588 ? -22.707 -2.509 26.605 1.00 75.94 588 GLY A O 1
ATOM 4698 N N . TYR A 1 589 ? -20.868 -1.276 26.354 1.00 71.25 589 TYR A N 1
ATOM 4699 C CA . TYR A 1 589 ? -20.098 -1.941 27.391 1.00 71.25 589 TYR A CA 1
ATOM 4700 C C . TYR A 1 589 ? -20.494 -1.554 28.822 1.00 71.25 589 TYR A C 1
ATOM 4702 O O . TYR A 1 589 ? -20.611 -0.379 29.149 1.00 71.25 589 TYR A O 1
ATOM 4710 N N . SER A 1 590 ? -20.636 -2.545 29.708 1.00 74.81 590 SER A N 1
ATOM 4711 C CA . SER A 1 590 ? -21.133 -2.345 31.085 1.00 74.81 590 SER A CA 1
ATOM 4712 C C . SER A 1 590 ? -20.510 -3.307 32.111 1.00 74.81 590 SER A C 1
ATOM 4714 O O . SER A 1 590 ? -21.153 -3.721 33.074 1.00 74.81 590 SER A O 1
ATOM 4716 N N . ASN A 1 591 ? -19.252 -3.713 31.899 1.00 77.12 591 ASN A N 1
ATOM 4717 C CA . ASN A 1 591 ? -18.566 -4.705 32.745 1.00 77.12 591 ASN A CA 1
ATOM 4718 C C . ASN A 1 591 ? -19.358 -6.021 32.903 1.00 77.12 591 ASN A C 1
ATOM 4720 O O . ASN A 1 591 ? -19.479 -6.553 34.004 1.00 77.12 591 ASN A O 1
ATOM 4724 N N . GLY A 1 592 ? -19.953 -6.504 31.805 1.00 75.50 592 GLY A N 1
ATOM 4725 C CA . GLY A 1 592 ? -20.717 -7.754 31.773 1.00 75.50 592 GLY A CA 1
ATOM 4726 C C . GLY A 1 592 ? -22.115 -7.684 32.394 1.00 75.50 592 GLY A C 1
ATOM 4727 O O . GLY A 1 592 ? -22.793 -8.706 32.427 1.00 75.50 592 GLY A O 1
ATOM 4728 N N . LYS A 1 593 ? -22.568 -6.513 32.872 1.00 81.69 593 LYS A N 1
ATOM 4729 C CA . LYS A 1 593 ? -23.919 -6.363 33.435 1.00 81.69 593 LYS A CA 1
ATOM 4730 C C . LYS A 1 593 ? -24.999 -6.422 32.362 1.00 81.69 593 LYS A C 1
ATOM 4732 O O . LYS A 1 593 ? -25.929 -7.191 32.525 1.00 81.69 593 LYS A O 1
ATOM 4737 N N . LEU A 1 594 ? -24.849 -5.640 31.297 1.00 86.50 594 LEU A N 1
ATOM 4738 C CA . LEU A 1 594 ? -25.716 -5.595 30.118 1.00 86.50 594 LEU A CA 1
ATOM 4739 C C . LEU A 1 594 ? -25.032 -6.310 28.946 1.00 86.50 594 LEU A C 1
ATOM 4741 O O . LEU A 1 594 ? -23.802 -6.279 28.815 1.00 86.50 594 LEU A O 1
ATOM 4745 N N . ARG A 1 595 ? -25.825 -6.936 28.075 1.00 83.69 595 ARG A N 1
ATOM 4746 C CA . ARG A 1 595 ? -25.322 -7.728 26.949 1.00 83.69 595 ARG A CA 1
ATOM 4747 C C . ARG A 1 595 ? -24.927 -6.816 25.788 1.00 83.69 595 ARG A C 1
ATOM 4749 O O . ARG A 1 595 ? -25.759 -6.078 25.277 1.00 83.69 595 ARG A O 1
ATOM 4756 N N . SER A 1 596 ? -23.684 -6.930 25.319 1.00 84.12 596 SER A N 1
ATOM 4757 C CA . SER A 1 596 ? -23.277 -6.378 24.021 1.00 84.12 596 SER A CA 1
ATOM 4758 C C . SER A 1 596 ? -23.513 -7.441 22.955 1.00 84.12 596 SER A C 1
ATOM 4760 O O . SER A 1 596 ? -22.787 -8.433 22.872 1.00 84.12 596 SER A O 1
ATOM 4762 N N . ALA A 1 597 ? -24.599 -7.296 22.205 1.00 85.56 597 ALA A N 1
ATOM 4763 C CA . ALA A 1 597 ? -25.071 -8.354 21.328 1.00 85.56 597 ALA A CA 1
ATOM 4764 C C . ALA A 1 597 ? -24.434 -8.291 19.934 1.00 85.56 597 ALA A C 1
ATOM 4766 O O . ALA A 1 597 ? -24.299 -7.236 19.303 1.00 85.56 597 ALA A O 1
ATOM 4767 N N . GLU A 1 598 ? -24.060 -9.467 19.431 1.00 88.88 598 GLU A N 1
ATOM 4768 C CA . GLU A 1 598 ? -23.554 -9.601 18.073 1.00 88.88 598 GLU A CA 1
ATOM 4769 C C . GLU A 1 598 ? -24.693 -9.461 17.069 1.00 88.88 598 GLU A C 1
ATOM 4771 O O . GLU A 1 598 ? -25.772 -10.039 17.218 1.00 88.88 598 GLU A O 1
ATOM 4776 N N . HIS A 1 599 ? -24.438 -8.724 16.000 1.00 90.75 599 HIS A N 1
ATOM 4777 C CA . HIS A 1 599 ? -25.419 -8.458 14.968 1.00 90.75 599 HIS A CA 1
ATOM 4778 C C . HIS A 1 599 ? -24.770 -8.420 13.579 1.00 90.75 599 HIS A C 1
ATOM 4780 O O . HIS A 1 599 ? -23.544 -8.388 13.423 1.00 90.75 599 HIS A O 1
ATOM 4786 N N . ARG A 1 600 ? -25.603 -8.500 12.541 1.00 92.19 600 ARG A N 1
ATOM 4787 C CA . ARG A 1 600 ? -25.204 -8.411 11.129 1.00 92.19 600 ARG A CA 1
ATOM 4788 C C . ARG A 1 600 ? -26.311 -7.774 10.294 1.00 92.19 600 ARG A C 1
ATOM 4790 O O . ARG A 1 600 ? -27.462 -7.709 10.729 1.00 92.19 600 ARG A O 1
ATOM 4797 N N . ALA A 1 601 ? -25.979 -7.367 9.073 1.00 92.00 601 ALA A N 1
ATOM 4798 C CA . ALA A 1 601 ? -26.959 -6.901 8.097 1.00 92.00 601 ALA A CA 1
ATOM 4799 C C . ALA A 1 601 ? -26.925 -7.771 6.836 1.00 92.00 601 ALA A C 1
ATOM 4801 O O . ALA A 1 601 ? -25.870 -7.942 6.219 1.00 92.00 601 ALA A O 1
ATOM 4802 N N . VAL A 1 602 ? -28.084 -8.304 6.450 1.00 91.69 602 VAL A N 1
ATOM 4803 C CA . VAL A 1 602 ? -28.274 -9.013 5.175 1.00 91.69 602 VAL A CA 1
ATOM 4804 C C . VAL A 1 602 ? -28.763 -8.058 4.086 1.00 91.69 602 VAL A C 1
ATOM 4806 O O . VAL A 1 602 ? -29.300 -6.987 4.381 1.00 91.69 602 VAL A O 1
ATOM 4809 N N . THR A 1 603 ? -28.546 -8.445 2.832 1.00 89.75 603 THR A N 1
ATOM 4810 C CA . THR A 1 603 ? -28.981 -7.704 1.642 1.00 89.75 603 THR A CA 1
ATOM 4811 C C . THR A 1 603 ? -30.262 -8.306 1.074 1.00 89.75 603 THR A C 1
ATOM 4813 O O . THR A 1 603 ? -30.681 -9.397 1.464 1.00 89.75 603 THR A O 1
ATOM 4816 N N . ASN A 1 604 ? -30.905 -7.578 0.168 1.00 87.81 604 ASN A N 1
ATOM 4817 C CA . ASN A 1 604 ? -32.101 -8.017 -0.538 1.00 87.81 604 ASN A CA 1
ATOM 4818 C C . ASN A 1 604 ? -31.797 -8.063 -2.041 1.00 87.81 604 ASN A C 1
ATOM 4820 O O . ASN A 1 604 ? -30.908 -7.358 -2.519 1.00 87.81 604 ASN A O 1
ATOM 4824 N N . LYS A 1 605 ? -32.476 -8.954 -2.764 1.00 86.44 605 LYS A N 1
ATOM 4825 C CA . LYS A 1 605 ? -32.285 -9.130 -4.200 1.00 86.44 605 LYS A CA 1
ATOM 4826 C C . LYS A 1 605 ? -32.945 -8.034 -5.027 1.00 86.44 605 LYS A C 1
ATOM 4828 O O . LYS A 1 605 ? -32.366 -7.598 -6.014 1.00 86.44 605 LYS A O 1
ATOM 4833 N N . ASP A 1 606 ? -34.143 -7.636 -4.625 1.00 85.44 606 ASP A N 1
ATOM 4834 C CA . ASP A 1 606 ? -35.052 -6.833 -5.436 1.00 85.44 606 ASP A CA 1
ATOM 4835 C C . ASP A 1 606 ? -35.112 -5.383 -4.936 1.00 85.44 606 ASP A C 1
ATOM 4837 O O . ASP A 1 606 ? -35.188 -4.456 -5.739 1.00 85.44 606 ASP A O 1
ATOM 4841 N N . ASP A 1 607 ? -35.004 -5.183 -3.620 1.00 85.81 607 ASP A N 1
ATOM 4842 C CA . ASP A 1 607 ? -35.154 -3.873 -2.990 1.00 85.81 607 ASP A CA 1
ATOM 4843 C C . ASP A 1 607 ? -33.841 -3.341 -2.405 1.00 85.81 607 ASP A C 1
ATOM 4845 O O . ASP A 1 607 ? -33.062 -4.068 -1.782 1.00 85.81 607 ASP A O 1
ATOM 4849 N N . GLU A 1 608 ? -33.623 -2.033 -2.532 1.00 87.75 608 GLU A N 1
ATOM 4850 C CA . GLU A 1 608 ? -32.568 -1.339 -1.797 1.00 87.75 608 GLU A CA 1
ATOM 4851 C C . GLU A 1 608 ? -32.961 -1.102 -0.332 1.00 87.75 608 GLU A C 1
ATOM 4853 O O . GLU A 1 608 ? -34.134 -0.950 0.021 1.00 87.75 608 GLU A O 1
ATOM 4858 N N . ARG A 1 609 ? -31.964 -1.013 0.549 1.00 88.19 609 ARG A N 1
ATOM 4859 C CA . ARG A 1 609 ? -32.172 -0.745 1.975 1.00 88.19 609 ARG A CA 1
ATOM 4860 C C . ARG A 1 609 ? -31.275 0.388 2.440 1.00 88.19 609 ARG A C 1
ATOM 4862 O O . ARG A 1 609 ? -30.102 0.450 2.096 1.00 88.19 609 ARG A O 1
ATOM 4869 N N . PHE A 1 610 ? -31.809 1.231 3.316 1.00 89.38 610 PHE A N 1
ATOM 4870 C CA . PHE A 1 610 ? -31.037 2.246 4.026 1.00 89.38 610 PHE A CA 1
ATOM 4871 C C . PHE A 1 610 ? -31.053 1.978 5.523 1.00 89.38 610 PHE A C 1
ATOM 4873 O O . PHE A 1 610 ? -32.002 1.413 6.075 1.00 89.38 610 PHE A O 1
ATOM 4880 N N . THR A 1 611 ? -29.987 2.364 6.206 1.00 92.69 611 THR A N 1
ATOM 4881 C CA . THR A 1 611 ? -29.926 2.354 7.667 1.00 92.69 611 THR A CA 1
ATOM 4882 C C . THR A 1 611 ? -29.127 3.553 8.128 1.00 92.69 611 THR A C 1
ATOM 4884 O O . THR A 1 611 ? -28.015 3.768 7.654 1.00 92.69 611 THR A O 1
ATOM 4887 N N . VAL A 1 612 ? -29.692 4.317 9.056 1.00 94.75 612 VAL A N 1
ATOM 4888 C CA . VAL A 1 612 ? -29.013 5.443 9.694 1.00 94.75 612 VAL A CA 1
ATOM 4889 C C . VAL A 1 612 ? -28.631 5.014 11.104 1.00 94.75 612 VAL A C 1
ATOM 4891 O O . VAL A 1 612 ? -29.484 4.575 11.870 1.00 94.75 612 VAL A O 1
ATOM 4894 N N . VAL A 1 613 ? -27.352 5.124 11.435 1.00 94.81 613 VAL A N 1
ATOM 4895 C CA . VAL A 1 613 ? -26.773 4.685 12.701 1.00 94.81 613 VAL A CA 1
ATOM 4896 C C . VAL A 1 613 ? -26.132 5.879 13.396 1.00 94.81 613 VAL A C 1
ATOM 4898 O O . VAL A 1 613 ? -25.352 6.606 12.788 1.00 94.81 613 VAL A O 1
ATOM 4901 N N . SER A 1 614 ? -26.461 6.081 14.665 1.00 95.12 614 SER A N 1
ATOM 4902 C CA . SER A 1 614 ? -25.857 7.085 15.539 1.00 95.12 614 SER A CA 1
ATOM 4903 C C . SER A 1 614 ? -25.149 6.376 16.684 1.00 95.12 614 SER A C 1
ATOM 4905 O O . SER A 1 614 ? -25.803 5.743 17.510 1.00 95.12 614 SER A O 1
ATOM 4907 N N . PHE A 1 615 ? -23.831 6.509 16.737 1.00 92.38 615 PHE A N 1
ATOM 4908 C CA . PHE A 1 615 ? -22.987 6.007 17.812 1.00 92.38 615 PHE A CA 1
ATOM 4909 C C . PHE A 1 615 ? -22.734 7.125 18.818 1.00 92.38 615 PHE A C 1
ATOM 4911 O O . PHE A 1 615 ? -22.286 8.212 18.435 1.00 92.38 615 PHE A O 1
ATOM 4918 N N . ILE A 1 616 ? -23.013 6.854 20.090 1.00 90.12 616 ILE A N 1
ATOM 4919 C CA . ILE A 1 616 ? -22.605 7.703 21.207 1.00 90.12 616 ILE A CA 1
ATOM 4920 C C . ILE A 1 616 ? -21.459 6.997 21.913 1.00 90.12 616 ILE A C 1
ATOM 4922 O O . ILE A 1 616 ? -21.599 5.886 22.435 1.00 90.12 616 ILE A O 1
ATOM 4926 N N . GLU A 1 617 ? -20.305 7.642 21.865 1.00 85.88 617 GLU A N 1
ATOM 4927 C CA . GLU A 1 617 ? -19.021 7.056 22.200 1.00 85.88 617 GLU A CA 1
ATOM 4928 C C . GLU A 1 617 ? -18.239 7.957 23.165 1.00 85.88 617 GLU A C 1
ATOM 4930 O O . GLU A 1 617 ? -18.458 9.176 23.219 1.00 85.88 617 GLU A O 1
ATOM 4935 N N . PRO A 1 618 ? -17.266 7.375 23.880 1.00 80.50 618 PRO A N 1
ATOM 4936 C CA . PRO A 1 618 ? -16.306 8.148 24.646 1.00 80.50 618 PRO A CA 1
ATOM 4937 C C . PRO A 1 618 ? -15.416 9.026 23.753 1.00 80.50 618 PRO A C 1
ATOM 4939 O O . PRO A 1 618 ? -15.121 8.695 22.600 1.00 80.50 618 PRO A O 1
ATOM 4942 N N . THR A 1 619 ? -14.956 10.158 24.283 1.00 73.94 619 THR A N 1
ATOM 4943 C CA . THR A 1 619 ? -13.972 11.019 23.628 1.00 73.94 619 THR A CA 1
ATOM 4944 C C . THR A 1 619 ? -12.636 10.305 23.549 1.00 73.94 619 THR A C 1
ATOM 4946 O O . THR A 1 619 ? -12.312 9.409 24.329 1.00 73.94 619 THR A O 1
ATOM 4949 N N . ARG A 1 620 ? -11.815 10.725 22.590 1.00 68.88 620 ARG A N 1
ATOM 4950 C CA . ARG A 1 620 ? -10.507 10.110 22.368 1.00 68.88 620 ARG A CA 1
ATOM 4951 C C . ARG A 1 620 ? -9.558 10.251 23.553 1.00 68.88 620 ARG A C 1
ATOM 4953 O O . ARG A 1 620 ? -8.677 9.405 23.657 1.00 68.88 620 ARG A O 1
ATOM 4960 N N . ASP A 1 621 ? -9.747 11.258 24.398 1.00 69.06 621 ASP A N 1
ATOM 4961 C CA . ASP A 1 621 ? -8.833 11.622 25.488 1.00 69.06 621 ASP A CA 1
ATOM 4962 C C . ASP A 1 621 ? -9.241 11.051 26.851 1.00 69.06 621 ASP A C 1
ATOM 4964 O O . ASP A 1 621 ? -8.470 11.112 27.808 1.00 69.06 621 ASP A O 1
ATOM 4968 N N . CYS A 1 622 ? -10.431 10.457 26.939 1.00 73.56 622 CYS A N 1
ATOM 4969 C CA . CYS A 1 622 ? -10.921 9.878 28.181 1.00 73.56 622 CYS A CA 1
ATOM 4970 C C . CYS A 1 622 ? -10.295 8.505 28.464 1.00 73.56 622 CYS A C 1
ATOM 4972 O O . CYS A 1 622 ? -9.776 7.832 27.568 1.00 73.56 622 CYS A O 1
ATOM 4974 N N . ILE A 1 623 ? -10.399 8.048 29.712 1.00 75.12 623 ILE A N 1
ATOM 4975 C CA . ILE A 1 623 ? -10.139 6.654 30.079 1.00 75.12 623 ILE A CA 1
ATOM 4976 C C . ILE A 1 623 ? -11.484 5.945 30.226 1.00 75.12 623 ILE A C 1
ATOM 4978 O O . ILE A 1 623 ? -12.323 6.342 31.031 1.00 75.12 623 ILE A O 1
ATOM 4982 N N . VAL A 1 624 ? -11.675 4.883 29.451 1.00 78.56 624 VAL A N 1
ATOM 4983 C CA . VAL A 1 624 ? -12.844 4.008 29.507 1.00 78.56 624 VAL A CA 1
ATOM 4984 C C . VAL A 1 624 ? -12.509 2.817 30.394 1.00 78.56 624 VAL A C 1
ATOM 4986 O O . VAL A 1 624 ? -11.654 2.004 30.043 1.00 78.56 624 VAL A O 1
ATOM 4989 N N . GLU A 1 625 ? -13.175 2.703 31.541 1.00 79.31 625 GLU A N 1
ATOM 4990 C CA . GLU A 1 625 ? -12.990 1.607 32.496 1.00 79.31 625 GLU A CA 1
ATOM 4991 C C . GLU A 1 625 ? -14.313 1.209 33.173 1.00 79.31 625 GLU A C 1
ATOM 4993 O O . GLU A 1 625 ? -15.259 2.002 33.184 1.00 79.31 625 GLU A O 1
ATOM 4998 N N . PRO A 1 626 ? -14.422 -0.011 33.734 1.00 82.12 626 PRO A N 1
ATOM 4999 C CA . PRO A 1 626 ? -15.579 -0.405 34.531 1.00 82.12 626 PRO A CA 1
ATOM 5000 C C . PRO A 1 626 ? -15.867 0.572 35.674 1.00 82.12 626 PRO A C 1
ATOM 5002 O O . PRO A 1 626 ? -15.005 0.832 36.513 1.00 82.12 626 PRO A O 1
ATOM 5005 N N . ALA A 1 627 ? -17.104 1.071 35.746 1.00 81.94 627 ALA A N 1
ATOM 5006 C CA . ALA A 1 627 ? -17.543 1.889 36.869 1.00 81.94 627 ALA A CA 1
ATOM 5007 C C . ALA A 1 627 ? -17.382 1.102 38.178 1.00 81.94 627 ALA A C 1
ATOM 5009 O O . ALA A 1 627 ? -17.863 -0.026 38.288 1.00 81.94 627 ALA A O 1
ATOM 5010 N N . LYS A 1 628 ? -16.735 1.704 39.184 1.00 82.19 628 LYS A N 1
ATOM 5011 C CA . LYS A 1 628 ? -16.409 1.036 40.459 1.00 82.19 628 LYS A CA 1
ATOM 5012 C C . LYS A 1 628 ? -17.631 0.425 41.149 1.00 82.19 628 LYS A C 1
ATOM 5014 O O . LYS A 1 628 ? -17.523 -0.643 41.731 1.00 82.19 628 LYS A O 1
ATOM 5019 N N . ALA A 1 629 ? -18.791 1.071 41.040 1.00 83.25 629 ALA A N 1
ATOM 5020 C CA . ALA A 1 629 ? -20.049 0.578 41.600 1.00 83.25 629 ALA A CA 1
ATOM 5021 C C . ALA A 1 629 ? -20.574 -0.709 40.925 1.00 83.25 629 ALA A C 1
ATOM 5023 O O . ALA A 1 629 ? -21.400 -1.404 41.506 1.00 83.25 629 ALA A O 1
ATOM 5024 N N . LEU A 1 630 ? -20.085 -1.055 39.728 1.00 81.31 630 LEU A N 1
ATOM 5025 C CA . LEU A 1 630 ? -20.393 -2.318 39.046 1.00 81.31 630 LEU A CA 1
ATOM 5026 C C . LEU A 1 630 ? -19.364 -3.417 39.335 1.00 81.31 630 LEU A C 1
ATOM 5028 O O . LEU A 1 630 ? -19.489 -4.506 38.771 1.00 81.31 630 LEU A O 1
ATOM 5032 N N . VAL A 1 631 ? -18.344 -3.133 40.151 1.00 83.06 631 VAL A N 1
ATOM 5033 C CA . VAL A 1 631 ? -17.281 -4.074 40.508 1.00 83.06 631 VAL A CA 1
ATOM 5034 C C . VAL A 1 631 ? -17.468 -4.517 41.954 1.00 83.06 631 VAL A C 1
ATOM 5036 O O . VAL A 1 631 ? -17.298 -3.739 42.889 1.00 83.06 631 VAL A O 1
ATOM 5039 N N . ASP A 1 632 ? -17.790 -5.791 42.136 1.00 81.12 632 ASP A N 1
ATOM 5040 C CA . ASP A 1 632 ? -17.948 -6.413 43.448 1.00 81.12 632 ASP A CA 1
ATOM 5041 C C . ASP A 1 632 ? -17.448 -7.871 43.425 1.00 81.12 632 ASP A C 1
ATOM 5043 O O . ASP A 1 632 ? -16.943 -8.358 42.412 1.00 81.12 632 ASP A O 1
ATOM 5047 N N . ALA A 1 633 ? -17.551 -8.582 44.553 1.00 77.81 633 ALA A N 1
ATOM 5048 C CA . ALA A 1 633 ? -17.088 -9.969 44.659 1.00 77.81 633 ALA A CA 1
ATOM 5049 C C . ALA A 1 633 ? -17.812 -10.943 43.702 1.00 77.81 633 ALA A C 1
ATOM 5051 O O . ALA A 1 633 ? -17.249 -11.977 43.348 1.00 77.81 633 ALA A O 1
ATOM 5052 N N . ASN A 1 634 ? -19.037 -10.616 43.282 1.00 75.94 634 ASN A N 1
ATOM 5053 C CA . ASN A 1 634 ? -19.866 -11.403 42.367 1.00 75.94 634 ASN A CA 1
ATOM 5054 C C . ASN A 1 634 ? -19.783 -10.908 40.911 1.00 75.94 634 ASN A C 1
ATOM 5056 O O . ASN A 1 634 ? -20.149 -11.651 40.003 1.00 75.94 634 ASN A O 1
ATOM 5060 N N . ASN A 1 635 ? -19.306 -9.683 40.673 1.00 76.81 635 ASN A N 1
ATOM 5061 C CA . ASN A 1 635 ? -19.022 -9.130 39.350 1.00 76.81 635 ASN A CA 1
ATOM 5062 C C . ASN A 1 635 ? -17.629 -8.475 39.331 1.00 76.81 635 ASN A C 1
ATOM 5064 O O . ASN A 1 635 ? -17.527 -7.253 39.478 1.00 76.81 635 ASN A O 1
ATOM 5068 N N . PRO A 1 636 ? -16.544 -9.259 39.189 1.00 80.69 636 PRO A N 1
ATOM 5069 C CA . PRO A 1 636 ? -15.192 -8.717 39.204 1.00 80.69 636 PRO A CA 1
ATOM 5070 C C . PRO A 1 636 ? -14.949 -7.782 38.013 1.00 80.69 636 PRO A C 1
ATOM 5072 O O . PRO A 1 636 ? -15.680 -7.774 37.022 1.00 80.69 636 PRO A O 1
ATOM 5075 N N . GLN A 1 637 ? -13.887 -6.983 38.094 1.00 78.44 637 GLN A N 1
ATOM 5076 C CA . GLN A 1 637 ? -13.462 -6.144 36.980 1.00 78.44 637 GLN A CA 1
ATOM 5077 C C . GLN A 1 637 ? -13.035 -7.036 35.805 1.00 78.44 637 GLN A C 1
ATOM 5079 O O . GLN A 1 637 ? -11.982 -7.673 35.851 1.00 78.44 637 GLN A O 1
ATOM 5084 N N . LEU A 1 638 ? -13.846 -7.082 34.749 1.00 69.00 638 LEU A N 1
ATOM 5085 C CA . LEU A 1 638 ? -13.559 -7.895 33.566 1.00 69.00 638 LEU A CA 1
ATOM 5086 C C . LEU A 1 638 ? -12.531 -7.211 32.656 1.00 69.00 638 LEU A C 1
ATOM 5088 O O . LEU A 1 638 ? -11.825 -7.879 31.899 1.00 69.00 638 LEU A O 1
ATOM 5092 N N . TYR A 1 639 ? -12.436 -5.880 32.741 1.00 71.94 639 TYR A N 1
ATOM 5093 C CA . TYR A 1 639 ? -11.779 -5.051 31.735 1.00 71.94 639 TYR A CA 1
ATOM 5094 C C . TYR A 1 639 ? -10.890 -3.979 32.364 1.00 71.94 639 TYR A C 1
ATOM 5096 O O . TYR A 1 639 ? -11.274 -3.314 33.326 1.00 71.94 639 TYR A O 1
ATOM 5104 N N . ALA A 1 640 ? -9.685 -3.814 31.820 1.00 72.75 640 ALA A N 1
ATOM 5105 C CA . ALA A 1 640 ? -8.760 -2.767 32.246 1.00 72.75 640 ALA A CA 1
ATOM 5106 C C . ALA A 1 640 ? -9.177 -1.406 31.672 1.00 72.75 640 ALA A C 1
ATOM 5108 O O . ALA A 1 640 ? -9.844 -1.356 30.640 1.00 72.75 640 ALA A O 1
ATOM 5109 N N . GLY A 1 641 ? -8.750 -0.315 32.311 1.00 74.81 641 GLY A N 1
ATOM 5110 C CA . GLY A 1 641 ? -8.944 1.024 31.766 1.00 74.81 641 GLY A CA 1
ATOM 5111 C C . GLY A 1 641 ? -8.167 1.230 30.467 1.00 74.81 641 GLY A C 1
ATOM 5112 O O . GLY A 1 641 ? -6.974 0.926 30.387 1.00 74.81 641 GLY A O 1
ATOM 5113 N N . VAL A 1 642 ? -8.847 1.735 29.439 1.00 72.94 642 VAL A N 1
ATOM 5114 C CA . VAL A 1 642 ? -8.288 1.953 28.100 1.00 72.94 642 VAL A CA 1
ATOM 5115 C C . VAL A 1 642 ? -8.548 3.384 27.663 1.00 72.94 642 VAL A C 1
ATOM 5117 O O . VAL A 1 642 ? -9.641 3.909 27.826 1.00 72.94 642 VAL A O 1
ATOM 5120 N N . HIS A 1 643 ? -7.542 4.017 27.070 1.00 70.88 643 HIS A N 1
ATOM 5121 C CA . HIS A 1 643 ? -7.688 5.353 26.503 1.00 70.88 643 HIS A CA 1
ATOM 5122 C C . HIS A 1 643 ? -8.698 5.338 25.341 1.00 70.88 643 HIS A C 1
ATOM 5124 O O . HIS A 1 643 ? -8.629 4.452 24.486 1.00 70.88 643 HIS A O 1
ATOM 5130 N N . GLY A 1 644 ? -9.603 6.313 25.263 1.00 62.38 644 GLY A N 1
ATOM 5131 C CA . GLY A 1 644 ? -10.702 6.337 24.291 1.00 62.38 644 GLY A CA 1
ATOM 5132 C C . GLY A 1 644 ? -10.233 6.240 22.836 1.00 62.38 644 GLY A C 1
ATOM 5133 O O . GLY A 1 644 ? -10.835 5.542 22.025 1.00 62.38 644 GLY A O 1
ATOM 5134 N N . SER A 1 645 ? -9.077 6.827 22.513 1.00 62.47 645 SER A N 1
ATOM 5135 C CA . SER A 1 645 ? -8.424 6.710 21.197 1.00 62.47 645 SER A CA 1
ATOM 5136 C C . SER A 1 645 ? -8.033 5.280 20.794 1.00 62.47 645 SER A C 1
ATOM 5138 O O . SER A 1 645 ? -7.823 5.014 19.611 1.00 62.47 645 SER A O 1
ATOM 5140 N N . LEU A 1 646 ? -7.937 4.361 21.755 1.00 60.75 646 LEU A N 1
ATOM 5141 C CA . LEU A 1 646 ? -7.606 2.949 21.561 1.00 60.75 646 LEU A CA 1
ATOM 5142 C C . LEU A 1 646 ? -8.813 2.030 21.770 1.00 60.75 646 LEU A C 1
ATOM 5144 O O . LEU A 1 646 ? -8.713 0.838 21.479 1.00 60.75 646 LEU A O 1
ATOM 5148 N N . PHE A 1 647 ? -9.943 2.555 22.247 1.00 65.00 647 PHE A N 1
ATOM 5149 C CA . PHE A 1 647 ? -11.074 1.750 22.700 1.00 65.00 647 PHE A CA 1
ATOM 5150 C C . PHE A 1 647 ? -11.677 0.892 21.580 1.00 65.00 647 PHE A C 1
ATOM 5152 O O . PHE A 1 647 ? -11.869 -0.306 21.767 1.00 65.00 647 PHE A O 1
ATOM 5159 N N . SER A 1 648 ? -11.853 1.437 20.372 1.00 59.97 648 SER A N 1
ATOM 5160 C CA . SER A 1 648 ? -12.369 0.671 19.224 1.00 59.97 648 SER A CA 1
ATOM 5161 C C . SER A 1 648 ? -11.427 -0.464 18.784 1.00 59.97 648 SER A C 1
ATOM 5163 O O . SER A 1 648 ? -11.881 -1.548 18.403 1.00 59.97 648 SER A O 1
ATOM 5165 N N . ASN A 1 649 ? -10.110 -0.247 18.873 1.00 54.59 649 ASN A N 1
ATOM 5166 C CA . ASN A 1 649 ? -9.103 -1.266 18.555 1.00 54.59 649 ASN A CA 1
ATOM 5167 C C . ASN A 1 649 ? -9.048 -2.344 19.642 1.00 54.59 649 ASN A C 1
ATOM 5169 O O . ASN A 1 649 ? -9.035 -3.533 19.329 1.00 54.59 649 ASN A O 1
ATOM 5173 N N . TYR A 1 650 ? -9.076 -1.929 20.911 1.00 55.59 650 TYR A N 1
ATOM 5174 C CA . TYR A 1 650 ? -9.162 -2.821 22.064 1.00 55.59 650 TYR A CA 1
ATOM 5175 C C . TYR A 1 650 ? -10.421 -3.693 21.997 1.00 55.59 650 TYR A C 1
ATOM 5177 O O . TYR A 1 650 ? -10.345 -4.903 22.206 1.00 55.59 650 TYR A O 1
ATOM 5185 N N . HIS A 1 651 ? -11.562 -3.107 21.629 1.00 56.50 651 HIS A N 1
ATOM 5186 C CA . HIS A 1 651 ? -12.812 -3.829 21.432 1.00 56.50 651 HIS A CA 1
ATOM 5187 C C . HIS A 1 651 ? -12.687 -4.875 20.311 1.00 56.50 651 HIS A C 1
ATOM 5189 O O . HIS A 1 651 ? -12.982 -6.052 20.504 1.00 56.50 651 HIS A O 1
ATOM 5195 N N . SER A 1 652 ? -12.164 -4.482 19.148 1.00 52.31 652 SER A N 1
ATOM 5196 C CA . SER A 1 652 ? -12.015 -5.392 18.004 1.00 52.31 652 SER A CA 1
ATOM 5197 C C . SER A 1 652 ? -11.086 -6.575 18.300 1.00 52.31 652 SER A C 1
ATOM 5199 O O . SER A 1 652 ? -11.385 -7.702 17.910 1.00 52.31 652 SER A O 1
ATOM 5201 N N . GLN A 1 653 ? -9.984 -6.338 19.020 1.00 44.41 653 GLN A N 1
ATOM 5202 C CA . GLN A 1 653 ? -9.001 -7.372 19.363 1.00 44.41 653 GLN A CA 1
ATOM 5203 C C . GLN A 1 653 ? -9.491 -8.341 20.444 1.00 44.41 653 GLN A C 1
ATOM 5205 O O . GLN A 1 653 ? -9.143 -9.519 20.396 1.00 44.41 653 GLN A O 1
ATOM 5210 N N . ASN A 1 654 ? -10.296 -7.867 21.400 1.00 44.81 654 ASN A N 1
ATOM 5211 C CA . ASN A 1 654 ? -10.743 -8.686 22.528 1.00 44.81 654 ASN A CA 1
ATOM 5212 C C . ASN A 1 654 ? -12.121 -9.338 22.313 1.00 44.81 654 ASN A C 1
ATOM 5214 O O . ASN A 1 654 ? -12.374 -10.385 22.904 1.00 44.81 654 ASN A O 1
ATOM 5218 N N . PHE A 1 655 ? -12.986 -8.776 21.455 1.00 48.38 655 PHE A N 1
ATOM 5219 C CA . PHE A 1 655 ? -14.387 -9.213 21.311 1.00 48.38 655 PHE A CA 1
ATOM 5220 C C . PHE A 1 655 ? -14.759 -9.718 19.909 1.00 48.38 655 PHE A C 1
ATOM 5222 O O . PHE A 1 655 ? -15.628 -10.579 19.793 1.00 48.38 655 PHE A O 1
ATOM 5229 N N . GLY A 1 656 ? -14.055 -9.306 18.844 1.00 34.34 656 GLY A N 1
ATOM 5230 C CA . GLY A 1 656 ? -14.363 -9.694 17.453 1.00 34.34 656 GLY A CA 1
ATOM 5231 C C . GLY A 1 656 ? -14.201 -11.187 17.111 1.00 34.34 656 GLY A C 1
ATOM 5232 O O . GLY A 1 656 ? -14.538 -11.603 16.004 1.00 34.34 656 GLY A O 1
ATOM 5233 N N . MET A 1 657 ? -13.698 -12.003 18.047 1.00 26.80 657 MET A N 1
ATOM 5234 C CA . MET A 1 657 ? -13.546 -13.460 17.916 1.00 26.80 657 MET A CA 1
ATOM 5235 C C . MET A 1 657 ? -14.367 -14.282 18.934 1.00 26.80 657 MET A C 1
ATOM 5237 O O . MET A 1 657 ? -14.259 -15.507 18.930 1.00 26.80 657 MET A O 1
ATOM 5241 N N . MET A 1 658 ? -15.190 -13.668 19.796 1.00 28.53 658 MET A N 1
ATOM 5242 C CA . MET A 1 658 ? -15.882 -14.370 20.900 1.00 28.53 658 MET A CA 1
ATOM 5243 C C . MET A 1 658 ? -17.394 -14.529 20.709 1.00 28.53 658 MET A C 1
ATOM 5245 O O . MET A 1 658 ? -18.178 -14.453 21.650 1.00 28.53 658 MET A O 1
ATOM 5249 N N . GLY A 1 659 ? -17.822 -14.847 19.495 1.00 27.52 659 GLY A N 1
ATOM 5250 C CA . GLY A 1 659 ? -19.221 -15.138 19.208 1.00 27.52 659 GLY A CA 1
ATOM 5251 C C . GLY A 1 659 ? -19.663 -16.564 19.527 1.00 27.52 659 GLY A C 1
ATOM 5252 O O . GLY A 1 659 ? -20.084 -17.277 18.619 1.00 27.52 659 GLY A O 1
ATOM 5253 N N . HIS A 1 660 ? -19.469 -16.971 20.783 1.00 26.33 660 HIS A N 1
ATOM 5254 C CA . HIS A 1 660 ? -20.077 -18.080 21.533 1.00 26.33 660 HIS A CA 1
ATOM 5255 C C . HIS A 1 660 ? -19.207 -18.261 22.777 1.00 26.33 660 HIS A C 1
ATOM 5257 O O . HIS A 1 660 ? -18.115 -18.806 22.630 1.00 26.33 660 HIS A O 1
ATOM 5263 N N . LYS A 1 661 ? -19.658 -17.808 23.959 1.00 28.83 661 LYS A N 1
ATOM 5264 C CA . LYS A 1 661 ? -19.200 -18.277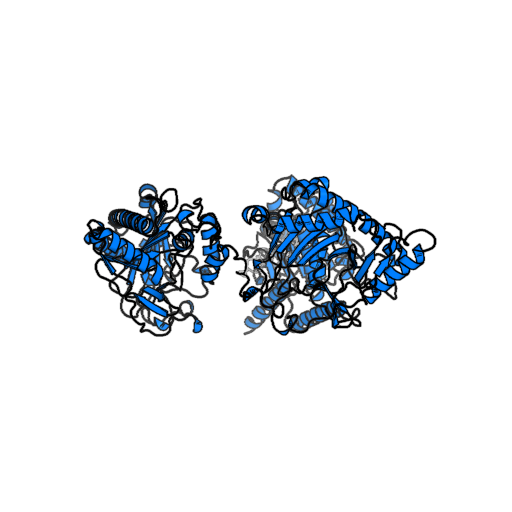 25.291 1.00 28.83 661 LYS A CA 1
ATOM 5265 C C . LYS A 1 661 ? -19.921 -17.566 26.449 1.00 28.83 661 LYS A C 1
ATOM 5267 O O . LYS A 1 661 ? -19.306 -17.159 27.428 1.00 28.83 661 LYS A O 1
ATOM 5272 N N . GLU A 1 662 ? -21.250 -17.502 26.400 1.00 27.47 662 GLU A N 1
ATOM 5273 C CA . GLU A 1 662 ? -22.005 -17.397 27.655 1.00 27.47 662 GLU A CA 1
ATOM 5274 C C . GLU A 1 662 ? -21.704 -18.673 28.468 1.00 27.47 662 GLU A C 1
ATOM 5276 O O . GLU A 1 662 ? -21.900 -19.780 27.966 1.00 27.47 662 GLU A O 1
ATOM 5281 N N . ASN A 1 663 ? -21.138 -18.492 29.670 1.00 25.78 663 ASN A N 1
ATOM 5282 C CA . ASN A 1 663 ? -20.512 -19.465 30.595 1.00 25.78 663 ASN A CA 1
ATOM 5283 C C . ASN A 1 663 ? -18.974 -19.626 30.581 1.00 25.78 663 ASN A C 1
ATOM 5285 O O . ASN A 1 663 ? -18.477 -20.596 31.157 1.00 25.78 663 ASN A O 1
ATOM 5289 N N . GLN A 1 664 ? -18.182 -18.702 30.018 1.00 27.89 664 GLN A N 1
ATOM 5290 C CA . GLN A 1 664 ? -16.708 -18.815 30.084 1.00 27.89 664 GLN A CA 1
ATOM 5291 C C . GLN A 1 664 ? -15.922 -17.532 30.407 1.00 27.89 664 GLN A C 1
ATOM 5293 O O . GLN A 1 664 ? -14.723 -17.487 30.145 1.00 27.89 664 GLN A O 1
ATOM 5298 N N . ASP A 1 665 ? -16.509 -16.530 31.062 1.00 28.98 665 ASP A N 1
ATOM 5299 C CA . ASP A 1 665 ? -15.789 -15.275 31.365 1.00 28.98 665 ASP A CA 1
ATOM 5300 C C . ASP A 1 665 ? -14.945 -15.275 32.652 1.00 28.98 665 ASP A C 1
ATOM 5302 O O . ASP A 1 665 ? -14.244 -14.309 32.939 1.00 28.98 665 ASP A O 1
ATOM 5306 N N . SER A 1 666 ? -14.834 -16.416 33.343 1.00 27.86 666 SER A N 1
ATOM 5307 C CA . SER A 1 666 ? -13.657 -16.694 34.187 1.00 27.86 666 SER A CA 1
ATOM 5308 C C . SER A 1 666 ? -12.537 -17.408 33.417 1.00 27.86 666 SER A C 1
ATOM 5310 O O . SER A 1 666 ? -11.504 -17.738 33.998 1.00 27.86 666 SER A O 1
ATOM 5312 N N . LEU A 1 667 ? -12.744 -17.716 32.133 1.00 28.25 667 LEU A N 1
ATOM 5313 C CA . LEU A 1 667 ? -11.948 -18.665 31.356 1.00 28.25 667 LEU A CA 1
ATOM 5314 C C . LEU A 1 667 ? -11.347 -18.052 30.090 1.00 28.25 667 LEU A C 1
ATOM 5316 O O . LEU A 1 667 ? -10.426 -18.667 29.588 1.00 28.25 667 LEU A O 1
ATOM 5320 N N . THR A 1 668 ? -11.786 -16.879 29.602 1.00 29.81 668 THR A N 1
ATOM 5321 C CA . THR A 1 668 ? -11.371 -16.221 28.333 1.00 29.81 668 THR A CA 1
ATOM 5322 C C . THR A 1 668 ? -10.362 -15.077 28.489 1.00 29.81 668 THR A C 1
ATOM 5324 O O . THR A 1 668 ? -9.394 -15.046 27.730 1.00 29.81 668 THR A O 1
ATOM 5327 N N . SER A 1 669 ? -10.462 -14.219 29.514 1.00 31.16 669 SER A N 1
ATOM 5328 C CA . SER A 1 669 ? -9.294 -13.435 29.976 1.00 31.16 669 SER A CA 1
ATOM 5329 C C . SER A 1 669 ? -8.213 -14.399 30.470 1.00 31.16 669 SER A C 1
ATOM 5331 O O . SER A 1 669 ? -7.031 -14.266 30.151 1.00 31.16 669 SER A O 1
ATOM 5333 N N . ASN A 1 670 ? -8.667 -15.471 31.124 1.00 34.16 670 ASN A N 1
ATOM 5334 C CA . ASN A 1 670 ? -7.881 -16.653 31.385 1.00 34.16 670 ASN A CA 1
ATOM 5335 C C . ASN A 1 670 ? -7.450 -17.336 30.089 1.00 34.16 670 ASN A C 1
ATOM 5337 O O . ASN A 1 670 ? -6.335 -17.782 30.094 1.00 34.16 670 ASN A O 1
ATOM 5341 N N . LEU A 1 671 ? -8.189 -17.373 28.973 1.00 33.97 671 LEU A N 1
ATOM 5342 C CA . LEU A 1 671 ? -7.766 -18.059 27.739 1.00 33.97 671 LEU A CA 1
ATOM 5343 C C . LEU A 1 671 ? -6.741 -17.243 26.962 1.00 33.97 671 LEU A C 1
ATOM 5345 O O . LEU A 1 671 ? -5.803 -17.825 26.457 1.00 33.97 671 LEU A O 1
ATOM 5349 N N . GLY A 1 672 ? -6.856 -15.917 26.887 1.00 42.66 672 GLY A N 1
ATOM 5350 C CA . GLY A 1 672 ? -5.800 -15.058 26.343 1.00 42.66 672 GLY A CA 1
ATOM 5351 C C . GLY A 1 672 ? -4.543 -15.133 27.208 1.00 42.66 672 GLY A C 1
ATOM 5352 O O . GLY A 1 672 ? -3.440 -15.302 26.694 1.00 42.66 672 GLY A O 1
ATOM 5353 N N . ASN A 1 673 ? -4.711 -15.127 28.535 1.00 50.41 673 ASN A N 1
ATOM 5354 C CA . ASN A 1 673 ? -3.620 -15.381 29.471 1.00 50.41 673 ASN A CA 1
ATOM 5355 C C . ASN A 1 673 ? -3.111 -16.827 29.418 1.00 50.41 673 ASN A C 1
ATOM 5357 O O . ASN A 1 673 ? -1.922 -17.015 29.583 1.00 50.41 673 ASN A O 1
ATOM 5361 N N . ILE A 1 674 ? -3.943 -17.835 29.167 1.00 53.72 674 ILE A N 1
ATOM 5362 C CA . ILE A 1 674 ? -3.595 -19.263 29.102 1.00 53.72 674 ILE A CA 1
ATOM 5363 C C . ILE A 1 674 ? -2.924 -19.523 27.770 1.00 53.72 674 ILE A C 1
ATOM 5365 O O . ILE A 1 674 ? -1.892 -20.147 27.777 1.00 53.72 674 ILE A O 1
ATOM 5369 N N . VAL A 1 675 ? -3.414 -19.007 26.646 1.00 62.38 675 VAL A N 1
ATOM 5370 C CA . VAL A 1 675 ? -2.768 -19.095 25.330 1.00 62.38 675 VAL A CA 1
ATOM 5371 C C . VAL A 1 675 ? -1.435 -18.371 25.371 1.00 62.38 675 VAL A C 1
ATOM 5373 O O . VAL A 1 675 ? -0.450 -18.925 24.907 1.00 62.38 675 VAL A O 1
ATOM 5376 N N . ARG A 1 676 ? -1.358 -17.188 25.990 1.00 75.31 676 ARG A N 1
ATOM 5377 C CA . ARG A 1 676 ? -0.089 -16.486 26.211 1.00 75.31 676 ARG A CA 1
ATOM 5378 C C . ARG A 1 676 ? 0.837 -17.257 27.153 1.00 75.31 676 ARG A C 1
ATOM 5380 O O . ARG A 1 676 ? 1.998 -17.423 26.819 1.00 75.31 676 ARG A O 1
ATOM 5387 N N . ARG A 1 677 ? 0.341 -17.805 28.267 1.00 73.06 677 ARG A N 1
ATOM 5388 C CA . ARG A 1 677 ? 1.112 -18.659 29.195 1.00 73.06 677 ARG A CA 1
ATOM 5389 C C . ARG A 1 677 ? 1.497 -20.002 28.580 1.00 73.06 677 ARG A C 1
ATOM 5391 O O . ARG A 1 677 ? 2.544 -20.523 28.920 1.00 73.06 677 ARG A O 1
ATOM 5398 N N . CYS A 1 678 ? 0.694 -20.557 27.681 1.00 71.94 678 CYS A N 1
ATOM 5399 C CA . CYS A 1 678 ? 0.974 -21.771 26.923 1.00 71.94 678 CYS A CA 1
ATOM 5400 C C . CYS A 1 678 ? 2.017 -21.470 25.856 1.00 71.94 678 CYS A C 1
ATOM 5402 O O . CYS A 1 678 ? 2.959 -22.230 25.721 1.00 71.94 678 CYS A O 1
ATOM 5404 N N . LEU A 1 679 ? 1.891 -20.352 25.141 1.00 78.69 679 LEU A N 1
ATOM 5405 C CA . LEU A 1 679 ? 2.883 -19.881 24.181 1.00 78.69 679 LEU A CA 1
ATOM 5406 C C . LEU A 1 679 ? 4.217 -19.615 24.874 1.00 78.69 679 LEU A C 1
ATOM 5408 O O . LEU A 1 679 ? 5.244 -20.077 24.397 1.00 78.69 679 LEU A O 1
ATOM 5412 N N . PHE A 1 680 ? 4.200 -18.923 26.012 1.00 86.56 680 PHE A N 1
ATOM 5413 C CA . PHE A 1 680 ? 5.385 -18.697 26.832 1.00 86.56 680 PHE A CA 1
ATOM 5414 C C . PHE A 1 680 ? 5.913 -20.008 27.394 1.00 86.56 680 PHE A C 1
ATOM 5416 O O . PHE A 1 680 ? 7.094 -20.256 27.258 1.00 86.56 680 PHE A O 1
ATOM 5423 N N . GLY A 1 681 ? 5.056 -20.914 27.864 1.00 82.81 681 GLY A N 1
ATOM 5424 C CA . GLY A 1 681 ? 5.459 -22.256 28.282 1.00 82.81 681 GLY A CA 1
ATOM 5425 C C . GLY A 1 681 ? 6.125 -23.061 27.162 1.00 82.81 681 GLY A C 1
ATOM 5426 O O . GLY A 1 681 ? 7.125 -23.722 27.407 1.00 82.81 681 GLY A O 1
ATOM 5427 N N . VAL A 1 682 ? 5.623 -22.969 25.926 1.00 85.00 682 VAL A N 1
ATOM 5428 C CA . VAL A 1 682 ? 6.232 -23.594 24.742 1.00 85.00 682 VAL A CA 1
ATOM 5429 C C . VAL A 1 682 ? 7.561 -22.925 24.398 1.00 85.00 682 VAL A C 1
ATOM 5431 O O . VAL A 1 682 ? 8.532 -23.627 24.134 1.00 85.00 682 VAL A O 1
ATOM 5434 N N . LEU A 1 683 ? 7.638 -21.593 24.423 1.00 86.31 683 LEU A N 1
ATOM 5435 C CA . LEU A 1 683 ? 8.888 -20.866 24.189 1.00 86.31 683 LEU A CA 1
ATOM 5436 C C . LEU A 1 683 ? 9.931 -21.195 25.258 1.00 86.31 683 LEU A C 1
ATOM 5438 O O . LEU A 1 683 ? 11.083 -21.419 24.910 1.00 86.31 683 LEU A O 1
ATOM 5442 N N . SER A 1 684 ? 9.531 -21.310 26.522 1.00 88.38 684 SER A N 1
ATOM 5443 C CA . SER A 1 684 ? 10.390 -21.690 27.646 1.00 88.38 684 SER A CA 1
ATOM 5444 C C . SER A 1 684 ? 10.895 -23.136 27.571 1.00 88.38 684 SER A C 1
ATOM 5446 O O . SER A 1 684 ? 11.762 -23.506 28.356 1.00 88.38 684 SER A O 1
ATOM 5448 N N . MET A 1 685 ? 10.412 -23.957 26.625 1.00 87.31 685 MET A N 1
ATOM 5449 C CA . MET A 1 685 ? 11.039 -25.253 26.312 1.00 87.31 685 MET A CA 1
ATOM 5450 C C . MET A 1 685 ? 12.373 -25.095 25.567 1.00 87.31 685 MET A C 1
ATOM 5452 O O . MET A 1 685 ? 13.171 -26.032 25.538 1.00 87.31 685 MET A O 1
ATOM 5456 N N . GLY A 1 686 ? 12.606 -23.943 24.933 1.00 86.50 686 GLY A N 1
ATOM 5457 C CA . GLY A 1 686 ? 13.895 -23.548 24.370 1.00 86.50 686 GLY A CA 1
ATOM 5458 C C . GLY A 1 686 ? 14.627 -22.551 25.278 1.00 86.50 686 GLY A C 1
ATOM 5459 O O . GLY A 1 686 ? 14.051 -22.060 26.248 1.00 86.50 686 GLY A O 1
ATOM 5460 N N . PRO A 1 687 ? 15.892 -22.209 24.973 1.00 91.44 687 PRO A N 1
ATOM 5461 C CA . PRO A 1 687 ? 16.617 -21.205 25.746 1.00 91.44 687 PRO A CA 1
ATOM 5462 C C . PRO A 1 687 ? 15.914 -19.840 25.653 1.00 91.44 687 PRO A C 1
ATOM 5464 O O . PRO A 1 687 ? 15.596 -19.367 24.560 1.00 91.44 687 PRO A O 1
ATOM 5467 N N . ILE A 1 688 ? 15.660 -19.210 26.797 1.00 94.50 688 ILE A N 1
ATOM 5468 C CA . ILE A 1 688 ? 15.120 -17.848 26.891 1.00 94.50 688 ILE A CA 1
ATOM 5469 C C . ILE A 1 688 ? 16.297 -16.873 27.039 1.00 94.50 688 ILE A C 1
ATOM 5471 O O . ILE A 1 688 ? 17.242 -17.200 27.754 1.00 94.50 688 ILE A O 1
ATOM 5475 N N . PRO A 1 689 ? 16.288 -15.711 26.358 1.00 95.69 689 PRO A N 1
ATOM 5476 C CA . PRO A 1 689 ? 17.319 -14.694 26.554 1.00 95.69 689 PRO A CA 1
ATOM 5477 C C . PRO A 1 689 ? 17.265 -14.132 27.982 1.00 95.69 689 PRO A C 1
ATOM 5479 O O . PRO A 1 689 ? 16.200 -13.735 28.458 1.00 95.69 689 PRO A O 1
ATOM 5482 N N . ASP A 1 690 ? 18.419 -14.030 28.634 1.00 94.81 690 ASP A N 1
ATOM 5483 C CA . ASP A 1 690 ? 18.552 -13.412 29.952 1.00 94.81 690 ASP A CA 1
ATOM 5484 C C . ASP A 1 690 ? 18.431 -11.888 29.861 1.00 94.81 690 ASP A C 1
ATOM 5486 O O . ASP A 1 690 ? 17.916 -11.248 30.787 1.00 94.81 690 ASP A O 1
ATOM 5490 N N . HIS A 1 691 ? 18.892 -11.302 28.749 1.00 97.62 691 HIS A N 1
ATOM 5491 C CA . HIS A 1 691 ? 18.892 -9.859 28.545 1.00 97.62 691 HIS A CA 1
ATOM 5492 C C . HIS A 1 691 ? 18.416 -9.432 27.147 1.00 97.62 691 HIS A C 1
ATOM 5494 O O . HIS A 1 691 ? 19.036 -9.741 26.129 1.00 97.62 691 HIS A O 1
ATOM 5500 N N . ILE A 1 692 ? 17.344 -8.629 27.097 1.00 98.19 692 ILE A N 1
ATOM 5501 C CA . ILE A 1 692 ? 16.856 -7.979 25.869 1.00 98.19 692 ILE A CA 1
ATOM 5502 C C . ILE A 1 692 ? 17.020 -6.456 25.960 1.00 98.19 692 ILE A C 1
ATOM 5504 O O . ILE A 1 692 ? 16.541 -5.821 26.901 1.00 98.19 692 ILE A O 1
ATOM 5508 N N . ALA A 1 693 ? 17.648 -5.853 24.951 1.00 98.06 693 ALA A N 1
ATOM 5509 C CA . ALA A 1 693 ? 17.791 -4.406 24.830 1.00 98.06 693 ALA A CA 1
ATOM 5510 C C . ALA A 1 693 ? 16.918 -3.834 23.698 1.00 98.06 693 ALA A C 1
ATOM 5512 O O . ALA A 1 693 ? 16.880 -4.391 22.605 1.00 98.06 693 ALA A O 1
ATOM 5513 N N . PHE A 1 694 ? 16.251 -2.697 23.916 1.00 97.75 694 PHE A N 1
ATOM 5514 C CA . PHE A 1 694 ? 15.336 -2.076 22.951 1.00 97.75 694 PHE A CA 1
ATOM 5515 C C . PHE A 1 694 ? 15.799 -0.687 22.495 1.00 97.75 694 PHE A C 1
ATOM 5517 O O . PHE A 1 694 ? 15.953 0.237 23.298 1.00 97.75 694 PHE A O 1
ATOM 5524 N N . ILE A 1 695 ? 15.904 -0.507 21.176 1.00 97.06 695 ILE A N 1
ATOM 5525 C CA . ILE A 1 695 ? 15.986 0.794 20.504 1.00 97.06 695 ILE A CA 1
ATOM 5526 C C . ILE A 1 695 ? 14.587 1.152 19.983 1.00 97.06 695 ILE A C 1
ATOM 5528 O O . ILE A 1 695 ? 14.091 0.595 18.995 1.00 97.06 695 ILE A O 1
ATOM 5532 N N . MET A 1 696 ? 13.956 2.111 20.659 1.00 94.88 696 MET A N 1
ATOM 5533 C CA . MET A 1 696 ? 12.559 2.514 20.461 1.00 94.88 696 MET A CA 1
ATOM 5534 C C . MET A 1 696 ? 12.400 3.541 19.320 1.00 94.88 696 MET A C 1
ATOM 5536 O O . MET A 1 696 ? 11.968 4.678 19.530 1.00 94.88 696 MET A O 1
ATOM 5540 N N . ASP A 1 697 ? 12.809 3.174 18.101 1.00 92.69 697 ASP A N 1
ATOM 5541 C CA . ASP A 1 697 ? 12.821 4.073 16.942 1.00 92.69 697 ASP A CA 1
ATOM 5542 C C . ASP A 1 697 ? 11.457 4.160 16.227 1.00 92.69 697 ASP A C 1
ATOM 5544 O O . ASP A 1 697 ? 10.680 3.212 16.139 1.00 92.69 697 ASP A O 1
ATOM 5548 N N . GLY A 1 698 ? 11.163 5.325 15.651 1.00 90.94 698 GLY A N 1
ATOM 5549 C CA . GLY A 1 698 ? 9.966 5.523 14.829 1.00 90.94 698 GLY A CA 1
ATOM 5550 C C . GLY A 1 698 ? 8.802 6.257 15.491 1.00 90.94 698 GLY A C 1
ATOM 5551 O O . GLY A 1 698 ? 7.847 6.559 14.786 1.00 90.94 698 GLY A O 1
ATOM 5552 N N . ASN A 1 699 ? 8.893 6.663 16.764 1.00 89.50 699 ASN A N 1
ATOM 5553 C CA . ASN A 1 699 ? 7.844 7.452 17.443 1.00 89.50 699 ASN A CA 1
ATOM 5554 C C . ASN A 1 699 ? 7.417 8.708 16.651 1.00 89.50 699 ASN A C 1
ATOM 5556 O O . ASN A 1 699 ? 6.233 8.940 16.414 1.00 89.50 699 ASN A O 1
ATOM 5560 N N . ARG A 1 700 ? 8.385 9.490 16.150 1.00 87.25 700 ARG A N 1
ATOM 5561 C CA . ARG A 1 700 ? 8.110 10.693 15.337 1.00 87.25 700 ARG A CA 1
ATOM 5562 C C . ARG A 1 700 ? 7.547 10.360 13.953 1.00 87.25 700 ARG A C 1
ATOM 5564 O O . ARG A 1 700 ? 6.650 11.048 13.474 1.00 87.25 700 ARG A O 1
ATOM 5571 N N . ARG A 1 701 ? 8.065 9.305 13.308 1.00 87.94 701 ARG A N 1
ATOM 5572 C CA . ARG A 1 701 ? 7.549 8.824 12.013 1.00 87.94 701 ARG A CA 1
ATOM 5573 C C . ARG A 1 701 ? 6.105 8.347 12.152 1.00 87.94 701 ARG A C 1
ATOM 5575 O O . ARG A 1 701 ? 5.295 8.646 11.284 1.00 87.94 701 ARG A O 1
ATOM 5582 N N . TYR A 1 702 ? 5.781 7.698 13.267 1.00 81.19 702 TYR A N 1
ATOM 5583 C CA . TYR A 1 702 ? 4.442 7.226 13.588 1.00 81.19 702 TYR A CA 1
ATOM 5584 C C . TYR A 1 702 ? 3.465 8.397 13.739 1.00 81.19 702 TYR A C 1
ATOM 5586 O O . TYR A 1 702 ? 2.441 8.416 13.059 1.00 81.19 702 TYR A O 1
ATOM 5594 N N . SER A 1 703 ? 3.833 9.429 14.515 1.00 82.06 703 SER A N 1
ATOM 5595 C CA . SER A 1 703 ? 3.057 10.678 14.606 1.00 82.06 703 SER A CA 1
ATOM 5596 C C . SER A 1 703 ? 2.810 11.317 13.240 1.00 82.06 703 SER A C 1
ATOM 5598 O O . SER A 1 703 ? 1.673 11.652 12.932 1.00 82.06 703 SER A O 1
ATOM 5600 N N . ARG A 1 704 ? 3.844 11.453 12.395 1.00 79.69 704 ARG A N 1
ATOM 5601 C CA . ARG A 1 704 ? 3.698 12.060 11.057 1.00 79.69 704 ARG A CA 1
ATOM 5602 C C . ARG A 1 704 ? 2.805 11.233 10.141 1.00 79.69 704 ARG A C 1
ATOM 5604 O O . ARG A 1 704 ? 1.969 11.799 9.447 1.00 79.69 704 ARG A O 1
ATOM 5611 N N . ARG A 1 705 ? 2.965 9.906 10.159 1.00 82.56 705 ARG A N 1
ATOM 5612 C CA . ARG A 1 705 ? 2.170 8.984 9.338 1.00 82.56 705 ARG A CA 1
ATOM 5613 C C . ARG A 1 705 ? 0.686 9.046 9.695 1.00 82.56 705 ARG A C 1
ATOM 5615 O O . ARG A 1 705 ? -0.143 8.974 8.800 1.00 82.56 705 ARG A O 1
ATOM 5622 N N . LEU A 1 706 ? 0.361 9.216 10.976 1.00 62.34 706 LEU A N 1
ATOM 5623 C CA . LEU A 1 706 ? -1.018 9.306 11.465 1.00 62.34 706 LEU A CA 1
ATOM 5624 C C . LEU A 1 706 ? -1.518 10.745 11.675 1.00 62.34 706 LEU A C 1
ATOM 5626 O O . LEU A 1 706 ? -2.593 10.928 12.238 1.00 62.34 706 LEU A O 1
ATOM 5630 N N . LYS A 1 707 ? -0.749 11.758 11.243 1.00 71.50 707 LYS A N 1
ATOM 5631 C CA . LYS A 1 707 ? -1.044 13.193 11.434 1.00 71.50 707 LYS A CA 1
ATOM 5632 C C . LYS A 1 707 ? -1.426 13.552 12.881 1.00 71.50 707 LYS A C 1
ATOM 5634 O O . LYS A 1 707 ? -2.279 14.402 13.113 1.00 71.50 707 LYS A O 1
ATOM 5639 N N . LEU A 1 708 ? -0.812 12.881 13.853 1.00 67.00 708 LEU A N 1
ATOM 5640 C CA . LEU A 1 708 ? -1.049 13.141 15.271 1.00 67.00 708 LEU A CA 1
ATOM 5641 C C . LEU A 1 708 ? -0.301 14.401 15.710 1.00 67.00 708 LEU A C 1
ATOM 5643 O O . LEU A 1 708 ? 0.736 14.742 15.135 1.00 67.00 708 LEU A O 1
ATOM 5647 N N . GLU A 1 709 ? -0.794 15.035 16.772 1.00 71.38 709 GLU A N 1
ATOM 5648 C CA . GLU A 1 709 ? -0.125 16.170 17.406 1.00 71.38 709 GLU A CA 1
ATOM 5649 C C . GLU A 1 709 ? 1.326 15.845 17.803 1.00 71.38 709 GLU A C 1
ATOM 5651 O O . GLU A 1 709 ? 1.711 14.685 18.037 1.00 71.38 709 GLU A O 1
ATOM 5656 N N . GLU A 1 710 ? 2.156 16.889 17.861 1.00 61.16 710 GLU A N 1
ATOM 5657 C CA . GLU A 1 710 ? 3.565 16.772 18.227 1.00 61.16 710 GLU A CA 1
ATOM 5658 C C . GLU A 1 710 ? 3.683 16.171 19.640 1.00 61.16 710 GLU A C 1
ATOM 5660 O O . GLU A 1 710 ? 3.072 16.643 20.592 1.00 61.16 710 GLU A O 1
ATOM 5665 N N . GLY A 1 711 ? 4.411 15.054 19.765 1.00 67.00 711 GLY A N 1
ATOM 5666 C CA . GLY A 1 711 ? 4.562 14.323 21.029 1.00 67.00 711 GLY A CA 1
ATOM 5667 C C . GLY A 1 711 ? 3.602 13.144 21.256 1.00 67.00 711 GLY A C 1
ATOM 5668 O O . GLY A 1 711 ? 3.936 12.243 22.029 1.00 67.00 711 GLY A O 1
ATOM 5669 N N . ALA A 1 712 ? 2.477 13.048 20.537 1.00 71.31 712 ALA A N 1
ATOM 5670 C CA . ALA A 1 712 ? 1.511 11.949 20.702 1.00 71.31 712 ALA A CA 1
ATOM 5671 C C . ALA A 1 712 ? 2.121 10.557 20.438 1.00 71.31 712 ALA A C 1
ATOM 5673 O O . ALA A 1 712 ? 1.856 9.597 21.160 1.00 71.31 712 ALA A O 1
ATOM 5674 N N . GLY A 1 713 ? 3.013 10.451 19.450 1.00 77.06 713 GLY A N 1
ATOM 5675 C CA . GLY A 1 713 ? 3.727 9.215 19.136 1.00 77.06 713 GLY A CA 1
ATOM 5676 C C . GLY A 1 713 ? 4.650 8.759 20.264 1.00 77.06 713 GLY A C 1
ATOM 5677 O O . GLY A 1 713 ? 4.793 7.561 20.472 1.00 77.06 713 GLY A O 1
ATOM 5678 N N . HIS A 1 714 ? 5.222 9.685 21.042 1.00 80.56 714 HIS A N 1
ATOM 5679 C CA . HIS A 1 714 ? 6.029 9.340 22.217 1.00 80.56 714 HIS A CA 1
ATOM 5680 C C . HIS A 1 714 ? 5.166 8.822 23.377 1.00 80.56 714 HIS A C 1
ATOM 5682 O O . HIS A 1 714 ? 5.572 7.875 24.049 1.00 80.56 714 HIS A O 1
ATOM 5688 N N . LYS A 1 715 ? 3.954 9.365 23.568 1.00 76.94 715 LYS A N 1
ATOM 5689 C CA . LYS A 1 715 ? 2.991 8.841 24.553 1.00 76.94 715 LYS A CA 1
ATOM 5690 C C . LYS A 1 715 ? 2.554 7.413 24.204 1.00 76.94 715 LYS A C 1
ATOM 5692 O O . LYS A 1 715 ? 2.617 6.534 25.057 1.00 76.94 715 LYS A O 1
ATOM 5697 N N . LEU A 1 716 ? 2.201 7.162 22.941 1.00 73.94 716 LEU A N 1
ATOM 5698 C CA . LEU A 1 716 ? 1.856 5.816 22.458 1.00 73.94 716 LEU A CA 1
ATOM 5699 C C . LEU A 1 716 ? 3.049 4.854 22.524 1.00 73.94 716 LEU A C 1
ATOM 5701 O O . LEU A 1 716 ? 2.896 3.689 22.886 1.00 73.94 716 LEU A O 1
ATOM 5705 N N . GLY A 1 717 ? 4.252 5.355 22.243 1.00 81.00 717 GLY A N 1
ATOM 5706 C CA . GLY A 1 717 ? 5.485 4.601 22.423 1.00 81.00 717 GLY A CA 1
ATOM 5707 C C . GLY A 1 717 ? 5.706 4.146 23.866 1.00 81.00 717 GLY A C 1
ATOM 5708 O O . GLY A 1 717 ? 6.169 3.030 24.090 1.00 81.00 717 GLY A O 1
ATOM 5709 N N . PHE A 1 718 ? 5.332 4.955 24.857 1.00 82.62 718 PHE A N 1
ATOM 5710 C CA . PHE A 1 718 ? 5.390 4.540 26.258 1.00 82.62 718 PHE A CA 1
ATOM 5711 C C . PHE A 1 718 ? 4.398 3.405 26.568 1.00 82.62 718 PHE A C 1
ATOM 5713 O O . PHE A 1 718 ? 4.751 2.446 27.249 1.00 82.62 718 PHE A O 1
ATOM 5720 N N . THR A 1 719 ? 3.183 3.442 26.015 1.00 75.81 719 THR A N 1
ATOM 5721 C CA . THR A 1 719 ? 2.213 2.338 26.157 1.00 75.81 719 THR A CA 1
ATOM 5722 C C . THR A 1 719 ? 2.738 1.031 25.552 1.00 75.81 719 THR A C 1
ATOM 5724 O O . THR A 1 719 ? 2.608 -0.039 26.158 1.00 75.81 719 THR A O 1
ATOM 5727 N N . ALA A 1 720 ? 3.384 1.111 24.385 1.00 76.25 720 ALA A N 1
ATOM 5728 C CA . ALA A 1 720 ? 4.039 -0.034 23.757 1.00 76.25 720 ALA A CA 1
ATOM 5729 C C . ALA A 1 720 ? 5.186 -0.579 24.626 1.00 76.25 720 ALA A C 1
ATOM 5731 O O . ALA A 1 720 ? 5.280 -1.791 24.827 1.00 76.25 720 ALA A O 1
ATOM 5732 N N . LEU A 1 721 ? 5.995 0.306 25.226 1.00 87.81 721 LEU A N 1
ATOM 5733 C CA . LEU A 1 721 ? 7.042 -0.072 26.178 1.00 87.81 721 LEU A CA 1
ATOM 5734 C C . LEU A 1 721 ? 6.475 -0.866 27.358 1.00 87.81 721 LEU A C 1
ATOM 5736 O O . LEU A 1 721 ? 6.958 -1.959 27.637 1.00 87.81 721 LEU A O 1
ATOM 5740 N N . MET A 1 722 ? 5.425 -0.370 28.014 1.00 83.62 722 MET A N 1
ATOM 5741 C CA . MET A 1 722 ? 4.818 -1.060 29.160 1.00 83.62 722 MET A CA 1
ATOM 5742 C C . MET A 1 722 ? 4.292 -2.452 28.792 1.00 83.62 722 MET A C 1
ATOM 5744 O O . MET A 1 722 ? 4.450 -3.403 29.560 1.00 83.62 722 MET A O 1
ATOM 5748 N N . SER A 1 723 ? 3.724 -2.591 27.592 1.00 82.75 723 SER A N 1
ATOM 5749 C CA . SER A 1 723 ? 3.266 -3.884 27.072 1.00 82.75 723 SER A CA 1
ATOM 5750 C C . SER A 1 723 ? 4.437 -4.842 26.833 1.00 82.75 723 SER A C 1
ATOM 5752 O O . SER A 1 723 ? 4.372 -6.001 27.239 1.00 82.75 723 SER A O 1
ATOM 5754 N N . MET A 1 724 ? 5.532 -4.359 26.236 1.00 87.56 724 MET A N 1
ATOM 5755 C CA . MET A 1 724 ? 6.739 -5.162 26.008 1.00 87.56 724 MET A CA 1
ATOM 5756 C C . MET A 1 724 ? 7.404 -5.596 27.312 1.00 87.56 724 MET A C 1
ATOM 5758 O O . MET A 1 724 ? 7.758 -6.766 27.436 1.00 87.56 724 MET A O 1
ATOM 5762 N N . LEU A 1 725 ? 7.523 -4.699 28.297 1.00 88.00 725 LEU A N 1
ATOM 5763 C CA . LEU A 1 725 ? 8.060 -5.030 29.620 1.00 88.00 725 LEU A CA 1
ATOM 5764 C C . LEU A 1 725 ? 7.247 -6.147 30.273 1.00 88.00 725 LEU A C 1
ATOM 5766 O O . LEU A 1 725 ? 7.816 -7.141 30.716 1.00 88.00 725 LEU A O 1
ATOM 5770 N N . LYS A 1 726 ? 5.913 -6.034 30.249 1.00 86.12 726 LYS A N 1
ATOM 5771 C CA . LYS A 1 726 ? 5.017 -7.069 30.775 1.00 86.12 726 LYS A CA 1
ATOM 5772 C C . LYS A 1 726 ? 5.257 -8.421 30.106 1.00 86.12 726 LYS A C 1
ATOM 5774 O O . LYS A 1 726 ? 5.371 -9.425 30.800 1.00 86.12 726 LYS A O 1
ATOM 5779 N N . TYR A 1 727 ? 5.350 -8.459 28.778 1.00 88.62 727 TYR A N 1
ATOM 5780 C CA . TYR A 1 727 ? 5.594 -9.712 28.061 1.00 88.62 727 TYR A CA 1
ATOM 5781 C C . TYR A 1 727 ? 6.974 -10.302 28.355 1.00 88.62 727 TYR A C 1
ATOM 5783 O O . TYR A 1 727 ? 7.081 -11.511 28.519 1.00 88.62 727 TYR A O 1
ATOM 5791 N N . CYS A 1 728 ? 8.010 -9.469 28.462 1.00 92.50 728 CYS A N 1
ATOM 5792 C CA . CYS A 1 728 ? 9.355 -9.927 28.802 1.00 92.50 728 CYS A CA 1
ATOM 5793 C C . CYS A 1 728 ? 9.407 -10.516 30.219 1.00 92.50 728 CYS A C 1
ATOM 5795 O O . CYS A 1 728 ? 9.957 -11.596 30.402 1.00 92.50 728 CYS A O 1
ATOM 5797 N N . TYR A 1 729 ? 8.783 -9.865 31.207 1.00 90.75 729 TYR A N 1
ATOM 5798 C CA . TYR A 1 729 ? 8.754 -10.383 32.579 1.00 90.75 729 TYR A CA 1
ATOM 5799 C C . TYR A 1 729 ? 7.911 -11.648 32.725 1.00 90.75 729 TYR A C 1
ATOM 5801 O O . TYR A 1 729 ? 8.263 -12.532 33.497 1.00 90.75 729 TYR A O 1
ATOM 5809 N N . GLU A 1 730 ? 6.818 -11.774 31.974 1.00 88.06 730 GLU A N 1
ATOM 5810 C CA . GLU A 1 730 ? 6.042 -13.018 31.924 1.00 88.06 730 GLU A CA 1
ATOM 5811 C C . GLU A 1 730 ? 6.773 -14.167 31.208 1.00 88.06 730 GLU A C 1
ATOM 5813 O O . GLU A 1 730 ? 6.468 -15.325 31.478 1.00 88.06 730 GLU A O 1
ATOM 5818 N N . LEU A 1 731 ? 7.726 -13.856 30.323 1.00 88.75 731 LEU A N 1
ATOM 5819 C CA . LEU A 1 731 ? 8.674 -14.808 29.730 1.00 88.75 731 LEU A CA 1
ATOM 5820 C C . LEU A 1 731 ? 9.888 -15.089 30.630 1.00 88.75 731 LEU A C 1
ATOM 5822 O O . LEU A 1 731 ? 10.772 -15.830 30.220 1.00 88.75 731 LEU A O 1
ATOM 5826 N N . GLU A 1 732 ? 9.937 -14.497 31.826 1.00 91.44 732 GLU A N 1
ATOM 5827 C CA . GLU A 1 732 ? 11.041 -14.610 32.786 1.00 91.44 732 GLU A CA 1
ATOM 5828 C C . GLU A 1 732 ? 12.380 -14.017 32.301 1.00 91.44 732 GLU A C 1
ATOM 5830 O O . GLU A 1 732 ? 13.443 -14.357 32.816 1.00 91.44 732 GLU A O 1
ATOM 5835 N N . VAL A 1 733 ? 12.344 -13.058 31.367 1.00 95.25 733 VAL A N 1
ATOM 5836 C CA . VAL A 1 733 ? 13.532 -12.280 30.976 1.00 95.25 733 VAL A CA 1
ATOM 5837 C C . VAL A 1 733 ? 13.967 -11.404 32.152 1.00 95.25 733 VAL A C 1
ATOM 5839 O O . VAL A 1 733 ? 13.223 -10.528 32.607 1.00 95.25 733 VAL A O 1
ATOM 5842 N N . LYS A 1 734 ? 15.187 -11.628 32.644 1.00 94.62 734 LYS A N 1
ATOM 5843 C CA . LYS A 1 734 ? 15.672 -11.025 33.892 1.00 94.62 734 LYS A CA 1
ATOM 5844 C C . LYS A 1 734 ? 16.163 -9.592 33.726 1.00 94.62 734 LYS A C 1
ATOM 5846 O O . LYS A 1 734 ? 15.936 -8.771 34.616 1.00 94.62 734 LYS A O 1
ATOM 5851 N N . TYR A 1 735 ? 16.829 -9.282 32.618 1.00 97.62 735 TYR A N 1
ATOM 5852 C CA . TYR A 1 735 ? 17.402 -7.965 32.354 1.00 97.62 735 TYR A CA 1
ATOM 5853 C C . TYR A 1 735 ? 16.753 -7.348 31.118 1.00 97.62 735 TYR A C 1
ATOM 5855 O O . TYR A 1 735 ? 16.669 -7.965 30.058 1.00 97.62 735 TYR A O 1
ATOM 5863 N N . ILE A 1 736 ? 16.295 -6.106 31.240 1.00 97.94 736 ILE A N 1
ATOM 5864 C CA . ILE A 1 736 ? 15.764 -5.346 30.112 1.00 97.94 736 ILE A CA 1
ATOM 5865 C C . ILE A 1 736 ? 16.451 -3.990 30.075 1.00 97.94 736 ILE A C 1
ATOM 5867 O O . ILE A 1 736 ? 16.424 -3.264 31.066 1.00 97.94 736 ILE A O 1
ATOM 5871 N N . THR A 1 737 ? 17.016 -3.622 28.926 1.00 98.12 737 THR A N 1
ATOM 5872 C CA . THR A 1 737 ? 17.600 -2.287 28.723 1.00 98.12 737 THR A CA 1
ATOM 5873 C C . THR A 1 737 ? 16.835 -1.524 27.653 1.00 98.12 737 THR A C 1
ATOM 5875 O O . THR A 1 737 ? 16.513 -2.072 26.605 1.00 98.12 737 THR A O 1
ATOM 5878 N N . VAL A 1 738 ? 16.538 -0.246 27.871 1.00 97.31 738 VAL A N 1
ATOM 5879 C CA . VAL A 1 738 ? 15.802 0.579 26.900 1.00 97.31 738 VAL A CA 1
ATOM 5880 C C . VAL A 1 738 ? 16.546 1.866 26.588 1.00 97.31 738 VAL A C 1
ATOM 5882 O O . VAL A 1 738 ? 17.047 2.538 27.490 1.00 97.31 738 VAL A O 1
ATOM 5885 N N . TYR A 1 739 ? 16.599 2.239 25.308 1.00 96.06 739 TYR A N 1
ATOM 5886 C CA . TYR A 1 739 ? 17.213 3.497 24.894 1.00 96.06 739 TYR A CA 1
ATOM 5887 C C . TYR A 1 739 ? 16.194 4.640 24.916 1.00 96.06 739 TYR A C 1
ATOM 5889 O O . TYR A 1 739 ? 15.431 4.820 23.965 1.00 96.06 739 TYR A O 1
ATOM 5897 N N . ALA A 1 740 ? 16.162 5.400 26.013 1.00 91.94 740 ALA A N 1
ATOM 5898 C CA . ALA A 1 740 ? 15.185 6.466 26.224 1.00 91.94 740 ALA A CA 1
ATOM 5899 C C . ALA A 1 740 ? 15.612 7.800 25.592 1.00 91.94 740 ALA A C 1
ATOM 5901 O O . ALA A 1 740 ? 14.818 8.420 24.882 1.00 91.94 740 ALA A O 1
ATOM 5902 N N . PHE A 1 741 ? 16.855 8.243 25.820 1.00 92.56 741 PHE A N 1
ATOM 5903 C CA . PHE A 1 741 ? 17.344 9.526 25.297 1.00 92.56 741 PHE A CA 1
ATOM 5904 C C . PHE A 1 741 ? 18.868 9.540 25.096 1.00 92.56 741 PHE A C 1
ATOM 5906 O O . PHE A 1 741 ? 19.635 9.251 26.015 1.00 92.56 741 PHE A O 1
ATOM 5913 N N . SER A 1 742 ? 19.318 9.907 23.895 1.00 93.94 742 SER A N 1
ATOM 5914 C CA . SER A 1 742 ? 20.744 9.985 23.536 1.00 93.94 742 SER A CA 1
ATOM 5915 C C . SER A 1 742 ? 21.376 11.328 23.912 1.00 93.94 742 SER A C 1
ATOM 5917 O O . SER A 1 742 ? 20.702 12.352 23.831 1.00 93.94 742 SER A O 1
ATOM 5919 N N . ILE A 1 743 ? 22.689 11.367 24.181 1.00 93.25 743 ILE A N 1
ATOM 5920 C CA . ILE A 1 743 ? 23.442 12.639 24.290 1.00 93.25 743 ILE A CA 1
ATOM 5921 C C . ILE A 1 743 ? 23.312 13.463 22.997 1.00 93.25 743 ILE A C 1
ATOM 5923 O O . ILE A 1 743 ? 23.114 14.675 23.034 1.00 93.25 743 ILE A O 1
ATOM 5927 N N . ASP A 1 744 ? 23.306 12.819 21.828 1.00 90.62 744 ASP A N 1
ATOM 5928 C CA . ASP A 1 744 ? 23.118 13.525 20.556 1.00 90.62 744 ASP A CA 1
ATOM 5929 C C . ASP A 1 744 ? 21.718 14.139 20.409 1.00 90.62 744 ASP A C 1
ATOM 5931 O O . ASP A 1 744 ? 21.498 14.992 19.549 1.00 90.62 744 ASP A O 1
ATOM 5935 N N . ASN A 1 745 ? 20.740 13.728 21.226 1.00 89.31 745 ASN A N 1
ATOM 5936 C CA . ASN A 1 745 ? 19.390 14.287 21.176 1.00 89.31 745 ASN A CA 1
ATOM 5937 C C . ASN A 1 745 ? 19.281 15.667 21.828 1.00 89.31 745 ASN A C 1
ATOM 5939 O O . ASN A 1 745 ? 18.335 16.378 21.500 1.00 89.31 745 ASN A O 1
ATOM 5943 N N . PHE A 1 746 ? 20.268 16.104 22.615 1.00 90.19 746 PHE A N 1
ATOM 5944 C CA . PHE A 1 746 ? 20.345 17.492 23.085 1.00 90.19 746 PHE A CA 1
ATOM 5945 C C . PHE A 1 746 ? 20.576 18.502 21.949 1.00 90.19 746 PHE A C 1
ATOM 5947 O O . PHE A 1 746 ? 20.281 19.678 22.108 1.00 90.19 746 PHE A O 1
ATOM 5954 N N . LYS A 1 747 ? 21.035 18.053 20.770 1.00 89.69 747 LYS A N 1
ATOM 5955 C CA . LYS A 1 747 ? 21.200 18.899 19.569 1.00 89.69 747 LYS A CA 1
ATOM 5956 C C . LYS A 1 747 ? 19.877 19.197 18.843 1.00 89.69 747 LYS A C 1
ATOM 5958 O O . LYS A 1 747 ? 19.886 19.852 17.802 1.00 89.69 747 LYS A O 1
ATOM 5963 N N . ARG A 1 748 ? 18.749 18.649 19.312 1.00 88.94 748 ARG A N 1
ATOM 5964 C CA . ARG A 1 748 ? 17.418 18.893 18.729 1.00 88.94 748 ARG A CA 1
ATOM 5965 C C . ARG A 1 748 ? 16.893 20.278 19.123 1.00 88.94 748 ARG A C 1
ATOM 5967 O O . ARG A 1 748 ? 17.526 20.997 19.887 1.00 88.94 748 ARG A O 1
ATOM 5974 N N . ARG A 1 749 ? 15.728 20.658 18.583 1.00 86.75 749 ARG A N 1
ATOM 5975 C CA . ARG A 1 749 ? 15.080 21.937 18.912 1.00 86.75 749 ARG A CA 1
ATOM 5976 C C . ARG A 1 749 ? 14.822 22.028 20.428 1.00 86.75 749 ARG A C 1
ATOM 5978 O O . ARG A 1 749 ? 14.340 21.035 20.980 1.00 86.75 749 ARG A O 1
ATOM 5985 N N . PRO A 1 750 ? 15.105 23.164 21.092 1.00 87.06 750 PRO A N 1
ATOM 5986 C CA . PRO A 1 750 ? 14.946 23.303 22.542 1.00 87.06 750 PRO A CA 1
ATOM 5987 C C . PRO A 1 750 ? 13.551 22.926 23.055 1.00 87.06 750 PRO A C 1
ATOM 5989 O O . PRO A 1 750 ? 13.429 22.285 24.095 1.00 87.06 750 PRO A O 1
ATOM 5992 N N . GLU A 1 751 ? 12.501 23.250 22.300 1.00 81.88 751 GLU A N 1
ATOM 5993 C CA . GLU A 1 751 ? 11.112 22.936 22.647 1.00 81.88 751 GLU A CA 1
ATOM 5994 C C . GLU A 1 751 ? 10.852 21.423 22.623 1.00 81.88 751 GLU A C 1
ATOM 5996 O O . GLU A 1 751 ? 10.170 20.893 23.497 1.00 81.88 751 GLU A O 1
ATOM 6001 N N . GLU A 1 752 ? 11.443 20.712 21.654 1.00 82.06 752 GLU A N 1
ATOM 6002 C CA . GLU A 1 752 ? 11.357 19.248 21.559 1.00 82.06 752 GLU A CA 1
ATOM 6003 C C . GLU A 1 752 ? 12.092 18.586 22.729 1.00 82.06 752 GLU A C 1
ATOM 6005 O O . GLU A 1 752 ? 11.583 17.631 23.315 1.00 82.06 752 GLU A O 1
ATOM 6010 N N . VAL A 1 753 ? 13.280 19.088 23.081 1.00 87.56 753 VAL A N 1
ATOM 6011 C CA . VAL A 1 753 ? 14.048 18.574 24.224 1.00 87.56 753 VAL A CA 1
ATOM 6012 C C . VAL A 1 753 ? 13.266 18.787 25.517 1.00 87.56 753 VAL A C 1
ATOM 6014 O O . VAL A 1 753 ? 13.087 17.831 26.267 1.00 87.56 753 VAL A O 1
ATOM 6017 N N . LYS A 1 754 ? 12.723 19.991 25.734 1.00 87.38 754 LYS A N 1
ATOM 6018 C CA . LYS A 1 754 ? 11.912 20.317 26.912 1.00 87.38 754 LYS A CA 1
ATOM 6019 C C . LYS A 1 754 ? 10.697 19.395 27.046 1.00 87.38 754 LYS A C 1
ATOM 6021 O O . LYS A 1 754 ? 10.514 18.791 28.097 1.00 87.38 754 LYS A O 1
ATOM 6026 N N . PHE A 1 755 ? 9.924 19.218 25.973 1.00 85.44 755 PHE A N 1
ATOM 6027 C CA . PHE A 1 755 ? 8.774 18.308 25.969 1.00 85.44 755 PHE A CA 1
ATOM 6028 C C . PHE A 1 755 ? 9.169 16.867 26.329 1.00 85.44 755 PHE A C 1
ATOM 6030 O O . PHE A 1 755 ? 8.475 16.195 27.091 1.00 85.44 755 PHE A O 1
ATOM 6037 N N . LEU A 1 756 ? 10.288 16.369 25.788 1.00 86.62 756 LEU A N 1
ATOM 6038 C CA . LEU A 1 756 ? 10.761 15.017 26.089 1.00 86.62 756 LEU A CA 1
ATOM 6039 C C . LEU A 1 756 ? 11.214 14.878 27.545 1.00 86.62 756 LEU A C 1
ATOM 6041 O O . LEU A 1 756 ? 10.945 13.840 28.143 1.00 86.62 756 LEU A O 1
ATOM 6045 N N . MET A 1 757 ? 11.850 15.900 28.121 1.00 90.12 757 MET A N 1
ATOM 6046 C CA . MET A 1 757 ? 12.232 15.903 29.537 1.00 90.12 757 MET A CA 1
ATOM 6047 C C . MET A 1 757 ? 11.006 15.904 30.455 1.00 90.12 757 MET A C 1
ATOM 6049 O O . MET A 1 757 ? 10.944 15.087 31.372 1.00 90.12 757 MET A O 1
ATOM 6053 N N . GLU A 1 758 ? 9.998 16.732 30.162 1.00 88.19 758 GLU A N 1
ATOM 6054 C CA . GLU A 1 758 ? 8.723 16.754 30.896 1.00 88.19 758 GLU A CA 1
ATOM 6055 C C . GLU A 1 758 ? 8.008 15.395 30.823 1.00 88.19 758 GLU A C 1
ATOM 6057 O O . GLU A 1 758 ? 7.581 14.856 31.845 1.00 88.19 758 GLU A O 1
ATOM 6062 N N . LEU A 1 759 ? 7.946 14.787 29.633 1.00 85.88 759 LEU A N 1
ATOM 6063 C CA . LEU A 1 759 ? 7.353 13.462 29.450 1.00 85.88 759 LEU A CA 1
ATOM 6064 C C . LEU A 1 759 ? 8.128 12.378 30.209 1.00 85.88 759 LEU A C 1
ATOM 6066 O O . LEU A 1 759 ? 7.519 11.515 30.839 1.00 85.88 759 LEU A O 1
ATOM 6070 N N . ILE A 1 760 ? 9.463 12.395 30.150 1.00 88.12 760 ILE A N 1
ATOM 6071 C CA . ILE A 1 760 ? 10.298 11.444 30.891 1.00 88.12 760 ILE A CA 1
ATOM 6072 C C . ILE A 1 760 ? 10.034 11.593 32.387 1.00 88.12 760 ILE A C 1
ATOM 6074 O O . ILE A 1 760 ? 9.776 10.584 33.033 1.00 88.12 760 ILE A O 1
ATOM 6078 N N . GLN A 1 761 ? 10.035 12.814 32.924 1.00 88.94 761 GLN A N 1
ATOM 6079 C CA . GLN A 1 761 ? 9.741 13.056 34.335 1.00 88.94 761 GLN A CA 1
ATOM 6080 C C . GLN A 1 761 ? 8.379 12.467 34.733 1.00 88.94 761 GLN A C 1
ATOM 6082 O O . GLN A 1 761 ? 8.315 11.645 35.649 1.00 88.94 761 GLN A O 1
ATOM 6087 N N . GLU A 1 762 ? 7.314 12.809 34.000 1.00 87.19 762 GLU A N 1
ATOM 6088 C CA . GLU A 1 762 ? 5.953 12.312 34.250 1.00 87.19 762 GLU A CA 1
ATOM 6089 C C . GLU A 1 762 ? 5.910 10.774 34.274 1.00 87.19 762 GLU A C 1
ATOM 6091 O O . GLU A 1 762 ? 5.276 10.152 35.133 1.00 87.19 762 GLU A O 1
ATOM 6096 N N . LYS A 1 763 ? 6.607 10.124 33.333 1.00 86.19 763 LYS A N 1
ATOM 6097 C CA . LYS A 1 763 ? 6.612 8.661 33.232 1.00 86.19 763 LYS A CA 1
ATOM 6098 C C . LYS A 1 763 ? 7.481 7.992 34.289 1.00 86.19 763 LYS A C 1
ATOM 6100 O O . LYS A 1 763 ? 7.064 6.959 34.809 1.00 86.19 763 LYS A O 1
ATOM 6105 N N . VAL A 1 764 ? 8.617 8.574 34.664 1.00 86.69 764 VAL A N 1
ATOM 6106 C CA . VAL A 1 764 ? 9.455 8.095 35.778 1.00 86.69 764 VAL A CA 1
ATOM 6107 C C . VAL A 1 764 ? 8.658 8.119 37.079 1.00 86.69 764 VAL A C 1
ATOM 6109 O O . VAL A 1 764 ? 8.635 7.129 37.804 1.00 86.69 764 VAL A O 1
ATOM 6112 N N . GLU A 1 765 ? 7.936 9.206 37.345 1.00 85.06 765 GLU A N 1
ATOM 6113 C CA . GLU A 1 765 ? 7.069 9.317 38.522 1.00 85.06 765 GLU A CA 1
ATOM 6114 C C . GLU A 1 765 ? 5.929 8.288 38.486 1.00 85.06 765 GLU A C 1
ATOM 6116 O O . GLU A 1 765 ? 5.582 7.702 39.513 1.00 85.06 765 GLU A O 1
ATOM 6121 N N . SER A 1 766 ? 5.387 7.989 37.300 1.00 82.00 766 SER A N 1
ATOM 6122 C CA . SER A 1 766 ? 4.358 6.953 37.143 1.00 82.00 766 SER A CA 1
ATOM 6123 C C . SER A 1 766 ? 4.845 5.536 37.478 1.00 82.00 766 SER A C 1
ATOM 6125 O O . SER A 1 766 ? 4.045 4.723 37.943 1.00 82.00 766 SER A O 1
ATOM 6127 N N . LEU A 1 767 ? 6.147 5.249 37.320 1.00 77.69 767 LEU A N 1
ATOM 6128 C CA . LEU A 1 767 ? 6.749 3.963 37.704 1.00 77.69 767 LEU A CA 1
ATOM 6129 C C . LEU A 1 767 ? 6.781 3.748 39.224 1.00 77.69 767 LEU A C 1
ATOM 6131 O O . LEU A 1 767 ? 7.026 2.630 39.660 1.00 77.69 767 LEU A O 1
ATOM 6135 N N . LEU A 1 768 ? 6.538 4.792 40.024 1.00 76.38 768 LEU A N 1
ATOM 6136 C CA . LEU A 1 768 ? 6.557 4.733 41.490 1.00 76.38 768 LEU A CA 1
ATOM 6137 C C . LEU A 1 768 ? 5.168 4.614 42.123 1.00 76.38 768 LEU A C 1
ATOM 6139 O O . LEU A 1 768 ? 5.065 4.532 43.345 1.00 76.38 768 LEU A O 1
ATOM 6143 N N . LYS A 1 769 ? 4.097 4.596 41.321 1.00 78.62 769 LYS A N 1
ATOM 6144 C CA . LYS A 1 769 ? 2.736 4.352 41.820 1.00 78.62 769 LYS A CA 1
ATOM 6145 C C . LYS A 1 769 ? 2.601 2.911 42.332 1.00 78.62 769 LYS A C 1
ATOM 6147 O O . LYS A 1 769 ? 3.271 2.013 41.819 1.00 78.62 769 LYS A O 1
ATOM 6152 N N . GLU A 1 770 ? 1.735 2.687 43.324 1.00 58.16 770 GLU A N 1
ATOM 6153 C CA . GLU A 1 770 ? 1.560 1.373 43.975 1.00 58.16 770 GLU A CA 1
ATOM 6154 C C . GLU A 1 770 ? 1.253 0.259 42.962 1.00 58.16 770 GLU A C 1
ATOM 6156 O O . GLU A 1 770 ? 1.961 -0.746 42.949 1.00 58.16 770 GLU A O 1
ATOM 6161 N N . ASP A 1 771 ? 0.338 0.505 42.020 1.00 60.88 771 ASP A N 1
ATOM 6162 C CA . ASP A 1 771 ? -0.070 -0.448 40.972 1.00 60.88 771 ASP A CA 1
ATOM 6163 C C . ASP A 1 771 ? 0.907 -0.554 39.781 1.00 60.88 771 ASP A C 1
ATOM 6165 O O . ASP A 1 771 ? 0.570 -1.079 38.717 1.00 60.88 771 ASP A O 1
ATOM 6169 N N . SER A 1 772 ? 2.120 -0.009 39.898 1.00 73.88 772 SER A N 1
ATOM 6170 C CA . SER A 1 772 ? 3.091 -0.028 38.803 1.00 73.88 772 SER A CA 1
ATOM 6171 C C . SER A 1 772 ? 3.637 -1.434 38.523 1.00 73.88 772 SER A C 1
ATOM 6173 O O . SER A 1 772 ? 3.788 -2.277 39.413 1.00 73.88 772 SER A O 1
ATOM 6175 N N . ILE A 1 773 ? 4.050 -1.659 37.268 1.00 75.88 773 ILE A N 1
ATOM 6176 C CA . ILE A 1 773 ? 4.731 -2.895 36.842 1.00 75.88 773 ILE A CA 1
ATOM 6177 C C . ILE A 1 773 ? 5.985 -3.186 37.683 1.00 75.88 773 ILE A C 1
ATOM 6179 O O . ILE A 1 773 ? 6.361 -4.339 37.883 1.00 75.88 773 ILE A O 1
ATOM 6183 N N . VAL A 1 774 ? 6.618 -2.129 38.194 1.00 81.50 774 VAL A N 1
ATOM 6184 C CA . VAL A 1 774 ? 7.835 -2.192 38.996 1.00 81.50 774 VAL A CA 1
ATOM 6185 C C . VAL A 1 774 ? 7.570 -2.907 40.315 1.00 81.50 774 VAL A C 1
ATOM 6187 O O . VAL A 1 774 ? 8.310 -3.823 40.672 1.00 81.50 774 VAL A O 1
ATOM 6190 N N . ASN A 1 775 ? 6.481 -2.554 40.996 1.00 80.75 775 ASN A N 1
ATOM 6191 C CA . ASN A 1 775 ? 6.083 -3.209 42.238 1.00 80.75 775 ASN A CA 1
ATOM 6192 C C . ASN A 1 775 ? 5.505 -4.601 41.972 1.00 80.75 775 ASN A C 1
ATOM 6194 O O . ASN A 1 775 ? 5.875 -5.560 42.649 1.00 80.75 775 ASN A O 1
ATOM 6198 N N . GLN A 1 776 ? 4.666 -4.737 40.939 1.00 80.81 776 GLN A N 1
ATOM 6199 C CA . GLN A 1 776 ? 4.014 -6.003 40.595 1.00 80.81 776 GLN A CA 1
ATOM 6200 C C . GLN A 1 776 ? 5.021 -7.130 40.310 1.00 80.81 776 GLN A C 1
ATOM 6202 O O . GLN A 1 776 ? 4.832 -8.261 40.761 1.00 80.81 776 GLN A O 1
ATOM 6207 N N . TYR A 1 777 ? 6.100 -6.829 39.583 1.00 83.69 777 TYR A N 1
ATOM 6208 C CA . TYR A 1 777 ? 7.114 -7.815 39.197 1.00 83.69 777 TYR A CA 1
ATOM 6209 C C . TYR A 1 777 ? 8.391 -7.742 40.041 1.00 83.69 777 TYR A C 1
ATOM 6211 O O . TYR A 1 777 ? 9.307 -8.525 39.809 1.00 83.69 777 TYR A O 1
ATOM 6219 N N . GLY A 1 778 ? 8.466 -6.859 41.045 1.00 89.75 778 GLY A N 1
ATOM 6220 C CA . GLY A 1 778 ? 9.668 -6.675 41.867 1.00 89.75 778 GLY A CA 1
ATOM 6221 C C . GLY A 1 778 ? 10.886 -6.276 41.030 1.00 89.75 778 GLY A C 1
ATOM 6222 O O . GLY A 1 778 ? 11.955 -6.882 41.160 1.00 89.75 778 GLY A O 1
ATOM 6223 N N . VAL A 1 779 ? 10.706 -5.290 40.147 1.00 92.94 779 VAL A N 1
ATOM 6224 C CA . VAL A 1 779 ? 11.719 -4.799 39.202 1.00 92.94 779 VAL A CA 1
ATOM 6225 C C . VAL A 1 779 ? 12.608 -3.759 39.873 1.00 92.94 779 VAL A C 1
ATOM 6227 O O . VAL A 1 779 ? 12.118 -2.795 40.457 1.00 92.94 779 VAL A O 1
ATOM 6230 N N . ARG A 1 780 ? 13.923 -3.911 39.754 1.00 95.06 780 ARG A N 1
ATOM 6231 C CA . ARG A 1 780 ? 14.899 -2.884 40.122 1.00 95.06 780 ARG A CA 1
ATOM 6232 C C . ARG A 1 780 ? 15.163 -1.972 38.935 1.00 95.06 780 ARG A C 1
ATOM 6234 O O . ARG A 1 780 ? 15.548 -2.456 37.873 1.00 95.06 780 ARG A O 1
ATOM 6241 N N . VAL A 1 781 ? 14.980 -0.667 39.106 1.00 95.25 781 VAL A N 1
ATOM 6242 C CA . VAL A 1 781 ? 15.167 0.307 38.024 1.00 95.25 781 VAL A CA 1
ATOM 6243 C C . VAL A 1 781 ? 16.530 0.982 38.162 1.00 95.25 781 VAL A C 1
ATOM 6245 O O . VAL A 1 781 ? 16.903 1.424 39.246 1.00 95.25 781 VAL A O 1
ATOM 6248 N N . HIS A 1 782 ? 17.261 1.091 37.055 1.00 96.12 782 HIS A N 1
ATOM 6249 C CA . HIS A 1 782 ? 18.513 1.834 36.946 1.00 96.12 782 HIS A CA 1
ATOM 6250 C C . HIS A 1 782 ? 18.419 2.862 35.822 1.00 96.12 782 HIS A C 1
ATOM 6252 O O . HIS A 1 782 ? 18.093 2.505 34.696 1.00 96.12 782 HIS A O 1
ATOM 6258 N N . PHE A 1 783 ? 18.763 4.118 36.094 1.00 96.31 783 PHE A N 1
ATOM 6259 C CA . PHE A 1 783 ? 18.977 5.118 35.046 1.00 96.31 783 PHE A CA 1
ATOM 6260 C C . PHE A 1 783 ? 20.459 5.167 34.695 1.00 96.31 783 PHE A C 1
ATOM 6262 O O . PHE A 1 783 ? 21.304 5.323 35.574 1.00 96.31 783 PHE A O 1
ATOM 6269 N N . ILE A 1 784 ? 20.767 4.992 33.412 1.00 95.56 784 ILE A N 1
ATOM 6270 C CA . ILE A 1 784 ? 22.121 4.755 32.913 1.00 95.56 784 ILE A CA 1
ATOM 6271 C C . ILE A 1 784 ? 22.519 5.848 31.920 1.00 95.56 784 ILE A C 1
ATOM 6273 O O . ILE A 1 784 ? 21.839 6.050 30.918 1.00 95.56 784 ILE A O 1
ATOM 6277 N N . GLY A 1 785 ? 23.642 6.519 32.168 1.00 94.12 785 GLY A N 1
ATOM 6278 C CA . GLY A 1 785 ? 24.179 7.589 31.324 1.00 94.12 785 GLY A CA 1
ATOM 6279 C C . GLY A 1 785 ? 24.774 8.721 32.153 1.00 94.12 785 GLY A C 1
ATOM 6280 O O . GLY A 1 785 ? 24.964 8.577 33.362 1.00 94.12 785 GLY A O 1
ATOM 6281 N N . ASP A 1 786 ? 25.071 9.850 31.510 1.00 94.25 786 ASP A N 1
ATOM 6282 C CA . ASP A 1 786 ? 25.582 11.024 32.217 1.00 94.25 786 ASP A CA 1
ATOM 6283 C C . ASP A 1 786 ? 24.425 11.865 32.770 1.00 94.25 786 ASP A C 1
ATOM 6285 O O . ASP A 1 786 ? 23.952 12.816 32.145 1.00 94.25 786 ASP A O 1
ATOM 6289 N N . LEU A 1 787 ? 23.955 11.499 33.966 1.00 93.12 787 LEU A N 1
ATOM 6290 C CA . LEU A 1 787 ? 22.819 12.162 34.618 1.00 93.12 787 LEU A CA 1
ATOM 6291 C C . LEU A 1 787 ? 23.087 13.639 34.951 1.00 93.12 787 LEU A C 1
ATOM 6293 O O . LEU A 1 787 ? 22.137 14.375 35.205 1.00 93.12 787 LEU A O 1
ATOM 6297 N N . ARG A 1 788 ? 24.349 14.096 34.917 1.00 92.44 788 ARG A N 1
ATOM 6298 C CA . ARG A 1 788 ? 24.716 15.511 35.122 1.00 92.44 788 ARG A CA 1
ATOM 6299 C C . ARG A 1 788 ? 24.266 16.402 33.961 1.00 92.44 788 ARG A C 1
ATOM 6301 O O . ARG A 1 788 ? 24.219 17.614 34.123 1.00 92.44 788 ARG A O 1
ATOM 6308 N N . LEU A 1 789 ? 23.959 15.811 32.803 1.00 92.69 789 LEU A N 1
ATOM 6309 C CA . LEU A 1 789 ? 23.431 16.517 31.632 1.00 92.69 789 LEU A CA 1
ATOM 6310 C C . LEU A 1 789 ? 21.909 16.728 31.687 1.00 92.69 789 LEU A C 1
ATOM 6312 O O . LEU A 1 789 ? 21.361 17.380 30.802 1.00 92.69 789 LEU A O 1
ATOM 6316 N N . LEU A 1 790 ? 21.218 16.135 32.663 1.00 92.81 790 LEU A N 1
ATOM 6317 C CA . LEU A 1 790 ? 19.769 16.252 32.813 1.00 92.81 790 LEU A CA 1
ATOM 6318 C C . LEU A 1 790 ? 19.398 17.466 33.663 1.00 92.81 790 LEU A C 1
ATOM 6320 O O . LEU A 1 790 ? 20.123 17.828 34.588 1.00 92.81 790 LEU A O 1
ATOM 6324 N N . ASP A 1 791 ? 18.217 18.023 33.397 1.00 88.56 791 ASP A N 1
ATOM 6325 C CA . ASP A 1 791 ? 17.609 19.021 34.272 1.00 88.56 791 ASP A CA 1
ATOM 6326 C C . ASP A 1 791 ? 17.376 18.437 35.675 1.00 88.56 791 ASP A C 1
ATOM 6328 O O . ASP A 1 791 ? 17.069 17.248 35.834 1.00 88.56 791 ASP A O 1
ATOM 6332 N N . ASP A 1 792 ? 17.477 19.288 36.700 1.00 91.12 792 ASP A N 1
ATOM 6333 C CA . ASP A 1 792 ? 17.397 18.863 38.101 1.00 91.12 792 ASP A CA 1
ATOM 6334 C C . ASP A 1 792 ? 16.118 18.080 38.419 1.00 91.12 792 ASP A C 1
ATOM 6336 O O . ASP A 1 792 ? 16.173 17.109 39.172 1.00 91.12 792 ASP A O 1
ATOM 6340 N N . SER A 1 793 ? 14.975 18.439 37.823 1.00 90.38 793 SER A N 1
ATOM 6341 C CA . SER A 1 793 ? 13.710 17.737 38.070 1.00 90.38 793 SER A CA 1
ATOM 6342 C C . SER A 1 793 ? 13.745 16.284 37.586 1.00 90.38 793 SER A C 1
ATOM 6344 O O . SER A 1 793 ? 13.357 15.375 38.322 1.00 90.38 793 SER A O 1
ATOM 6346 N N . VAL A 1 794 ? 14.271 16.044 36.382 1.00 92.12 794 VAL A N 1
ATOM 6347 C CA . VAL A 1 794 ? 14.390 14.704 35.792 1.00 92.12 794 VAL A CA 1
ATOM 6348 C C . VAL A 1 794 ? 15.436 13.887 36.544 1.00 92.12 794 VAL A C 1
ATOM 6350 O O . VAL A 1 794 ? 15.196 12.720 36.861 1.00 92.12 794 VAL A O 1
ATOM 6353 N N . ARG A 1 795 ? 16.582 14.499 36.871 1.00 94.31 795 ARG A N 1
ATOM 6354 C CA . ARG A 1 795 ? 17.660 13.851 37.629 1.00 94.31 795 ARG A CA 1
ATOM 6355 C C . ARG A 1 795 ? 17.177 13.397 39.007 1.00 94.31 795 ARG A C 1
ATOM 6357 O O . ARG A 1 795 ? 17.363 12.236 39.362 1.00 94.31 795 ARG A O 1
ATOM 6364 N N . LEU A 1 796 ? 16.496 14.272 39.750 1.00 92.62 796 LEU A N 1
ATOM 6365 C CA . LEU A 1 796 ? 15.940 13.947 41.067 1.00 92.62 796 LEU A CA 1
ATOM 6366 C C . LEU A 1 796 ? 14.857 12.862 40.984 1.00 92.62 796 LEU A C 1
ATOM 6368 O O . LEU A 1 796 ? 14.821 11.971 41.834 1.00 92.62 796 LEU A O 1
ATOM 6372 N N . ALA A 1 797 ? 13.996 12.892 39.960 1.00 92.69 797 ALA A N 1
ATOM 6373 C CA . ALA A 1 797 ? 12.998 11.844 39.741 1.00 92.69 797 ALA A CA 1
ATOM 6374 C C . ALA A 1 797 ? 13.657 10.477 39.476 1.00 92.69 797 ALA A C 1
ATOM 6376 O O . ALA A 1 797 ? 13.253 9.470 40.064 1.00 92.69 797 ALA A O 1
ATOM 6377 N N . ALA A 1 798 ? 14.706 10.444 38.650 1.00 93.56 798 ALA A N 1
ATOM 6378 C CA . ALA A 1 798 ? 15.484 9.240 38.368 1.00 93.56 798 ALA A CA 1
ATOM 6379 C C . ALA A 1 798 ? 16.191 8.695 39.623 1.00 93.56 798 ALA A C 1
ATOM 6381 O O . ALA A 1 798 ? 16.086 7.503 39.919 1.00 93.56 798 ALA A O 1
ATOM 6382 N N . GLU A 1 799 ? 16.862 9.553 40.397 1.00 94.06 799 GLU A N 1
ATOM 6383 C CA . GLU A 1 799 ? 17.516 9.189 41.665 1.00 94.06 799 GLU A CA 1
ATOM 6384 C C . GLU A 1 799 ? 16.511 8.625 42.677 1.00 94.06 799 GLU A C 1
ATOM 6386 O O . GLU A 1 799 ? 16.741 7.564 43.265 1.00 94.06 799 GLU A O 1
ATOM 6391 N N . LYS A 1 800 ? 15.353 9.280 42.823 1.00 92.81 800 LYS A N 1
ATOM 6392 C CA . LYS A 1 800 ? 14.260 8.814 43.683 1.00 92.81 800 LYS A CA 1
ATOM 6393 C C . LYS A 1 800 ? 13.751 7.441 43.251 1.00 92.81 800 LYS A C 1
ATOM 6395 O O . LYS A 1 800 ? 13.521 6.588 44.107 1.00 92.81 800 LYS A O 1
ATOM 6400 N N . ALA A 1 801 ? 13.603 7.204 41.949 1.00 92.50 801 ALA A N 1
ATOM 6401 C CA . ALA A 1 801 ? 13.145 5.919 41.437 1.00 92.50 801 ALA A CA 1
ATOM 6402 C C . ALA A 1 801 ? 14.165 4.787 41.648 1.00 92.50 801 ALA A C 1
ATOM 6404 O O . ALA A 1 801 ? 13.785 3.679 42.036 1.00 92.50 801 ALA A O 1
ATOM 6405 N N . MET A 1 802 ? 15.460 5.063 41.472 1.00 94.69 802 MET A N 1
ATOM 6406 C CA . MET A 1 802 ? 16.520 4.093 41.784 1.00 94.69 802 MET A CA 1
ATOM 6407 C C . MET A 1 802 ? 16.561 3.761 43.278 1.00 94.69 802 MET A C 1
ATOM 6409 O O . MET A 1 802 ? 16.691 2.593 43.639 1.00 94.69 802 MET A O 1
ATOM 6413 N N . ALA A 1 803 ? 16.407 4.760 44.153 1.00 93.88 803 ALA A N 1
ATOM 6414 C CA . ALA A 1 803 ? 16.377 4.552 45.600 1.00 93.88 803 ALA A CA 1
ATOM 6415 C C . ALA A 1 803 ? 15.145 3.744 46.043 1.00 93.88 803 ALA A C 1
ATOM 6417 O O . ALA A 1 803 ? 15.279 2.784 46.799 1.00 93.88 803 ALA A O 1
ATOM 6418 N N . ALA A 1 804 ? 13.959 4.086 45.530 1.00 91.25 804 ALA A N 1
ATOM 6419 C C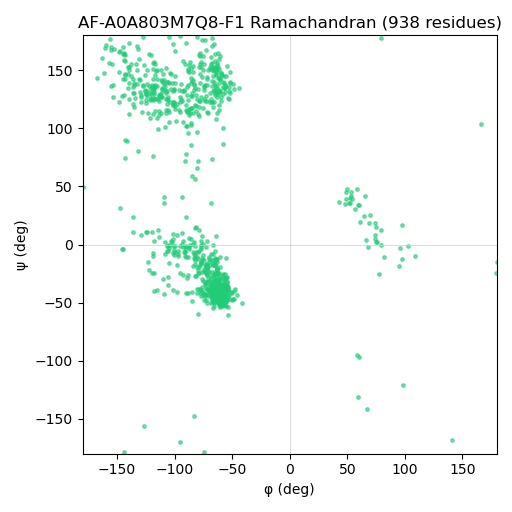A . ALA A 1 804 ? 12.706 3.408 45.867 1.00 91.25 804 ALA A CA 1
ATOM 6420 C C . ALA A 1 804 ? 12.687 1.932 45.435 1.00 91.25 804 ALA A C 1
ATOM 6422 O O . ALA A 1 804 ? 12.064 1.104 46.092 1.00 91.25 804 ALA A O 1
ATOM 6423 N N . THR A 1 805 ? 13.392 1.594 44.354 1.00 93.75 805 THR A N 1
ATOM 6424 C CA . THR A 1 805 ? 13.425 0.233 43.795 1.00 93.75 805 THR A CA 1
ATOM 6425 C C . THR A 1 805 ? 14.691 -0.543 44.160 1.00 93.75 805 THR A C 1
ATOM 6427 O O . THR A 1 805 ? 14.862 -1.677 43.720 1.00 93.75 805 THR A O 1
ATOM 6430 N N . ALA A 1 806 ? 15.578 0.016 44.992 1.00 92.50 806 ALA A N 1
ATOM 6431 C CA . ALA A 1 806 ? 16.873 -0.586 45.319 1.00 92.50 806 ALA A CA 1
ATOM 6432 C C . ALA A 1 806 ? 16.765 -1.968 45.993 1.00 92.50 806 ALA A C 1
ATOM 6434 O O . ALA A 1 806 ? 17.665 -2.793 45.832 1.00 92.50 806 ALA A O 1
ATOM 6435 N N . GLY A 1 807 ? 15.676 -2.214 46.732 1.00 89.38 807 GLY A N 1
ATOM 6436 C CA . GLY A 1 807 ? 15.391 -3.495 47.388 1.00 89.38 807 GLY A CA 1
ATOM 6437 C C . GLY A 1 807 ? 14.795 -4.567 46.468 1.00 89.38 807 GLY A C 1
ATOM 6438 O O . GLY A 1 807 ? 14.720 -5.731 46.861 1.00 89.38 807 GLY A O 1
ATOM 6439 N N . ASN A 1 808 ? 14.387 -4.204 45.251 1.00 92.19 808 ASN A N 1
ATOM 6440 C CA . ASN A 1 808 ? 13.833 -5.141 44.282 1.00 92.19 808 ASN A CA 1
ATOM 6441 C C . ASN A 1 808 ? 14.953 -5.985 43.650 1.00 92.19 808 ASN A C 1
ATOM 6443 O O . ASN A 1 808 ? 16.066 -5.506 43.431 1.00 92.19 808 ASN A O 1
ATOM 6447 N N . SER A 1 809 ? 14.678 -7.259 43.361 1.00 88.88 809 SER A N 1
ATOM 6448 C CA . SER A 1 809 ? 15.709 -8.201 42.890 1.00 88.88 809 SER A CA 1
ATOM 6449 C C . SER A 1 809 ? 15.233 -9.233 41.867 1.00 88.88 809 SER A C 1
ATOM 6451 O O . SER A 1 809 ? 16.057 -9.997 41.363 1.00 88.88 809 SER A O 1
ATOM 6453 N N . LYS A 1 810 ? 13.934 -9.270 41.536 1.00 89.38 810 LYS A N 1
ATOM 6454 C CA . LYS A 1 810 ? 13.374 -10.292 40.637 1.00 89.38 810 LYS A CA 1
ATOM 6455 C C . LYS A 1 810 ? 13.759 -10.050 39.178 1.00 89.38 810 LYS A C 1
ATOM 6457 O O . LYS A 1 810 ? 14.127 -10.991 38.487 1.00 89.38 810 LYS A O 1
ATOM 6462 N N . ALA A 1 811 ? 13.710 -8.797 38.737 1.00 93.56 811 ALA A N 1
ATOM 6463 C CA . ALA A 1 811 ? 14.120 -8.380 37.401 1.00 93.56 811 ALA A CA 1
ATOM 6464 C C . ALA A 1 811 ? 14.784 -6.999 37.448 1.00 93.56 811 ALA A C 1
ATOM 6466 O O . ALA A 1 811 ? 14.648 -6.273 38.435 1.00 93.56 811 ALA A O 1
ATOM 6467 N N . VAL A 1 812 ? 15.496 -6.628 36.388 1.00 95.75 812 VAL A N 1
ATOM 6468 C CA . VAL A 1 812 ? 16.215 -5.355 36.277 1.00 95.75 812 VAL A CA 1
ATOM 6469 C C . VAL A 1 812 ? 15.774 -4.615 35.018 1.00 95.75 812 VAL A C 1
ATOM 6471 O O . VAL A 1 812 ? 15.772 -5.183 33.927 1.00 95.75 812 VAL A O 1
ATOM 6474 N N . LEU A 1 813 ? 15.418 -3.339 35.172 1.00 96.69 813 LEU A N 1
ATOM 6475 C CA . LEU A 1 813 ? 15.137 -2.415 34.076 1.00 96.69 813 LEU A CA 1
ATOM 6476 C C . LEU A 1 813 ? 16.196 -1.312 34.042 1.00 96.69 813 LEU A C 1
ATOM 6478 O O . LEU A 1 813 ? 16.226 -0.447 34.917 1.00 96.69 813 LEU A O 1
ATOM 6482 N N . SER A 1 814 ? 17.027 -1.312 33.008 1.00 97.38 814 SER A N 1
ATOM 6483 C CA . SER A 1 814 ? 18.035 -0.284 32.757 1.00 97.38 814 SER A CA 1
ATOM 6484 C C . SER A 1 814 ? 17.524 0.709 31.710 1.00 97.38 814 SER A C 1
ATOM 6486 O O . SER A 1 814 ? 17.271 0.362 30.559 1.00 97.38 814 SER A O 1
ATOM 6488 N N . ILE A 1 815 ? 17.350 1.967 32.098 1.00 96.75 815 ILE A N 1
ATOM 6489 C CA . ILE A 1 815 ? 16.843 3.043 31.246 1.00 96.75 815 ILE A CA 1
ATOM 6490 C C . ILE A 1 815 ? 18.018 3.936 30.859 1.00 96.75 815 ILE A C 1
ATOM 6492 O O . ILE A 1 815 ? 18.507 4.725 31.668 1.00 96.75 815 ILE A O 1
ATOM 6496 N N . CYS A 1 816 ? 18.475 3.822 29.614 1.00 97.00 816 CYS A N 1
ATOM 6497 C CA . CYS A 1 816 ? 19.579 4.626 29.105 1.00 97.00 816 CYS A CA 1
ATOM 6498 C C . CYS A 1 816 ? 19.095 6.031 28.722 1.00 97.00 816 CYS A C 1
ATOM 6500 O O . CYS A 1 816 ? 18.348 6.201 27.751 1.00 97.00 816 CYS A O 1
ATOM 6502 N N . ILE A 1 817 ? 19.540 7.036 29.473 1.00 95.25 817 ILE A N 1
ATOM 6503 C CA . ILE A 1 817 ? 19.150 8.443 29.346 1.00 95.25 817 ILE A CA 1
ATOM 6504 C C . ILE A 1 817 ? 20.396 9.328 29.417 1.00 95.25 817 ILE A C 1
ATOM 6506 O O . ILE A 1 817 ? 21.289 9.069 30.216 1.00 95.25 817 ILE A O 1
ATOM 6510 N N . ALA A 1 818 ? 20.486 10.342 28.551 1.00 94.88 818 ALA A N 1
ATOM 6511 C CA . ALA A 1 818 ? 21.733 11.084 28.336 1.00 94.88 818 ALA A CA 1
ATOM 6512 C C . ALA A 1 818 ? 22.920 10.122 28.112 1.00 94.88 818 ALA A C 1
ATOM 6514 O O . ALA A 1 818 ? 23.999 10.257 28.687 1.00 94.88 818 ALA A O 1
ATOM 6515 N N . TYR A 1 819 ? 22.688 9.103 27.277 1.00 96.44 819 TYR A N 1
ATOM 6516 C CA . TYR A 1 819 ? 23.615 7.992 27.075 1.00 96.44 819 TYR A CA 1
ATOM 6517 C C . TYR A 1 819 ? 24.080 7.887 25.618 1.00 96.44 819 TYR A C 1
ATOM 6519 O O . TYR A 1 819 ? 23.279 7.972 24.680 1.00 96.44 819 TYR A O 1
ATOM 6527 N N . THR A 1 820 ? 25.377 7.643 25.431 1.00 96.50 820 THR A N 1
ATOM 6528 C CA . THR A 1 820 ? 25.969 7.103 24.198 1.00 96.50 820 THR A CA 1
ATOM 6529 C C . THR A 1 820 ? 27.101 6.150 24.573 1.00 96.50 820 THR A C 1
ATOM 6531 O O . THR A 1 820 ? 27.813 6.403 25.547 1.00 96.50 820 THR A O 1
ATOM 6534 N N . SER A 1 821 ? 27.303 5.082 23.801 1.00 95.62 821 SER A N 1
ATOM 6535 C CA . SER A 1 821 ? 28.368 4.108 24.068 1.00 95.62 821 SER A CA 1
ATOM 6536 C C . SER A 1 821 ? 29.752 4.726 23.978 1.00 95.62 821 SER A C 1
ATOM 6538 O O . SER A 1 821 ? 30.609 4.402 24.788 1.00 95.62 821 SER A O 1
ATOM 6540 N N . THR A 1 822 ? 29.977 5.658 23.048 1.00 95.25 822 THR A N 1
ATOM 6541 C CA . THR A 1 822 ? 31.251 6.388 22.984 1.00 95.25 822 THR A CA 1
ATOM 6542 C C . THR A 1 822 ? 31.546 7.126 24.289 1.00 95.25 822 THR A C 1
ATOM 6544 O O . THR A 1 822 ? 32.657 7.022 24.797 1.00 95.25 822 THR A O 1
ATOM 6547 N N . ASN A 1 823 ? 30.563 7.834 24.856 1.00 95.75 823 ASN A N 1
ATOM 6548 C CA . ASN A 1 823 ? 30.750 8.548 26.120 1.00 95.75 823 ASN A CA 1
ATOM 6549 C C . ASN A 1 823 ? 31.003 7.587 27.288 1.00 95.75 823 ASN A C 1
ATOM 6551 O O . ASN A 1 823 ? 31.885 7.832 28.103 1.00 95.75 823 ASN A O 1
ATOM 6555 N N . GLU A 1 824 ? 30.254 6.484 27.349 1.00 95.56 824 GLU A N 1
ATOM 6556 C CA . GLU A 1 824 ? 30.453 5.448 28.364 1.00 95.56 824 GLU A CA 1
ATOM 6557 C C . GLU A 1 824 ? 31.867 4.855 28.305 1.00 95.56 824 GLU A C 1
ATOM 6559 O O . GLU A 1 824 ? 32.542 4.821 29.328 1.00 95.56 824 GLU A O 1
ATOM 6564 N N . ILE A 1 825 ? 32.335 4.445 27.119 1.00 95.44 825 ILE A N 1
ATOM 6565 C CA . ILE A 1 825 ? 33.667 3.847 26.930 1.00 95.44 825 ILE A CA 1
ATOM 6566 C C . ILE A 1 825 ? 34.764 4.826 27.357 1.00 95.44 825 ILE A C 1
ATOM 6568 O O . ILE A 1 825 ? 35.680 4.445 28.083 1.00 95.44 825 ILE A O 1
ATOM 6572 N N . VAL A 1 826 ? 34.669 6.091 26.932 1.00 95.31 826 VAL A N 1
ATOM 6573 C CA . VAL A 1 826 ? 35.652 7.125 27.292 1.00 95.31 826 VAL A CA 1
ATOM 6574 C C . VAL A 1 826 ? 35.684 7.335 28.805 1.00 95.31 826 VAL A C 1
ATOM 6576 O O . VAL A 1 826 ? 36.763 7.328 29.397 1.00 95.31 826 VAL A O 1
ATOM 6579 N N . ASN A 1 827 ? 34.517 7.460 29.441 1.00 94.69 827 ASN A N 1
ATOM 6580 C CA . ASN A 1 827 ? 34.432 7.619 30.889 1.00 94.69 827 ASN A CA 1
ATOM 6581 C C . ASN A 1 827 ? 34.969 6.387 31.633 1.00 94.69 827 ASN A C 1
ATOM 6583 O O . ASN A 1 827 ? 35.693 6.533 32.612 1.00 94.69 827 ASN A O 1
ATOM 6587 N N . ALA A 1 828 ? 34.662 5.179 31.159 1.00 95.31 828 ALA A N 1
ATOM 6588 C CA . ALA A 1 828 ? 35.132 3.937 31.763 1.00 95.31 828 ALA A CA 1
ATOM 6589 C C . ALA A 1 828 ? 36.662 3.814 31.705 1.00 95.31 828 ALA A C 1
ATOM 6591 O O . ALA A 1 828 ? 37.294 3.473 32.705 1.00 95.31 828 ALA A O 1
ATOM 6592 N N . VAL A 1 829 ? 37.271 4.153 30.564 1.00 94.69 829 VAL A N 1
ATOM 6593 C CA . VAL A 1 829 ? 38.735 4.179 30.408 1.00 94.69 829 VAL A CA 1
ATOM 6594 C C . VAL A 1 829 ? 39.355 5.220 31.337 1.00 94.69 829 VAL A C 1
ATOM 6596 O O . VAL A 1 829 ? 40.315 4.907 32.035 1.00 94.69 829 VAL A O 1
ATOM 6599 N N . GLN A 1 830 ? 38.794 6.431 31.396 1.00 94.50 830 GLN A N 1
ATOM 6600 C CA . GLN A 1 830 ? 39.296 7.484 32.279 1.00 94.50 830 GLN A CA 1
ATOM 6601 C C . GLN A 1 830 ? 39.258 7.058 33.754 1.00 94.50 830 GLN A C 1
ATOM 6603 O O . GLN A 1 830 ? 40.263 7.186 34.447 1.00 94.50 830 GLN A O 1
ATOM 6608 N N . GLN A 1 831 ? 38.137 6.504 34.217 1.00 94.31 831 GLN A N 1
ATOM 6609 C CA . GLN A 1 831 ? 37.995 6.026 35.595 1.00 94.31 831 GLN A CA 1
ATOM 6610 C C . GLN A 1 831 ? 38.941 4.855 35.904 1.00 94.31 831 GLN A C 1
ATOM 6612 O O . GLN A 1 831 ? 39.528 4.806 36.980 1.00 94.31 831 GLN A O 1
ATOM 6617 N N . SER A 1 832 ? 39.165 3.961 34.937 1.00 93.19 832 SER A N 1
ATOM 6618 C CA . SER A 1 832 ? 40.137 2.866 35.079 1.00 93.19 832 SER A CA 1
ATOM 6619 C C . SER A 1 832 ? 41.566 3.385 35.229 1.00 93.19 832 SER A C 1
ATOM 6621 O O . SER A 1 832 ? 42.331 2.866 36.040 1.00 93.19 832 SER A O 1
ATOM 6623 N N . CYS A 1 833 ? 41.929 4.427 34.471 1.00 90.75 833 CYS A N 1
ATOM 6624 C CA . CYS A 1 833 ? 43.201 5.118 34.650 1.00 90.75 833 CYS A CA 1
ATOM 6625 C C . CYS A 1 833 ? 43.291 5.703 36.062 1.00 90.75 833 CYS A C 1
ATOM 6627 O O . CYS A 1 833 ? 44.269 5.439 36.754 1.00 90.75 833 CYS A O 1
ATOM 6629 N N . GLU A 1 834 ? 42.298 6.491 36.481 1.00 91.31 834 GLU A N 1
ATOM 6630 C CA . GLU A 1 834 ? 42.277 7.166 37.787 1.00 91.31 834 GLU A CA 1
ATOM 6631 C C . GLU A 1 834 ? 42.431 6.169 38.949 1.00 91.31 834 GLU A C 1
ATOM 6633 O O . GLU A 1 834 ? 43.312 6.358 39.785 1.00 91.31 834 GLU A O 1
ATOM 6638 N N . GLU A 1 835 ? 41.686 5.056 38.942 1.00 89.44 835 GLU A N 1
ATOM 6639 C CA . GLU A 1 835 ? 41.803 4.013 39.971 1.00 89.44 835 GLU A CA 1
ATOM 6640 C C . GLU A 1 835 ? 43.218 3.409 40.022 1.00 89.44 835 GLU A C 1
ATOM 6642 O O . GLU A 1 835 ? 43.816 3.319 41.095 1.00 89.44 835 GLU A O 1
ATOM 6647 N N . LYS A 1 836 ? 43.804 3.054 38.869 1.00 86.88 836 LYS A N 1
ATOM 6648 C CA . LYS A 1 836 ? 45.174 2.509 38.810 1.00 86.88 836 LYS A CA 1
ATOM 6649 C C . LYS A 1 836 ? 46.232 3.522 39.246 1.00 86.88 836 LYS A C 1
ATOM 6651 O O . LYS A 1 836 ? 47.208 3.148 39.897 1.00 86.88 836 LYS A O 1
ATOM 6656 N N . TRP A 1 837 ? 46.054 4.796 38.900 1.00 85.69 837 TRP A N 1
ATOM 6657 C CA . TRP A 1 837 ? 46.940 5.876 39.338 1.00 85.69 837 TRP A CA 1
ATOM 6658 C C . TRP A 1 837 ? 46.889 6.073 40.857 1.00 85.69 837 TRP A C 1
ATOM 6660 O O . TRP A 1 837 ? 47.936 6.275 41.476 1.00 85.69 837 TRP A O 1
ATOM 6670 N N . ASP A 1 838 ? 45.709 5.979 41.467 1.00 84.31 838 ASP A N 1
ATOM 6671 C CA . ASP A 1 838 ? 45.551 6.085 42.918 1.00 84.31 838 ASP A CA 1
ATOM 6672 C C . ASP A 1 838 ? 46.111 4.855 43.654 1.00 84.31 838 ASP A C 1
ATOM 6674 O O . ASP A 1 838 ? 46.795 5.016 44.668 1.00 84.31 838 ASP A O 1
ATOM 6678 N N . GLU A 1 839 ? 45.936 3.641 43.116 1.00 82.50 839 GLU A N 1
ATOM 6679 C CA . GLU A 1 839 ? 46.587 2.421 43.629 1.00 82.50 839 GLU A CA 1
ATOM 6680 C C . GLU A 1 839 ? 48.120 2.572 43.673 1.00 82.50 839 GLU A C 1
ATOM 6682 O O . GLU A 1 839 ? 48.750 2.256 44.687 1.00 82.50 839 GLU A O 1
ATOM 6687 N N . LEU A 1 840 ? 48.724 3.102 42.600 1.00 80.62 840 LEU A N 1
ATOM 6688 C CA . LEU A 1 840 ? 50.169 3.358 42.518 1.00 80.62 840 LEU A CA 1
ATOM 6689 C C . LEU A 1 840 ? 50.629 4.414 43.534 1.00 80.62 840 LEU A C 1
ATOM 6691 O O . LEU A 1 840 ? 51.642 4.223 44.206 1.00 80.62 840 LEU A O 1
ATOM 6695 N N . ARG A 1 841 ? 49.859 5.493 43.719 1.00 78.38 841 ARG A N 1
ATOM 6696 C CA . ARG A 1 841 ? 50.157 6.524 44.731 1.00 78.38 841 ARG A CA 1
ATOM 6697 C C . ARG A 1 841 ? 50.115 5.982 46.158 1.00 78.38 841 ARG A C 1
ATOM 6699 O O . ARG A 1 841 ? 50.929 6.393 46.988 1.00 78.38 841 ARG A O 1
ATOM 6706 N N . ILE A 1 842 ? 49.188 5.073 46.459 1.00 75.50 842 ILE A N 1
ATOM 6707 C CA . ILE A 1 842 ? 49.099 4.412 47.771 1.00 75.50 842 ILE A CA 1
ATOM 6708 C C . ILE A 1 842 ? 50.314 3.494 47.989 1.00 75.50 842 ILE A C 1
ATOM 6710 O O . ILE A 1 842 ? 50.927 3.526 49.055 1.00 75.50 842 ILE A O 1
ATOM 6714 N N . LEU A 1 843 ? 50.725 2.733 46.969 1.00 66.94 843 LEU A N 1
ATOM 6715 C CA . LEU A 1 843 ? 51.927 1.886 47.018 1.00 66.94 843 LEU A CA 1
ATOM 6716 C C . LEU A 1 843 ? 53.214 2.692 47.271 1.00 66.94 843 LEU A C 1
ATOM 6718 O O . LEU A 1 843 ? 54.041 2.277 48.090 1.00 66.94 843 LEU A O 1
ATOM 6722 N N . ASP A 1 844 ? 53.347 3.862 46.642 1.00 64.75 844 ASP A N 1
ATOM 6723 C CA . ASP A 1 844 ? 54.484 4.772 46.839 1.00 64.75 844 ASP A CA 1
ATOM 6724 C C . ASP A 1 844 ? 54.506 5.399 48.244 1.00 64.75 844 ASP A C 1
ATOM 6726 O O . ASP A 1 844 ? 55.573 5.597 48.829 1.00 64.75 844 ASP A O 1
ATOM 6730 N N . SER A 1 845 ? 53.337 5.675 48.829 1.00 63.47 845 SER A N 1
ATOM 6731 C CA . SER A 1 845 ? 53.217 6.304 50.154 1.00 63.47 845 SER A CA 1
ATOM 6732 C C . SER A 1 845 ? 53.303 5.321 51.333 1.00 63.47 845 SER A C 1
ATOM 6734 O O . SER A 1 845 ? 53.643 5.737 52.441 1.00 63.47 845 SER A O 1
ATOM 6736 N N . CYS A 1 846 ? 53.098 4.015 51.116 1.00 57.47 846 CYS A N 1
ATOM 6737 C CA . CYS A 1 846 ? 53.284 2.966 52.132 1.00 57.47 846 CYS A CA 1
ATOM 6738 C C . CYS A 1 846 ? 54.738 2.462 52.282 1.00 57.47 846 CYS A C 1
ATOM 6740 O O . CYS A 1 846 ? 54.992 1.573 53.094 1.00 57.47 846 CYS A O 1
ATOM 6742 N N . GLY A 1 847 ? 55.703 2.995 51.523 1.00 55.03 847 GLY A N 1
ATOM 6743 C CA . GLY A 1 847 ? 57.128 2.648 51.654 1.00 55.03 847 GLY A CA 1
ATOM 6744 C C . GLY A 1 847 ? 57.532 1.267 51.112 1.00 55.03 847 GLY A C 1
ATOM 6745 O O . GLY A 1 847 ? 58.680 0.862 51.283 1.00 55.03 847 GLY A O 1
ATOM 6746 N N . ALA A 1 848 ? 56.640 0.555 50.415 1.00 52.53 848 ALA A N 1
ATOM 6747 C CA . ALA A 1 848 ? 56.935 -0.740 49.786 1.00 52.53 848 ALA A CA 1
ATOM 6748 C C . ALA A 1 848 ? 57.750 -0.625 48.475 1.00 52.53 848 ALA A C 1
ATOM 6750 O O . ALA A 1 848 ? 58.147 -1.637 47.900 1.00 52.53 848 ALA A O 1
ATOM 6751 N N . ALA A 1 849 ? 58.034 0.597 48.010 1.00 50.09 849 ALA A N 1
ATOM 6752 C CA . ALA A 1 849 ? 58.728 0.870 46.750 1.00 50.09 849 ALA A CA 1
ATOM 6753 C C . ALA A 1 849 ? 60.254 0.606 46.772 1.00 50.09 849 ALA A C 1
ATOM 6755 O O . ALA A 1 849 ? 60.884 0.589 45.718 1.00 50.09 849 ALA A O 1
ATOM 6756 N N . TYR A 1 850 ? 60.870 0.339 47.932 1.00 45.88 850 TYR A N 1
ATOM 6757 C CA . TYR A 1 850 ? 62.328 0.133 48.047 1.00 45.88 850 TYR A CA 1
ATOM 6758 C C . TYR A 1 850 ? 62.832 -1.289 47.705 1.00 45.88 850 TYR A C 1
ATOM 6760 O O . TYR A 1 850 ? 63.975 -1.616 48.013 1.00 45.88 850 TYR A O 1
ATOM 6768 N N . GLY A 1 851 ? 62.020 -2.138 47.060 1.00 48.34 851 GLY A N 1
ATOM 6769 C CA . GLY A 1 851 ? 62.397 -3.524 46.730 1.00 48.34 851 GLY A CA 1
ATOM 6770 C C . GLY A 1 851 ? 62.052 -4.029 45.324 1.00 48.34 851 GLY A C 1
ATOM 6771 O O . GLY A 1 851 ? 62.143 -5.229 45.099 1.00 48.34 851 GLY A O 1
ATOM 6772 N N . LEU A 1 852 ? 61.631 -3.171 44.384 1.00 46.81 852 LEU A N 1
ATOM 6773 C CA . LEU A 1 852 ? 61.151 -3.605 43.055 1.00 46.81 852 LEU A CA 1
ATOM 6774 C C . LEU A 1 852 ? 62.032 -3.187 41.869 1.00 46.81 852 LEU A C 1
ATOM 6776 O O . LEU A 1 852 ? 61.687 -3.464 40.721 1.00 46.81 852 LEU A O 1
ATOM 6780 N N . THR A 1 853 ? 63.198 -2.593 42.117 1.00 46.31 853 THR A N 1
ATOM 6781 C CA . THR A 1 853 ? 64.262 -2.535 41.109 1.00 46.31 853 THR A CA 1
ATOM 6782 C C . THR A 1 853 ? 65.157 -3.755 41.269 1.00 46.31 853 THR A C 1
ATOM 6784 O O . THR A 1 853 ? 66.239 -3.641 41.837 1.00 46.31 853 THR A O 1
ATOM 6787 N N . ASP A 1 854 ? 64.720 -4.917 40.778 1.00 38.81 854 ASP A N 1
ATOM 6788 C CA . ASP A 1 854 ? 65.663 -6.000 40.512 1.00 38.81 854 ASP A CA 1
ATOM 6789 C C . ASP A 1 854 ? 65.514 -6.536 39.090 1.00 38.81 854 ASP A C 1
ATOM 6791 O O . ASP A 1 854 ? 64.498 -7.098 38.673 1.00 38.81 854 ASP A O 1
ATOM 6795 N N . TYR A 1 855 ? 66.591 -6.294 38.348 1.00 44.03 855 TYR A N 1
ATOM 6796 C CA . TYR A 1 855 ? 66.921 -6.812 37.036 1.00 44.03 855 TYR A CA 1
ATOM 6797 C C . TYR A 1 855 ? 66.947 -8.347 37.078 1.00 44.03 855 TYR A C 1
ATOM 6799 O O . TYR A 1 855 ? 67.996 -8.967 37.227 1.00 44.03 855 TYR A O 1
ATOM 6807 N N . THR A 1 856 ? 65.799 -8.985 36.883 1.00 35.38 856 THR A N 1
ATOM 6808 C CA . THR A 1 856 ? 65.749 -10.354 36.360 1.00 35.38 856 THR A CA 1
ATOM 6809 C C . THR A 1 856 ? 64.767 -10.370 35.198 1.00 35.38 856 THR A C 1
ATOM 6811 O O . THR A 1 856 ? 63.630 -9.925 35.318 1.00 35.38 856 THR A O 1
ATOM 6814 N N . GLY A 1 857 ? 65.243 -10.785 34.024 1.00 42.41 857 GLY A N 1
ATOM 6815 C CA . GLY A 1 857 ? 64.498 -10.772 32.767 1.00 42.41 857 GLY A CA 1
ATOM 6816 C C . GLY A 1 857 ? 63.333 -11.761 32.742 1.00 42.41 857 GLY A C 1
ATOM 6817 O O . GLY A 1 857 ? 63.412 -12.768 32.051 1.00 42.41 857 GLY A O 1
ATOM 6818 N N . ASN A 1 858 ? 62.257 -11.446 33.462 1.00 36.00 858 ASN A N 1
ATOM 6819 C CA . ASN A 1 858 ? 60.925 -12.027 33.327 1.00 36.00 858 ASN A CA 1
ATOM 6820 C C . ASN A 1 858 ? 59.903 -10.889 33.471 1.00 36.00 858 ASN A C 1
ATOM 6822 O O . ASN A 1 858 ? 59.768 -10.303 34.541 1.00 36.00 858 ASN A O 1
ATOM 6826 N N . GLY A 1 859 ? 59.200 -10.555 32.385 1.00 46.16 859 GLY A N 1
ATOM 6827 C CA . GLY A 1 859 ? 58.311 -9.390 32.243 1.00 46.16 859 GLY A CA 1
ATOM 6828 C C . GLY A 1 859 ? 57.010 -9.395 33.063 1.00 46.16 859 GLY A C 1
ATOM 6829 O O . GLY A 1 859 ? 55.998 -8.904 32.579 1.00 46.16 859 GLY A O 1
ATOM 6830 N N . HIS A 1 860 ? 57.010 -9.925 34.288 1.00 45.34 860 HIS A N 1
ATOM 6831 C CA . HIS A 1 860 ? 55.795 -10.118 35.092 1.00 45.34 860 HIS A CA 1
ATOM 6832 C C . HIS A 1 860 ? 55.403 -8.947 36.010 1.00 45.34 860 HIS A C 1
ATOM 6834 O O . HIS A 1 860 ? 54.292 -8.942 36.537 1.00 45.34 860 HIS A O 1
ATOM 6840 N N . THR A 1 861 ? 56.251 -7.934 36.217 1.00 47.34 861 THR A N 1
ATOM 6841 C CA . THR A 1 861 ? 55.910 -6.782 37.082 1.00 47.34 861 THR A CA 1
ATOM 6842 C C . THR A 1 861 ? 55.200 -5.644 36.342 1.00 47.34 861 THR A C 1
ATOM 6844 O O . THR A 1 861 ? 54.394 -4.946 36.951 1.00 47.34 861 THR A O 1
ATOM 6847 N N . THR A 1 862 ? 55.398 -5.494 35.027 1.00 50.81 862 THR A N 1
ATOM 6848 C CA . THR A 1 862 ? 54.692 -4.497 34.194 1.00 50.81 862 THR A CA 1
ATOM 6849 C C . THR A 1 862 ? 53.267 -4.904 33.808 1.00 50.81 862 THR A C 1
ATOM 6851 O O . THR A 1 862 ? 52.458 -4.039 33.487 1.00 50.81 862 THR A O 1
ATOM 6854 N N . GLU A 1 863 ? 52.919 -6.192 33.875 1.00 52.81 863 GLU A N 1
ATOM 6855 C CA . GLU A 1 863 ? 51.565 -6.668 33.547 1.00 52.81 863 GLU A CA 1
ATOM 6856 C C . GLU A 1 863 ? 50.527 -6.294 34.620 1.00 52.81 863 GLU A C 1
ATOM 6858 O O . GLU A 1 863 ? 49.377 -6.006 34.289 1.00 52.81 863 GLU A O 1
ATOM 6863 N N . LYS A 1 864 ? 50.921 -6.221 35.900 1.00 59.16 864 LYS A N 1
ATOM 6864 C CA . LYS A 1 864 ? 49.985 -6.079 37.035 1.00 59.16 864 LYS A CA 1
ATOM 6865 C C . LYS A 1 864 ? 49.309 -4.700 37.145 1.00 59.16 864 LYS A C 1
ATOM 6867 O O . LYS A 1 864 ? 48.266 -4.584 37.785 1.00 59.16 864 LYS A O 1
ATOM 6872 N N . HIS A 1 865 ? 49.885 -3.675 36.515 1.00 64.88 865 HIS A N 1
ATOM 6873 C CA . HIS A 1 865 ? 49.379 -2.293 36.518 1.00 64.88 865 HIS A CA 1
ATOM 6874 C C . HIS A 1 865 ? 48.928 -1.810 35.130 1.00 64.88 865 HIS A C 1
ATOM 6876 O O . HIS A 1 865 ? 48.705 -0.618 34.928 1.00 64.88 865 HIS A O 1
ATOM 6882 N N . SER A 1 866 ? 48.792 -2.725 34.168 1.00 79.12 866 SER A N 1
ATOM 6883 C CA . SER A 1 866 ? 48.183 -2.424 32.872 1.00 79.12 866 SER A CA 1
ATOM 6884 C C . SER A 1 866 ? 46.653 -2.379 32.989 1.00 79.12 866 SER A C 1
ATOM 6886 O O . SER A 1 866 ? 46.076 -3.090 33.809 1.00 79.12 866 SER A O 1
ATOM 6888 N N . ILE A 1 867 ? 45.995 -1.521 32.200 1.00 84.81 867 ILE A N 1
ATOM 6889 C CA . ILE A 1 867 ? 44.527 -1.456 32.140 1.00 84.81 867 ILE A CA 1
ATOM 6890 C C . ILE A 1 867 ? 44.042 -2.601 31.255 1.00 84.81 867 ILE A C 1
ATOM 6892 O O . ILE A 1 867 ? 44.260 -2.593 30.041 1.00 84.81 867 ILE A O 1
ATOM 6896 N N . GLY A 1 868 ? 43.398 -3.587 31.868 1.00 87.12 868 GLY A N 1
ATOM 6897 C CA . GLY A 1 868 ? 42.759 -4.700 31.183 1.00 87.12 868 GLY A CA 1
ATOM 6898 C C . GLY A 1 868 ? 41.295 -4.425 30.836 1.00 87.12 868 GLY A C 1
ATOM 6899 O O . GLY A 1 868 ? 40.685 -3.447 31.267 1.00 87.12 868 GLY A O 1
ATOM 6900 N N . VAL A 1 869 ? 40.695 -5.350 30.082 1.00 88.44 869 VAL A N 1
ATOM 6901 C CA . VAL A 1 869 ? 39.262 -5.314 29.727 1.00 88.44 869 VAL A CA 1
ATOM 6902 C C . VAL A 1 869 ? 38.374 -5.286 30.976 1.00 88.44 869 VAL A C 1
ATOM 6904 O O . VAL A 1 869 ? 37.417 -4.521 31.024 1.00 88.44 869 VAL A O 1
ATOM 6907 N N . MET A 1 870 ? 38.729 -6.055 32.011 1.00 88.88 870 MET A N 1
ATOM 6908 C CA . MET A 1 870 ? 37.972 -6.098 33.267 1.00 88.88 870 MET A CA 1
ATOM 6909 C C . MET A 1 870 ? 37.976 -4.761 34.014 1.00 88.88 870 MET A C 1
ATOM 6911 O O . MET A 1 870 ? 36.964 -4.405 34.618 1.00 88.88 870 MET A O 1
ATOM 6915 N N . ASP A 1 871 ? 39.086 -4.015 33.967 1.00 90.31 871 ASP A N 1
ATOM 6916 C CA . ASP A 1 871 ? 39.166 -2.691 34.588 1.00 90.31 871 ASP A CA 1
ATOM 6917 C C . ASP A 1 871 ? 38.192 -1.730 33.891 1.00 90.31 871 ASP A C 1
ATOM 6919 O O . ASP A 1 871 ? 37.441 -1.015 34.554 1.00 90.31 871 ASP A O 1
ATOM 6923 N N . ILE A 1 872 ? 38.115 -1.793 32.557 1.00 92.81 872 ILE A N 1
ATOM 6924 C CA . ILE A 1 872 ? 37.175 -0.992 31.765 1.00 92.81 872 ILE A CA 1
ATOM 6925 C C . ILE A 1 872 ? 35.727 -1.403 32.066 1.00 92.81 872 ILE A C 1
ATOM 6927 O O . ILE A 1 872 ? 34.900 -0.549 32.381 1.00 92.81 872 ILE A O 1
ATOM 6931 N N . GLU A 1 873 ? 35.400 -2.697 32.022 1.00 92.19 873 GLU A N 1
ATOM 6932 C CA . GLU A 1 873 ? 34.037 -3.200 32.263 1.00 92.19 873 GLU A CA 1
ATOM 6933 C C . GLU A 1 873 ? 33.520 -2.868 33.670 1.00 92.19 873 GLU A C 1
ATOM 6935 O O . GLU A 1 873 ? 32.344 -2.533 33.832 1.00 92.19 873 GLU A O 1
ATOM 6940 N N . LYS A 1 874 ? 34.400 -2.849 34.679 1.00 92.62 874 LYS A N 1
ATOM 6941 C CA . LYS A 1 874 ? 34.088 -2.408 36.051 1.00 92.62 874 LYS A CA 1
ATOM 6942 C C . LYS A 1 874 ? 33.633 -0.944 36.126 1.00 92.62 874 LYS A C 1
ATOM 6944 O O . LYS A 1 874 ? 32.879 -0.580 37.039 1.00 92.62 874 LYS A O 1
ATOM 6949 N N . HIS A 1 875 ? 34.066 -0.106 35.186 1.00 94.25 875 HIS A N 1
ATOM 6950 C CA . HIS A 1 875 ? 33.744 1.322 35.132 1.00 94.25 875 HIS A CA 1
ATOM 6951 C C . HIS A 1 875 ? 32.712 1.698 34.063 1.00 94.25 875 HIS A C 1
ATOM 6953 O O . HIS A 1 875 ? 32.291 2.855 34.011 1.00 94.25 875 HIS A O 1
ATOM 6959 N N . MET A 1 876 ? 32.252 0.742 33.252 1.00 94.31 876 MET A N 1
ATOM 6960 C CA . MET A 1 876 ? 31.112 0.945 32.357 1.00 94.31 876 MET A CA 1
ATOM 6961 C C . MET A 1 876 ? 29.857 1.282 33.172 1.00 94.31 876 MET A C 1
ATOM 6963 O O . MET A 1 876 ? 29.615 0.718 34.244 1.00 94.31 876 MET A O 1
ATOM 6967 N N . TYR A 1 877 ? 29.013 2.177 32.660 1.00 93.50 877 TYR A N 1
ATOM 6968 C CA . TYR A 1 877 ? 27.734 2.491 33.296 1.00 93.50 877 TYR A CA 1
ATOM 6969 C C . TYR A 1 877 ? 26.817 1.259 33.344 1.00 93.50 877 TYR A C 1
ATOM 6971 O O . TYR A 1 877 ? 26.114 1.038 34.328 1.00 93.50 877 TYR A O 1
ATOM 6979 N N . MET A 1 878 ? 26.876 0.420 32.310 1.00 93.19 878 MET A N 1
ATOM 6980 C CA . MET A 1 878 ? 26.091 -0.805 32.163 1.00 93.19 878 MET A CA 1
ATOM 6981 C C . MET A 1 878 ? 26.573 -1.990 33.004 1.00 93.19 878 MET A C 1
ATOM 6983 O O . MET A 1 878 ? 25.975 -3.056 32.907 1.00 93.19 878 MET A O 1
ATOM 6987 N N . LYS A 1 879 ? 27.554 -1.822 33.902 1.00 92.06 879 LYS A N 1
ATOM 6988 C CA . LYS A 1 879 ? 28.006 -2.879 34.835 1.00 92.06 879 LYS A CA 1
ATOM 6989 C C . LYS A 1 879 ? 26.906 -3.482 35.723 1.00 92.06 879 LYS A C 1
ATOM 6991 O O . LYS A 1 879 ? 27.130 -4.465 36.420 1.00 92.06 879 LYS A O 1
ATOM 6996 N N . VAL A 1 880 ? 25.730 -2.856 35.749 1.00 89.94 880 VAL A N 1
ATOM 6997 C CA . VAL A 1 880 ? 24.546 -3.291 36.501 1.00 89.94 880 VAL A CA 1
ATOM 6998 C C . VAL A 1 880 ? 23.803 -4.469 35.855 1.00 89.94 880 VAL A C 1
ATOM 7000 O O . VAL A 1 880 ? 22.946 -5.066 36.507 1.00 89.94 880 VAL A O 1
ATOM 7003 N N . ALA A 1 881 ? 24.098 -4.798 34.594 1.00 92.50 881 ALA A N 1
ATOM 7004 C CA . ALA A 1 881 ? 23.463 -5.875 33.841 1.00 92.50 881 ALA A CA 1
ATOM 7005 C C . ALA A 1 881 ? 24.505 -6.636 32.994 1.00 92.50 881 ALA A C 1
ATOM 7007 O O . ALA A 1 881 ? 25.523 -6.054 32.618 1.00 92.50 881 ALA A O 1
ATOM 7008 N N . PRO A 1 882 ? 24.279 -7.925 32.679 1.00 94.25 882 PRO A N 1
ATOM 7009 C CA . PRO A 1 882 ? 25.113 -8.654 31.725 1.00 94.25 882 PRO A CA 1
ATOM 7010 C C . PRO A 1 882 ? 24.971 -8.071 30.309 1.00 94.25 882 PRO A C 1
ATOM 7012 O O . PRO A 1 882 ? 24.103 -7.238 30.046 1.00 94.25 882 PRO A O 1
ATOM 7015 N N . ASN A 1 883 ? 25.792 -8.533 29.369 1.00 95.50 883 ASN A N 1
ATOM 7016 C CA . ASN A 1 883 ? 25.647 -8.167 27.959 1.00 95.50 883 ASN A CA 1
ATOM 7017 C C . ASN A 1 883 ? 24.286 -8.634 27.400 1.00 95.50 883 ASN A C 1
ATOM 7019 O O . ASN A 1 883 ? 23.802 -9.687 27.812 1.00 95.50 883 ASN A O 1
ATOM 7023 N N . PRO A 1 884 ? 23.638 -7.863 26.504 1.00 96.94 884 PRO A N 1
ATOM 7024 C CA . PRO A 1 884 ? 22.371 -8.269 25.914 1.00 96.94 884 PRO A CA 1
ATOM 7025 C C . PRO A 1 884 ? 22.531 -9.509 25.033 1.00 96.94 884 PRO A C 1
ATOM 7027 O O . PRO A 1 884 ? 23.463 -9.607 24.239 1.00 96.94 884 PRO A O 1
ATOM 7030 N N . ASP A 1 885 ? 21.575 -10.424 25.105 1.00 97.12 885 ASP A N 1
ATOM 7031 C CA . ASP A 1 885 ? 21.461 -11.545 24.171 1.00 97.12 885 ASP A CA 1
ATOM 7032 C C . ASP A 1 885 ? 20.837 -11.089 22.852 1.00 97.12 885 ASP A C 1
ATOM 7034 O O . ASP A 1 885 ? 21.234 -11.512 21.764 1.00 97.12 885 ASP A O 1
ATOM 7038 N N . ILE A 1 886 ? 19.850 -10.194 22.955 1.00 97.25 886 ILE A N 1
ATOM 7039 C CA . ILE A 1 886 ? 19.097 -9.657 21.826 1.00 97.25 886 ILE A CA 1
ATOM 7040 C C . ILE A 1 886 ? 19.074 -8.135 21.914 1.00 97.25 886 ILE A C 1
ATOM 7042 O O . ILE A 1 886 ? 18.703 -7.565 22.939 1.00 97.25 886 ILE A O 1
ATOM 7046 N N . VAL A 1 887 ? 19.386 -7.473 20.803 1.00 97.62 887 VAL A N 1
ATOM 7047 C CA . VAL A 1 887 ? 19.096 -6.054 20.600 1.00 97.62 887 VAL A CA 1
ATOM 7048 C C . VAL A 1 887 ? 17.956 -5.938 19.597 1.00 97.62 887 VAL A C 1
ATOM 7050 O O . VAL A 1 887 ? 18.086 -6.324 18.438 1.00 97.62 887 VAL A O 1
ATOM 7053 N N . VAL A 1 888 ? 16.825 -5.401 20.039 1.00 97.06 888 VAL A N 1
ATOM 7054 C CA . VAL A 1 888 ? 15.649 -5.156 19.206 1.00 97.06 888 VAL A CA 1
ATOM 7055 C C . VAL A 1 888 ? 15.645 -3.704 18.754 1.00 97.06 888 VAL A C 1
ATOM 7057 O O . VAL A 1 888 ? 15.581 -2.790 19.578 1.00 97.06 888 VAL A O 1
ATOM 7060 N N . ARG A 1 889 ? 15.651 -3.472 17.440 1.00 96.12 889 ARG A N 1
ATOM 7061 C CA . ARG A 1 889 ? 15.530 -2.132 16.860 1.00 96.12 889 ARG A CA 1
ATOM 7062 C C . ARG A 1 889 ? 14.349 -2.044 15.908 1.00 96.12 889 ARG A C 1
ATOM 7064 O O . ARG A 1 889 ? 14.346 -2.608 14.825 1.00 96.12 889 ARG A O 1
ATOM 7071 N N . THR A 1 890 ? 13.356 -1.257 16.287 1.00 94.44 890 THR A N 1
ATOM 7072 C CA . THR A 1 890 ? 12.190 -1.004 15.430 1.00 94.44 890 THR A CA 1
ATOM 7073 C C . THR A 1 890 ? 12.530 -0.096 14.241 1.00 94.44 890 THR A C 1
ATOM 7075 O O . THR A 1 890 ? 13.581 0.545 14.202 1.00 94.44 890 THR A O 1
ATOM 7078 N N . SER A 1 891 ? 11.615 -0.010 13.273 1.00 92.12 891 SER A N 1
ATOM 7079 C CA . SER A 1 891 ? 11.733 0.717 11.999 1.00 92.12 891 SER A CA 1
ATOM 7080 C C . SER A 1 891 ? 12.647 0.090 10.933 1.00 92.12 891 SER A C 1
ATOM 7082 O O . SER A 1 891 ? 13.046 0.796 10.009 1.00 92.12 891 SER A O 1
ATOM 7084 N N . GLY A 1 892 ? 12.977 -1.202 11.034 1.00 85.50 892 GLY A N 1
ATOM 7085 C CA . GLY A 1 892 ? 13.694 -1.949 9.984 1.00 85.50 892 GLY A CA 1
ATOM 7086 C C . GLY A 1 892 ? 15.157 -1.544 9.767 1.00 85.50 892 GLY A C 1
ATOM 7087 O O . GLY A 1 892 ? 15.727 -1.807 8.715 1.00 85.50 892 GLY A O 1
ATOM 7088 N N . GLU A 1 893 ? 15.765 -0.871 10.741 1.00 84.62 893 GLU A N 1
ATOM 7089 C CA . GLU A 1 893 ? 17.124 -0.335 10.652 1.00 84.62 893 GLU A CA 1
ATOM 7090 C C . GLU A 1 893 ? 18.125 -1.253 11.367 1.00 84.62 893 GLU A C 1
ATOM 7092 O O . GLU A 1 893 ? 17.859 -1.721 12.473 1.00 84.62 893 GLU A O 1
ATOM 7097 N N . ASN A 1 894 ? 19.309 -1.460 10.780 1.00 86.06 894 ASN A N 1
ATOM 7098 C CA . ASN A 1 894 ? 20.333 -2.375 11.321 1.00 86.06 894 ASN A CA 1
ATOM 7099 C C . ASN A 1 894 ? 21.501 -1.662 12.028 1.00 86.06 894 ASN A C 1
ATOM 7101 O O . ASN A 1 894 ? 22.460 -2.295 12.460 1.00 86.06 894 ASN A O 1
ATOM 7105 N N . ARG A 1 895 ? 21.457 -0.331 12.152 1.00 90.06 895 ARG A N 1
ATOM 7106 C CA . ARG A 1 895 ? 22.464 0.433 12.913 1.00 90.06 895 ARG A CA 1
ATOM 7107 C C . ARG A 1 895 ? 22.123 0.448 14.405 1.00 90.06 895 ARG A C 1
ATOM 7109 O O . ARG A 1 895 ? 20.952 0.430 14.758 1.00 90.06 895 ARG A O 1
ATOM 7116 N N . LEU A 1 896 ? 23.107 0.600 15.291 1.00 90.00 896 LEU A N 1
ATOM 7117 C CA . LEU A 1 896 ? 22.863 0.681 16.744 1.00 90.00 896 LEU A CA 1
ATOM 7118 C C . LEU A 1 896 ? 22.686 2.109 17.281 1.00 90.00 896 LEU A C 1
ATOM 7120 O O . LEU A 1 896 ? 22.326 2.287 18.431 1.00 90.00 896 LEU A O 1
ATOM 7124 N N . SER A 1 897 ? 22.884 3.156 16.471 1.00 90.62 897 SER A N 1
ATOM 7125 C CA . SER A 1 897 ? 22.740 4.557 16.924 1.00 90.62 897 SER A CA 1
ATOM 7126 C C . SER A 1 897 ? 23.574 4.910 18.174 1.00 90.62 897 SER A C 1
ATOM 7128 O O . SER A 1 897 ? 23.107 5.658 19.026 1.00 90.62 897 SER A O 1
ATOM 7130 N N . ASN A 1 898 ? 24.805 4.395 18.275 1.00 93.94 898 ASN A N 1
ATOM 7131 C CA . ASN A 1 898 ? 25.682 4.618 19.433 1.00 93.94 898 ASN A CA 1
ATOM 7132 C C . ASN A 1 898 ? 25.091 4.114 20.768 1.00 93.94 898 ASN A C 1
ATOM 7134 O O . ASN A 1 898 ? 25.295 4.723 21.817 1.00 93.94 898 ASN A O 1
ATOM 7138 N N . PHE A 1 899 ? 24.333 3.015 20.707 1.00 96.62 899 PHE A N 1
ATOM 7139 C CA . PHE A 1 899 ? 23.720 2.340 21.847 1.00 96.62 899 PHE A CA 1
ATOM 7140 C C . PHE A 1 899 ? 24.339 0.956 22.059 1.00 96.62 899 PHE A C 1
ATOM 7142 O O . PHE A 1 899 ? 24.407 0.171 21.115 1.00 96.62 899 PHE A O 1
ATOM 7149 N N . LEU A 1 900 ? 24.777 0.680 23.291 1.00 95.88 900 LEU A N 1
ATOM 7150 C CA . LEU A 1 900 ? 25.409 -0.563 23.747 1.00 95.88 900 LEU A CA 1
ATOM 7151 C C . LEU A 1 900 ? 26.452 -1.174 22.789 1.00 95.88 900 LEU A C 1
ATOM 7153 O O . LEU A 1 900 ? 26.525 -2.392 22.672 1.00 95.88 900 LEU A O 1
ATOM 7157 N N . ILE A 1 901 ? 27.261 -0.373 22.081 1.00 94.38 901 ILE A N 1
ATOM 7158 C CA . ILE A 1 901 ? 28.213 -0.889 21.071 1.00 94.38 901 ILE A CA 1
ATOM 7159 C C . ILE A 1 901 ? 29.196 -1.900 21.685 1.00 94.38 901 ILE A C 1
ATOM 7161 O O . ILE A 1 901 ? 29.483 -2.915 21.059 1.00 94.38 901 ILE A O 1
ATOM 7165 N N . TRP A 1 902 ? 29.690 -1.638 22.901 1.00 94.12 902 TRP A N 1
ATOM 7166 C CA . TRP A 1 902 ? 30.604 -2.549 23.598 1.00 94.12 902 TRP A CA 1
ATOM 7167 C C . TRP A 1 902 ? 29.894 -3.839 24.016 1.00 94.12 902 TRP A C 1
ATOM 7169 O O . TRP A 1 902 ? 30.343 -4.937 23.705 1.00 94.12 902 TRP A O 1
ATOM 7179 N N . GLN A 1 903 ? 28.745 -3.699 24.678 1.00 95.38 903 GLN A N 1
ATOM 7180 C CA . GLN A 1 903 ? 28.017 -4.818 25.271 1.00 95.38 903 GLN A CA 1
ATOM 7181 C C . GLN A 1 903 ? 27.352 -5.705 24.210 1.00 95.38 903 GLN A C 1
ATOM 7183 O O . GLN A 1 903 ? 27.154 -6.891 24.445 1.00 95.38 903 GLN A O 1
ATOM 7188 N N . SER A 1 904 ? 27.024 -5.158 23.034 1.00 94.50 904 SER A N 1
ATOM 7189 C CA . SER A 1 904 ? 26.281 -5.874 21.990 1.00 94.50 904 SER A CA 1
ATOM 7190 C C . SER A 1 904 ? 27.129 -6.566 20.923 1.00 94.50 904 SER A C 1
ATOM 7192 O O . SER A 1 904 ? 26.589 -7.058 19.933 1.00 94.50 904 SER A O 1
ATOM 7194 N N . ALA A 1 905 ? 28.449 -6.655 21.121 1.00 90.38 905 ALA A N 1
ATOM 7195 C CA . ALA A 1 905 ? 29.379 -7.249 20.155 1.00 90.38 905 ALA A CA 1
ATOM 7196 C C . ALA A 1 905 ? 29.012 -8.687 19.729 1.00 90.38 905 ALA A C 1
ATOM 7198 O O . ALA A 1 905 ? 29.323 -9.100 18.611 1.00 90.38 905 ALA A O 1
ATOM 7199 N N . HIS A 1 906 ?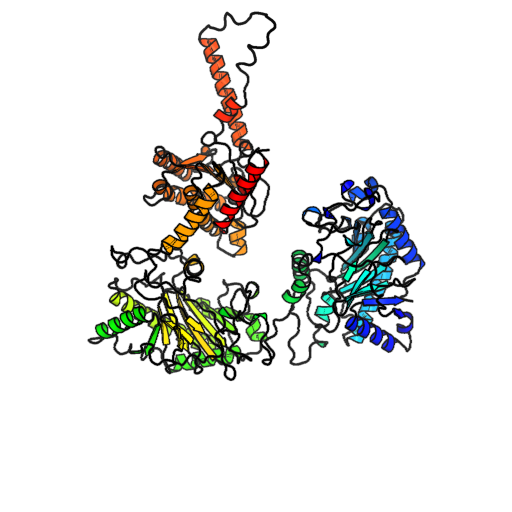 28.330 -9.431 20.603 1.00 88.25 906 HIS A N 1
ATOM 7200 C CA . HIS A 1 906 ? 27.886 -10.807 20.363 1.00 88.25 906 HIS A CA 1
ATOM 7201 C C . HIS A 1 906 ? 26.361 -10.983 20.437 1.00 88.25 906 HIS A C 1
ATOM 7203 O O . HIS A 1 906 ? 25.875 -12.113 20.444 1.00 88.25 906 HIS A O 1
ATOM 7209 N N . SER A 1 907 ? 25.598 -9.889 20.481 1.00 93.25 907 SER A N 1
ATOM 7210 C CA . SER A 1 907 ? 24.138 -9.949 20.542 1.00 93.25 907 SER A CA 1
ATOM 7211 C C . SER A 1 907 ? 23.521 -10.234 19.181 1.00 93.25 907 SER A C 1
ATOM 7213 O O . SER A 1 907 ? 24.019 -9.813 18.135 1.00 93.25 907 SER A O 1
ATOM 7215 N N . ILE A 1 908 ? 22.345 -10.850 19.196 1.00 94.62 908 ILE A N 1
ATOM 7216 C CA . ILE A 1 908 ? 21.504 -10.961 18.009 1.00 94.62 908 ILE A CA 1
ATOM 7217 C C . ILE A 1 908 ? 20.792 -9.635 17.782 1.00 94.62 908 ILE A C 1
ATOM 7219 O O . ILE A 1 908 ? 20.039 -9.165 18.633 1.00 94.62 908 ILE A O 1
ATOM 7223 N N . LEU A 1 909 ? 20.980 -9.053 16.602 1.00 94.56 909 LEU A N 1
ATOM 7224 C CA . LEU A 1 909 ? 20.222 -7.884 16.177 1.00 94.56 909 LEU A CA 1
ATOM 7225 C C . LEU A 1 909 ? 18.915 -8.323 15.505 1.00 94.56 909 LEU A C 1
ATOM 7227 O O . LEU A 1 909 ? 18.930 -8.972 14.459 1.00 94.56 909 LEU A O 1
ATOM 7231 N N . TYR A 1 910 ? 17.780 -7.960 16.100 1.00 95.69 910 TYR A N 1
ATOM 7232 C CA . TYR A 1 910 ? 16.448 -8.179 15.538 1.00 95.69 910 TYR A CA 1
ATOM 7233 C C . TYR A 1 910 ? 15.810 -6.840 15.157 1.00 95.69 910 TYR A C 1
ATOM 7235 O O . TYR A 1 910 ? 15.476 -6.031 16.025 1.00 95.69 910 TYR A O 1
ATOM 7243 N N . SER A 1 911 ? 15.616 -6.619 13.855 1.00 95.19 911 SER A N 1
ATOM 7244 C CA . SER A 1 911 ? 15.160 -5.330 13.322 1.00 95.19 911 SER A CA 1
ATOM 7245 C C . SER A 1 911 ? 13.819 -5.425 12.586 1.00 95.19 911 SER A C 1
ATOM 7247 O O . SER A 1 911 ? 13.795 -5.424 11.353 1.00 95.19 911 SER A O 1
ATOM 7249 N N . PRO A 1 912 ? 12.677 -5.525 13.296 1.00 91.12 912 PRO A N 1
ATOM 7250 C CA . PRO A 1 912 ? 11.371 -5.565 12.648 1.00 91.12 912 PRO A CA 1
ATOM 7251 C C . PRO A 1 912 ? 11.052 -4.223 11.966 1.00 91.12 912 PRO A C 1
ATOM 7253 O O . PRO A 1 912 ? 11.398 -3.150 12.470 1.00 91.12 912 PRO A O 1
ATOM 7256 N N . SER A 1 913 ? 10.359 -4.272 10.824 1.00 91.56 913 SER A N 1
ATOM 7257 C CA . SER A 1 913 ? 10.015 -3.090 10.013 1.00 91.56 913 SER A CA 1
ATOM 7258 C C . SER A 1 913 ? 8.971 -2.167 10.657 1.00 91.56 913 SER A C 1
ATOM 7260 O O . SER A 1 913 ? 8.840 -1.013 10.248 1.00 91.56 913 SER A O 1
ATOM 7262 N N . VAL A 1 914 ? 8.260 -2.640 11.685 1.00 86.50 914 VAL A N 1
ATOM 7263 C CA . VAL A 1 914 ? 7.238 -1.872 12.415 1.00 86.50 914 VAL A CA 1
ATOM 7264 C C . VAL A 1 914 ? 7.829 -0.668 13.147 1.00 86.50 914 VAL A C 1
ATOM 7266 O O . VAL A 1 914 ? 8.956 -0.726 13.646 1.00 86.50 914 VAL A O 1
ATOM 7269 N N . LEU A 1 915 ? 7.074 0.430 13.248 1.00 92.19 915 LEU A N 1
ATOM 7270 C CA . LEU A 1 915 ? 7.466 1.571 14.082 1.00 92.19 915 LEU A CA 1
ATOM 7271 C C . LEU A 1 915 ? 7.264 1.232 15.566 1.00 92.19 915 LEU A C 1
ATOM 7273 O O . LEU A 1 915 ? 6.419 0.404 15.895 1.00 92.19 915 LEU A O 1
ATOM 7277 N N . TRP A 1 916 ? 7.999 1.885 16.476 1.00 93.44 916 TRP A N 1
ATOM 7278 C CA . TRP A 1 916 ? 7.937 1.552 17.907 1.00 93.44 916 TRP A CA 1
ATOM 7279 C C . TRP A 1 916 ? 6.517 1.454 18.499 1.00 93.44 916 TRP A C 1
ATOM 7281 O O . TRP A 1 916 ? 6.240 0.439 19.132 1.00 93.44 916 TRP A O 1
ATOM 7291 N N . PRO A 1 917 ? 5.582 2.400 18.263 1.00 89.25 917 PRO A N 1
ATOM 7292 C CA . PRO A 1 917 ? 4.226 2.285 18.813 1.00 89.25 917 PRO A CA 1
ATOM 7293 C C . PRO A 1 917 ? 3.402 1.088 18.301 1.00 89.25 917 PRO A C 1
ATOM 7295 O O . PRO A 1 917 ? 2.349 0.805 18.858 1.00 89.25 917 PRO A O 1
ATOM 7298 N N . GLU A 1 918 ? 3.851 0.401 17.248 1.00 83.25 918 GLU A N 1
ATOM 7299 C CA . GLU A 1 918 ? 3.169 -0.750 16.634 1.00 83.25 918 GLU A CA 1
ATOM 7300 C C . GLU A 1 918 ? 3.743 -2.100 17.070 1.00 83.25 918 GLU A C 1
ATOM 7302 O O . GLU A 1 918 ? 3.221 -3.149 16.686 1.00 83.25 918 GLU A O 1
ATOM 7307 N N . ILE A 1 919 ? 4.841 -2.103 17.832 1.00 83.38 919 ILE A N 1
ATOM 7308 C CA . ILE A 1 919 ? 5.437 -3.349 18.309 1.00 83.38 919 ILE A CA 1
ATOM 7309 C C . ILE A 1 919 ? 4.464 -4.072 19.254 1.00 83.38 919 ILE A C 1
ATOM 7311 O O . ILE A 1 919 ? 3.707 -3.462 20.005 1.00 83.38 919 ILE A O 1
ATOM 7315 N N . GLY A 1 920 ? 4.482 -5.403 19.218 1.00 80.88 920 GLY A N 1
ATOM 7316 C CA . GLY A 1 920 ? 3.488 -6.241 19.889 1.00 80.88 920 GLY A CA 1
ATOM 7317 C C . GLY A 1 920 ? 4.021 -7.636 20.195 1.00 80.88 920 GLY A C 1
ATOM 7318 O O . GLY A 1 920 ? 5.142 -7.969 19.812 1.00 80.88 920 GLY A O 1
ATOM 7319 N N . LEU A 1 921 ? 3.206 -8.458 20.865 1.00 82.25 921 LEU A N 1
ATOM 7320 C CA . LEU A 1 921 ? 3.578 -9.790 21.366 1.00 82.25 921 LEU A CA 1
ATOM 7321 C C . LEU A 1 921 ? 4.270 -10.667 20.312 1.00 82.25 921 LEU A C 1
ATOM 7323 O O . LEU A 1 921 ? 5.317 -11.247 20.582 1.00 82.25 921 LEU A O 1
ATOM 7327 N N . TRP A 1 922 ? 3.723 -10.730 19.097 1.00 80.88 922 TRP A N 1
ATOM 7328 C CA . TRP A 1 922 ? 4.272 -11.568 18.028 1.00 80.88 922 TRP A CA 1
ATOM 7329 C C . TRP A 1 922 ? 5.688 -11.171 17.609 1.00 80.88 922 TRP A C 1
ATOM 7331 O O . TRP A 1 922 ? 6.486 -12.039 17.271 1.00 80.88 922 TRP A O 1
ATOM 7341 N N . HIS A 1 923 ? 6.034 -9.887 17.687 1.00 91.12 923 HIS A N 1
ATOM 7342 C CA . HIS A 1 923 ? 7.392 -9.425 17.400 1.00 91.12 923 HIS A CA 1
ATOM 7343 C C . HIS A 1 923 ? 8.382 -9.919 18.459 1.00 91.12 923 HIS A C 1
ATOM 7345 O O . HIS A 1 923 ? 9.485 -10.337 18.117 1.00 91.12 923 HIS A O 1
ATOM 7351 N N . LEU A 1 924 ? 7.978 -9.932 19.735 1.00 89.38 924 LEU A N 1
ATOM 7352 C CA . LEU A 1 924 ? 8.793 -10.492 20.813 1.00 89.38 924 LEU A CA 1
ATOM 7353 C C . LEU A 1 924 ? 8.958 -12.009 20.659 1.00 89.38 924 LEU A C 1
ATOM 7355 O O . LEU A 1 924 ? 10.068 -12.518 20.778 1.00 89.38 924 LEU A O 1
ATOM 7359 N N . VAL A 1 925 ? 7.880 -12.721 20.323 1.00 88.25 925 VAL A N 1
ATOM 7360 C CA . VAL A 1 925 ? 7.913 -14.168 20.044 1.00 88.25 925 VAL A CA 1
ATOM 7361 C C . VAL A 1 925 ? 8.908 -14.477 18.925 1.00 88.25 925 VAL A C 1
ATOM 7363 O O . VAL A 1 925 ? 9.753 -15.354 19.080 1.00 88.25 925 VAL A O 1
ATOM 7366 N N . TRP A 1 926 ? 8.869 -13.723 17.824 1.00 87.88 926 TRP A N 1
ATOM 7367 C CA . TRP A 1 926 ? 9.822 -13.885 16.725 1.00 87.88 926 TRP A CA 1
ATOM 7368 C C . TRP A 1 926 ? 11.262 -13.558 17.122 1.00 87.88 926 TRP A C 1
ATOM 7370 O O . TRP A 1 926 ? 12.172 -14.269 16.695 1.00 87.88 926 TRP A O 1
ATOM 7380 N N . ALA A 1 927 ? 11.480 -12.537 17.954 1.00 93.38 927 ALA A N 1
ATOM 7381 C CA . ALA A 1 927 ? 12.805 -12.222 18.484 1.00 93.38 927 ALA A CA 1
ATOM 7382 C C . ALA A 1 927 ? 13.378 -13.404 19.288 1.00 93.38 927 ALA A C 1
ATOM 7384 O O . ALA A 1 927 ? 14.509 -13.826 19.042 1.00 93.38 927 ALA A O 1
ATOM 7385 N N . VAL A 1 928 ? 12.573 -13.986 20.184 1.00 94.50 928 VAL A N 1
ATOM 7386 C CA . VAL A 1 928 ? 12.962 -15.137 21.016 1.00 94.50 928 VAL A CA 1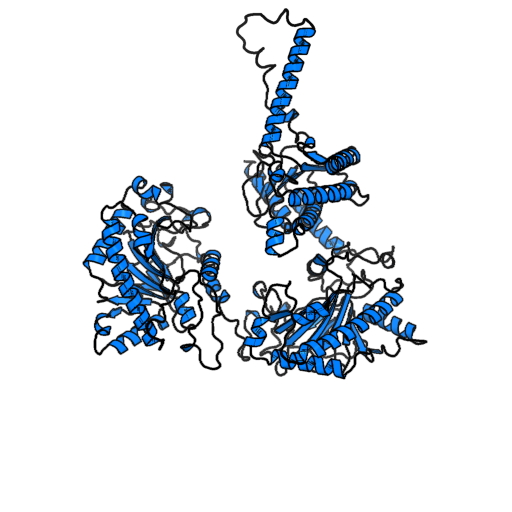
ATOM 7387 C C . VAL A 1 928 ? 13.186 -16.390 20.168 1.00 94.50 928 VAL A C 1
ATOM 7389 O O . VAL A 1 928 ? 14.207 -17.051 20.324 1.00 94.50 928 VAL A O 1
ATOM 7392 N N . LEU A 1 929 ? 12.307 -16.694 19.210 1.00 91.69 929 LEU A N 1
ATOM 7393 C CA . LEU A 1 929 ? 12.492 -17.835 18.302 1.00 91.69 929 LEU A CA 1
ATOM 7394 C C . LEU A 1 929 ? 13.757 -17.693 17.447 1.00 91.69 929 LEU A C 1
ATOM 7396 O O . LEU A 1 929 ? 14.471 -18.672 17.222 1.00 91.69 929 LEU A O 1
ATOM 7400 N N . ASN A 1 930 ? 14.063 -16.478 16.982 1.00 90.50 930 ASN A N 1
ATOM 7401 C CA . ASN A 1 930 ? 15.304 -16.212 16.262 1.00 90.50 930 ASN A CA 1
ATOM 7402 C C . ASN A 1 930 ? 16.523 -16.443 17.168 1.00 90.50 930 ASN A C 1
ATOM 7404 O O . ASN A 1 930 ? 17.493 -17.068 16.742 1.00 90.50 930 ASN A O 1
ATOM 7408 N N . PHE A 1 931 ? 16.461 -16.019 18.432 1.00 93.81 931 PHE A N 1
ATOM 7409 C CA . PHE A 1 931 ? 17.503 -16.314 19.416 1.00 93.81 931 PHE A CA 1
ATOM 7410 C C . PHE A 1 931 ? 17.696 -17.814 19.640 1.00 93.81 931 PHE A C 1
ATOM 7412 O O . PHE A 1 931 ? 18.810 -18.319 19.491 1.00 93.81 931 PHE A O 1
ATOM 7419 N N . GLN A 1 932 ? 16.610 -18.548 19.870 1.00 92.69 932 GLN A N 1
ATOM 7420 C CA . GLN A 1 932 ? 16.635 -20.000 20.056 1.00 92.69 932 GLN A CA 1
ATOM 7421 C C . GLN A 1 932 ? 17.234 -20.733 18.856 1.00 92.69 932 GLN A C 1
ATOM 7423 O O . GLN A 1 932 ? 18.061 -21.632 19.016 1.00 92.69 932 GLN A O 1
ATOM 7428 N N . ARG A 1 933 ? 16.870 -20.315 17.639 1.00 88.06 933 ARG A N 1
ATOM 7429 C CA . ARG A 1 933 ? 17.419 -20.876 16.402 1.00 88.06 933 ARG A CA 1
ATOM 7430 C C . ARG A 1 933 ? 18.927 -20.644 16.281 1.00 88.06 933 ARG A C 1
ATOM 7432 O O . ARG A 1 933 ? 19.637 -21.552 15.862 1.00 88.06 933 ARG A O 1
ATOM 7439 N N . ASN A 1 934 ? 19.418 -19.453 16.619 1.00 83.62 934 ASN A N 1
ATOM 7440 C CA . ASN A 1 934 ? 20.852 -19.156 16.546 1.00 83.62 934 ASN A CA 1
ATOM 7441 C C . ASN A 1 934 ? 21.647 -19.923 17.613 1.00 83.62 934 ASN A C 1
ATOM 7443 O O . ASN A 1 934 ? 22.705 -20.459 17.296 1.00 83.62 934 ASN A O 1
ATOM 7447 N N . GLN A 1 935 ? 21.108 -20.082 18.825 1.00 79.94 935 GLN A N 1
ATOM 7448 C CA . GLN A 1 935 ? 21.715 -20.924 19.864 1.00 79.94 935 GLN A CA 1
ATOM 7449 C C . GLN A 1 935 ? 21.801 -22.403 19.442 1.00 79.94 935 GLN A C 1
ATOM 7451 O O . GLN A 1 935 ? 22.829 -23.047 19.642 1.00 79.94 935 GLN A O 1
ATOM 7456 N N . ALA A 1 936 ? 20.770 -22.934 18.770 1.00 61.25 936 ALA A N 1
ATOM 7457 C CA . ALA A 1 936 ? 20.772 -24.312 18.267 1.00 61.25 936 ALA A CA 1
ATOM 7458 C C . ALA A 1 936 ? 21.818 -24.567 17.160 1.00 61.25 936 ALA A C 1
ATOM 7460 O O . ALA A 1 936 ? 22.294 -25.693 17.010 1.00 61.25 936 ALA A O 1
ATOM 7461 N N . CYS A 1 937 ? 22.190 -23.540 16.390 1.00 54.09 937 CYS A N 1
ATOM 7462 C CA . CYS A 1 937 ? 23.232 -23.627 15.363 1.00 54.09 937 CYS A CA 1
ATOM 7463 C C . CYS A 1 937 ? 24.656 -23.510 15.932 1.00 54.09 937 CYS A C 1
ATOM 7465 O O . CYS A 1 937 ? 25.577 -24.056 15.332 1.00 54.09 937 CYS A O 1
ATOM 7467 N N . SER A 1 938 ? 24.832 -22.834 17.070 1.00 53.38 938 SER A N 1
ATOM 7468 C CA . SER A 1 938 ? 26.132 -22.649 17.736 1.00 53.38 938 SER A CA 1
ATOM 7469 C C . SER A 1 938 ? 26.553 -23.838 18.615 1.00 53.38 938 SER A C 1
ATOM 7471 O O . SER A 1 938 ? 27.685 -23.882 19.083 1.00 53.38 938 SER A O 1
ATOM 7473 N N . GLY A 1 939 ? 25.656 -24.806 18.837 1.00 43.78 939 GLY A N 1
ATOM 7474 C CA . GLY A 1 939 ? 25.899 -26.032 19.608 1.00 43.78 939 GLY A CA 1
ATOM 7475 C C . GLY A 1 939 ? 26.417 -27.233 18.801 1.00 43.78 939 GLY A C 1
ATOM 7476 O O . GLY A 1 939 ? 26.188 -28.369 19.220 1.00 43.78 939 GLY A O 1
ATOM 7477 N N . LYS A 1 940 ? 27.061 -27.019 17.645 1.00 32.19 940 LYS A N 1
ATOM 7478 C CA . LYS A 1 940 ? 27.723 -28.070 16.850 1.00 32.19 940 LYS A CA 1
ATOM 7479 C C . LYS A 1 940 ? 29.175 -27.749 16.549 1.00 32.19 940 LYS A C 1
ATOM 7481 O O . LYS A 1 940 ? 29.435 -26.604 16.126 1.00 32.19 940 LYS A O 1
#

Secondary structure (DSSP, 8-state):
-TTTSHHHH--SS---GGG---GGGS---S--PEE-PPEEEGGGGGTTTHHHHHHHHHHHHHHTSEEEEES-SS-HHHHHHHHHHHHHHHHS-HHHHHTTB---TT-SEEEEESSTTTTT-SS--S-EEEEEEEESSTTTGGGS---STTHHHHHHHHHHHHHHHHHHHHHHHHHHHTPPTTTTTTTTSSEEEEEEEEE---S-TTS--SEEEE--SSSEEEEEE-SS--EEEEETTEEEEEPPPTT-EEEEE-HHHHHHTTTSS----EEE---SS--EEEEEEEEE--TT-EE---GGGSPTTPPPSB--EEHHHHHHHHHHHTTT-HHHHHHTTB------SSS--GGG---GGGS--S----EETTS-EEEGGGSSGGGHHHHHHHHHHHHHHTSEEEEES-S--HHHHHHHHHHHHHHHTS-HHHHGGGB-S-TTSSEEEEESSTTGGG-SS--S-EEEEEE-SSHHHHGGGS---STTHHHHHHHHHHHHHHHHHHHHHHHHHHTTPPTTTT-GGGT-EEEEEEEEE---S-TTT--SEEEE---SSEEEEEE-SS--EEEEETTEEEEE---TT-EEEEE--STTSS----EEE---SS--EEEEEEEEE--TTSEE---GGG-SSSS---S--EEHHHHHHHHHHHHTT-SS-TT-TTTSHHHHHHHHHHHHHHHTTSPPPSEEEEE-TTHHHHHHHTTPPTTHHHHHHHHHHHHHHHHHHHTT--EEEEEEEEGGGGGS-HHHHHHHHHHHHHHHHHTTSTTSHHHHHTEEEEEES-GGGS-HHHHHHHHHHHHHTTT--SEEEEEEEEE-HHHHHHHHHHHHHHHHHHHHHHHHHTTGGGG-----S---SSSTTS--HHHHHHHSGGGGSPPPSEEEESSS----TTSSTTTTTTPEEE--SS-GGG--HHHHHHHHHHHHHHHHHHT-

Radius of gyration: 35.68 Å; Cα contacts (8 Å, |Δi|>4): 1709; chains: 1; bounding box: 112×52×102 Å

Sequence (940 aa):
MEKKIVSSWFNGKSLPKNYIIPPEKRPGEISYPACEIPVIDLFKANGNDRKVVVDQIIKACKNFGFFQVINHGVAKEVMEDAMKVFREFFELPFEEKSHLYSEESNVKCRLYTSSFDYANEEIHYWRDCLKHNCAPLEDCIDSWPRNPPRYREVVAKYSTQVRELGLRLLDLICEGLELESGFFGNGYDENSFVSVNHYPPCPDPRLTLGLPKHCDPNVITLLLQDTIPGLQVCVDNKWLLVKPCPDAFVVNMGYQMQIISNGKLKSAEHRVVTNTQKARTTAAYFILPSKNCIIQPAKALVKMGDSPLYKQFQYAEFIETFKAHSTWEPAKVLELFENQHWSDGTTLPESYVFPPEKRPGKQVVPTSSNVPVIDLGKGEGENRKETIQKIIEASNEFGFFQVINHGVSRKVVDETREIFKEFFELPKEEISKFYSSDISKKCIVNTSNIDFDKEDIHNWRDSVRLLCTPLEECIKSWPEKPSRCRKVVGEYVREVGKLGSGLLELISEGLGLEPGCFANELSANHVMAVHHYPPCPDPSLTLGTRKHSDPGLITFVLQGNVPGLQVLKDGKWIGVEAIPNAFVVNIGYSNGKLRSAEHRAVTNKDDERFTVVSFIEPTRDCIVEPAKALVDANNPQLYAGVHGSLFSNYHSQNFGMMGHKENQDSLTSNLGNIVRRCLFGVLSMGPIPDHIAFIMDGNRRYSRRLKLEEGAGHKLGFTALMSMLKYCYELEVKYITVYAFSIDNFKRRPEEVKFLMELIQEKVESLLKEDSIVNQYGVRVHFIGDLRLLDDSVRLAAEKAMAATAGNSKAVLSICIAYTSTNEIVNAVQQSCEEKWDELRILDSCGAAYGLTDYTGNGHTTEKHSIGVMDIEKHMYMKVAPNPDIVVRTSGENRLSNFLIWQSAHSILYSPSVLWPEIGLWHLVWAVLNFQRNQACSGK

Solvent-accessible surface area (backbone atoms only — not comparable to full-atom values): 50414 Å² total; per-residue (Å²): 112,62,87,60,38,48,83,72,61,70,78,74,81,70,74,58,74,53,36,48,49,57,83,92,72,30,78,52,73,93,78,58,59,74,36,84,60,51,76,41,61,50,54,46,50,79,51,95,46,27,66,61,44,26,53,50,51,51,50,26,28,50,74,52,11,33,31,31,38,28,65,66,79,63,58,67,67,45,55,51,51,34,54,48,46,55,50,52,42,72,69,48,59,62,79,82,54,49,87,36,54,47,61,64,89,84,58,64,41,29,29,38,30,46,50,59,55,56,91,79,47,84,56,47,32,55,22,31,36,43,35,31,52,49,38,62,47,89,84,25,59,86,63,47,60,67,66,46,82,59,35,52,64,42,47,51,56,38,48,53,46,52,46,54,44,51,53,54,48,50,46,41,49,26,57,60,66,72,46,61,87,64,65,59,49,93,32,44,55,60,28,28,33,38,41,34,39,39,28,54,51,28,67,52,38,50,36,33,32,31,38,69,72,37,60,46,84,31,35,42,37,43,32,41,64,40,86,60,67,34,50,28,40,45,52,96,92,36,71,22,32,41,68,61,60,85,85,38,36,42,37,36,35,5,46,47,39,15,39,32,42,50,65,61,31,35,43,37,42,30,32,26,50,54,37,68,81,56,65,37,51,34,41,36,39,38,34,21,51,32,57,82,26,73,45,39,43,40,70,92,68,46,55,95,89,56,79,59,56,35,47,75,46,43,42,45,59,50,52,55,47,37,72,76,32,42,90,83,41,54,69,57,52,54,59,77,42,39,40,85,72,74,67,90,62,73,59,73,58,73,54,37,48,48,58,84,93,73,32,68,43,86,64,81,62,63,64,37,86,79,61,45,76,43,62,48,72,42,52,57,78,94,41,24,66,61,42,28,49,52,51,52,49,30,27,45,77,54,7,34,32,32,38,31,65,61,80,65,53,63,67,47,57,53,52,40,53,50,38,53,53,55,40,75,68,46,60,65,79,68,55,54,76,33,54,50,70,60,83,85,50,42,37,31,29,38,55,45,47,64,61,48,95,78,48,87,58,45,31,54,25,39,34,41,39,34,46,43,57,63,46,88,66,25,51,76,58,43,60,67,64,46,82,58,34,50,62,44,47,55,48,40,53,52,44,51,49,52,42,49,54,54,51,51,39,42,49,27,54,61,69,73,42,62,84,58,75,60,46,61,52,48,45,56,29,36,37,37,38,36,40,40,26,60,48,27,68,53,36,37,36,27,30,33,32,66,80,43,63,71,73,31,52,36,36,41,34,39,66,32,94,49,74,35,48,28,39,52,53,98,93,38,74,38,19,50,62,70,56,87,84,32,35,38,38,39,39,18,80,52,59,79,66,37,31,63,41,40,30,33,28,51,49,36,58,85,49,62,32,47,36,42,35,39,36,29,19,50,26,56,86,32,74,50,54,61,57,67,90,65,45,45,99,91,35,57,81,79,58,74,73,35,49,29,71,46,38,58,59,54,39,50,75,73,50,72,83,56,93,78,56,93,93,35,82,85,46,47,70,44,38,57,50,43,53,49,50,48,52,39,53,58,51,62,75,44,71,69,60,56,19,44,28,39,43,68,33,36,25,67,59,49,15,63,77,67,70,46,60,94,64,50,22,54,57,44,29,50,55,28,47,56,52,51,52,52,53,38,52,74,59,63,32,36,34,36,36,37,57,75,36,43,54,76,51,73,77,49,58,69,68,60,47,50,53,52,48,54,51,49,35,57,51,53,56,51,51,69,40,81,90,15,69,35,60,76,58,30,29,19,46,41,80,33,50,50,57,87,79,46,57,68,69,45,39,50,45,48,53,50,46,30,63,74,20,62,86,34,75,69,24,38,39,38,40,28,35,45,28,37,32,68,60,37,53,54,51,5,47,51,50,36,49,52,54,53,54,51,54,52,53,50,45,59,71,70,64,69,65,88,74,73,90,66,98,59,103,63,85,67,75,68,62,78,79,53,89,49,72,68,46,32,50,71,44,30,70,63,61,87,54,77,58,35,47,32,38,37,24,32,48,50,44,92,73,64,86,54,48,52,59,79,50,40,75,85,30,47,79,41,46,50,68,49,34,28,53,67,55,51,71,68,58,54,52,50,50,48,53,52,49,35,54,52,55,64,63,70,74,112